Protein AF-A0A015L855-F1 (afdb_monomer_lite)

Sequence (1186 aa):
MRRIEIFFDTAQQMAQNFKSHSTIKSFKILNTDENFIIAINEPKGLLAIYNTKEVKLDIFSFYDNRSRLYARNANIQLLQWYNNIIPNIKYFLFIKDTEELCFVENSGRARIFNLMNLQFRPAFCNFPRNLVNVLSSTDGSCIMAFAKEKPDEFNSIISTDNIEQRDYNNDIKEINRVYVYFSKNFVSAGKVIDLPLNFKSLEFLQISCINNRQTHLISLDLQNGRLNSLLVKITLEQAQFRFQKCMQKKSLASQRTKLNDLVNVYKLMFEKYPIDSCIDPKQNRPLSLKIVLDIEDNNIEDYGEKFNEYITGMFDNLKYYTNKPTSMLKKFSASVITFKELDVEDTNFQKKFSSEYQLGEWIIQLCCLIPIQIAITRNNLFQPLKDGLSSNENYLIELKDGHHLDIISKNISFGWYEGIFKHFGSKKVKVVSSMGEQSCGKSFMLNHLVGTTFDGSAMHCTEGVWMSLVNTQEYIYVALDFEGLKSLERTPQEDMFLALFNTVVSNLILLKDISTMFQKFQDGAKLFESDPKIFQARLCVIIKDVPKVDRDDIIRVFQSKFDRLVSEEGEDNFITKMYGSGLDIIPWPVFGDIAWFKKLSFVNKKLEKQKVKYENAITFLQDIKVIMAKLKICDWDSLDESLIQIRIATLKKLLPTAISYGLERKDSVTKLLLDHDTGKPIEDPKTDLSDILNNFDSTELLPDANIHLYDEYVSFVQLSEDLREYFDEIVQSQEETSDEIKWYENFGKFLNYIIERRISRVRKWYAQNTAKLPQDNSNVINGKYEMEQKLDKLALLWTLCGLTCQQCHLKCIKNFNHEDDHDCLTNHKCNFPCQFVEAHNKKLIPKCIHKAGHEGKHICKKIKHLCNEPCDLIGKRNCQEVCSKEIGHPDGKHLCQSTRHYCGVSCSLSTHTVKGDYRCPNKCIKSYEKPHSSHRCENGTCPIQCSILNCQRKCQSNDHFHSYSGFLYVDHFCGNEHHCHELCEDDGICKVVIEPKKQLQEPFTKYIQLSERLRCSKKIPPNESKHIGKHTHNENGFHFCEAQCQFCGYFCTLPYGHEQLHNTRHGFDSNMMQIKFSEDDEDNISEYTRVDGQRKFTLCNMHCKNLGRHRHIDYCQDEVICKSENQRHDIKHIDEQIQPNPDRPKDFISHKLFWERTGFKDPYPEQQDFAEFDNDRHTITCLNLK

Radius of gyration: 44.31 Å; chains: 1; bounding box: 124×97×131 Å

Foldseek 3Di:
DDKDFAADDDPVVVVVCVVVVPPDHGLDIDDDDPAWDWEAAPVQQKIWIAGQVQRFIWIWHAPPVSNDIDTPDGGLRDCVVVVNDRFAFDDWYDLHPFQKIWTAGLQQKIWIAHPVVRDIDPAIEGHDNQFQDWAHANNSFKIKTKGKDQDDPDDDDDDDDDDDDDDDDPDRDTWIKIFIATPVRRYGGPDIDTDPPVQPDPNQWDWDDDPVPWIWTWGQPPVVRDIDIDTDDDDDPVVCVVCVVPDDDDDDDDDPPPDPVVLCVVLVCVLQFAQAALQCNVVLAAAEAEAEAADPDPPQVVVQVVVVVVNVVSVVVSCVQQVGDNPNVVRHYYGYDYPVPDDPPDPVVCVVPPDPDDPVNVVVVVVLQDKAFQWFADLLFIFGAARNHGDQQPPPPPDPDQLVLLVQLVRRHNPCVVVVQLVQFQAFEAEEEEEEAPLLCRVSLLRLLGVYDQDRDNPFRDGAKIWGWDDDPRYIYIYIYGGGPDDVRDDLSRLLLSLLLCLQQHQEYEYEDDDPCQVSLLLNLLQAAQDCLRQNHAYEYEYAADDPVCFVVVVVVVVVVVVVQCVVCPCSGSCCRRHVVRYHYDYAHHRSDNSNSVCSSVVSVVSVPGDGSGSTSLVSSSQSSSSSSCSRQVPRDDSLVSVLLSLLVLLLVQLVVCLFFQFSDDDPDTHHLALSNRRHHQDFDWDFLCVQDPPFDGDTDDTLGGQGQDDPPDFLCVSCPVVLVVCCVRPNHCQPDPDLPVVVVSSQSVLLVSLVSSLVSSLVSLCSNCVPPDCLDQSNLVSVQVSVLVSVVSNQQQRACQAAFPLARHGARGGHPDLDGRDPPDPQFRQDFFPVCVVDDVPDGDFAPFGHPADDGGHDPPDCPACFPAAPPPPFPNARGGAPHHHPDPPPHGHGPGPATWPFAAAPDWAAALVGTDGDSFTARDGPVDDDDGGDGPQQAQPDFANAPSGRAWAPGSHNCPVVPPDRYDGRFNQDKAFAFDWAPDDAAQDKRKDWDDDPPDSDTRIAIDGDTRFARDIDHGPGRDDDDGRHSDDPGFHFDPDAQPFRRFGFPDGHPDPAQGEDSFAWGDQKWWWFFDPDDPPRPIDIDDPCVVVRTDTPLCVVVVQQQAWEKDFDPDPVVQPDPPDDQFWHWDPAQDDDVSVTTMITGFPVVVCVVSSHDRSPPPPPSRPGDDPDSRHIYMYRDD

Structure (mmCIF, N/CA/C/O backbone):
data_AF-A0A015L855-F1
#
_entry.id   AF-A0A015L855-F1
#
loop_
_atom_site.group_PDB
_atom_site.id
_atom_site.type_symbol
_atom_site.label_atom_id
_atom_site.label_alt_id
_atom_site.label_comp_id
_atom_site.label_asym_id
_atom_site.label_entity_id
_atom_site.label_seq_id
_atom_site.pdbx_PDB_ins_code
_atom_site.Cartn_x
_atom_site.Cartn_y
_atom_site.Cartn_z
_atom_site.occupancy
_atom_site.B_iso_or_equiv
_atom_site.auth_seq_id
_atom_site.auth_comp_id
_atom_site.auth_asym_id
_atom_site.auth_atom_id
_atom_site.pdbx_PDB_model_num
ATOM 1 N N . MET A 1 1 ? 29.847 48.706 3.051 1.00 52.66 1 MET A N 1
ATOM 2 C CA . MET A 1 1 ? 29.703 47.532 2.161 1.00 52.66 1 MET A CA 1
ATOM 3 C C . MET A 1 1 ? 28.303 47.527 1.588 1.00 52.66 1 MET A C 1
ATOM 5 O O . MET A 1 1 ? 27.355 47.552 2.370 1.00 52.66 1 MET A O 1
ATOM 9 N N . ARG A 1 2 ? 28.166 47.531 0.257 1.00 60.06 2 ARG A N 1
ATOM 10 C CA . ARG A 1 2 ? 26.870 47.261 -0.374 1.00 60.06 2 ARG A CA 1
ATOM 11 C C . ARG A 1 2 ? 26.569 45.769 -0.224 1.00 60.06 2 ARG A C 1
ATOM 13 O O . ARG A 1 2 ? 27.475 44.938 -0.214 1.00 60.06 2 ARG A O 1
ATOM 20 N N . ARG A 1 3 ? 25.296 45.449 -0.038 1.00 72.25 3 ARG A N 1
ATOM 21 C CA . ARG A 1 3 ? 24.812 44.077 0.081 1.00 72.25 3 ARG A CA 1
ATOM 22 C C . ARG A 1 3 ? 23.947 43.790 -1.130 1.00 72.25 3 ARG A C 1
ATOM 24 O O . ARG A 1 3 ? 23.081 44.595 -1.461 1.00 72.25 3 ARG A O 1
ATOM 31 N N . ILE A 1 4 ? 24.205 42.669 -1.789 1.00 76.50 4 ILE A N 1
ATOM 32 C CA . ILE A 1 4 ? 23.301 42.137 -2.801 1.00 76.50 4 ILE A CA 1
ATOM 33 C C . ILE A 1 4 ? 22.343 41.212 -2.074 1.00 76.50 4 ILE A C 1
ATOM 35 O O . ILE A 1 4 ? 22.759 40.210 -1.488 1.00 76.50 4 ILE A O 1
ATOM 39 N N . GLU A 1 5 ? 21.067 41.562 -2.116 1.00 80.31 5 GLU A N 1
ATOM 40 C CA . GLU A 1 5 ? 19.986 40.730 -1.613 1.00 80.31 5 GLU A CA 1
ATOM 41 C C . GLU A 1 5 ? 19.343 40.012 -2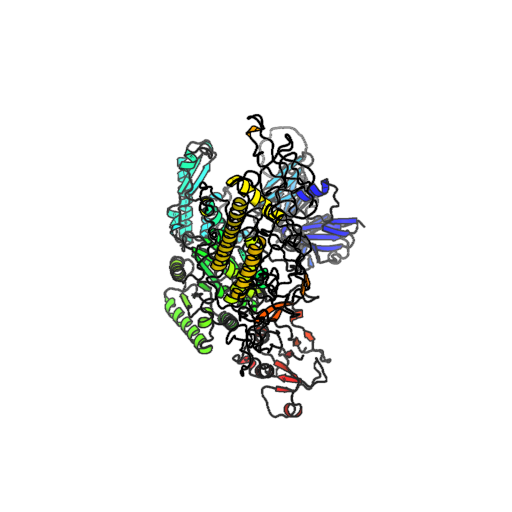.793 1.00 80.31 5 GLU A C 1
ATOM 43 O O . GLU A 1 5 ? 18.792 40.634 -3.701 1.00 80.31 5 GLU A O 1
ATOM 48 N N . ILE A 1 6 ? 19.461 38.689 -2.805 1.00 76.31 6 ILE A N 1
ATOM 49 C CA . ILE A 1 6 ? 18.839 37.844 -3.819 1.00 76.31 6 ILE A CA 1
ATOM 50 C C . ILE A 1 6 ? 17.474 37.429 -3.284 1.00 76.31 6 ILE A C 1
ATOM 52 O O . ILE A 1 6 ? 17.386 36.926 -2.166 1.00 76.31 6 ILE A O 1
ATOM 56 N N . PHE A 1 7 ? 16.425 37.603 -4.082 1.00 77.31 7 PHE A N 1
ATOM 57 C CA . PHE A 1 7 ? 15.078 37.105 -3.805 1.00 77.31 7 PHE A CA 1
ATOM 58 C C . PHE A 1 7 ? 14.725 36.041 -4.845 1.00 77.31 7 PHE A C 1
ATOM 60 O O . PHE A 1 7 ? 15.082 36.177 -6.015 1.00 77.31 7 PHE A O 1
ATOM 67 N N . PHE A 1 8 ? 14.060 34.969 -4.420 1.00 72.56 8 PHE A N 1
ATOM 68 C CA . PHE A 1 8 ? 13.684 33.864 -5.297 1.00 72.56 8 PHE A CA 1
ATOM 69 C C . PHE A 1 8 ? 12.289 33.368 -4.919 1.00 72.56 8 PHE A C 1
ATOM 71 O O . PHE A 1 8 ? 12.115 32.801 -3.844 1.00 72.56 8 PHE A O 1
ATOM 78 N N . ASP A 1 9 ? 11.308 33.632 -5.783 1.00 68.56 9 ASP A N 1
ATOM 79 C CA . ASP A 1 9 ? 9.913 33.209 -5.635 1.00 68.56 9 ASP A CA 1
ATOM 80 C C . ASP A 1 9 ? 9.135 33.413 -6.958 1.00 68.56 9 ASP A C 1
ATOM 82 O O . ASP A 1 9 ? 9.690 33.882 -7.957 1.00 68.56 9 ASP A O 1
ATOM 86 N N . THR A 1 10 ? 7.841 33.096 -6.991 1.00 72.19 10 THR A N 1
ATOM 87 C CA . THR A 1 10 ? 6.961 33.461 -8.109 1.00 72.19 10 THR A CA 1
ATOM 88 C C . THR A 1 10 ? 6.773 34.981 -8.194 1.00 72.19 10 THR A C 1
ATOM 90 O O . THR A 1 10 ? 6.714 35.678 -7.180 1.00 72.19 10 THR A O 1
ATOM 93 N N . ALA A 1 11 ? 6.633 35.526 -9.410 1.00 67.44 11 ALA A N 1
ATOM 94 C CA . ALA A 1 11 ? 6.474 36.973 -9.613 1.00 67.44 11 ALA A CA 1
ATOM 95 C C . ALA A 1 11 ? 5.265 37.555 -8.850 1.00 67.44 11 ALA A C 1
ATOM 97 O O . ALA A 1 11 ? 5.333 38.674 -8.346 1.00 67.44 11 ALA A O 1
ATOM 98 N N . GLN A 1 12 ? 4.180 36.781 -8.724 1.00 69.69 12 GLN A N 1
ATOM 99 C CA . GLN A 1 12 ? 2.976 37.178 -7.995 1.00 69.69 12 GLN A CA 1
ATOM 100 C C . GLN A 1 12 ? 3.213 37.250 -6.480 1.00 69.69 12 GLN A C 1
ATOM 102 O O . GLN A 1 12 ? 2.822 38.240 -5.862 1.00 69.69 12 GLN A O 1
ATOM 107 N N . GLN A 1 13 ? 3.889 36.257 -5.894 1.00 69.62 13 GLN A N 1
ATOM 108 C CA . GLN A 1 13 ? 4.221 36.259 -4.465 1.00 69.62 13 GLN A CA 1
ATOM 109 C C . GLN A 1 13 ? 5.268 37.317 -4.130 1.00 69.62 13 GLN A C 1
ATOM 111 O O . GLN A 1 13 ? 5.084 38.051 -3.165 1.00 69.62 13 GLN A O 1
ATOM 116 N N . MET A 1 14 ? 6.301 37.494 -4.964 1.00 74.12 14 MET A N 1
ATOM 117 C CA . MET A 1 14 ? 7.242 38.605 -4.793 1.00 74.12 14 MET A CA 1
ATOM 118 C C . MET A 1 14 ? 6.507 39.950 -4.822 1.00 74.12 14 MET A C 1
ATOM 120 O O . MET A 1 14 ? 6.671 40.752 -3.909 1.00 74.12 14 MET A O 1
ATOM 124 N N . ALA A 1 15 ? 5.644 40.188 -5.815 1.00 74.12 15 ALA A N 1
ATOM 125 C CA . ALA A 1 15 ? 4.893 41.439 -5.922 1.00 74.12 15 ALA A CA 1
ATOM 126 C C . ALA A 1 15 ? 3.944 41.679 -4.733 1.00 74.12 15 ALA A C 1
ATOM 128 O O . ALA A 1 15 ? 3.799 42.821 -4.297 1.00 74.12 15 ALA A O 1
ATOM 129 N N . GLN A 1 16 ? 3.305 40.632 -4.199 1.00 74.12 16 GLN A N 1
ATOM 130 C CA . GLN A 1 16 ? 2.485 40.721 -2.986 1.00 74.12 16 GLN A CA 1
ATOM 131 C C . GLN A 1 16 ? 3.341 41.052 -1.760 1.00 74.12 16 GLN A C 1
ATOM 133 O O . GLN A 1 16 ? 3.027 42.007 -1.054 1.00 74.12 16 GLN A O 1
ATOM 138 N N . ASN A 1 17 ? 4.455 40.341 -1.576 1.00 72.19 17 ASN A N 1
ATOM 139 C CA . ASN A 1 17 ? 5.366 40.507 -0.445 1.00 72.19 17 ASN A CA 1
ATOM 140 C C . ASN A 1 17 ? 6.052 41.888 -0.437 1.00 72.19 17 ASN A C 1
ATOM 142 O O . ASN A 1 17 ? 6.224 42.477 0.629 1.00 72.19 17 ASN A O 1
ATOM 146 N N . PHE A 1 18 ? 6.390 42.442 -1.612 1.00 76.38 18 PHE A N 1
ATOM 147 C CA . PHE A 1 18 ? 6.905 43.814 -1.757 1.00 76.38 18 PHE A CA 1
ATOM 148 C C . PHE A 1 18 ? 5.840 44.884 -1.483 1.00 76.38 18 PHE A C 1
ATOM 150 O O . PHE A 1 18 ? 6.175 45.950 -0.972 1.00 76.38 18 PHE A O 1
ATOM 157 N N . LYS A 1 19 ? 4.558 44.618 -1.772 1.00 74.19 19 LYS A N 1
ATOM 158 C CA . LYS A 1 19 ? 3.456 45.555 -1.487 1.00 74.19 19 LYS A CA 1
ATOM 159 C C . LYS A 1 19 ? 3.041 45.559 -0.013 1.00 74.19 19 LYS A C 1
ATOM 161 O O . LYS A 1 19 ? 2.724 46.621 0.521 1.00 74.19 19 LYS A O 1
ATOM 166 N N . SER A 1 20 ? 3.047 44.405 0.653 1.00 68.62 20 SER A N 1
ATOM 167 C CA . SER A 1 20 ? 2.556 44.245 2.030 1.00 68.62 20 SER A CA 1
ATOM 168 C C . SER A 1 20 ? 3.485 44.795 3.122 1.00 68.62 20 SER A C 1
ATOM 170 O O . SER A 1 20 ? 3.097 44.763 4.285 1.00 68.62 20 SER A O 1
ATOM 172 N N . HIS A 1 21 ? 4.691 45.288 2.794 1.00 56.47 21 HIS A N 1
ATOM 173 C CA . HIS A 1 21 ? 5.721 45.746 3.755 1.00 56.47 21 HIS A CA 1
ATOM 174 C C . HIS A 1 21 ? 6.077 44.723 4.861 1.00 56.47 21 HIS A C 1
ATOM 176 O O . HIS A 1 21 ? 6.738 45.058 5.845 1.00 56.47 21 HIS A O 1
ATOM 182 N N . SER A 1 22 ? 5.682 43.457 4.704 1.00 53.91 22 SER A N 1
ATOM 183 C CA . SER A 1 22 ? 6.147 42.341 5.530 1.00 53.91 22 SER A CA 1
ATOM 184 C C . SER A 1 22 ? 7.655 42.171 5.346 1.00 53.91 22 SER A C 1
ATOM 186 O O . SER A 1 22 ? 8.149 42.335 4.234 1.00 53.91 22 SER A O 1
ATOM 188 N N . THR A 1 23 ? 8.399 41.837 6.403 1.00 57.06 23 THR A N 1
ATOM 189 C CA . THR A 1 23 ? 9.860 41.647 6.353 1.00 57.06 23 THR A CA 1
ATOM 190 C C . THR A 1 23 ? 10.227 40.546 5.352 1.00 57.06 23 THR A C 1
ATOM 192 O O . THR A 1 23 ? 10.189 39.357 5.668 1.00 57.06 23 THR A O 1
ATOM 195 N N . ILE A 1 24 ? 10.573 40.935 4.123 1.00 62.75 24 ILE A N 1
ATOM 196 C CA . ILE A 1 24 ? 10.991 40.003 3.077 1.00 62.75 24 ILE A CA 1
ATOM 197 C C . ILE A 1 24 ? 12.387 39.520 3.444 1.00 62.75 24 ILE A C 1
ATOM 199 O O . ILE A 1 24 ? 13.363 40.262 3.348 1.00 62.75 24 ILE A O 1
ATOM 203 N N . LYS A 1 25 ? 12.493 38.270 3.893 1.00 66.44 25 LYS A N 1
ATOM 204 C CA . LYS A 1 25 ? 13.802 37.644 4.070 1.00 66.44 25 LYS A CA 1
ATOM 205 C C . LYS A 1 25 ? 14.389 37.380 2.690 1.00 66.44 25 LYS A C 1
ATOM 207 O O . LYS A 1 25 ? 13.819 36.624 1.906 1.00 66.44 25 LYS A O 1
ATOM 212 N N . SER A 1 26 ? 15.525 38.003 2.402 1.00 66.94 26 SER A N 1
ATOM 213 C CA . SER A 1 26 ? 16.297 37.695 1.205 1.00 66.94 26 SER A CA 1
ATOM 214 C C . SER A 1 26 ? 16.746 36.232 1.237 1.00 66.94 26 SER A C 1
ATOM 216 O O . SER A 1 26 ? 17.153 35.695 2.268 1.00 66.94 26 SER A O 1
ATOM 218 N N . PHE A 1 27 ? 16.642 35.573 0.086 1.00 69.94 27 PHE A N 1
ATOM 219 C CA . PHE A 1 27 ? 17.044 34.184 -0.119 1.00 69.94 27 PHE A CA 1
ATOM 220 C C . PHE A 1 27 ? 18.546 33.992 0.148 1.00 69.94 27 PHE A C 1
ATOM 222 O O . PHE A 1 27 ? 18.966 32.984 0.718 1.00 69.94 27 PHE A O 1
ATOM 229 N N . LYS A 1 28 ? 19.365 34.986 -0.219 1.00 69.94 28 LYS A N 1
ATOM 230 C CA . LYS A 1 28 ? 20.782 35.064 0.149 1.00 69.94 28 LYS A CA 1
ATOM 231 C C . LYS A 1 28 ? 21.246 36.518 0.171 1.00 69.94 28 LYS A C 1
ATOM 233 O O . LYS A 1 28 ? 20.861 37.300 -0.694 1.00 69.94 28 LYS A O 1
ATOM 238 N N . ILE A 1 29 ? 22.119 36.845 1.122 1.00 75.44 29 ILE A N 1
ATOM 239 C CA . ILE A 1 29 ? 22.838 38.121 1.173 1.00 75.44 29 ILE A CA 1
ATOM 240 C C . ILE A 1 29 ? 24.296 37.859 0.811 1.00 75.44 29 ILE A C 1
ATOM 242 O O . ILE A 1 29 ? 24.942 37.011 1.433 1.00 75.44 29 ILE A O 1
ATOM 246 N N . LEU A 1 30 ? 24.809 38.583 -0.180 1.00 71.88 30 LEU A N 1
ATOM 247 C CA . LEU A 1 30 ? 26.224 38.591 -0.540 1.00 71.88 30 LEU A CA 1
ATOM 248 C C . LEU A 1 30 ? 26.807 39.968 -0.208 1.00 71.88 30 LEU A C 1
ATOM 250 O O . LEU A 1 30 ? 26.248 40.996 -0.593 1.00 71.88 30 LEU A O 1
ATOM 254 N N . ASN A 1 31 ? 27.914 39.992 0.533 1.00 71.12 31 ASN A N 1
ATOM 255 C CA . ASN A 1 31 ? 28.656 41.223 0.800 1.00 71.12 31 ASN A CA 1
ATOM 256 C C . ASN A 1 31 ? 29.576 41.486 -0.391 1.00 71.12 31 ASN A C 1
ATOM 258 O O . ASN A 1 31 ? 30.398 40.632 -0.713 1.00 71.12 31 ASN A O 1
ATOM 262 N N . THR A 1 32 ? 29.441 42.641 -1.038 1.00 64.75 32 THR A N 1
ATOM 263 C CA . THR A 1 32 ? 30.247 42.982 -2.215 1.00 64.75 32 THR A CA 1
ATOM 264 C C . THR A 1 32 ? 30.801 44.400 -2.124 1.00 64.75 32 THR A C 1
ATOM 266 O O . THR A 1 32 ? 30.233 45.281 -1.466 1.00 64.75 32 THR A O 1
ATOM 269 N N . ASP A 1 33 ? 31.905 44.633 -2.829 1.00 64.19 33 ASP A N 1
ATOM 270 C CA . ASP A 1 33 ? 32.454 45.972 -3.036 1.00 64.19 33 ASP A CA 1
ATOM 271 C C . ASP A 1 33 ? 31.602 46.778 -4.028 1.00 64.19 33 ASP A C 1
ATOM 273 O O . ASP A 1 33 ? 30.681 46.261 -4.654 1.00 64.19 33 ASP A O 1
ATOM 277 N N . GLU A 1 34 ? 31.886 48.070 -4.194 1.00 61.41 34 GLU A N 1
ATOM 278 C CA . GLU A 1 34 ? 31.078 48.966 -5.041 1.00 61.41 34 GLU A CA 1
ATOM 279 C C . GLU A 1 34 ? 31.252 48.748 -6.562 1.00 61.41 34 GLU A C 1
ATOM 281 O O . GLU A 1 34 ? 30.622 49.454 -7.342 1.00 61.41 34 GLU A O 1
ATOM 286 N N . ASN A 1 35 ? 32.089 47.796 -7.003 1.00 77.75 35 ASN A N 1
ATOM 287 C CA . ASN A 1 35 ? 32.513 47.653 -8.405 1.00 77.75 35 ASN A CA 1
ATOM 288 C C . ASN A 1 35 ? 32.439 46.192 -8.897 1.00 77.75 35 ASN A C 1
ATOM 290 O O . ASN A 1 35 ? 33.449 45.488 -8.946 1.00 77.75 35 ASN A O 1
ATOM 294 N N . PHE A 1 36 ? 31.237 45.729 -9.255 1.00 84.62 36 PHE A N 1
ATOM 295 C CA . PHE A 1 36 ? 31.002 44.392 -9.814 1.00 84.62 36 PHE A CA 1
ATOM 296 C C . PHE A 1 36 ? 30.011 44.418 -10.987 1.00 84.62 36 PHE A C 1
ATOM 298 O O . PHE A 1 36 ? 29.192 45.330 -11.100 1.00 84.62 36 PHE A O 1
ATOM 305 N N . ILE A 1 37 ? 30.063 43.391 -11.839 1.00 88.75 37 ILE A N 1
ATOM 306 C CA . ILE A 1 37 ? 29.095 43.131 -12.918 1.00 88.75 37 ILE A CA 1
ATOM 307 C C . ILE A 1 37 ? 28.555 41.704 -12.754 1.00 88.75 37 ILE A C 1
ATOM 309 O O . ILE A 1 37 ? 29.278 40.815 -12.303 1.00 88.75 37 ILE A O 1
ATOM 313 N N . ILE A 1 38 ? 27.284 41.481 -13.097 1.00 89.31 38 ILE A N 1
ATOM 314 C CA . ILE A 1 38 ? 26.589 40.198 -12.912 1.00 89.31 38 ILE A CA 1
ATOM 315 C C . ILE A 1 38 ? 26.156 39.619 -14.260 1.00 89.31 38 ILE A C 1
ATOM 317 O O . ILE A 1 38 ? 25.681 40.352 -15.124 1.00 89.31 38 ILE A O 1
ATOM 321 N N . ALA A 1 39 ? 26.250 38.296 -14.405 1.00 90.50 39 ALA A N 1
ATOM 322 C CA . ALA A 1 39 ? 25.650 37.542 -15.503 1.00 90.50 39 ALA A CA 1
ATOM 323 C C . ALA A 1 39 ? 24.809 36.369 -14.973 1.00 90.50 39 ALA A C 1
ATOM 325 O O . ALA A 1 39 ? 25.152 35.756 -13.962 1.00 90.50 39 ALA A O 1
ATOM 326 N N . ILE A 1 40 ? 23.718 36.029 -15.669 1.00 87.69 40 ILE A N 1
ATOM 327 C CA . ILE A 1 40 ? 22.791 34.952 -15.274 1.00 87.69 40 ILE A CA 1
ATOM 328 C C . ILE A 1 40 ? 22.580 33.970 -16.432 1.00 87.69 40 ILE A C 1
ATOM 330 O O . ILE A 1 40 ? 22.270 34.375 -17.558 1.00 87.69 40 ILE A O 1
ATOM 334 N N . ASN A 1 41 ? 22.681 32.674 -16.145 1.00 87.25 41 ASN A N 1
ATOM 335 C CA . ASN A 1 41 ? 22.343 31.578 -17.049 1.00 87.25 41 ASN A CA 1
ATOM 336 C C . ASN A 1 41 ? 21.122 30.824 -16.516 1.00 87.25 41 ASN A C 1
ATOM 338 O O . ASN A 1 41 ? 21.247 29.911 -15.704 1.00 87.25 41 ASN A O 1
ATOM 342 N N . GLU A 1 42 ? 19.933 31.230 -16.950 1.00 77.00 42 GLU A N 1
ATOM 343 C CA . GLU A 1 42 ? 18.670 30.678 -16.449 1.00 77.00 42 GLU A CA 1
ATOM 344 C C . GLU A 1 42 ? 18.476 29.192 -16.809 1.00 77.00 42 GLU A C 1
ATOM 346 O O . GLU A 1 42 ? 18.094 28.447 -15.906 1.00 77.00 42 GLU A O 1
ATOM 351 N N . PRO A 1 43 ? 18.786 28.716 -18.043 1.00 75.38 43 PRO A N 1
ATOM 352 C CA . PRO A 1 43 ? 18.687 27.291 -18.381 1.00 75.38 43 PRO A CA 1
ATOM 353 C C . PRO A 1 43 ? 19.503 26.378 -17.460 1.00 75.38 43 PRO A C 1
ATOM 355 O O . PRO A 1 43 ? 19.001 25.350 -17.017 1.00 75.38 43 PRO A O 1
ATOM 358 N N . LYS A 1 44 ? 20.733 26.786 -17.116 1.00 78.75 44 LYS A N 1
ATOM 359 C CA . LYS A 1 44 ? 21.646 26.012 -16.258 1.00 78.75 44 LYS A CA 1
ATOM 360 C C . LYS A 1 44 ? 21.616 26.395 -14.777 1.00 78.75 44 LYS A C 1
ATOM 362 O O . LYS A 1 44 ? 22.383 25.841 -13.997 1.00 78.75 44 LYS A O 1
ATOM 367 N N . GLY A 1 45 ? 20.788 27.364 -14.383 1.00 85.12 45 GLY A N 1
ATOM 368 C CA . GLY A 1 45 ? 20.753 27.866 -13.010 1.00 85.12 45 GLY A CA 1
ATOM 369 C C . GLY A 1 45 ? 22.120 28.348 -12.506 1.00 85.12 45 GLY A C 1
ATOM 370 O O . GLY A 1 45 ? 22.529 27.973 -11.408 1.00 85.12 45 GLY A O 1
ATOM 371 N N . LEU A 1 46 ? 22.844 29.154 -13.293 1.00 88.44 46 LEU A N 1
ATOM 372 C CA . LEU A 1 46 ? 24.139 29.725 -12.891 1.00 88.44 46 LEU A CA 1
ATOM 373 C C . LEU A 1 46 ? 24.059 31.245 -12.728 1.00 88.44 46 LEU A C 1
ATOM 375 O O . LEU A 1 46 ? 23.420 31.940 -13.520 1.00 88.44 46 LEU A O 1
ATOM 379 N N . LEU A 1 47 ? 24.764 31.759 -11.725 1.00 90.00 47 LEU A N 1
ATOM 380 C CA . LEU A 1 47 ? 24.949 33.179 -11.446 1.00 90.00 47 LEU A CA 1
ATOM 381 C C . LEU A 1 47 ? 26.449 33.464 -11.384 1.00 90.00 47 LEU A C 1
ATOM 383 O O . LEU A 1 47 ? 27.161 32.814 -10.627 1.00 90.00 47 LEU A O 1
ATOM 387 N N . ALA A 1 48 ? 26.925 34.438 -12.150 1.00 91.25 48 ALA A N 1
ATOM 388 C CA . ALA A 1 48 ? 28.317 34.868 -12.126 1.00 91.25 48 ALA A CA 1
ATOM 389 C C . ALA A 1 48 ? 28.424 36.309 -11.634 1.00 91.25 48 ALA A C 1
ATOM 391 O O . ALA A 1 48 ? 27.680 37.175 -12.097 1.00 91.25 48 ALA A O 1
ATOM 392 N N . ILE A 1 49 ? 29.371 36.563 -10.735 1.00 90.19 49 ILE A N 1
ATOM 393 C CA . ILE A 1 49 ? 29.707 37.884 -10.207 1.00 90.19 49 ILE A CA 1
ATOM 394 C C . ILE A 1 49 ? 31.174 38.148 -10.534 1.00 90.19 49 ILE A C 1
ATOM 396 O O . ILE A 1 49 ? 32.052 37.387 -10.139 1.00 90.19 49 ILE A O 1
ATOM 400 N N . TYR A 1 50 ? 31.439 39.220 -11.273 1.00 90.00 50 TYR A N 1
ATOM 401 C CA . TYR A 1 50 ? 32.787 39.635 -11.645 1.00 90.00 50 TYR A CA 1
ATOM 402 C C . TYR A 1 50 ? 33.144 40.948 -10.948 1.00 90.00 50 TYR A C 1
ATOM 404 O O . TYR A 1 50 ? 32.477 41.960 -11.164 1.00 90.00 50 TYR A O 1
ATOM 412 N N . ASN A 1 51 ? 34.194 40.943 -10.126 1.00 87.62 51 ASN A N 1
ATOM 413 C CA . ASN A 1 51 ? 34.742 42.133 -9.478 1.00 87.62 51 ASN A CA 1
ATOM 414 C C . ASN A 1 51 ? 35.673 42.863 -10.455 1.00 87.62 51 ASN A C 1
ATOM 416 O O . ASN A 1 51 ? 36.714 42.335 -10.846 1.00 87.62 51 ASN A O 1
ATOM 420 N N . THR A 1 52 ? 35.320 44.091 -10.840 1.00 85.75 52 THR A N 1
ATOM 421 C CA . THR A 1 52 ? 36.054 44.842 -11.870 1.00 85.75 52 THR A CA 1
ATOM 422 C C . THR A 1 52 ? 37.340 45.488 -11.355 1.00 85.75 52 THR A C 1
ATOM 424 O O . THR A 1 52 ? 38.187 45.852 -12.165 1.00 85.75 52 THR A O 1
ATOM 427 N N . LYS A 1 53 ? 37.518 45.612 -10.031 1.00 83.44 53 LYS A N 1
ATOM 428 C CA . LYS A 1 53 ? 38.755 46.119 -9.414 1.00 83.44 53 LYS A CA 1
ATOM 429 C C . LYS A 1 53 ? 39.769 45.010 -9.174 1.00 83.44 53 LYS A C 1
ATOM 431 O O . LYS A 1 53 ? 40.935 45.161 -9.515 1.00 83.44 53 LYS A O 1
ATOM 436 N N . GLU A 1 54 ? 39.322 43.904 -8.586 1.00 83.81 54 GLU A N 1
ATOM 437 C CA . GLU A 1 54 ? 40.201 42.780 -8.242 1.00 83.81 54 GLU A CA 1
ATOM 438 C C . GLU A 1 54 ? 40.395 41.789 -9.395 1.00 83.81 54 GLU A C 1
ATOM 440 O O . GLU A 1 54 ? 41.258 40.917 -9.307 1.00 83.81 54 GLU A O 1
ATOM 445 N N . VAL A 1 55 ? 39.595 41.923 -10.461 1.00 88.38 55 VAL A N 1
ATOM 446 C CA . VAL A 1 55 ? 39.577 41.041 -11.639 1.00 88.38 55 VAL A CA 1
ATOM 447 C C . VAL A 1 55 ? 39.321 39.582 -11.240 1.00 88.38 55 VAL A C 1
ATOM 449 O O . VAL A 1 55 ? 39.867 38.640 -11.811 1.00 88.38 55 VAL A O 1
ATOM 452 N N . LYS A 1 56 ? 38.449 39.396 -10.242 1.00 88.75 56 LYS A N 1
ATOM 453 C CA . LYS A 1 56 ? 38.036 38.088 -9.722 1.00 88.75 56 LYS A CA 1
ATOM 454 C C . LYS A 1 56 ? 36.633 37.728 -10.182 1.00 88.75 56 LYS A C 1
ATOM 456 O O . LYS A 1 56 ? 35.748 38.582 -10.221 1.00 88.75 56 LYS A O 1
ATOM 461 N N . LEU A 1 57 ? 36.437 36.457 -10.500 1.00 90.69 57 LEU A N 1
ATOM 462 C CA . LEU A 1 57 ? 35.169 35.881 -10.919 1.00 90.69 57 LEU A CA 1
ATOM 463 C C . LEU A 1 57 ? 34.689 34.842 -9.897 1.00 90.69 57 LEU A C 1
ATOM 465 O O . LEU A 1 57 ? 35.391 33.873 -9.606 1.00 90.69 57 LEU A O 1
ATOM 469 N N . ASP A 1 58 ? 33.464 35.029 -9.414 1.00 89.06 58 ASP A N 1
ATOM 470 C CA . ASP A 1 58 ? 32.739 34.101 -8.550 1.00 89.06 58 ASP A CA 1
ATOM 471 C C . ASP A 1 58 ? 31.528 33.529 -9.293 1.00 89.06 58 ASP A C 1
ATOM 473 O O . ASP A 1 58 ? 30.711 34.265 -9.849 1.00 89.06 58 ASP A O 1
ATOM 477 N N . ILE A 1 59 ? 31.393 32.206 -9.291 1.00 90.12 59 ILE A N 1
ATOM 478 C CA . ILE A 1 59 ? 30.300 31.456 -9.905 1.00 90.12 59 ILE A CA 1
ATOM 479 C C . ILE A 1 59 ? 29.502 30.750 -8.821 1.00 90.12 59 ILE A C 1
ATOM 481 O O . ILE A 1 59 ? 30.033 29.969 -8.031 1.00 90.12 59 ILE A O 1
ATOM 485 N N . PHE A 1 60 ? 28.196 30.957 -8.854 1.00 88.69 60 PHE A N 1
ATOM 486 C CA . PHE A 1 60 ? 27.221 30.303 -8.006 1.00 88.69 60 PHE A CA 1
ATOM 487 C C . PHE A 1 60 ? 26.278 29.452 -8.856 1.00 88.69 60 PHE A C 1
ATOM 489 O O . PHE A 1 60 ? 25.959 29.802 -9.993 1.00 88.69 60 PHE A O 1
ATOM 496 N N . SER A 1 61 ? 25.824 28.334 -8.300 1.00 87.19 61 SER A N 1
ATOM 497 C CA . SER A 1 61 ? 24.898 27.412 -8.954 1.00 87.19 61 SER A CA 1
ATOM 498 C C . SER A 1 61 ? 23.703 27.129 -8.052 1.00 87.19 61 SER A C 1
ATOM 500 O O . SER A 1 61 ? 23.828 27.059 -6.825 1.00 87.19 61 SER A O 1
ATOM 502 N N . PHE A 1 62 ? 22.530 27.022 -8.667 1.00 79.62 62 PHE A N 1
ATOM 503 C CA . PHE A 1 62 ? 21.313 26.559 -8.016 1.00 79.62 62 PHE A CA 1
ATOM 504 C C . PHE A 1 62 ? 21.263 25.021 -8.044 1.00 79.62 62 PHE A C 1
ATOM 506 O O . PHE A 1 62 ? 21.565 24.423 -9.070 1.00 79.62 62 PHE A O 1
ATOM 513 N N . TYR A 1 63 ? 20.865 24.384 -6.935 1.00 71.88 63 TYR A N 1
ATOM 514 C CA . TYR A 1 63 ? 20.571 22.936 -6.893 1.00 71.88 63 TYR A CA 1
ATOM 515 C C . TYR A 1 63 ? 19.445 22.557 -7.877 1.00 71.88 63 TYR A C 1
ATOM 517 O O . TYR A 1 63 ? 18.642 23.421 -8.229 1.00 71.88 63 TYR A O 1
ATOM 525 N N . ASP A 1 64 ? 19.309 21.270 -8.224 1.00 58.62 64 ASP A N 1
ATOM 526 C CA . ASP A 1 64 ? 18.317 20.751 -9.195 1.00 58.62 64 ASP A CA 1
ATOM 527 C C . ASP A 1 64 ? 16.860 21.171 -8.906 1.00 58.62 64 ASP A C 1
ATOM 529 O O . ASP A 1 64 ? 16.047 21.320 -9.816 1.00 58.62 64 ASP A O 1
ATOM 533 N N . ASN A 1 65 ? 16.545 21.488 -7.646 1.00 59.78 65 ASN A N 1
ATOM 534 C CA . ASN A 1 65 ? 15.210 21.910 -7.207 1.00 59.78 65 ASN A CA 1
ATOM 535 C C . ASN A 1 65 ? 15.089 23.444 -7.041 1.00 59.78 65 ASN A C 1
ATOM 537 O O . ASN A 1 65 ? 14.124 23.930 -6.455 1.00 59.78 65 ASN A O 1
ATOM 541 N N . ARG A 1 66 ? 16.107 24.211 -7.467 1.00 62.28 66 ARG A N 1
ATOM 542 C CA . ARG A 1 66 ? 16.273 25.677 -7.328 1.00 62.28 66 ARG A CA 1
ATOM 543 C C . ARG A 1 66 ? 16.101 26.232 -5.904 1.00 62.28 66 ARG A C 1
ATOM 545 O O . ARG A 1 66 ? 15.885 27.422 -5.717 1.00 62.28 66 ARG A O 1
ATOM 552 N N . SER A 1 67 ? 16.241 25.381 -4.888 1.00 62.16 67 SER A N 1
ATOM 553 C CA . SER A 1 67 ? 15.941 25.701 -3.485 1.00 62.16 67 SER A CA 1
ATOM 554 C C . SER A 1 67 ? 17.134 26.223 -2.678 1.00 62.16 67 SER A C 1
ATOM 556 O O . SER A 1 67 ? 16.951 26.740 -1.577 1.00 62.16 67 SER A O 1
ATOM 558 N N . ARG A 1 68 ? 18.366 26.093 -3.193 1.00 66.94 68 ARG A N 1
ATOM 559 C CA . ARG A 1 68 ? 19.604 26.584 -2.561 1.00 66.94 68 ARG A CA 1
ATOM 560 C C . ARG A 1 68 ? 20.588 27.080 -3.619 1.00 66.94 68 ARG A C 1
ATOM 562 O O . ARG A 1 68 ? 20.731 26.440 -4.658 1.00 66.94 68 ARG A O 1
ATOM 569 N N . LEU A 1 69 ? 21.283 28.180 -3.320 1.00 78.50 69 LEU A N 1
ATOM 570 C CA . LEU A 1 69 ? 22.403 28.713 -4.104 1.00 78.50 69 LEU A CA 1
ATOM 571 C C . LEU A 1 69 ? 23.716 28.426 -3.365 1.00 78.50 69 LEU A C 1
ATOM 573 O O . LEU A 1 69 ? 23.862 28.815 -2.203 1.00 78.50 69 LEU A O 1
ATOM 577 N N . TYR A 1 70 ? 24.665 27.767 -4.025 1.00 81.75 70 TYR A N 1
ATOM 578 C CA . TYR A 1 70 ? 25.996 27.490 -3.478 1.00 81.75 70 TYR A CA 1
ATOM 579 C C . TYR A 1 70 ? 27.090 28.043 -4.395 1.00 81.75 70 TYR A C 1
ATOM 581 O O . TYR A 1 70 ? 26.880 28.209 -5.596 1.00 81.75 70 TYR A O 1
ATOM 589 N N . ALA A 1 71 ? 28.254 28.360 -3.825 1.00 81.50 71 ALA A N 1
ATOM 590 C CA . ALA A 1 71 ? 29.421 28.767 -4.601 1.00 81.50 71 ALA A CA 1
ATOM 591 C C . ALA A 1 71 ? 29.990 27.537 -5.322 1.00 81.50 71 ALA A C 1
ATOM 593 O O . ALA A 1 71 ? 30.395 26.577 -4.671 1.00 81.50 71 ALA A O 1
ATOM 594 N N . ARG A 1 72 ? 29.983 27.554 -6.658 1.00 83.12 72 ARG A N 1
ATOM 595 C CA . ARG A 1 72 ? 30.519 26.482 -7.509 1.00 83.12 72 ARG A CA 1
ATOM 596 C C . ARG A 1 72 ? 32.010 26.690 -7.769 1.00 83.12 72 ARG A C 1
ATOM 598 O O . ARG A 1 72 ? 32.793 25.763 -7.612 1.00 83.12 72 ARG A O 1
ATOM 605 N N . ASN A 1 73 ? 32.403 27.914 -8.110 1.00 81.94 73 ASN A N 1
ATOM 606 C CA . ASN A 1 73 ? 33.799 28.323 -8.231 1.00 81.94 73 ASN A CA 1
ATOM 607 C C . ASN A 1 73 ? 33.930 29.708 -7.602 1.00 81.94 73 ASN A C 1
ATOM 609 O O . ASN A 1 73 ? 33.208 30.612 -8.001 1.00 81.94 73 ASN A O 1
ATOM 613 N N . ALA A 1 74 ? 34.821 29.884 -6.633 1.00 81.88 74 ALA A N 1
ATOM 614 C CA . ALA A 1 74 ? 35.024 31.173 -5.976 1.00 81.88 74 ALA A CA 1
ATOM 615 C C . ALA A 1 74 ? 36.438 31.696 -6.240 1.00 81.88 74 ALA A C 1
ATOM 617 O O . ALA A 1 74 ? 37.377 30.908 -6.351 1.00 81.88 74 ALA A O 1
ATOM 618 N N . ASN A 1 75 ? 36.587 33.018 -6.290 1.00 81.56 75 ASN A N 1
ATOM 619 C CA . ASN A 1 75 ? 37.852 33.734 -6.419 1.00 81.56 75 ASN A CA 1
ATOM 620 C C . ASN A 1 75 ? 38.702 33.324 -7.636 1.00 81.56 75 ASN A C 1
ATOM 622 O O . ASN A 1 75 ? 39.929 33.258 -7.533 1.00 81.56 75 ASN A O 1
ATOM 626 N N . ILE A 1 76 ? 38.090 33.075 -8.800 1.00 87.75 76 ILE A N 1
ATOM 627 C CA . ILE A 1 76 ? 38.858 32.846 -10.032 1.00 87.75 76 ILE A CA 1
ATOM 628 C C . ILE A 1 76 ? 39.546 34.166 -10.401 1.00 87.75 76 ILE A C 1
ATOM 630 O O . ILE A 1 76 ? 38.903 35.095 -10.887 1.00 87.75 76 ILE A O 1
ATOM 634 N N . GLN A 1 77 ? 40.849 34.263 -10.151 1.00 87.94 77 GLN A N 1
ATOM 635 C CA . GLN A 1 77 ? 41.658 35.414 -10.542 1.00 87.94 77 GLN A CA 1
ATOM 636 C C . GLN A 1 77 ? 41.816 35.408 -12.064 1.00 87.94 77 GLN A C 1
ATOM 638 O O . GLN A 1 77 ? 42.224 34.388 -12.592 1.00 87.94 77 GLN A O 1
ATOM 643 N N . LEU A 1 78 ? 41.512 36.501 -12.770 1.00 89.12 78 LEU A N 1
ATOM 644 C CA . LEU A 1 78 ? 41.608 36.586 -14.239 1.00 89.12 78 LEU A CA 1
ATOM 645 C C . LEU A 1 78 ? 42.698 37.556 -14.725 1.00 89.12 78 LEU A C 1
ATOM 647 O O . LEU A 1 78 ? 42.953 37.651 -15.927 1.00 89.12 78 LEU A O 1
ATOM 651 N N . LEU A 1 79 ? 43.373 38.257 -13.810 1.00 86.38 79 LEU A N 1
ATOM 652 C CA . LEU A 1 79 ? 44.292 39.357 -14.126 1.00 86.38 79 LEU A CA 1
ATOM 653 C C . LEU A 1 79 ? 45.485 38.930 -15.010 1.00 86.38 79 LEU A C 1
ATOM 655 O O . LEU A 1 79 ? 45.906 39.669 -15.903 1.00 86.38 79 LEU A O 1
ATOM 659 N N . GLN A 1 80 ? 45.983 37.705 -14.820 1.00 81.81 80 GLN A N 1
ATOM 660 C CA . GLN A 1 80 ? 47.110 37.152 -15.582 1.00 81.81 80 GLN A CA 1
ATOM 661 C C . GLN A 1 80 ? 46.809 37.032 -17.085 1.00 81.81 80 GLN A C 1
ATOM 663 O O . GLN A 1 80 ? 47.687 37.250 -17.916 1.00 81.81 80 GLN A O 1
ATOM 668 N N . TRP A 1 81 ? 45.552 36.770 -17.460 1.00 82.69 81 TRP A N 1
ATOM 669 C CA . TRP A 1 81 ? 45.139 36.653 -18.863 1.00 82.69 81 TRP A CA 1
ATOM 670 C C . TRP A 1 81 ? 45.034 38.003 -19.581 1.00 82.69 81 TRP A C 1
ATOM 672 O O . TRP A 1 81 ? 44.823 38.023 -20.798 1.00 82.69 81 TRP A O 1
ATOM 682 N N . TYR A 1 82 ? 45.172 39.114 -18.855 1.00 83.50 82 TYR A N 1
ATOM 683 C CA . TYR A 1 82 ? 45.154 40.484 -19.372 1.00 83.50 82 TYR A CA 1
ATOM 684 C C . TYR A 1 82 ? 46.505 41.190 -19.175 1.00 83.50 82 TYR A C 1
ATOM 686 O O . TYR A 1 82 ? 46.559 42.407 -19.027 1.00 83.50 82 TYR A O 1
ATOM 694 N N . ASN A 1 83 ? 47.611 40.436 -19.187 1.00 81.00 83 ASN A N 1
ATOM 695 C CA . ASN A 1 83 ? 48.974 40.961 -19.026 1.00 81.00 83 ASN A CA 1
ATOM 696 C C . ASN A 1 83 ? 49.156 41.792 -17.744 1.00 81.00 83 ASN A C 1
ATOM 698 O O . ASN A 1 83 ? 49.876 42.787 -17.740 1.00 81.00 83 ASN A O 1
ATOM 702 N N . ASN A 1 84 ? 48.486 41.395 -16.661 1.00 82.62 84 ASN A N 1
ATOM 703 C CA . ASN A 1 84 ? 48.472 42.104 -15.381 1.00 82.62 84 ASN A CA 1
ATOM 704 C C . ASN A 1 84 ? 47.892 43.530 -15.420 1.00 82.62 84 ASN A C 1
ATOM 706 O O . ASN A 1 84 ? 48.099 44.311 -14.493 1.00 82.62 84 ASN A O 1
ATOM 710 N N . ILE A 1 85 ? 47.129 43.859 -16.465 1.00 84.81 85 ILE A N 1
ATOM 711 C CA . ILE A 1 85 ? 46.404 45.122 -16.600 1.00 84.81 85 ILE A CA 1
ATOM 712 C C . ILE A 1 85 ? 44.922 44.850 -16.349 1.00 84.81 85 ILE A C 1
ATOM 714 O O . ILE A 1 85 ? 44.349 43.916 -16.906 1.00 84.81 85 ILE A O 1
ATOM 718 N N . ILE A 1 86 ? 44.292 45.674 -15.512 1.00 87.12 86 ILE A N 1
ATOM 719 C CA . ILE A 1 86 ? 42.864 45.554 -15.198 1.00 87.12 86 ILE A CA 1
ATOM 720 C C . ILE A 1 86 ? 42.043 45.882 -16.460 1.00 87.12 86 ILE A C 1
ATOM 722 O O . ILE A 1 86 ? 42.108 47.018 -16.943 1.00 87.12 86 ILE A O 1
ATOM 726 N N . PRO A 1 87 ? 41.268 44.929 -17.016 1.00 87.56 87 PRO A N 1
ATOM 727 C CA . PRO A 1 87 ? 40.485 45.171 -18.220 1.00 87.56 87 PRO A CA 1
ATOM 728 C C . PRO A 1 87 ? 39.207 45.953 -17.899 1.00 87.56 87 PRO A C 1
ATOM 730 O O . PRO A 1 87 ? 38.498 45.663 -16.934 1.00 87.56 87 PRO A O 1
ATOM 733 N N . ASN A 1 88 ? 38.867 46.917 -18.755 1.00 88.00 88 ASN A N 1
ATOM 734 C CA . ASN A 1 88 ? 37.625 47.676 -18.635 1.00 88.00 88 ASN A CA 1
ATOM 735 C C . ASN A 1 88 ? 36.486 46.949 -19.366 1.00 88.00 88 ASN A C 1
ATOM 737 O O . ASN A 1 88 ? 36.307 47.117 -20.575 1.00 88.00 88 ASN A O 1
ATOM 741 N N . ILE A 1 89 ? 35.762 46.100 -18.634 1.00 90.81 89 ILE A N 1
ATOM 742 C CA . ILE A 1 89 ? 34.672 45.269 -19.160 1.00 90.81 89 ILE A CA 1
ATOM 743 C C . ILE A 1 89 ? 33.371 46.078 -19.240 1.00 90.81 89 ILE A C 1
ATOM 745 O O . ILE A 1 89 ? 32.865 46.548 -18.225 1.00 90.81 89 ILE A O 1
ATOM 749 N N . LYS A 1 90 ? 32.821 46.199 -20.454 1.00 87.38 90 LYS A N 1
ATOM 750 C CA . LYS A 1 90 ? 31.558 46.885 -20.767 1.00 87.38 90 LYS A CA 1
ATOM 751 C C . LYS A 1 90 ? 30.349 45.953 -20.695 1.00 87.38 90 LYS A C 1
ATOM 753 O O . LYS A 1 90 ? 29.326 46.331 -20.136 1.00 87.38 90 LYS A O 1
ATOM 758 N N . TYR A 1 91 ? 30.462 44.743 -21.253 1.00 90.44 91 TYR A N 1
ATOM 759 C CA . TYR A 1 91 ? 29.406 43.725 -21.197 1.00 90.44 91 TYR A CA 1
ATOM 760 C C . TYR A 1 91 ? 29.957 42.405 -20.668 1.00 90.44 91 TYR A C 1
ATOM 762 O O . TYR A 1 91 ? 31.056 41.977 -21.028 1.00 90.44 91 TYR A O 1
ATOM 770 N N . PHE A 1 92 ? 29.160 41.754 -19.827 1.00 93.00 92 PHE A N 1
ATOM 771 C CA . PHE A 1 92 ? 29.473 40.481 -19.197 1.00 93.00 92 PHE A CA 1
ATOM 772 C C . PHE A 1 92 ? 28.216 39.614 -19.214 1.00 93.00 92 PHE A C 1
ATOM 774 O O . PHE A 1 92 ? 27.200 39.977 -18.623 1.00 93.00 92 PHE A O 1
ATOM 781 N N . LEU A 1 93 ? 28.255 38.500 -19.944 1.00 93.38 93 LEU A N 1
ATOM 782 C CA . LEU A 1 93 ? 27.094 37.633 -20.129 1.00 93.38 93 LEU A CA 1
ATOM 783 C C . LEU A 1 93 ? 27.493 36.167 -20.276 1.00 93.38 93 LEU A C 1
ATOM 785 O O . LEU A 1 93 ? 28.569 35.848 -20.777 1.00 93.38 93 LEU A O 1
ATOM 789 N N . PHE A 1 94 ? 26.582 35.272 -19.905 1.00 92.69 94 PHE A N 1
ATOM 790 C CA . PHE A 1 94 ? 26.682 33.869 -20.286 1.00 92.69 94 PHE A CA 1
ATOM 791 C C . PHE A 1 94 ? 26.288 33.674 -21.745 1.00 92.69 94 PHE A C 1
ATOM 793 O O . PHE A 1 94 ? 25.318 34.271 -22.223 1.00 92.69 94 PHE A O 1
ATOM 800 N N . ILE A 1 95 ? 26.984 32.758 -22.412 1.00 89.69 95 ILE A N 1
ATOM 801 C CA . ILE A 1 95 ? 26.444 32.086 -23.588 1.00 89.69 95 ILE A CA 1
ATOM 802 C C . ILE A 1 95 ? 25.387 31.107 -23.058 1.00 89.69 95 ILE A C 1
ATOM 804 O O . ILE A 1 95 ? 25.729 30.130 -22.385 1.00 89.69 95 ILE A O 1
ATOM 808 N N . LYS A 1 96 ? 24.100 31.425 -23.245 1.00 83.25 96 LYS A N 1
ATOM 809 C CA . LYS A 1 96 ? 22.992 30.727 -22.560 1.00 83.25 96 LYS A CA 1
ATOM 810 C C . LYS A 1 96 ? 23.020 29.228 -22.867 1.00 83.25 96 LYS A C 1
ATOM 812 O O . LYS A 1 96 ? 23.474 28.834 -23.928 1.00 83.25 96 LYS A O 1
ATOM 817 N N . ASP A 1 97 ? 22.591 28.398 -21.918 1.00 79.19 97 ASP A N 1
ATOM 818 C CA . ASP A 1 97 ? 22.602 26.925 -22.037 1.00 79.19 97 ASP A CA 1
ATOM 819 C C . ASP A 1 97 ? 24.004 26.275 -22.184 1.00 79.19 97 ASP A C 1
ATOM 821 O O . ASP A 1 97 ? 24.149 25.057 -22.263 1.00 79.19 97 ASP A O 1
ATOM 825 N N . THR A 1 98 ? 25.082 27.065 -22.116 1.00 85.81 98 THR A N 1
ATOM 826 C CA . THR A 1 98 ? 26.475 26.582 -22.046 1.00 85.81 98 THR A CA 1
ATOM 827 C C . THR A 1 98 ? 27.134 26.972 -20.718 1.00 85.81 98 THR A C 1
ATOM 829 O O . THR A 1 98 ? 26.550 27.703 -19.925 1.00 85.81 98 THR A O 1
ATOM 832 N N . GLU A 1 99 ? 28.351 26.499 -20.442 1.00 88.75 99 GLU A N 1
ATOM 833 C CA . GLU A 1 99 ? 29.130 26.925 -19.260 1.00 88.75 99 GLU A CA 1
ATOM 834 C C . GLU A 1 99 ? 30.225 27.931 -19.623 1.00 88.75 99 GLU A C 1
ATOM 836 O O . GLU A 1 99 ? 31.341 27.890 -19.108 1.00 88.75 99 GLU A O 1
ATOM 841 N N . GLU A 1 100 ? 29.920 28.824 -20.559 1.00 91.69 100 GLU A N 1
ATOM 842 C CA . GLU A 1 100 ? 30.876 29.790 -21.082 1.00 91.69 100 GLU A CA 1
ATOM 843 C C . GLU A 1 100 ? 30.405 31.228 -20.853 1.00 91.69 100 GLU A C 1
ATOM 845 O O . GLU A 1 100 ? 29.222 31.557 -20.986 1.00 91.69 100 GLU A O 1
ATOM 850 N N . LEU A 1 101 ? 31.355 32.094 -20.510 1.00 93.06 101 LEU A N 1
ATOM 851 C CA . LEU A 1 101 ? 31.154 33.510 -20.227 1.00 93.06 101 LEU A CA 1
ATOM 852 C C . LEU A 1 101 ? 31.834 34.358 -21.294 1.00 93.06 101 LEU A C 1
ATOM 854 O O . LEU A 1 101 ? 33.008 34.165 -21.594 1.00 93.06 101 LEU A O 1
ATOM 858 N N . CYS A 1 102 ? 31.118 35.334 -21.836 1.00 93.12 102 CYS A N 1
ATOM 859 C CA . CYS A 1 102 ? 31.663 36.311 -22.764 1.00 93.12 102 CYS A CA 1
ATOM 860 C C . CYS A 1 102 ? 31.989 37.611 -22.019 1.00 93.12 102 CYS A C 1
ATOM 862 O O . CYS A 1 102 ? 31.107 38.251 -21.444 1.00 93.12 102 CYS A O 1
ATOM 864 N N . PHE A 1 103 ? 33.258 38.006 -22.073 1.00 93.44 103 PHE A N 1
ATOM 865 C CA . PHE A 1 103 ? 33.784 39.271 -21.570 1.00 93.44 103 PHE A CA 1
ATOM 866 C C . PHE A 1 103 ? 33.974 40.219 -22.747 1.00 93.44 103 PHE A C 1
ATOM 868 O O . PHE A 1 103 ? 34.719 39.890 -23.667 1.00 93.44 103 PHE A O 1
ATOM 875 N N . VAL A 1 104 ? 33.314 41.375 -22.729 1.00 91.69 104 VAL A N 1
ATOM 876 C CA . VAL A 1 104 ? 33.429 42.390 -23.784 1.00 91.69 104 VAL A CA 1
ATOM 877 C C . VAL A 1 104 ? 34.020 43.659 -23.192 1.00 91.69 104 VAL A C 1
ATOM 879 O O . VAL A 1 104 ? 33.406 44.295 -22.339 1.00 91.69 104 VAL A O 1
ATOM 882 N N . GLU A 1 105 ? 35.209 44.028 -23.643 1.00 90.25 105 GLU A N 1
ATOM 883 C CA . GLU A 1 105 ? 35.915 45.242 -23.245 1.00 90.25 105 GLU A CA 1
ATOM 884 C C . GLU A 1 105 ? 35.299 46.500 -23.886 1.00 90.25 105 GLU A C 1
ATOM 886 O O . GLU A 1 105 ? 34.688 46.443 -24.955 1.00 90.25 105 GLU A O 1
ATOM 891 N N . ASN A 1 106 ? 35.538 47.671 -23.286 1.00 85.00 106 ASN A N 1
ATOM 892 C CA . ASN A 1 106 ? 35.179 48.974 -23.869 1.00 85.00 106 ASN A CA 1
ATOM 893 C C . ASN A 1 106 ? 35.806 49.220 -25.255 1.00 85.00 106 ASN A C 1
ATOM 895 O O . ASN A 1 106 ? 35.263 49.984 -26.047 1.00 85.00 106 ASN A O 1
ATOM 899 N N . SER A 1 107 ? 36.926 48.559 -25.560 1.00 81.44 107 SER A N 1
ATOM 900 C CA . SER A 1 107 ? 37.583 48.582 -26.873 1.00 81.44 107 SER A CA 1
ATOM 901 C C . SER A 1 107 ? 36.783 47.862 -27.973 1.00 81.44 107 SER A C 1
ATOM 903 O O . SER A 1 107 ? 37.139 47.957 -29.147 1.00 81.44 107 SER A O 1
ATOM 905 N N . GLY A 1 108 ? 35.725 47.125 -27.608 1.00 81.62 108 GLY A N 1
ATOM 906 C CA . GLY A 1 108 ? 34.989 46.215 -28.487 1.00 81.62 108 GLY A CA 1
ATOM 907 C C . GLY A 1 108 ? 35.590 44.807 -28.541 1.00 81.62 108 GLY A C 1
ATOM 908 O O . GLY A 1 108 ? 35.009 43.920 -29.162 1.00 81.62 108 GLY A O 1
ATOM 909 N N . ARG A 1 109 ? 36.729 44.560 -27.882 1.00 87.94 109 ARG A N 1
ATOM 910 C CA . ARG A 1 109 ? 37.347 43.232 -27.830 1.00 87.94 109 ARG A CA 1
ATOM 911 C C . ARG A 1 109 ? 36.525 42.287 -26.950 1.00 87.94 109 ARG A C 1
ATOM 913 O O . ARG A 1 109 ? 36.310 42.559 -25.774 1.00 87.94 109 ARG A O 1
ATOM 920 N N . ALA A 1 110 ? 36.101 41.161 -27.510 1.00 91.12 110 ALA A N 1
ATOM 921 C CA . ALA A 1 110 ? 35.326 40.120 -26.853 1.00 91.12 110 ALA A CA 1
ATOM 922 C C . ALA A 1 110 ? 36.134 38.822 -26.709 1.00 91.12 110 ALA A C 1
ATOM 924 O O . ALA A 1 110 ? 36.761 38.348 -27.663 1.00 91.12 110 ALA A O 1
ATOM 925 N N . ARG A 1 111 ? 36.105 38.222 -25.516 1.00 91.06 111 ARG A N 1
ATOM 926 C CA . ARG A 1 111 ? 36.784 36.961 -25.183 1.00 91.06 111 ARG A CA 1
ATOM 927 C C . ARG A 1 111 ? 35.827 36.019 -24.466 1.00 91.06 111 ARG A C 1
ATOM 929 O O . ARG A 1 111 ? 35.045 36.456 -23.627 1.00 91.06 111 ARG A O 1
ATOM 936 N N . ILE A 1 112 ? 35.921 34.726 -24.766 1.00 92.12 112 ILE A N 1
ATOM 937 C CA . ILE A 1 112 ? 35.097 33.694 -24.128 1.00 92.12 112 ILE A CA 1
ATOM 938 C C . ILE A 1 112 ? 35.938 32.944 -23.099 1.00 92.12 112 ILE A C 1
ATOM 940 O O . ILE A 1 112 ? 36.988 32.400 -23.438 1.00 92.12 112 ILE A O 1
ATOM 944 N N . PHE A 1 113 ? 35.465 32.907 -21.862 1.00 91.62 113 PHE A N 1
ATOM 945 C CA . PHE A 1 113 ? 36.009 32.121 -20.764 1.00 91.62 113 PHE A CA 1
ATOM 946 C C . PHE A 1 113 ? 35.174 30.857 -20.581 1.00 91.62 113 PHE A C 1
ATOM 948 O O . PHE A 1 113 ? 33.948 30.936 -20.497 1.00 91.62 113 PHE A O 1
ATOM 955 N N . ASN A 1 114 ? 35.819 29.698 -20.523 1.00 89.62 114 ASN A N 1
ATOM 956 C CA . ASN A 1 114 ? 35.143 28.422 -20.345 1.00 89.62 114 ASN A CA 1
ATOM 957 C C . ASN A 1 114 ? 35.301 27.953 -18.890 1.00 89.62 114 ASN A C 1
ATOM 959 O O . ASN A 1 114 ? 36.410 27.851 -18.370 1.00 89.62 114 ASN A O 1
ATOM 963 N N . LEU A 1 115 ? 34.173 27.708 -18.215 1.00 88.38 115 LEU A N 1
ATOM 964 C CA . LEU A 1 115 ? 34.158 27.362 -16.791 1.00 88.38 115 LEU A CA 1
ATOM 965 C C . LEU A 1 115 ? 34.612 25.927 -16.506 1.00 88.38 115 LEU A C 1
ATOM 967 O O . LEU A 1 115 ? 35.028 25.648 -15.387 1.00 88.38 115 LEU A O 1
ATOM 971 N N . MET A 1 116 ? 34.564 25.028 -17.494 1.00 83.31 116 MET A N 1
ATOM 972 C CA . MET A 1 116 ? 34.963 23.628 -17.312 1.00 83.31 116 MET A CA 1
ATOM 973 C C . MET A 1 116 ? 36.479 23.469 -17.240 1.00 83.31 116 MET A C 1
ATOM 975 O O . MET A 1 116 ? 36.976 22.677 -16.448 1.00 83.31 116 MET A O 1
ATOM 979 N N . ASN A 1 117 ? 37.215 24.216 -18.063 1.00 83.50 117 ASN A N 1
ATOM 980 C CA . ASN A 1 117 ? 38.679 24.179 -18.089 1.00 83.50 117 ASN A CA 1
ATOM 981 C C . ASN A 1 117 ? 39.332 25.408 -17.433 1.00 83.50 117 ASN A C 1
ATOM 983 O O . ASN A 1 117 ? 40.557 25.478 -17.386 1.00 83.50 117 ASN A O 1
ATOM 987 N N . LEU A 1 118 ? 38.532 26.357 -16.928 1.00 83.31 118 LEU A N 1
ATOM 988 C CA . LEU A 1 118 ? 38.969 27.586 -16.255 1.00 83.31 118 LEU A CA 1
ATOM 989 C C . LEU A 1 118 ? 39.960 28.423 -17.083 1.00 83.31 118 LEU A C 1
ATOM 991 O O . LEU A 1 118 ? 40.888 29.029 -16.546 1.00 83.31 118 LEU A O 1
ATOM 995 N N . GLN A 1 119 ? 39.767 28.464 -18.403 1.00 85.75 119 GLN A N 1
ATOM 996 C CA . GLN A 1 119 ? 40.646 29.182 -19.325 1.00 85.75 119 GLN A CA 1
ATOM 997 C C . GLN A 1 119 ? 39.861 29.998 -20.358 1.00 85.75 119 GLN A C 1
ATOM 999 O O . GLN A 1 119 ? 38.744 29.660 -20.759 1.00 85.75 119 GLN A O 1
ATOM 1004 N N . PHE A 1 120 ? 40.475 31.086 -20.837 1.00 87.25 120 PHE A N 1
ATOM 1005 C CA . PHE A 1 120 ? 39.994 31.785 -22.028 1.00 87.25 120 PHE A CA 1
ATOM 1006 C C . PHE A 1 120 ? 40.255 30.951 -23.282 1.00 87.25 120 PHE A C 1
ATOM 1008 O O . PHE A 1 120 ? 41.335 30.382 -23.447 1.00 87.25 120 PHE A O 1
ATOM 1015 N N . ARG A 1 121 ? 39.297 30.946 -24.213 1.00 85.62 121 ARG A N 1
ATOM 1016 C CA . ARG A 1 121 ? 39.523 30.409 -25.556 1.00 85.62 121 ARG A CA 1
ATOM 1017 C C . ARG A 1 121 ? 40.679 31.172 -26.238 1.00 85.62 121 ARG A C 1
ATOM 1019 O O . ARG A 1 121 ? 40.793 32.384 -26.038 1.00 85.62 121 ARG A O 1
ATOM 1026 N N . PRO A 1 122 ? 41.504 30.506 -27.073 1.00 75.12 122 PRO A N 1
ATOM 1027 C CA . PRO A 1 122 ? 42.622 31.160 -27.764 1.00 75.12 122 PRO A CA 1
ATOM 1028 C C . PRO A 1 122 ? 42.183 32.296 -28.698 1.00 75.12 122 PRO A C 1
ATOM 1030 O O . PRO A 1 122 ? 42.899 33.278 -28.876 1.00 75.12 122 PRO A O 1
ATOM 1033 N N . ALA A 1 123 ? 40.994 32.166 -29.292 1.00 74.94 123 ALA A N 1
ATOM 1034 C CA . ALA A 1 123 ? 40.431 33.158 -30.194 1.00 74.94 123 ALA A CA 1
ATOM 1035 C C . ALA A 1 123 ? 39.758 34.307 -29.425 1.00 74.94 123 ALA A C 1
ATOM 1037 O O . ALA A 1 123 ? 39.013 34.087 -28.467 1.00 74.94 123 ALA A O 1
ATOM 1038 N N . PHE A 1 124 ? 39.983 35.533 -29.891 1.00 79.75 124 PHE A N 1
ATOM 1039 C CA . PHE A 1 124 ? 39.247 36.726 -29.480 1.00 79.75 124 PHE A CA 1
ATOM 1040 C C . PHE A 1 124 ? 38.599 37.364 -30.710 1.00 79.75 124 PHE A C 1
ATOM 1042 O O . PHE A 1 124 ? 39.087 37.205 -31.828 1.00 79.75 124 PHE A O 1
ATOM 1049 N N . CYS A 1 125 ? 37.513 38.098 -30.498 1.00 84.94 125 CYS A N 1
ATOM 1050 C CA . CYS A 1 125 ? 36.750 38.740 -31.561 1.00 84.94 125 CYS A CA 1
ATOM 1051 C C . CYS A 1 125 ? 36.651 40.245 -31.304 1.00 84.94 125 CYS A C 1
ATOM 1053 O O . CYS A 1 125 ? 36.603 40.664 -30.153 1.00 84.94 125 CYS A O 1
ATOM 1055 N N . ASN A 1 126 ? 36.591 41.066 -32.352 1.00 85.88 126 ASN A N 1
ATOM 1056 C CA . ASN A 1 126 ? 36.336 42.501 -32.219 1.00 85.88 126 ASN A CA 1
ATOM 1057 C C . ASN A 1 126 ? 34.899 42.804 -32.658 1.00 85.88 126 ASN A C 1
ATOM 1059 O O . ASN A 1 126 ? 34.533 42.600 -33.816 1.00 85.88 126 ASN A O 1
ATOM 1063 N N . PHE A 1 127 ? 34.080 43.257 -31.714 1.00 88.19 127 PHE A N 1
ATOM 1064 C CA . PHE A 1 127 ? 32.737 43.770 -31.962 1.00 88.19 127 PHE A CA 1
ATOM 1065 C C . PHE A 1 127 ? 32.799 45.194 -32.541 1.00 88.19 127 PHE A C 1
ATOM 1067 O O . PHE A 1 127 ? 33.813 45.882 -32.379 1.00 88.19 127 PHE A O 1
ATOM 1074 N N . PRO A 1 128 ? 31.744 45.648 -33.245 1.00 82.56 128 PRO A N 1
ATOM 1075 C CA . PRO A 1 128 ? 31.681 47.002 -33.800 1.00 82.56 128 PRO A CA 1
ATOM 1076 C C . PRO A 1 128 ? 31.903 48.073 -32.721 1.00 82.56 128 PRO A C 1
ATOM 1078 O O . PRO A 1 128 ? 31.454 47.927 -31.587 1.00 82.56 128 PRO A O 1
ATOM 1081 N N . ARG A 1 129 ? 32.573 49.180 -33.074 1.00 69.06 129 ARG A N 1
ATOM 1082 C CA . ARG A 1 129 ? 32.949 50.241 -32.114 1.00 69.06 129 ARG A CA 1
ATOM 1083 C C . ARG A 1 129 ? 31.741 50.963 -31.500 1.00 69.06 129 ARG A C 1
ATOM 1085 O O . ARG A 1 129 ? 31.788 51.337 -30.333 1.00 69.06 129 ARG A O 1
ATOM 1092 N N . ASN A 1 130 ? 30.639 51.090 -32.242 1.00 79.56 130 ASN A N 1
ATOM 1093 C CA . ASN A 1 130 ? 29.403 51.748 -31.795 1.00 79.56 130 ASN A CA 1
ATOM 1094 C C . ASN A 1 130 ? 28.430 50.764 -31.120 1.00 79.56 130 ASN A C 1
ATOM 1096 O O . ASN A 1 130 ? 27.231 50.749 -31.408 1.00 79.56 130 ASN A O 1
ATOM 1100 N N . LEU A 1 131 ? 28.961 49.896 -30.257 1.00 83.94 131 LEU A N 1
ATOM 1101 C CA . LEU A 1 131 ? 28.215 48.832 -29.591 1.00 83.94 131 LEU A CA 1
ATOM 1102 C C . LEU A 1 131 ? 27.262 49.385 -28.524 1.00 83.94 131 LEU A C 1
ATOM 1104 O O . LEU A 1 131 ? 27.707 50.015 -27.555 1.00 83.94 131 LEU A O 1
ATOM 1108 N N . VAL A 1 132 ? 25.972 49.088 -28.683 1.00 84.69 132 VAL A N 1
ATOM 1109 C CA . VAL A 1 132 ? 24.889 49.509 -27.781 1.00 84.69 132 VAL A CA 1
ATOM 1110 C C . VAL A 1 132 ? 24.421 48.374 -26.873 1.00 84.69 132 VAL A C 1
ATOM 1112 O O . VAL A 1 132 ? 24.102 48.624 -25.711 1.00 84.69 132 VAL A O 1
ATOM 1115 N N . ASN A 1 133 ? 24.413 47.126 -27.350 1.00 87.19 133 ASN A N 1
ATOM 1116 C CA . ASN A 1 133 ? 23.994 45.976 -26.544 1.00 87.19 133 ASN A CA 1
ATOM 1117 C C . ASN A 1 133 ? 24.620 44.661 -27.042 1.00 87.19 133 ASN A C 1
ATOM 1119 O O . ASN A 1 133 ? 24.982 44.554 -28.214 1.00 87.19 133 ASN A O 1
ATOM 1123 N N . VAL A 1 134 ? 24.730 43.654 -26.172 1.00 89.62 134 VAL A N 1
ATOM 1124 C CA . VAL A 1 134 ? 25.205 42.303 -26.510 1.00 89.62 134 VAL A CA 1
ATOM 1125 C C . VAL A 1 134 ? 24.314 41.267 -25.843 1.00 89.62 134 VAL A C 1
ATOM 1127 O O . VAL A 1 134 ? 24.168 41.267 -24.624 1.00 89.62 134 VAL A O 1
ATOM 1130 N N . LEU A 1 135 ? 23.761 40.350 -26.634 1.00 88.62 135 LEU A N 1
ATOM 1131 C CA . LEU A 1 135 ? 22.880 39.283 -26.157 1.00 88.62 135 LEU A CA 1
ATOM 1132 C C . LEU A 1 135 ? 23.371 37.917 -26.638 1.00 88.62 135 LEU A C 1
ATOM 1134 O O . LEU A 1 135 ? 24.042 37.809 -27.660 1.00 88.62 135 LEU A O 1
ATOM 1138 N N . SER A 1 136 ? 23.004 36.857 -25.925 1.00 87.69 136 SER A N 1
ATOM 1139 C CA . SER A 1 136 ? 23.201 35.473 -26.368 1.00 87.69 136 SER A CA 1
ATOM 1140 C C . SER A 1 136 ? 21.856 34.860 -26.756 1.00 87.69 136 SER A C 1
ATOM 1142 O O . SER A 1 136 ? 20.836 35.160 -26.131 1.00 87.69 136 SER A O 1
ATOM 1144 N N . SER A 1 137 ? 21.843 34.015 -27.791 1.00 84.12 137 SER A N 1
ATOM 1145 C CA . SER A 1 137 ? 20.666 33.207 -28.120 1.00 84.12 137 SER A CA 1
ATOM 1146 C C . SER A 1 137 ? 20.327 32.252 -26.980 1.00 84.12 137 SER A C 1
ATOM 1148 O O . SER A 1 137 ? 21.211 31.799 -26.264 1.00 84.12 137 SER A O 1
ATOM 1150 N N . THR A 1 138 ? 19.047 31.915 -26.817 1.00 76.50 138 THR A N 1
ATOM 1151 C CA . THR A 1 138 ? 18.556 31.081 -25.703 1.00 76.50 138 THR A CA 1
ATOM 1152 C C . THR A 1 138 ? 19.160 29.676 -25.660 1.00 76.50 138 THR A C 1
ATOM 1154 O O . THR A 1 138 ? 19.223 29.090 -24.589 1.00 76.50 138 THR A O 1
ATOM 1157 N N . ASP A 1 139 ? 19.601 29.160 -26.807 1.00 73.88 139 ASP A N 1
ATOM 1158 C CA . ASP A 1 139 ? 20.232 27.846 -26.999 1.00 73.88 139 ASP A CA 1
ATOM 1159 C C . ASP A 1 139 ? 21.776 27.898 -27.019 1.00 73.88 139 ASP A C 1
ATOM 1161 O O . ASP A 1 139 ? 22.425 26.907 -27.348 1.00 73.88 139 ASP A O 1
ATOM 1165 N N . GLY A 1 140 ? 22.377 29.071 -26.786 1.00 78.94 140 GLY A N 1
ATOM 1166 C CA . GLY A 1 140 ? 23.833 29.247 -26.765 1.00 78.94 140 GLY A CA 1
ATOM 1167 C C . GLY A 1 140 ? 24.538 29.171 -28.117 1.00 78.94 140 GLY A C 1
ATOM 1168 O O . GLY A 1 140 ? 25.768 29.216 -28.183 1.00 78.94 140 GLY A O 1
ATOM 1169 N N . SER A 1 141 ? 23.792 29.065 -29.214 1.00 79.44 141 SER A N 1
ATOM 1170 C CA . SER A 1 141 ? 24.358 28.905 -30.554 1.00 79.44 141 SER A CA 1
ATOM 1171 C C . SER A 1 141 ? 25.110 30.144 -31.064 1.00 79.44 141 SER A C 1
ATOM 1173 O O . SER A 1 141 ? 26.102 30.003 -31.791 1.00 79.44 141 SER A O 1
ATOM 1175 N N . CYS A 1 142 ? 24.689 31.355 -30.683 1.00 83.88 142 CYS A N 1
ATOM 1176 C CA . CYS A 1 142 ? 25.320 32.599 -31.130 1.00 83.88 142 CYS A CA 1
ATOM 1177 C C . CYS A 1 142 ? 25.262 33.746 -30.107 1.00 83.88 142 CYS A C 1
ATOM 1179 O O . CYS A 1 142 ? 24.412 33.788 -29.214 1.00 83.88 142 CYS A O 1
ATOM 1181 N N . ILE A 1 143 ? 26.171 34.704 -30.292 1.00 88.69 143 ILE A N 1
ATOM 1182 C CA . ILE A 1 143 ? 26.221 36.003 -29.621 1.00 88.69 143 ILE A CA 1
ATOM 1183 C C . ILE A 1 143 ? 25.837 37.077 -30.644 1.00 88.69 143 ILE A C 1
ATOM 1185 O O . ILE A 1 143 ? 26.303 37.059 -31.780 1.00 88.69 143 ILE A O 1
ATOM 1189 N N . MET A 1 144 ? 24.981 38.009 -30.249 1.00 89.25 144 MET A N 1
ATOM 1190 C CA . MET A 1 144 ? 24.456 39.083 -31.084 1.00 89.25 144 MET A CA 1
ATOM 1191 C C . MET A 1 144 ? 24.902 40.427 -30.517 1.00 89.25 144 MET A C 1
ATOM 1193 O O . MET A 1 144 ? 24.537 40.777 -29.396 1.00 89.25 144 MET A O 1
ATOM 1197 N N . ALA A 1 145 ? 25.686 41.171 -31.288 1.00 89.50 145 ALA A N 1
ATOM 1198 C CA . ALA A 1 145 ? 26.166 42.502 -30.948 1.00 89.50 145 ALA A CA 1
ATOM 1199 C C . ALA A 1 145 ? 25.357 43.552 -31.722 1.00 89.50 145 ALA A C 1
ATOM 1201 O O . ALA A 1 145 ? 25.319 43.539 -32.951 1.00 89.50 145 ALA A O 1
ATOM 1202 N N . PHE A 1 146 ? 24.694 44.452 -31.004 1.00 88.31 146 PHE A N 1
ATOM 1203 C CA . PHE A 1 146 ? 23.801 45.467 -31.555 1.00 88.31 146 PHE A CA 1
ATOM 1204 C C . PHE A 1 146 ? 24.517 46.812 -31.621 1.00 88.31 146 PHE A C 1
ATOM 1206 O O . PHE A 1 146 ? 25.004 47.294 -30.596 1.00 88.31 146 PHE A O 1
ATOM 1213 N N . ALA A 1 147 ? 24.564 47.429 -32.798 1.00 86.56 147 ALA A N 1
ATOM 1214 C CA . ALA A 1 147 ? 25.264 48.689 -33.026 1.00 86.56 147 ALA A CA 1
ATOM 1215 C C . ALA A 1 147 ? 24.396 49.711 -33.767 1.00 86.56 147 ALA A C 1
ATOM 1217 O O . ALA A 1 147 ? 23.513 49.346 -34.547 1.00 86.56 147 ALA A O 1
ATOM 1218 N N . LYS A 1 148 ? 24.673 50.995 -33.516 1.00 82.12 148 LYS A N 1
ATOM 1219 C CA . LYS A 1 148 ? 24.115 52.129 -34.267 1.00 82.12 148 LYS A CA 1
ATOM 1220 C C . LYS A 1 148 ? 25.149 52.634 -35.263 1.00 82.12 148 LYS A C 1
ATOM 1222 O O . LYS A 1 148 ? 26.260 52.998 -34.870 1.00 82.12 148 LYS A O 1
ATOM 1227 N N . GLU A 1 149 ? 24.792 52.663 -36.541 1.00 78.06 149 GLU A N 1
ATOM 1228 C CA . GLU A 1 149 ? 25.686 53.100 -37.613 1.00 78.06 149 GLU A CA 1
ATOM 1229 C C . GLU A 1 149 ? 25.037 54.187 -38.469 1.00 78.06 149 GLU A C 1
ATOM 1231 O O . GLU A 1 149 ? 23.830 54.174 -38.724 1.00 78.06 149 GLU A O 1
ATOM 1236 N N . LYS A 1 150 ? 25.860 55.135 -38.924 1.00 67.50 150 LYS A N 1
ATOM 1237 C CA . LYS A 1 150 ? 25.492 56.067 -39.990 1.00 67.50 150 LYS A CA 1
ATOM 1238 C C . LYS A 1 150 ? 25.899 55.422 -41.319 1.00 67.50 150 LYS A C 1
ATOM 1240 O O . LYS A 1 150 ? 26.989 54.854 -41.376 1.00 67.50 150 LYS A O 1
ATOM 1245 N N . PRO A 1 151 ? 25.050 55.436 -42.357 1.00 57.00 151 PRO A N 1
ATOM 1246 C CA . PRO A 1 151 ? 25.457 54.942 -43.665 1.00 57.00 151 PRO A CA 1
ATOM 1247 C C . PRO A 1 151 ? 26.543 55.866 -44.237 1.00 57.00 151 PRO A C 1
ATOM 1249 O O . PRO A 1 151 ? 26.259 57.021 -44.539 1.00 57.00 151 PRO A O 1
ATOM 1252 N N . ASP A 1 152 ? 27.776 55.371 -44.360 1.00 48.81 152 ASP A N 1
ATOM 1253 C CA . ASP A 1 152 ? 28.855 56.075 -45.061 1.00 48.81 152 ASP A CA 1
ATOM 1254 C C . ASP A 1 152 ? 28.672 55.968 -46.590 1.00 48.81 152 ASP A C 1
ATOM 1256 O O . ASP A 1 152 ? 28.307 54.920 -47.132 1.00 48.81 152 ASP A O 1
ATOM 1260 N N . GLU A 1 153 ? 28.940 57.081 -47.276 1.00 45.03 153 GLU A N 1
ATOM 1261 C CA . GLU A 1 153 ? 28.851 57.324 -48.721 1.00 45.03 153 GLU A CA 1
ATOM 1262 C C . GLU A 1 153 ? 29.850 56.491 -49.553 1.00 45.03 153 GLU A C 1
ATOM 1264 O O . GLU A 1 153 ? 30.757 57.043 -50.155 1.00 45.03 153 GLU A O 1
ATOM 1269 N N . PHE A 1 154 ? 29.739 55.164 -49.636 1.00 35.75 154 PHE A N 1
ATOM 1270 C CA . PHE A 1 154 ? 30.522 54.383 -50.614 1.00 35.75 154 PHE A CA 1
ATOM 1271 C C . PHE A 1 154 ? 29.781 53.105 -51.021 1.00 35.75 154 PHE A C 1
ATOM 1273 O O . PHE A 1 154 ? 29.992 52.045 -50.442 1.00 35.75 154 PHE A O 1
ATOM 1280 N N . ASN A 1 155 ? 28.873 53.223 -51.998 1.00 35.47 155 ASN A N 1
ATOM 1281 C CA . ASN A 1 155 ? 28.586 52.211 -53.032 1.00 35.47 155 ASN A CA 1
ATOM 1282 C C . ASN A 1 155 ? 27.478 52.715 -53.975 1.00 35.47 155 ASN A C 1
ATOM 1284 O O . ASN A 1 155 ? 26.357 52.212 -53.990 1.00 35.47 155 ASN A O 1
ATOM 1288 N N . SER A 1 156 ? 27.807 53.717 -54.787 1.00 34.31 156 SER A N 1
ATOM 1289 C CA . SER A 1 156 ? 27.030 54.130 -55.958 1.00 34.31 156 SER A CA 1
ATOM 1290 C C . SER A 1 156 ? 27.903 54.041 -57.209 1.00 34.31 156 SER A C 1
ATOM 1292 O O . SER A 1 156 ? 28.350 55.045 -57.748 1.00 34.31 156 SER A O 1
ATOM 1294 N N . ILE A 1 157 ? 28.150 52.824 -57.700 1.00 37.25 157 ILE A N 1
ATOM 1295 C CA . ILE A 1 157 ? 28.553 52.624 -59.098 1.00 37.25 157 ILE A CA 1
ATOM 1296 C C . ILE A 1 157 ? 27.804 51.400 -59.635 1.00 37.25 157 ILE A C 1
ATOM 1298 O O . ILE A 1 157 ? 28.214 50.268 -59.402 1.00 37.25 157 ILE A O 1
ATOM 1302 N N . ILE A 1 158 ? 26.674 51.655 -60.307 1.00 33.72 158 ILE A N 1
ATOM 1303 C CA . ILE A 1 158 ? 26.252 51.130 -61.626 1.00 33.72 158 ILE A CA 1
ATOM 1304 C C . ILE A 1 158 ? 24.723 51.259 -61.779 1.00 33.72 158 ILE A C 1
ATOM 1306 O O . ILE A 1 158 ? 23.950 50.881 -60.903 1.00 33.72 158 ILE A O 1
ATOM 1310 N N . SER A 1 159 ? 24.335 51.718 -62.972 1.00 30.81 159 SER A N 1
ATOM 1311 C CA . SER A 1 159 ? 23.000 51.854 -63.580 1.00 30.81 159 SER A CA 1
ATOM 1312 C C . SER A 1 159 ? 22.200 53.125 -63.263 1.00 30.81 159 SER A C 1
ATOM 1314 O O . SER A 1 159 ? 21.419 53.226 -62.324 1.00 30.81 159 SER A O 1
ATOM 1316 N N . THR A 1 160 ? 22.440 54.096 -64.142 1.00 34.16 160 THR A N 1
ATOM 1317 C CA . THR A 1 160 ? 21.564 55.187 -64.567 1.00 34.16 160 THR A CA 1
ATOM 1318 C C . THR A 1 160 ? 20.216 54.659 -65.070 1.00 34.16 160 THR A C 1
ATOM 1320 O O . THR A 1 160 ? 20.198 53.733 -65.876 1.00 34.16 160 THR A O 1
ATOM 1323 N N . ASP A 1 161 ? 19.103 55.235 -64.610 1.00 31.95 161 ASP A N 1
ATOM 1324 C CA . ASP A 1 161 ? 18.211 56.038 -65.462 1.00 31.95 161 ASP A CA 1
ATOM 1325 C C . ASP A 1 161 ? 17.006 56.598 -64.684 1.00 31.95 161 ASP A C 1
ATOM 1327 O O . ASP A 1 161 ? 16.411 55.937 -63.834 1.00 31.95 161 ASP A O 1
ATOM 1331 N N . ASN A 1 162 ? 16.642 57.821 -65.082 1.00 33.78 162 ASN A N 1
ATOM 1332 C CA . ASN A 1 162 ? 15.427 58.595 -64.799 1.00 33.78 162 ASN A CA 1
ATOM 1333 C C . ASN A 1 162 ? 15.391 59.470 -63.536 1.00 33.78 162 ASN A C 1
ATOM 1335 O O . ASN A 1 162 ? 14.987 59.086 -62.441 1.00 33.78 162 ASN A O 1
ATOM 1339 N N . ILE A 1 163 ? 15.757 60.727 -63.793 1.00 42.81 163 ILE A N 1
ATOM 1340 C CA . ILE A 1 163 ? 15.453 61.934 -63.030 1.00 42.81 163 ILE A CA 1
ATOM 1341 C C . ILE A 1 163 ? 13.944 62.200 -63.101 1.00 42.81 163 ILE A C 1
ATOM 1343 O O . ILE A 1 163 ? 13.416 62.318 -64.199 1.00 42.81 163 ILE A O 1
ATOM 1347 N N . GLU A 1 164 ? 13.290 62.399 -61.955 1.00 34.25 164 GLU A N 1
ATOM 1348 C CA . GLU A 1 164 ? 12.377 63.531 -61.758 1.00 34.25 164 GLU A CA 1
ATOM 1349 C C . GLU A 1 164 ? 12.198 63.840 -60.260 1.00 34.25 164 GLU A C 1
ATOM 1351 O O . GLU A 1 164 ? 12.282 62.976 -59.391 1.00 34.25 164 GLU A O 1
ATOM 1356 N N . GLN A 1 165 ? 12.071 65.132 -59.980 1.00 36.94 165 GLN A N 1
ATOM 1357 C CA . GLN A 1 165 ? 12.307 65.817 -58.710 1.00 36.94 165 GLN A CA 1
ATOM 1358 C C . GLN A 1 165 ? 11.371 65.393 -57.566 1.00 36.94 165 GLN A C 1
ATOM 1360 O O . GLN A 1 165 ? 10.169 65.247 -57.779 1.00 36.94 165 GLN A O 1
ATOM 1365 N N . ARG A 1 166 ? 11.902 65.362 -56.330 1.00 33.53 166 ARG A N 1
ATOM 1366 C CA . ARG A 1 166 ? 11.231 65.871 -55.114 1.00 33.53 166 ARG A CA 1
ATOM 1367 C C . ARG A 1 166 ? 12.218 66.048 -53.949 1.00 33.53 166 ARG A C 1
ATOM 1369 O O . ARG A 1 166 ? 12.742 65.080 -53.416 1.00 33.53 166 ARG A O 1
ATOM 1376 N N . ASP A 1 167 ? 12.439 67.322 -53.641 1.00 31.97 167 ASP A N 1
ATOM 1377 C CA . ASP A 1 167 ? 12.792 67.991 -52.384 1.00 31.97 167 ASP A CA 1
ATOM 1378 C C . ASP A 1 167 ? 13.679 67.326 -51.317 1.00 31.97 167 ASP A C 1
ATOM 1380 O O . ASP A 1 167 ? 13.389 66.289 -50.723 1.00 31.97 167 ASP A O 1
ATOM 1384 N N . TYR A 1 168 ? 14.723 68.089 -50.988 1.00 39.19 168 TYR A N 1
ATOM 1385 C CA . TYR A 1 168 ? 15.587 67.978 -49.823 1.00 39.19 168 TYR A CA 1
ATOM 1386 C C . TYR A 1 168 ? 14.803 67.959 -48.499 1.00 39.19 168 TYR A C 1
ATOM 1388 O O . TYR A 1 168 ? 14.202 68.955 -48.107 1.00 39.19 168 TYR A O 1
ATOM 1396 N N . ASN A 1 169 ? 14.959 66.870 -47.746 1.00 34.22 169 ASN A N 1
ATOM 1397 C CA . ASN A 1 169 ? 15.116 66.914 -46.292 1.00 34.22 169 ASN A CA 1
ATOM 1398 C C . ASN A 1 169 ? 16.207 65.905 -45.903 1.00 34.22 169 ASN A C 1
ATOM 1400 O O . ASN A 1 169 ? 16.014 64.691 -45.957 1.00 34.22 169 ASN A O 1
ATOM 1404 N N . ASN A 1 170 ? 17.379 66.439 -45.558 1.00 45.34 170 ASN A N 1
ATOM 1405 C CA . ASN A 1 170 ? 18.563 65.707 -45.114 1.00 45.34 170 ASN A CA 1
ATOM 1406 C C . ASN A 1 170 ? 18.394 65.224 -43.659 1.00 45.34 170 ASN A C 1
ATOM 1408 O O . ASN A 1 170 ? 19.018 65.759 -42.749 1.00 45.34 170 ASN A O 1
ATOM 1412 N N . ASP A 1 171 ? 17.590 64.181 -43.448 1.00 42.25 171 ASP A N 1
ATOM 1413 C CA . ASP A 1 171 ? 17.654 63.351 -42.239 1.00 42.25 171 ASP A CA 1
ATOM 1414 C C . ASP A 1 171 ? 18.350 62.032 -42.596 1.00 42.25 171 ASP A C 1
ATOM 1416 O O . ASP A 1 171 ? 17.718 61.070 -43.045 1.00 42.25 171 ASP A O 1
ATOM 1420 N N . ILE A 1 172 ? 19.673 61.971 -42.415 1.00 48.88 172 ILE A N 1
ATOM 1421 C CA . ILE A 1 172 ? 20.417 60.707 -42.494 1.00 48.88 172 ILE A CA 1
ATOM 1422 C C . ILE A 1 172 ? 19.900 59.812 -41.356 1.00 48.88 172 ILE A C 1
ATOM 1424 O O . ILE A 1 172 ? 20.283 59.977 -40.199 1.00 48.88 172 ILE A O 1
ATOM 1428 N N . LYS A 1 173 ? 18.985 58.884 -41.666 1.00 58.53 173 LYS A N 1
ATOM 1429 C CA . LYS A 1 173 ? 18.444 57.919 -40.696 1.00 58.53 173 LYS A CA 1
ATOM 1430 C C . LYS A 1 173 ? 19.569 57.004 -40.207 1.00 58.53 173 LYS A C 1
ATOM 1432 O O . LYS A 1 173 ? 20.112 56.229 -40.989 1.00 58.53 173 LYS A O 1
ATOM 1437 N N . GLU A 1 174 ? 19.892 57.074 -38.915 1.00 65.56 174 GLU A N 1
ATOM 1438 C CA . GLU A 1 174 ? 20.727 56.070 -38.242 1.00 65.56 174 GLU A CA 1
ATOM 1439 C C . GLU A 1 174 ? 20.127 54.670 -38.451 1.00 65.56 174 GLU A C 1
ATOM 1441 O O . GLU A 1 174 ? 18.924 54.466 -38.254 1.00 65.56 174 GLU A O 1
ATOM 1446 N N . ILE A 1 175 ? 20.959 53.707 -38.859 1.00 72.75 175 ILE A N 1
ATOM 1447 C CA . ILE A 1 175 ? 20.555 52.314 -39.072 1.00 72.75 175 ILE A CA 1
ATOM 1448 C C . ILE A 1 175 ? 21.014 51.491 -37.869 1.00 72.75 175 ILE A C 1
ATOM 1450 O O . ILE A 1 175 ? 22.179 51.517 -37.466 1.00 72.75 175 ILE A O 1
ATOM 1454 N N . ASN A 1 176 ? 20.081 50.729 -37.306 1.00 81.81 176 ASN A N 1
ATOM 1455 C CA . ASN A 1 176 ? 20.353 49.786 -36.233 1.00 81.81 176 ASN A CA 1
ATOM 1456 C C . ASN A 1 176 ? 20.735 48.429 -36.832 1.00 81.81 176 ASN A C 1
ATOM 1458 O O . ASN A 1 176 ? 19.935 47.832 -37.551 1.00 81.81 176 ASN A O 1
ATOM 1462 N N . ARG A 1 177 ? 21.926 47.916 -36.512 1.00 84.56 177 ARG A N 1
ATOM 1463 C CA . ARG A 1 177 ? 22.434 46.635 -37.027 1.00 84.56 177 ARG A CA 1
ATOM 1464 C C . ARG A 1 177 ? 22.674 45.618 -35.927 1.00 84.56 177 ARG A C 1
ATOM 1466 O O . ARG A 1 177 ? 23.085 45.965 -34.821 1.00 84.56 177 ARG A O 1
ATOM 1473 N N . VAL A 1 178 ? 22.467 44.347 -36.263 1.00 86.69 178 VAL A N 1
ATOM 1474 C CA . VAL A 1 178 ? 22.867 43.192 -35.455 1.00 86.69 178 VAL A CA 1
ATOM 1475 C C . VAL A 1 178 ? 23.990 42.449 -36.154 1.00 86.69 178 VAL A C 1
ATOM 1477 O O . VAL A 1 178 ? 23.830 41.981 -37.281 1.00 86.69 178 VAL A O 1
ATOM 1480 N N . TYR A 1 179 ? 25.098 42.279 -35.451 1.00 86.69 179 TYR A N 1
ATOM 1481 C CA . TYR A 1 179 ? 26.215 41.435 -35.839 1.00 86.69 179 TYR A CA 1
ATOM 1482 C C . TYR A 1 179 ? 26.104 40.107 -35.091 1.00 86.69 179 TYR A C 1
ATOM 1484 O O . TYR A 1 179 ? 26.163 40.069 -33.863 1.00 86.69 179 TYR A O 1
ATOM 1492 N N . VAL A 1 180 ? 25.908 39.014 -35.824 1.00 85.19 180 VAL A N 1
ATOM 1493 C CA . VAL A 1 180 ? 25.714 37.670 -35.270 1.00 85.19 180 VAL A CA 1
ATOM 1494 C C . VAL A 1 180 ? 27.020 36.888 -35.361 1.00 85.19 180 VAL A C 1
ATOM 1496 O O . VAL A 1 180 ? 27.533 36.634 -36.451 1.00 85.19 180 VAL A O 1
ATOM 1499 N N . TYR A 1 181 ? 27.531 36.467 -34.210 1.00 85.62 181 TYR A N 1
ATOM 1500 C CA . TYR A 1 181 ? 28.746 35.678 -34.046 1.00 85.62 181 TYR A CA 1
ATOM 1501 C C . TYR A 1 181 ? 28.374 34.277 -33.568 1.00 85.62 181 TYR A C 1
ATOM 1503 O O . TYR A 1 181 ? 27.821 34.108 -32.482 1.00 85.62 181 TYR A O 1
ATOM 1511 N N . PHE A 1 182 ? 28.662 33.252 -34.364 1.00 82.50 182 PHE A N 1
ATOM 1512 C CA . PHE A 1 182 ? 28.388 31.871 -33.967 1.00 82.50 182 PHE A CA 1
ATOM 1513 C C . PHE A 1 182 ? 29.409 31.398 -32.930 1.00 82.50 182 PHE A C 1
ATOM 1515 O O . PHE A 1 182 ? 30.609 31.587 -33.115 1.00 82.50 182 PHE A O 1
ATOM 1522 N N . SER A 1 183 ? 28.948 30.730 -31.866 1.00 75.19 183 SER A N 1
ATOM 1523 C CA . SER A 1 183 ? 29.813 30.308 -30.750 1.00 75.19 183 SER A CA 1
ATOM 1524 C C . SER A 1 183 ? 30.950 29.374 -31.198 1.00 75.19 183 SER A C 1
ATOM 1526 O O . SER A 1 183 ? 32.054 29.430 -30.658 1.00 75.19 183 SER A O 1
ATOM 1528 N N . LYS A 1 184 ? 30.730 28.551 -32.236 1.00 72.62 184 LYS A N 1
ATOM 1529 C CA . LYS A 1 184 ? 31.764 27.661 -32.797 1.00 72.62 184 LYS A CA 1
ATOM 1530 C C . LYS A 1 184 ? 32.857 28.395 -33.584 1.00 72.62 184 LYS A C 1
ATOM 1532 O O . LYS A 1 184 ? 34.016 28.019 -33.470 1.00 72.62 184 LYS A O 1
ATOM 1537 N N . ASN A 1 185 ? 32.499 29.449 -34.321 1.00 70.75 185 ASN A N 1
ATOM 1538 C CA . ASN A 1 185 ? 33.408 30.237 -35.163 1.00 70.75 185 ASN A CA 1
ATOM 1539 C C . ASN A 1 185 ? 33.492 31.680 -34.640 1.00 70.75 185 ASN A C 1
ATOM 1541 O O . ASN A 1 185 ? 33.132 32.636 -35.325 1.00 70.75 185 ASN A O 1
ATOM 1545 N N . PHE A 1 186 ? 33.959 31.833 -33.399 1.00 78.88 186 PHE A N 1
ATOM 1546 C CA . PHE A 1 186 ? 34.021 33.115 -32.688 1.00 78.88 186 PHE A CA 1
ATOM 1547 C C . PHE A 1 186 ? 35.252 33.956 -33.082 1.00 78.88 186 PHE A C 1
ATOM 1549 O O . PHE A 1 186 ? 36.079 34.310 -32.245 1.00 78.88 186 PHE A O 1
ATOM 1556 N N . VAL A 1 187 ? 35.411 34.222 -34.381 1.00 72.69 187 VAL A N 1
ATOM 1557 C CA . VAL A 1 187 ? 36.534 35.007 -34.937 1.00 72.69 187 VAL A CA 1
ATOM 1558 C C . VAL A 1 187 ? 36.029 36.205 -35.746 1.00 72.69 187 VAL A C 1
ATOM 1560 O O . VAL A 1 187 ? 36.608 37.285 -35.675 1.00 72.69 187 VAL A O 1
ATOM 1563 N N . SER A 1 188 ? 34.927 36.045 -36.482 1.00 77.81 188 SER A N 1
ATOM 1564 C CA . SER A 1 188 ? 34.302 37.102 -37.285 1.00 77.81 188 SER A CA 1
ATOM 1565 C C . SER A 1 188 ? 32.774 37.008 -37.241 1.00 77.81 188 SER A C 1
ATOM 1567 O O . SER A 1 188 ? 32.210 35.996 -36.815 1.00 77.81 188 SER A O 1
ATOM 1569 N N . ALA A 1 189 ? 32.088 38.081 -37.648 1.00 77.69 189 ALA A N 1
ATOM 1570 C CA . ALA A 1 189 ? 30.630 38.087 -37.715 1.00 77.69 189 ALA A CA 1
ATOM 1571 C C . ALA A 1 189 ? 30.169 37.137 -38.829 1.00 77.69 189 ALA A C 1
ATOM 1573 O O . ALA A 1 189 ? 30.486 37.341 -39.998 1.00 77.69 189 ALA A O 1
ATOM 1574 N N . GLY A 1 190 ? 29.406 36.106 -38.467 1.00 69.94 190 GLY A N 1
ATOM 1575 C CA . GLY A 1 190 ? 28.847 35.150 -39.422 1.00 69.94 190 GLY A CA 1
ATOM 1576 C C . GLY A 1 190 ? 27.680 35.725 -40.226 1.00 69.94 190 GLY A C 1
ATOM 1577 O O . GLY A 1 190 ? 27.397 35.247 -41.323 1.00 69.94 190 GLY A O 1
ATOM 1578 N N . LYS A 1 191 ? 26.991 36.747 -39.697 1.00 80.12 191 LYS A N 1
ATOM 1579 C CA . LYS A 1 191 ? 25.920 37.467 -40.399 1.00 80.12 191 LYS A CA 1
ATOM 1580 C C . LYS A 1 191 ? 25.732 38.878 -39.841 1.00 80.12 191 LYS A C 1
ATOM 1582 O O . LYS A 1 191 ? 25.828 39.071 -38.632 1.00 80.12 191 LYS A O 1
ATOM 1587 N N . VAL A 1 192 ? 25.401 39.834 -40.708 1.00 82.81 192 VAL A N 1
ATOM 1588 C CA . VAL A 1 192 ? 24.984 41.195 -40.332 1.00 82.81 192 VAL A CA 1
ATOM 1589 C C . VAL A 1 192 ? 23.546 41.405 -40.800 1.00 82.81 192 VAL A C 1
ATOM 1591 O O . VAL A 1 192 ? 23.198 40.997 -41.909 1.00 82.81 192 VAL A O 1
ATOM 1594 N N . ILE A 1 193 ? 22.691 41.951 -39.936 1.00 81.62 193 ILE A N 1
ATOM 1595 C CA . ILE A 1 193 ? 21.254 42.117 -40.189 1.00 81.62 193 ILE A CA 1
ATOM 1596 C C . ILE A 1 193 ? 20.839 43.537 -39.805 1.00 81.62 193 ILE A C 1
ATOM 1598 O O . ILE A 1 193 ? 21.043 43.942 -38.661 1.00 81.62 193 ILE A O 1
ATOM 1602 N N . ASP A 1 194 ? 20.212 44.262 -40.730 1.00 81.19 194 ASP A N 1
ATOM 1603 C CA . ASP A 1 194 ? 19.563 45.539 -40.430 1.00 81.19 194 ASP A CA 1
ATOM 1604 C C . ASP A 1 194 ? 18.252 45.282 -39.668 1.00 81.19 194 ASP A C 1
ATOM 1606 O O . ASP A 1 194 ? 17.410 44.482 -40.094 1.00 81.19 194 ASP A O 1
ATOM 1610 N N . LEU A 1 195 ? 18.080 45.928 -38.514 1.00 77.44 195 LEU A N 1
ATOM 1611 C CA . LEU A 1 195 ? 16.868 45.793 -37.714 1.00 77.44 195 LEU A CA 1
ATOM 1612 C C . LEU A 1 195 ? 15.704 46.587 -38.324 1.00 77.44 195 LEU A C 1
ATOM 1614 O O . LEU A 1 195 ? 15.901 47.697 -38.823 1.00 77.44 195 LEU A O 1
ATOM 1618 N N . PRO A 1 196 ? 14.468 46.067 -38.221 1.00 75.44 196 PRO A N 1
ATOM 1619 C CA . PRO A 1 196 ? 13.267 46.805 -38.592 1.00 75.44 196 PRO A CA 1
ATOM 1620 C C . PRO A 1 196 ? 13.158 48.178 -37.899 1.00 75.44 196 PRO A C 1
ATOM 1622 O O . PRO A 1 196 ? 13.502 48.326 -36.726 1.00 75.44 196 PRO A O 1
ATOM 1625 N N . LEU A 1 197 ? 12.607 49.177 -38.602 1.00 66.75 197 LEU A N 1
ATOM 1626 C CA . LEU A 1 197 ? 12.515 50.584 -38.154 1.00 66.75 197 LEU A CA 1
ATOM 1627 C C . LEU A 1 197 ? 11.746 50.801 -36.833 1.00 66.75 197 LEU A C 1
ATOM 1629 O O . LEU A 1 197 ? 11.866 51.860 -36.217 1.00 66.75 197 LEU A O 1
ATOM 1633 N N . ASN A 1 198 ? 10.945 49.826 -36.400 1.00 66.88 198 ASN A N 1
ATOM 1634 C CA . ASN A 1 198 ? 10.225 49.812 -35.124 1.00 66.88 198 ASN A CA 1
ATOM 1635 C C . ASN A 1 198 ? 11.107 49.420 -33.919 1.00 66.88 198 ASN A C 1
ATOM 1637 O O . ASN A 1 198 ? 10.694 49.631 -32.784 1.00 66.88 198 ASN A O 1
ATOM 1641 N N . PHE A 1 199 ? 12.327 48.920 -34.132 1.00 71.94 199 PHE A N 1
ATOM 1642 C CA . PHE A 1 199 ? 13.295 48.579 -33.082 1.00 71.94 199 PHE A CA 1
ATOM 1643 C C . PHE A 1 199 ? 14.326 49.706 -32.890 1.00 71.94 199 PHE A C 1
ATOM 1645 O O . PHE A 1 199 ? 15.518 49.524 -33.136 1.00 71.94 199 PHE A O 1
ATOM 1652 N N . LYS A 1 200 ? 13.870 50.899 -32.477 1.00 67.00 200 LYS A N 1
ATOM 1653 C CA . LYS A 1 200 ? 14.736 52.090 -32.313 1.00 67.00 200 LYS A CA 1
ATOM 1654 C C . LYS A 1 200 ? 15.610 52.050 -31.051 1.00 67.00 200 LYS A C 1
ATOM 1656 O O . LYS A 1 200 ? 16.759 52.492 -31.087 1.00 67.00 200 LYS A O 1
ATOM 1661 N N . SER A 1 201 ? 15.086 51.495 -29.958 1.00 70.44 201 SER A N 1
ATOM 1662 C CA . SER A 1 201 ? 15.751 51.447 -28.648 1.00 70.44 201 SER A CA 1
ATOM 1663 C C . SER A 1 201 ? 16.517 50.134 -28.466 1.00 70.44 201 SER A C 1
ATOM 1665 O O . SER A 1 201 ? 15.950 49.131 -28.039 1.00 70.44 201 SER A O 1
ATOM 1667 N N . LEU A 1 202 ? 17.814 50.130 -28.795 1.00 73.06 202 LEU A N 1
ATOM 1668 C CA . LEU A 1 202 ? 18.670 48.934 -28.687 1.00 73.06 202 LEU A CA 1
ATOM 1669 C C . LEU A 1 202 ? 19.076 48.588 -27.240 1.00 73.06 202 LEU A C 1
ATOM 1671 O O . LEU A 1 202 ? 19.482 47.460 -26.957 1.00 73.06 202 LEU A O 1
ATOM 1675 N N . GLU A 1 203 ? 18.949 49.548 -26.325 1.00 75.00 203 GLU A N 1
ATOM 1676 C CA . GLU A 1 203 ? 19.346 49.438 -24.913 1.00 75.00 203 GLU A CA 1
ATOM 1677 C C . GLU A 1 203 ? 18.451 48.471 -24.117 1.00 75.00 203 GLU A C 1
ATOM 1679 O O . GLU A 1 203 ? 18.930 47.808 -23.203 1.00 75.00 203 GLU A O 1
ATOM 1684 N N . PHE A 1 204 ? 17.179 48.320 -24.508 1.00 76.50 204 PHE A N 1
ATOM 1685 C CA . PHE A 1 204 ? 16.188 47.461 -23.838 1.00 76.50 204 PHE A CA 1
ATOM 1686 C C . PHE A 1 204 ? 15.822 46.224 -24.666 1.00 76.50 204 PHE A C 1
ATOM 1688 O O . PHE A 1 204 ? 14.668 45.788 -24.679 1.00 76.50 204 PHE A O 1
ATOM 1695 N N . LEU A 1 205 ? 16.793 45.689 -25.409 1.00 83.88 205 LEU A N 1
ATOM 1696 C CA . LEU A 1 205 ? 16.617 44.450 -26.157 1.00 83.88 205 LEU A CA 1
ATOM 1697 C C . LEU A 1 205 ? 16.857 43.232 -25.275 1.00 83.88 205 LEU A C 1
ATOM 1699 O O . LEU A 1 205 ? 17.839 43.171 -24.537 1.00 83.88 205 LEU A O 1
ATOM 1703 N N . GLN A 1 206 ? 15.999 42.229 -25.433 1.00 80.75 206 GLN A N 1
ATOM 1704 C CA . GLN A 1 206 ? 16.159 40.921 -24.817 1.00 80.75 206 GLN A CA 1
ATOM 1705 C C . GLN A 1 206 ? 15.756 39.822 -25.799 1.00 80.75 206 GLN A C 1
ATOM 1707 O O . GLN A 1 206 ? 14.830 39.982 -26.592 1.00 80.75 206 GLN A O 1
ATOM 1712 N N . ILE A 1 207 ? 16.446 38.686 -25.737 1.00 81.31 207 ILE A N 1
ATOM 1713 C CA . ILE A 1 207 ? 16.036 37.475 -26.448 1.00 81.31 207 ILE A CA 1
ATOM 1714 C C . ILE A 1 207 ? 15.289 36.592 -25.455 1.00 81.31 207 ILE A C 1
ATOM 1716 O O . ILE A 1 207 ? 15.812 36.277 -24.387 1.00 81.31 207 ILE A O 1
ATOM 1720 N N . SER A 1 208 ? 14.073 36.199 -25.814 1.00 73.50 208 SER A N 1
ATOM 1721 C CA . SER A 1 208 ? 13.222 35.325 -25.010 1.00 73.50 208 SER A CA 1
ATOM 1722 C C . SER A 1 208 ? 12.736 34.140 -25.839 1.00 73.50 208 SER A C 1
ATOM 1724 O O . SER A 1 208 ? 12.636 34.230 -27.062 1.00 73.50 208 SER A O 1
ATOM 1726 N N . CYS A 1 209 ? 12.447 33.017 -25.186 1.00 67.00 209 CYS A N 1
ATOM 1727 C CA . CYS A 1 209 ? 11.882 31.835 -25.828 1.00 67.00 209 CYS A CA 1
ATOM 1728 C C . CYS A 1 209 ? 10.481 31.576 -25.275 1.00 67.00 209 CYS A C 1
ATOM 1730 O O . CYS A 1 209 ? 10.310 31.396 -24.072 1.00 67.00 209 CYS A O 1
ATOM 1732 N N . ILE A 1 210 ? 9.483 31.541 -26.155 1.00 65.75 210 ILE A N 1
ATOM 1733 C CA . ILE A 1 210 ? 8.102 31.211 -25.801 1.00 65.75 210 ILE A CA 1
ATOM 1734 C C . ILE A 1 210 ? 7.887 29.717 -26.073 1.00 65.75 210 ILE A C 1
ATOM 1736 O O . ILE A 1 210 ? 8.200 29.211 -27.158 1.00 65.75 210 ILE A O 1
ATOM 1740 N N . ASN A 1 211 ? 7.372 28.996 -25.070 1.00 56.31 211 ASN A N 1
ATOM 1741 C CA . ASN A 1 211 ? 7.055 27.562 -25.121 1.00 56.31 211 ASN A CA 1
ATOM 1742 C C . ASN A 1 211 ? 8.217 26.653 -25.569 1.00 56.31 211 ASN A C 1
ATOM 1744 O O . ASN A 1 211 ? 7.980 25.629 -26.211 1.00 56.31 211 ASN A O 1
ATOM 1748 N N . ASN A 1 212 ? 9.470 27.027 -25.279 1.00 56.38 212 ASN A N 1
ATOM 1749 C CA . ASN A 1 212 ? 10.683 26.300 -25.692 1.00 56.38 212 ASN A CA 1
ATOM 1750 C C . ASN A 1 212 ? 10.783 26.027 -27.210 1.00 56.38 212 ASN A C 1
ATOM 1752 O O . ASN A 1 212 ? 11.486 25.108 -27.629 1.00 56.38 212 ASN A O 1
ATOM 1756 N N . ARG A 1 213 ? 10.062 26.786 -28.048 1.00 56.22 213 ARG A N 1
ATOM 1757 C CA . ARG A 1 213 ? 9.959 26.529 -29.498 1.00 56.22 213 ARG A CA 1
ATOM 1758 C C . ARG A 1 213 ? 10.121 27.772 -30.363 1.00 56.22 213 ARG A C 1
ATOM 1760 O O . ARG A 1 213 ? 10.551 27.645 -31.506 1.00 56.22 213 ARG A O 1
ATOM 1767 N N . GLN A 1 214 ? 9.764 28.951 -29.857 1.00 68.62 214 GLN A N 1
ATOM 1768 C CA . GLN A 1 214 ? 9.802 30.195 -30.625 1.00 68.62 214 GLN A CA 1
ATOM 1769 C C . GLN A 1 214 ? 10.720 31.205 -29.944 1.00 68.62 214 GLN A C 1
ATOM 1771 O O . GLN A 1 214 ? 10.423 31.685 -28.853 1.00 68.62 214 GLN A O 1
ATOM 1776 N N . THR A 1 215 ? 11.838 31.533 -30.590 1.00 75.25 215 THR A N 1
ATOM 1777 C CA . THR A 1 215 ? 12.766 32.562 -30.113 1.00 75.25 215 THR A CA 1
ATOM 1778 C C . THR A 1 215 ? 12.316 33.924 -30.624 1.00 75.25 215 THR A C 1
ATOM 1780 O O . THR A 1 215 ? 12.136 34.114 -31.823 1.00 75.25 215 THR A O 1
ATOM 1783 N N . HIS A 1 216 ? 12.151 34.886 -29.725 1.00 78.94 216 HIS A N 1
ATOM 1784 C CA . HIS A 1 216 ? 11.756 36.253 -30.033 1.00 78.94 216 HIS A CA 1
ATOM 1785 C C . HIS A 1 216 ? 12.831 37.234 -29.569 1.00 78.94 216 HIS A C 1
ATOM 1787 O O . HIS A 1 216 ? 13.337 37.129 -28.453 1.00 78.94 216 HIS A O 1
ATOM 1793 N N . LEU A 1 217 ? 13.146 38.214 -30.413 1.00 82.31 217 LEU A N 1
ATOM 1794 C CA . LEU A 1 217 ? 13.819 39.442 -30.013 1.00 82.31 217 LEU A CA 1
ATOM 1795 C C . LEU A 1 217 ? 12.744 40.435 -29.582 1.00 82.31 217 LEU A C 1
ATOM 1797 O O . LEU A 1 217 ? 11.894 40.829 -30.380 1.00 82.31 217 LEU A O 1
ATOM 1801 N N . ILE A 1 218 ? 12.774 40.817 -28.317 1.00 83.44 218 ILE A N 1
ATOM 1802 C CA . ILE A 1 218 ? 11.799 41.707 -27.704 1.00 83.44 218 ILE A CA 1
ATOM 1803 C C . ILE A 1 218 ? 12.497 43.033 -27.402 1.00 83.44 218 ILE A C 1
ATOM 1805 O O . ILE A 1 218 ? 13.601 43.031 -26.861 1.00 83.44 218 ILE A O 1
ATOM 1809 N N . SER A 1 219 ? 11.872 44.159 -27.752 1.00 82.44 219 SER A N 1
ATOM 1810 C CA . SER A 1 219 ? 12.308 45.489 -27.316 1.00 82.44 219 SER A CA 1
ATOM 1811 C C . SER A 1 219 ? 11.215 46.166 -26.515 1.00 82.44 219 SER A C 1
ATOM 1813 O O . SER A 1 219 ? 10.052 46.167 -26.929 1.00 82.44 219 SER A O 1
ATOM 1815 N N . LEU A 1 220 ? 11.600 46.842 -25.441 1.00 77.00 220 LEU A N 1
ATOM 1816 C CA . LEU A 1 220 ? 10.708 47.746 -24.731 1.00 77.00 220 LEU A CA 1
ATOM 1817 C C . LEU A 1 220 ? 10.971 49.190 -25.173 1.00 77.00 220 LEU A C 1
ATOM 1819 O O . LEU A 1 220 ? 12.024 49.761 -24.893 1.00 77.00 220 LEU A O 1
ATOM 1823 N N . ASP A 1 221 ? 10.012 49.782 -25.878 1.00 73.44 221 ASP A N 1
ATOM 1824 C CA . ASP A 1 221 ? 10.008 51.209 -26.182 1.00 73.44 221 ASP A CA 1
ATOM 1825 C C . ASP A 1 221 ? 9.352 51.955 -25.016 1.00 73.44 221 ASP A C 1
ATOM 1827 O O . ASP A 1 221 ? 8.137 52.163 -24.987 1.00 73.44 221 ASP A O 1
ATOM 1831 N N . LEU A 1 222 ? 10.175 52.317 -24.028 1.00 67.44 222 LEU A N 1
ATOM 1832 C CA . LEU A 1 222 ? 9.734 53.030 -22.828 1.00 67.44 222 LEU A CA 1
ATOM 1833 C C . LEU A 1 222 ? 9.125 54.403 -23.137 1.00 67.44 222 LEU A C 1
ATOM 1835 O O . LEU A 1 222 ? 8.257 54.848 -22.394 1.00 67.44 222 LEU A O 1
ATOM 1839 N N . GLN A 1 223 ? 9.550 55.067 -24.218 1.00 65.81 223 GLN A N 1
ATOM 1840 C CA . GLN A 1 223 ? 9.058 56.402 -24.569 1.00 65.81 223 GLN A CA 1
ATOM 1841 C C . GLN A 1 223 ? 7.622 56.351 -25.090 1.00 65.81 223 GLN A C 1
ATOM 1843 O O . GLN A 1 223 ? 6.815 57.212 -24.754 1.00 65.81 223 GLN A O 1
ATOM 1848 N N . ASN A 1 224 ? 7.291 55.322 -25.874 1.00 69.56 224 ASN A N 1
ATOM 1849 C CA . ASN A 1 224 ? 5.950 55.144 -26.436 1.00 69.56 224 ASN A CA 1
ATOM 1850 C C . ASN A 1 224 ? 5.091 54.122 -25.672 1.00 69.56 224 ASN A C 1
ATOM 1852 O O . ASN A 1 224 ? 3.959 53.856 -26.078 1.00 69.56 224 ASN A O 1
ATOM 1856 N N . GLY A 1 225 ? 5.623 53.514 -24.606 1.00 68.00 225 GLY A N 1
ATOM 1857 C CA . GLY A 1 225 ? 4.951 52.470 -23.829 1.00 68.00 225 GLY A CA 1
ATOM 1858 C C . GLY A 1 225 ? 4.637 51.203 -24.635 1.00 68.00 225 GLY A C 1
ATOM 1859 O O . GLY A 1 225 ? 3.644 50.533 -24.359 1.00 68.00 225 GLY A O 1
ATOM 1860 N N . ARG A 1 226 ? 5.436 50.884 -25.664 1.00 68.56 226 ARG A N 1
ATOM 1861 C CA . ARG A 1 226 ? 5.179 49.761 -26.584 1.00 68.56 226 ARG A CA 1
ATOM 1862 C C . ARG A 1 226 ? 6.170 48.623 -26.372 1.00 68.56 226 ARG A C 1
ATOM 1864 O O . ARG A 1 226 ? 7.373 48.845 -26.268 1.00 68.56 226 ARG A O 1
ATOM 1871 N N . LEU A 1 227 ? 5.665 47.392 -26.375 1.00 73.50 227 LEU A N 1
ATOM 1872 C CA . LEU A 1 227 ? 6.478 46.179 -26.436 1.00 73.50 227 LEU A CA 1
ATOM 1873 C C . LEU A 1 227 ? 6.505 45.680 -27.882 1.00 73.50 227 LEU A C 1
ATOM 1875 O O . LEU A 1 227 ? 5.470 45.298 -28.425 1.00 73.50 227 LEU A O 1
ATOM 1879 N N . ASN A 1 228 ? 7.680 45.668 -28.502 1.00 77.62 228 ASN A N 1
ATOM 1880 C CA . ASN A 1 228 ? 7.859 45.114 -29.841 1.00 77.62 228 ASN A CA 1
ATOM 1881 C C . ASN A 1 228 ? 8.437 43.705 -29.729 1.00 77.62 228 ASN A C 1
ATOM 1883 O O . ASN A 1 228 ? 9.358 43.476 -28.949 1.00 77.62 228 ASN A O 1
ATOM 1887 N N . SER A 1 229 ? 7.928 42.768 -30.526 1.00 80.69 229 SER A N 1
ATOM 1888 C CA . SER A 1 229 ? 8.426 41.394 -30.591 1.00 80.69 229 SER A CA 1
ATOM 1889 C C . SER A 1 229 ? 8.691 41.010 -32.040 1.00 80.69 229 SER A C 1
ATOM 1891 O O . SER A 1 229 ? 7.851 41.228 -32.912 1.00 80.69 229 SER A O 1
ATOM 1893 N N . LEU A 1 230 ? 9.867 40.448 -32.298 1.00 78.12 230 LEU A N 1
ATOM 1894 C CA . LEU A 1 230 ? 10.302 39.971 -33.602 1.00 78.12 230 LEU A CA 1
ATOM 1895 C C . LEU A 1 230 ? 10.669 38.495 -33.479 1.00 78.12 230 LEU A C 1
ATOM 1897 O O . LEU A 1 230 ? 11.570 38.143 -32.723 1.00 78.12 230 LEU A O 1
ATOM 1901 N N . LEU A 1 231 ? 9.984 37.625 -34.221 1.00 75.94 231 LEU A N 1
ATOM 1902 C CA . LEU A 1 231 ? 10.325 36.205 -34.264 1.00 75.94 231 LEU A CA 1
ATOM 1903 C C . LEU A 1 231 ? 11.691 36.021 -34.946 1.00 75.94 231 LEU A C 1
ATOM 1905 O O . LEU A 1 231 ? 11.887 36.435 -36.089 1.00 75.94 231 LEU A O 1
ATOM 1909 N N . VAL A 1 232 ? 12.623 35.367 -34.257 1.00 70.69 232 VAL A N 1
ATOM 1910 C CA . VAL A 1 232 ? 13.975 35.077 -34.738 1.00 70.69 232 VAL A CA 1
ATOM 1911 C C . VAL A 1 232 ? 14.104 33.578 -34.977 1.00 70.69 232 VAL A C 1
ATOM 1913 O O . VAL A 1 232 ? 13.966 32.768 -34.064 1.00 70.69 232 VAL A O 1
ATOM 1916 N N . LYS A 1 233 ? 14.408 33.190 -36.217 1.00 66.31 233 LYS A N 1
ATOM 1917 C CA . LYS A 1 233 ? 14.673 31.794 -36.577 1.00 66.31 233 LYS A CA 1
ATOM 1918 C C . LYS A 1 233 ? 16.179 31.558 -36.650 1.00 66.31 233 LYS A C 1
ATOM 1920 O O . LYS A 1 233 ? 16.832 32.036 -37.575 1.00 66.31 233 LYS A O 1
ATOM 1925 N N . ILE A 1 234 ? 16.717 30.808 -35.692 1.00 64.44 234 ILE A N 1
ATOM 1926 C CA . ILE A 1 234 ? 18.132 30.423 -35.657 1.00 64.44 234 ILE A CA 1
ATOM 1927 C C . ILE A 1 234 ? 18.246 28.981 -36.161 1.00 64.44 234 ILE A C 1
ATOM 1929 O O . ILE A 1 234 ? 17.776 28.045 -35.523 1.00 64.44 234 ILE A O 1
ATOM 1933 N N . THR A 1 235 ? 18.824 28.788 -37.346 1.00 55.66 235 THR A N 1
ATOM 1934 C CA . THR A 1 235 ? 19.110 27.456 -37.905 1.00 55.66 235 THR A CA 1
ATOM 1935 C C . THR A 1 235 ? 20.584 27.123 -37.701 1.00 55.66 235 THR A C 1
ATOM 1937 O O . THR A 1 235 ? 21.439 27.703 -38.364 1.00 55.66 235 THR A O 1
ATOM 1940 N N . LEU A 1 236 ? 20.877 26.196 -36.786 1.00 52.19 236 LEU A N 1
ATOM 1941 C CA . LEU A 1 236 ? 22.227 25.692 -36.510 1.00 52.19 236 LEU A CA 1
ATOM 1942 C C . LEU A 1 236 ? 22.817 24.918 -37.700 1.00 52.19 236 LEU A C 1
ATOM 1944 O O . LEU A 1 236 ? 22.142 24.112 -38.336 1.00 52.19 236 LEU A O 1
ATOM 1948 N N . GLU A 1 237 ? 24.122 25.060 -37.920 1.00 42.75 237 GLU A N 1
ATOM 1949 C CA . GLU A 1 237 ? 24.888 24.296 -38.917 1.00 42.75 237 GLU A CA 1
ATOM 1950 C C . GLU A 1 237 ? 24.934 22.786 -38.588 1.00 42.75 237 GLU A C 1
ATOM 1952 O O . GLU A 1 237 ? 24.909 21.946 -39.478 1.00 42.75 237 GLU A O 1
ATOM 1957 N N . GLN A 1 238 ? 24.847 22.391 -37.309 1.00 40.12 238 GLN A N 1
ATOM 1958 C CA . GLN A 1 238 ? 24.647 20.977 -36.931 1.00 40.12 238 GLN A CA 1
ATOM 1959 C C . GLN A 1 238 ? 23.285 20.420 -37.370 1.00 40.12 238 GLN A C 1
ATOM 1961 O O . GLN A 1 238 ? 23.152 19.214 -37.580 1.00 40.12 238 GLN A O 1
ATOM 1966 N N . ALA A 1 239 ? 22.286 21.283 -37.571 1.00 40.22 239 ALA A N 1
ATOM 1967 C CA . ALA A 1 239 ? 21.034 20.872 -38.183 1.00 40.22 239 ALA A CA 1
ATOM 1968 C C . ALA A 1 239 ? 21.198 20.664 -39.699 1.00 40.22 239 ALA A C 1
ATOM 1970 O O . ALA A 1 239 ? 20.450 19.865 -40.257 1.00 40.22 239 ALA A O 1
ATOM 1971 N N . GLN A 1 240 ? 22.200 21.260 -40.368 1.00 35.31 240 GLN A N 1
ATOM 1972 C CA . GLN A 1 240 ? 22.446 20.977 -41.788 1.00 35.31 240 GLN A CA 1
ATOM 1973 C C . GLN A 1 240 ? 22.744 19.498 -42.030 1.00 35.31 240 GLN A C 1
ATOM 1975 O O . GLN A 1 240 ? 22.265 18.991 -43.028 1.00 35.31 240 GLN A O 1
ATOM 1980 N N . PHE A 1 241 ? 23.392 18.756 -41.127 1.00 33.00 241 PHE A N 1
ATOM 1981 C CA . PHE A 1 241 ? 23.599 17.313 -41.342 1.00 33.00 241 PHE A CA 1
ATOM 1982 C C . PHE A 1 241 ? 22.318 16.476 -41.192 1.00 33.00 241 PHE A C 1
ATOM 1984 O O . PHE A 1 241 ? 22.156 15.476 -41.891 1.00 33.00 241 PHE A O 1
ATOM 1991 N N . ARG A 1 242 ? 21.360 16.897 -40.350 1.00 33.06 242 ARG A N 1
ATOM 1992 C CA . ARG A 1 242 ? 20.018 16.277 -40.304 1.00 33.06 242 ARG A CA 1
ATOM 1993 C C . ARG A 1 242 ? 19.140 16.706 -41.485 1.00 33.06 242 ARG A C 1
ATOM 1995 O O . ARG A 1 242 ? 18.323 15.913 -41.941 1.00 33.06 242 ARG A O 1
ATOM 2002 N N . PHE A 1 243 ? 19.337 17.914 -42.016 1.00 32.88 243 PHE A N 1
ATOM 2003 C CA . PHE A 1 243 ? 18.559 18.460 -43.135 1.00 32.88 243 PHE A CA 1
ATOM 2004 C C . PHE A 1 243 ? 19.146 18.156 -44.529 1.00 32.88 243 PHE A C 1
ATOM 2006 O O . PHE A 1 243 ? 18.398 18.107 -45.505 1.00 32.88 243 PHE A O 1
ATOM 2013 N N . GLN A 1 244 ? 20.446 17.875 -44.654 1.00 29.30 244 GLN A N 1
ATOM 2014 C CA . GLN A 1 244 ? 21.123 17.597 -45.931 1.00 29.30 244 GLN A CA 1
ATOM 2015 C C . GLN A 1 244 ? 20.792 16.217 -46.502 1.00 29.30 244 GLN A C 1
ATOM 2017 O O . GLN A 1 244 ? 20.977 16.010 -47.698 1.00 29.30 244 GLN A O 1
ATOM 2022 N N . LYS A 1 245 ? 20.213 15.299 -45.717 1.00 32.38 245 LYS A N 1
ATOM 2023 C CA . LYS A 1 245 ? 19.670 14.048 -46.272 1.00 32.38 245 LYS A CA 1
ATOM 2024 C C . LYS A 1 245 ? 18.375 14.259 -47.081 1.00 32.38 245 LYS A C 1
ATOM 2026 O O . LYS A 1 245 ? 17.963 13.341 -47.778 1.00 32.38 245 LYS A O 1
ATOM 2031 N N . CYS A 1 246 ? 17.768 15.454 -47.034 1.00 32.75 246 CYS A N 1
ATOM 2032 C CA . CYS A 1 246 ? 16.482 15.758 -47.680 1.00 32.75 246 CYS A CA 1
ATOM 2033 C C . CYS A 1 246 ? 16.514 16.826 -48.788 1.00 32.75 246 CYS A C 1
ATOM 2035 O O . CYS A 1 246 ? 15.464 17.105 -49.360 1.00 32.75 246 CYS A O 1
ATOM 2037 N N . MET A 1 247 ? 17.653 17.435 -49.129 1.00 29.31 247 MET A N 1
ATOM 2038 C CA . MET A 1 247 ? 17.681 18.517 -50.128 1.00 29.31 247 MET A CA 1
ATOM 2039 C C . MET A 1 247 ? 18.838 18.337 -51.115 1.00 29.31 247 MET A C 1
ATOM 2041 O O . MET A 1 247 ? 19.939 18.843 -50.911 1.00 29.31 247 MET A O 1
ATOM 2045 N N . GLN A 1 248 ? 18.573 17.646 -52.229 1.00 32.69 248 GLN A N 1
ATOM 2046 C CA . GLN A 1 248 ? 19.338 17.869 -53.455 1.00 32.69 248 GLN A CA 1
ATOM 2047 C C . GLN A 1 248 ? 18.976 19.254 -54.018 1.00 32.69 248 GLN A C 1
ATOM 2049 O O . GLN A 1 248 ? 17.805 19.615 -54.115 1.00 32.69 248 GLN A O 1
ATOM 2054 N N . LYS A 1 249 ? 20.021 20.020 -54.352 1.00 38.94 249 LYS A N 1
ATOM 2055 C CA . LYS A 1 249 ? 20.033 21.385 -54.903 1.00 38.94 249 LYS A CA 1
ATOM 2056 C C . LYS A 1 249 ? 18.809 21.737 -55.767 1.00 38.94 249 LYS A C 1
ATOM 2058 O O . LYS A 1 249 ? 18.675 21.197 -56.860 1.00 38.94 249 LYS A O 1
ATOM 2063 N N . LYS A 1 250 ? 18.027 22.743 -55.355 1.00 30.67 250 LYS A N 1
ATOM 2064 C CA . LYS A 1 250 ? 17.299 23.668 -56.249 1.00 30.67 250 LYS A CA 1
ATOM 2065 C C . LYS A 1 250 ? 17.035 25.004 -55.535 1.00 30.67 250 LYS A C 1
ATOM 2067 O O . LYS A 1 250 ? 16.870 25.041 -54.321 1.00 30.67 250 LYS A O 1
ATOM 2072 N N . SER A 1 251 ? 17.123 26.090 -56.299 1.00 28.44 251 SER A N 1
ATOM 2073 C CA . SER A 1 251 ? 17.269 27.489 -55.871 1.00 28.44 251 SER A CA 1
ATOM 2074 C C . SER A 1 251 ? 16.034 28.118 -55.216 1.00 28.44 251 SER A C 1
ATOM 2076 O O . SER A 1 251 ? 14.909 27.659 -55.395 1.00 28.44 251 SER A O 1
ATOM 2078 N N . LEU A 1 252 ? 16.292 29.216 -54.493 1.00 37.62 252 LEU A N 1
ATOM 2079 C CA . LEU A 1 252 ? 15.355 30.041 -53.730 1.00 37.62 252 LEU A CA 1
ATOM 2080 C C . LEU A 1 252 ? 14.106 30.477 -54.518 1.00 37.62 252 LEU A C 1
ATOM 2082 O O . LEU A 1 252 ? 14.176 31.328 -55.398 1.00 37.62 252 LEU A O 1
ATOM 2086 N N . ALA A 1 253 ? 12.950 29.983 -54.083 1.00 28.45 253 ALA A N 1
ATOM 2087 C CA . ALA A 1 253 ? 11.667 30.671 -54.148 1.00 28.45 253 ALA A CA 1
ATOM 2088 C C . ALA A 1 253 ? 10.932 30.383 -52.831 1.00 28.45 253 ALA A C 1
ATOM 2090 O O . ALA A 1 253 ? 11.048 29.283 -52.290 1.00 28.45 253 ALA A O 1
ATOM 2091 N N . SER A 1 254 ? 10.224 31.379 -52.298 1.00 33.44 254 SER A N 1
ATOM 2092 C CA . SER A 1 254 ? 9.428 31.311 -51.065 1.00 33.44 254 SER A CA 1
ATOM 2093 C C . SER A 1 254 ? 8.554 30.046 -51.009 1.00 33.44 254 SER A C 1
ATOM 2095 O O . SER A 1 254 ? 7.466 30.001 -51.578 1.00 33.44 254 SER A O 1
ATOM 2097 N N . GLN A 1 255 ? 9.024 28.992 -50.335 1.00 29.55 255 GLN A N 1
ATOM 2098 C CA . GLN A 1 255 ? 8.198 27.841 -49.988 1.00 29.55 255 GLN A CA 1
ATOM 2099 C C . GLN A 1 255 ? 7.678 28.045 -48.569 1.00 29.55 255 GLN A C 1
ATOM 2101 O O . GLN A 1 255 ? 8.403 27.856 -47.592 1.00 29.55 255 GLN A O 1
ATOM 2106 N N . ARG A 1 256 ? 6.387 28.387 -48.458 1.00 34.25 256 ARG A N 1
ATOM 2107 C CA . ARG A 1 256 ? 5.584 28.025 -47.283 1.00 34.25 256 ARG A CA 1
ATOM 2108 C C . ARG A 1 256 ? 5.861 26.544 -46.998 1.00 34.25 256 ARG A C 1
ATOM 2110 O O . ARG A 1 256 ? 5.655 25.707 -47.878 1.00 34.25 256 ARG A O 1
ATOM 2117 N N . THR A 1 257 ? 6.383 26.213 -45.821 1.00 38.31 257 THR A N 1
ATOM 2118 C CA . THR A 1 257 ? 6.609 24.818 -45.427 1.00 38.31 257 THR A CA 1
ATOM 2119 C C . THR A 1 257 ? 5.274 24.075 -45.480 1.00 38.31 257 THR A C 1
ATOM 2121 O O . THR A 1 257 ? 4.366 24.400 -44.725 1.00 38.31 257 THR A O 1
ATOM 2124 N N . LYS A 1 258 ? 5.149 23.097 -46.389 1.00 47.31 258 LYS A N 1
ATOM 2125 C CA . LYS A 1 258 ? 3.981 22.210 -46.579 1.00 47.31 258 LYS A CA 1
ATOM 2126 C C . LYS A 1 258 ? 3.784 21.218 -45.412 1.00 47.31 258 LYS A C 1
ATOM 2128 O O . LYS A 1 258 ? 3.549 20.033 -45.639 1.00 47.31 258 LYS A O 1
ATOM 2133 N N . LEU A 1 259 ? 3.961 21.645 -44.167 1.00 53.38 259 LEU A N 1
ATOM 2134 C CA . LEU A 1 259 ? 3.788 20.781 -43.002 1.00 53.38 259 LEU A CA 1
ATOM 2135 C C . LEU A 1 259 ? 2.552 21.245 -42.231 1.00 53.38 259 LEU A C 1
ATOM 2137 O O . LEU A 1 259 ? 2.563 22.290 -41.589 1.00 53.38 259 LEU A O 1
ATOM 2141 N N . ASN A 1 260 ? 1.470 20.468 -42.331 1.00 68.19 260 ASN A N 1
ATOM 2142 C CA . ASN A 1 260 ? 0.275 20.634 -41.509 1.00 68.19 260 ASN A CA 1
ATOM 2143 C C . ASN A 1 260 ? 0.555 20.060 -40.117 1.00 68.19 260 ASN A C 1
ATOM 2145 O O . ASN A 1 260 ? 0.104 18.963 -39.802 1.00 68.19 260 ASN A O 1
ATOM 2149 N N . ASP A 1 261 ? 1.331 20.760 -39.290 1.00 74.38 261 ASP A N 1
ATOM 2150 C CA . ASP A 1 261 ? 1.816 20.233 -38.002 1.00 74.38 261 ASP A CA 1
ATOM 2151 C C . ASP A 1 261 ? 0.688 19.795 -37.045 1.00 74.38 261 ASP A C 1
ATOM 2153 O O . ASP A 1 261 ? 0.860 18.835 -36.294 1.00 74.38 261 ASP A O 1
ATOM 2157 N N . LEU A 1 262 ? -0.496 20.416 -37.140 1.00 77.50 262 LEU A N 1
ATOM 2158 C CA . LEU A 1 262 ? -1.704 20.023 -36.396 1.00 77.50 262 LEU A CA 1
ATOM 2159 C C . LEU A 1 262 ? -2.259 18.646 -36.803 1.00 77.50 262 LEU A C 1
ATOM 2161 O O . LEU A 1 262 ? -2.890 17.975 -35.994 1.00 77.50 262 LEU A O 1
ATOM 2165 N N . VAL A 1 263 ? -2.017 18.216 -38.044 1.00 80.75 263 VAL A N 1
ATOM 2166 C CA . VAL A 1 263 ? -2.440 16.909 -38.578 1.00 80.75 263 VAL A CA 1
ATOM 2167 C C . VAL A 1 263 ? -1.287 15.903 -38.507 1.00 80.75 263 VAL A C 1
ATOM 2169 O O . VAL A 1 263 ? -1.474 14.749 -38.128 1.00 80.75 263 VAL A O 1
ATOM 2172 N N . ASN A 1 264 ? -0.062 16.349 -38.787 1.00 83.81 264 ASN A N 1
ATOM 2173 C CA . ASN A 1 264 ? 1.136 15.510 -38.784 1.00 83.81 264 ASN A CA 1
ATOM 2174 C C . ASN A 1 264 ? 1.473 14.940 -37.400 1.00 83.81 264 ASN A C 1
ATOM 2176 O O . ASN A 1 264 ? 2.147 13.913 -37.318 1.00 83.81 264 ASN A O 1
ATOM 2180 N N . VAL A 1 265 ? 0.980 15.550 -36.316 1.00 83.69 265 VAL A N 1
ATOM 2181 C CA . VAL A 1 265 ? 1.143 15.024 -34.952 1.00 83.69 265 VAL A CA 1
ATOM 2182 C C . VAL A 1 265 ? 0.627 13.587 -34.807 1.00 83.69 265 VAL A C 1
ATOM 2184 O O . VAL A 1 265 ? 1.265 12.786 -34.125 1.00 83.69 265 VAL A O 1
ATOM 2187 N N . TYR A 1 266 ? -0.453 13.217 -35.510 1.00 83.81 266 TYR A N 1
ATOM 2188 C CA . TYR A 1 266 ? -0.987 11.851 -35.487 1.00 83.81 266 TYR A CA 1
ATOM 2189 C C . TYR A 1 266 ? 0.007 10.855 -36.087 1.00 83.81 266 TYR A C 1
ATOM 2191 O O . TYR A 1 266 ? 0.259 9.801 -35.504 1.00 83.81 266 TYR A O 1
ATOM 2199 N N . LYS A 1 267 ? 0.639 11.205 -37.215 1.00 85.69 267 LYS A N 1
ATOM 2200 C CA . LYS A 1 267 ? 1.702 10.386 -37.808 1.00 85.69 267 LYS A CA 1
ATOM 2201 C C . LYS A 1 267 ? 2.885 10.241 -36.853 1.00 85.69 267 LYS A C 1
ATOM 2203 O O . LYS A 1 267 ? 3.306 9.119 -36.598 1.00 85.69 267 LYS A O 1
ATOM 2208 N N . LEU A 1 268 ? 3.381 11.347 -36.294 1.00 84.31 268 LEU A N 1
ATOM 2209 C CA . LEU A 1 268 ? 4.532 11.346 -35.378 1.00 84.31 268 LEU A CA 1
ATOM 2210 C C . LEU A 1 268 ? 4.282 10.485 -34.130 1.00 84.31 268 LEU A C 1
ATOM 2212 O O . LEU A 1 268 ? 5.162 9.746 -33.691 1.00 84.31 268 LEU A O 1
ATOM 2216 N N . MET A 1 269 ? 3.067 10.542 -33.578 1.00 84.38 269 MET A N 1
ATOM 2217 C CA . MET A 1 269 ? 2.662 9.699 -32.455 1.00 84.38 269 MET A CA 1
ATOM 2218 C C . MET A 1 269 ? 2.738 8.212 -32.827 1.00 84.38 269 MET A C 1
ATOM 2220 O O . MET A 1 269 ? 3.371 7.428 -32.119 1.00 84.38 269 MET A O 1
ATOM 2224 N N . PHE A 1 270 ? 2.154 7.828 -33.964 1.00 87.00 270 PHE A N 1
ATOM 2225 C CA . PHE A 1 270 ? 2.130 6.439 -34.425 1.00 87.00 270 PHE A CA 1
ATOM 2226 C C . PHE A 1 270 ? 3.463 5.929 -34.988 1.00 87.00 270 PHE A C 1
ATOM 2228 O O . PHE A 1 270 ? 3.671 4.717 -35.066 1.00 87.00 270 PHE A O 1
ATOM 2235 N N . GLU A 1 271 ? 4.404 6.804 -35.341 1.00 85.50 271 GLU A N 1
ATOM 2236 C CA . GLU A 1 271 ? 5.790 6.406 -35.611 1.00 85.50 271 GLU A CA 1
ATOM 2237 C C . GLU A 1 271 ? 6.449 5.859 -34.336 1.00 85.50 271 GLU A C 1
ATOM 2239 O O . GLU A 1 271 ? 7.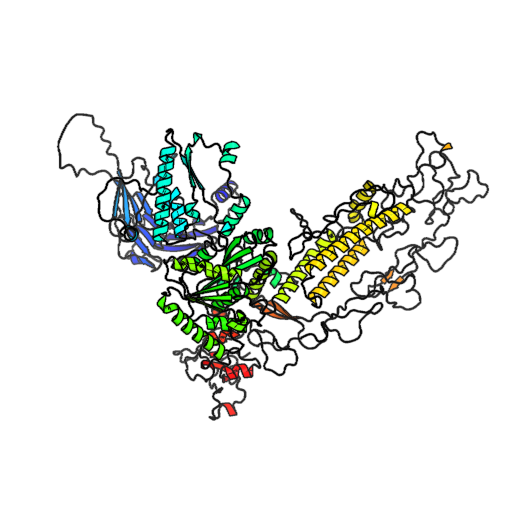072 4.792 -34.375 1.00 85.50 271 GLU A O 1
ATOM 2244 N N . LYS A 1 272 ? 6.247 6.518 -33.186 1.00 82.50 272 LYS A N 1
ATOM 2245 C CA . LYS A 1 272 ? 6.870 6.139 -31.903 1.00 82.50 272 LYS A CA 1
ATOM 2246 C C . LYS A 1 272 ? 6.113 5.032 -31.157 1.00 82.50 272 LYS A C 1
ATOM 2248 O O . LYS A 1 272 ? 6.749 4.140 -30.599 1.00 82.50 272 LYS A O 1
ATOM 2253 N N . TYR A 1 273 ? 4.783 5.051 -31.177 1.00 86.69 273 TYR A N 1
ATOM 2254 C CA . TYR A 1 273 ? 3.918 4.206 -30.336 1.00 86.69 273 TYR A CA 1
ATOM 2255 C C . TYR A 1 273 ? 3.098 3.195 -31.158 1.00 86.69 273 TYR A C 1
ATOM 2257 O O . TYR A 1 273 ? 3.082 3.287 -32.392 1.00 86.69 273 TYR A O 1
ATOM 2265 N N . PRO A 1 274 ? 2.474 2.175 -30.535 1.00 86.56 274 PRO A N 1
ATOM 2266 C CA . PRO A 1 274 ? 1.598 1.257 -31.261 1.00 86.56 274 PRO A CA 1
ATOM 2267 C C . PRO A 1 274 ? 0.392 1.972 -31.879 1.00 86.56 274 PRO A C 1
ATOM 2269 O O . PRO A 1 274 ? -0.142 2.926 -31.322 1.00 86.56 274 PRO A O 1
ATOM 2272 N N . ILE A 1 275 ? -0.029 1.476 -33.043 1.00 85.81 275 ILE A N 1
ATOM 2273 C CA . ILE A 1 275 ? -1.247 1.914 -33.742 1.00 85.81 275 ILE A CA 1
ATOM 2274 C C . ILE A 1 275 ? -2.444 1.078 -33.295 1.00 85.81 275 ILE A C 1
ATOM 2276 O O . ILE A 1 275 ? -3.511 1.613 -33.023 1.00 85.81 275 ILE A O 1
ATOM 2280 N N . ASP A 1 276 ? -2.247 -0.238 -33.224 1.00 81.69 276 ASP A N 1
ATOM 2281 C CA . ASP A 1 276 ? -3.243 -1.202 -32.778 1.00 81.69 276 ASP A CA 1
ATOM 2282 C C . ASP A 1 276 ? -2.828 -1.744 -31.401 1.00 81.69 276 ASP A C 1
ATOM 2284 O O . ASP A 1 276 ? -1.673 -2.138 -31.208 1.00 81.69 276 ASP A O 1
ATOM 2288 N N . SER A 1 277 ? -3.769 -1.807 -30.457 1.00 81.94 277 SER A N 1
ATOM 2289 C CA . SER A 1 277 ? -3.575 -2.471 -29.166 1.00 81.94 277 SER A CA 1
ATOM 2290 C C . SER A 1 277 ? -3.455 -3.984 -29.350 1.00 81.94 277 SER A C 1
ATOM 2292 O O . SER A 1 277 ? -4.283 -4.613 -30.018 1.00 81.94 277 SER A O 1
ATOM 2294 N N . CYS A 1 278 ? -2.418 -4.572 -28.745 1.00 82.88 278 CYS A N 1
ATOM 2295 C CA . CYS A 1 278 ? -2.191 -6.019 -28.735 1.00 82.88 278 CYS A CA 1
ATOM 2296 C C . CYS A 1 278 ? -2.946 -6.717 -27.589 1.00 82.88 278 CYS A C 1
ATOM 2298 O O . CYS A 1 278 ? -3.396 -7.849 -27.770 1.00 82.88 278 CYS A O 1
ATOM 2300 N N . ILE A 1 279 ? -3.082 -6.049 -26.435 1.00 82.44 279 ILE A N 1
ATOM 2301 C CA . ILE A 1 279 ? -3.712 -6.593 -25.219 1.00 82.44 279 ILE A CA 1
ATOM 2302 C C . ILE A 1 279 ? -5.232 -6.522 -25.278 1.00 82.44 279 ILE A C 1
ATOM 2304 O O . ILE A 1 279 ? -5.900 -7.479 -24.900 1.00 82.44 279 ILE A O 1
ATOM 2308 N N . ASP A 1 280 ? -5.786 -5.409 -25.758 1.00 75.12 280 ASP A N 1
ATOM 2309 C CA . ASP A 1 280 ? -7.235 -5.247 -25.861 1.00 75.12 280 ASP A CA 1
ATOM 2310 C C . ASP A 1 280 ? -7.625 -4.774 -27.264 1.00 75.12 280 ASP A C 1
ATOM 2312 O O . ASP A 1 280 ? -7.838 -3.582 -27.499 1.00 75.12 280 ASP A O 1
ATOM 2316 N N . PRO A 1 281 ? -7.745 -5.704 -28.230 1.00 71.62 281 PRO A N 1
ATOM 2317 C CA . PRO A 1 281 ? -8.177 -5.365 -29.578 1.00 71.62 281 PRO A CA 1
ATOM 2318 C C . PRO A 1 281 ? -9.580 -4.744 -29.633 1.00 71.62 281 PRO A C 1
ATOM 2320 O O . PRO A 1 281 ? -9.899 -4.078 -30.617 1.00 71.62 281 PRO A O 1
ATOM 2323 N N . LYS A 1 282 ? -10.424 -4.937 -28.602 1.00 68.81 282 LYS A N 1
ATOM 2324 C CA . LYS A 1 282 ? -11.756 -4.314 -28.521 1.00 68.81 282 LYS A CA 1
ATOM 2325 C C . LYS A 1 282 ? -11.665 -2.815 -28.209 1.00 68.81 282 LYS A C 1
ATOM 2327 O O . LYS A 1 282 ? -12.599 -2.084 -28.526 1.00 68.81 282 LYS A O 1
ATOM 2332 N N . GLN A 1 283 ? -10.545 -2.348 -27.650 1.00 67.06 283 GLN A N 1
ATOM 2333 C CA . GLN A 1 283 ? -10.258 -0.923 -27.450 1.00 67.06 283 GLN A CA 1
ATOM 2334 C C . GLN A 1 283 ? -9.761 -0.207 -28.711 1.00 67.06 283 GLN A C 1
ATOM 2336 O O . GLN A 1 283 ? -9.646 1.016 -28.688 1.00 67.06 283 GLN A O 1
ATOM 2341 N N . ASN A 1 284 ? -9.528 -0.918 -29.824 1.00 70.12 284 ASN A N 1
ATOM 2342 C CA . ASN A 1 284 ? -9.193 -0.313 -31.120 1.00 70.12 284 ASN A CA 1
ATOM 2343 C C . ASN A 1 284 ? -10.434 0.356 -31.750 1.00 70.12 284 ASN A C 1
ATOM 2345 O O . ASN A 1 284 ? -10.949 -0.082 -32.787 1.00 70.12 284 ASN A O 1
ATOM 2349 N N . ARG A 1 285 ? -10.946 1.395 -31.081 1.00 70.12 285 ARG A N 1
ATOM 2350 C CA . ARG A 1 285 ? -12.046 2.251 -31.535 1.00 70.12 285 ARG A CA 1
ATOM 2351 C C . ARG A 1 285 ? -11.543 3.223 -32.616 1.00 70.12 285 ARG A C 1
ATOM 2353 O O . ARG A 1 285 ? -10.362 3.573 -32.620 1.00 70.12 285 ARG A O 1
ATOM 2360 N N . PRO A 1 286 ? -12.398 3.619 -33.570 1.00 71.00 286 PRO A N 1
ATOM 2361 C CA . PRO A 1 286 ? -12.013 4.556 -34.618 1.00 71.00 286 PRO A CA 1
ATOM 2362 C C . PRO A 1 286 ? -11.668 5.929 -34.028 1.00 71.00 286 PRO A C 1
ATOM 2364 O O . PRO A 1 286 ? -12.399 6.458 -33.195 1.00 71.00 286 PRO A O 1
ATOM 2367 N N . LEU A 1 287 ? -10.566 6.526 -34.487 1.00 77.19 287 LEU A N 1
ATOM 2368 C CA . LEU A 1 287 ? -10.271 7.928 -34.201 1.00 77.19 287 LEU A CA 1
ATOM 2369 C C . LEU A 1 287 ? -10.990 8.821 -35.212 1.00 77.19 287 LEU A C 1
ATOM 2371 O O . LEU A 1 287 ? -10.964 8.554 -36.416 1.00 77.19 287 LEU A O 1
ATOM 2375 N N . SER A 1 288 ? -11.574 9.911 -34.723 1.00 79.25 288 SER A N 1
ATOM 2376 C CA . SER A 1 288 ? -12.202 10.928 -35.559 1.00 79.25 288 SER A CA 1
ATOM 2377 C C . SER A 1 288 ? -11.520 12.281 -35.391 1.00 79.25 288 SER A C 1
ATOM 2379 O O . SER A 1 288 ? -11.342 12.742 -34.264 1.00 79.25 288 SER A O 1
ATOM 2381 N N . LEU A 1 289 ? -11.193 12.948 -36.497 1.00 84.19 289 LEU A N 1
ATOM 2382 C CA . LEU A 1 289 ? -10.667 14.311 -36.502 1.00 84.19 289 LEU A CA 1
ATOM 2383 C C . LEU A 1 289 ? -11.714 15.279 -37.059 1.00 84.19 289 LEU A C 1
ATOM 2385 O O . LEU A 1 289 ? -12.161 15.143 -38.200 1.00 84.19 289 LEU A O 1
ATOM 2389 N N . LYS A 1 290 ? -12.079 16.283 -36.260 1.00 83.62 290 LYS A N 1
ATOM 2390 C CA . LYS A 1 290 ? -12.924 17.394 -36.701 1.00 83.62 290 LYS A CA 1
ATOM 2391 C C . LYS A 1 290 ? -12.059 18.612 -36.984 1.00 83.62 290 LYS A C 1
ATOM 2393 O O . LYS A 1 290 ? -11.296 19.038 -36.122 1.00 83.62 290 LYS A O 1
ATOM 2398 N N . ILE A 1 291 ? -12.183 19.161 -38.185 1.00 86.50 291 ILE A N 1
ATOM 2399 C CA . ILE A 1 291 ? -11.459 20.355 -38.617 1.00 86.50 291 ILE A CA 1
ATOM 2400 C C . ILE A 1 291 ? -12.482 21.474 -38.770 1.00 86.50 291 ILE A C 1
ATOM 2402 O O . ILE A 1 291 ? -13.425 21.355 -39.549 1.00 86.50 291 ILE A O 1
ATOM 2406 N N . VAL A 1 292 ? -12.307 22.544 -38.001 1.00 86.62 292 VAL A N 1
ATOM 2407 C CA . VAL A 1 292 ? -13.160 23.732 -38.071 1.00 86.62 292 VAL A CA 1
ATOM 2408 C C . VAL A 1 292 ? -12.382 24.821 -38.790 1.00 86.62 292 VAL A C 1
ATOM 2410 O O . VAL A 1 292 ? -11.283 25.177 -38.363 1.00 86.62 292 VAL A O 1
ATOM 2413 N N . LEU A 1 293 ? -12.932 25.314 -39.895 1.00 84.62 293 LEU A N 1
ATOM 2414 C CA . LEU A 1 293 ? -12.320 26.359 -40.705 1.00 84.62 293 LEU A CA 1
ATOM 2415 C C . LEU A 1 293 ? -13.102 27.660 -40.547 1.00 84.62 293 LEU A C 1
ATOM 2417 O O . LEU A 1 293 ? -14.316 27.696 -40.736 1.00 84.62 293 LEU A O 1
ATOM 2421 N N . ASP A 1 294 ? -12.398 28.739 -40.229 1.00 84.25 294 ASP A N 1
ATOM 2422 C CA . ASP A 1 294 ? -12.959 30.087 -40.269 1.00 84.25 294 ASP A CA 1
ATOM 2423 C C . ASP A 1 294 ? -12.792 30.648 -41.686 1.00 84.25 294 ASP A C 1
ATOM 2425 O O . ASP A 1 294 ? -11.813 31.321 -42.009 1.00 84.25 294 ASP A O 1
ATOM 2429 N N . ILE A 1 295 ? -13.690 30.223 -42.575 1.00 79.75 295 ILE A N 1
ATOM 2430 C CA . ILE A 1 295 ? -13.718 30.616 -43.984 1.00 79.75 295 ILE A CA 1
ATOM 2431 C C . ILE A 1 295 ? -15.104 31.154 -44.336 1.00 79.75 295 ILE A C 1
ATOM 2433 O O . ILE A 1 295 ? -16.124 30.664 -43.853 1.00 79.75 295 ILE A O 1
ATOM 2437 N N . GLU A 1 296 ? -15.138 32.171 -45.193 1.00 67.25 296 GLU A N 1
ATOM 2438 C CA . GLU A 1 296 ? -16.385 32.751 -45.709 1.00 67.25 296 GLU A CA 1
ATOM 2439 C C . GLU A 1 296 ? -16.940 31.981 -46.919 1.00 67.25 296 GLU A C 1
ATOM 2441 O O . GLU A 1 296 ? -18.060 32.247 -47.350 1.00 67.25 296 GLU A O 1
ATOM 2446 N N . ASP A 1 297 ? -16.157 31.040 -47.455 1.00 63.78 297 ASP A N 1
ATOM 2447 C CA . ASP A 1 297 ? -16.428 30.307 -48.690 1.00 63.78 297 ASP A CA 1
ATOM 2448 C C . ASP A 1 297 ? -17.262 29.034 -48.443 1.00 63.78 297 ASP A C 1
ATOM 2450 O O . ASP A 1 297 ? -17.006 28.281 -47.502 1.00 63.78 297 ASP A O 1
ATOM 2454 N N . ASN A 1 298 ? -18.233 28.762 -49.321 1.00 63.03 298 ASN A N 1
ATOM 2455 C CA . ASN A 1 298 ? -19.159 27.622 -49.218 1.00 63.03 298 ASN A CA 1
ATOM 2456 C C . ASN A 1 298 ? -18.551 26.293 -49.723 1.00 63.03 298 ASN A C 1
ATOM 2458 O O . ASN A 1 298 ? -19.215 25.259 -49.692 1.00 63.03 298 ASN A O 1
ATOM 2462 N N . ASN A 1 299 ? -17.291 26.289 -50.170 1.00 72.69 299 ASN A N 1
ATOM 2463 C CA . ASN A 1 299 ? -16.593 25.128 -50.746 1.00 72.69 299 ASN A CA 1
ATOM 2464 C C . ASN A 1 299 ? -16.081 24.113 -49.696 1.00 72.69 299 ASN A C 1
ATOM 2466 O O . ASN A 1 299 ? -14.980 23.576 -49.811 1.00 72.69 299 ASN A O 1
ATOM 2470 N N . ILE A 1 300 ? -16.861 23.843 -48.647 1.00 79.62 300 ILE A N 1
ATOM 2471 C CA . ILE A 1 300 ? -16.487 22.948 -47.533 1.00 79.62 300 ILE A CA 1
ATOM 2472 C C . ILE A 1 300 ? -16.177 21.527 -48.014 1.00 79.62 300 ILE A C 1
ATOM 2474 O O . ILE A 1 300 ? -15.263 20.892 -47.487 1.00 79.62 300 ILE A O 1
ATOM 2478 N N . GLU A 1 301 ? -16.911 21.035 -49.014 1.00 79.75 301 GLU A N 1
ATOM 2479 C CA . GLU A 1 301 ? -16.734 19.687 -49.566 1.00 79.75 301 GLU A CA 1
ATOM 2480 C C . GLU A 1 301 ? -15.343 19.507 -50.198 1.00 79.75 301 GLU A C 1
ATOM 2482 O O . GLU A 1 301 ? -14.650 18.546 -49.870 1.00 79.75 301 GLU A O 1
ATOM 2487 N N . ASP A 1 302 ? -14.873 20.482 -50.985 1.00 84.44 302 ASP A N 1
ATOM 2488 C CA . ASP A 1 302 ? -13.535 20.480 -51.603 1.00 84.44 302 ASP A CA 1
ATOM 2489 C C . ASP A 1 302 ? -12.413 20.520 -50.546 1.00 84.44 302 ASP A C 1
ATOM 2491 O O . ASP A 1 302 ? -11.415 19.798 -50.640 1.00 84.44 302 ASP A O 1
ATOM 2495 N N . TYR A 1 303 ? -12.580 21.304 -49.473 1.00 83.81 303 TYR A N 1
ATOM 2496 C CA . TYR A 1 303 ? -11.646 21.260 -48.341 1.00 83.81 303 TYR A CA 1
ATOM 2497 C C . TYR A 1 303 ? -11.680 19.904 -47.624 1.00 83.81 303 TYR A C 1
ATOM 2499 O O . TYR A 1 303 ? -10.625 19.384 -47.251 1.00 83.81 303 TYR A O 1
ATOM 2507 N N . GLY A 1 304 ? -12.868 19.320 -47.454 1.00 84.94 304 GLY A N 1
ATOM 2508 C CA . GLY A 1 304 ? -13.063 17.976 -46.912 1.00 84.94 304 GLY A CA 1
ATOM 2509 C C . GLY A 1 304 ? -12.281 16.915 -47.680 1.00 84.94 304 GLY A C 1
ATOM 2510 O O . GLY A 1 304 ? -11.515 16.161 -47.074 1.00 84.94 304 GLY A O 1
ATOM 2511 N N . GLU A 1 305 ? -12.414 16.896 -49.006 1.00 86.38 305 GLU A N 1
ATOM 2512 C CA . GLU A 1 305 ? -11.688 15.977 -49.888 1.00 86.38 305 GLU A CA 1
ATOM 2513 C C . GLU A 1 305 ? -10.170 16.166 -49.780 1.00 86.38 305 GLU A C 1
ATOM 2515 O O . GLU A 1 305 ? -9.450 15.201 -49.524 1.00 86.38 305 GLU A O 1
ATOM 2520 N N . LYS A 1 306 ? -9.675 17.409 -49.834 1.00 87.12 306 LYS A N 1
ATOM 2521 C CA . LYS A 1 306 ? -8.236 17.711 -49.711 1.00 87.12 306 LYS A CA 1
ATOM 2522 C C . LYS A 1 306 ? -7.629 17.241 -48.388 1.00 87.12 306 LYS A C 1
ATOM 2524 O O . LYS A 1 306 ? -6.514 16.713 -48.370 1.00 87.12 306 LYS A O 1
ATOM 2529 N N . PHE A 1 307 ? -8.329 17.431 -47.266 1.00 87.31 307 PHE A N 1
ATOM 2530 C CA . PHE A 1 307 ? -7.862 16.930 -45.969 1.00 87.31 307 PHE A CA 1
ATOM 2531 C C . PHE A 1 307 ? -7.894 15.401 -45.906 1.00 87.31 307 PHE A C 1
ATOM 2533 O O . PHE A 1 307 ? -6.948 14.803 -45.388 1.00 87.31 307 PHE A O 1
ATOM 2540 N N . ASN A 1 308 ? -8.926 14.765 -46.463 1.00 87.56 308 ASN A N 1
ATOM 2541 C CA . ASN A 1 308 ? -9.022 13.307 -46.534 1.00 87.56 308 ASN A CA 1
ATOM 2542 C C . ASN A 1 308 ? -7.897 12.694 -47.377 1.00 87.56 308 ASN A C 1
ATOM 2544 O O . ASN A 1 308 ? -7.248 11.746 -46.926 1.00 87.56 308 ASN A O 1
ATOM 2548 N N . GLU A 1 309 ? -7.606 13.253 -48.553 1.00 88.12 309 GLU A N 1
ATOM 2549 C CA . GLU A 1 309 ? -6.482 12.832 -49.396 1.00 88.12 309 GLU A CA 1
ATOM 2550 C C . GLU A 1 309 ? -5.145 12.978 -48.660 1.00 88.12 309 GLU A C 1
ATOM 2552 O O . GLU A 1 309 ? -4.333 12.047 -48.640 1.00 88.12 309 GLU A O 1
ATOM 2557 N N . TYR A 1 310 ? -4.929 14.116 -47.989 1.00 88.12 310 TYR A N 1
ATOM 2558 C CA . TYR A 1 310 ? -3.709 14.367 -47.221 1.00 88.12 310 TYR A CA 1
ATOM 2559 C C . TYR A 1 310 ? -3.518 13.357 -46.084 1.00 88.12 310 TYR A C 1
ATOM 2561 O O . TYR A 1 310 ? -2.436 12.785 -45.938 1.00 88.12 310 TYR A O 1
ATOM 2569 N N . ILE A 1 311 ? -4.561 13.120 -45.283 1.00 88.38 311 ILE A N 1
ATOM 2570 C CA . ILE A 1 311 ? -4.521 12.196 -44.141 1.00 88.38 311 ILE A CA 1
ATOM 2571 C C . ILE A 1 311 ? -4.322 10.752 -44.617 1.00 88.38 311 ILE A C 1
ATOM 2573 O O . ILE A 1 311 ? -3.512 10.024 -44.040 1.00 88.38 311 ILE A O 1
ATOM 2577 N N . THR A 1 312 ? -4.996 10.351 -45.696 1.00 88.38 312 THR A N 1
ATOM 2578 C CA . THR A 1 312 ? -4.847 9.009 -46.279 1.00 88.38 312 THR A CA 1
ATOM 2579 C C . THR A 1 312 ? -3.415 8.788 -46.762 1.00 88.38 312 THR A C 1
ATOM 2581 O O . THR A 1 312 ? -2.756 7.842 -46.327 1.00 88.38 312 THR A O 1
ATOM 2584 N N . GLY A 1 313 ? -2.871 9.720 -47.554 1.00 88.56 313 GLY A N 1
ATOM 2585 C CA . GLY A 1 313 ? -1.480 9.651 -48.008 1.00 88.56 313 GLY A CA 1
ATOM 2586 C C . GLY A 1 313 ? -0.469 9.670 -46.853 1.00 88.56 313 GLY A C 1
ATOM 2587 O O . GLY A 1 313 ? 0.556 8.984 -46.901 1.00 88.56 313 GLY A O 1
ATOM 2588 N N . MET A 1 314 ? -0.764 10.408 -45.778 1.00 88.88 314 MET A N 1
ATOM 2589 C CA . MET A 1 314 ? 0.049 10.447 -44.561 1.00 88.88 314 MET A CA 1
ATOM 2590 C C . MET A 1 314 ? 0.104 9.079 -43.856 1.00 88.88 314 MET A C 1
ATOM 2592 O O . MET A 1 314 ? 1.190 8.649 -43.449 1.00 88.88 314 MET A O 1
ATOM 2596 N N . PHE A 1 315 ? -1.029 8.382 -43.723 1.00 88.94 315 PHE A N 1
ATOM 2597 C CA . PHE A 1 315 ? -1.091 7.061 -43.090 1.00 88.94 315 PHE A CA 1
ATOM 2598 C C . PHE A 1 315 ? -0.563 5.928 -43.977 1.00 88.94 315 PHE A C 1
ATOM 2600 O O . PHE A 1 315 ? 0.078 5.012 -43.458 1.00 88.94 315 PHE A O 1
ATOM 2607 N N . ASP A 1 316 ? -0.728 6.004 -45.297 1.00 87.69 316 ASP A N 1
ATOM 2608 C CA . ASP A 1 316 ? -0.103 5.049 -46.221 1.00 87.69 316 ASP A CA 1
ATOM 2609 C C . ASP A 1 316 ? 1.425 5.142 -46.177 1.00 87.69 316 ASP A C 1
ATOM 2611 O O . ASP A 1 316 ? 2.125 4.128 -46.109 1.00 87.69 316 ASP A O 1
ATOM 2615 N N . ASN A 1 317 ? 1.952 6.367 -46.110 1.00 87.06 317 ASN A N 1
ATOM 2616 C CA . ASN A 1 317 ? 3.373 6.618 -45.907 1.00 87.06 317 ASN A CA 1
ATOM 2617 C C . ASN A 1 317 ? 3.857 6.009 -44.577 1.00 87.06 317 ASN A C 1
ATOM 2619 O O . ASN A 1 317 ? 4.830 5.256 -44.558 1.00 87.06 317 ASN A O 1
ATOM 2623 N N . LEU A 1 318 ? 3.142 6.253 -43.474 1.00 87.38 318 LEU A N 1
ATOM 2624 C CA . LEU A 1 318 ? 3.451 5.661 -42.168 1.00 87.38 318 LEU A CA 1
ATOM 2625 C C . LEU A 1 318 ? 3.499 4.125 -42.224 1.00 87.38 318 LEU A C 1
ATOM 2627 O O . LEU A 1 318 ? 4.420 3.508 -41.681 1.00 87.38 318 LEU A O 1
ATOM 2631 N N . LYS A 1 319 ? 2.523 3.503 -42.889 1.00 85.88 319 LYS A N 1
ATOM 2632 C CA . LYS A 1 319 ? 2.445 2.050 -43.052 1.00 85.88 319 LYS A CA 1
ATOM 2633 C C . LYS A 1 319 ? 3.644 1.503 -43.826 1.00 85.88 319 LYS A C 1
ATOM 2635 O O . LYS A 1 319 ? 4.208 0.493 -43.412 1.00 85.88 319 LYS A O 1
ATOM 2640 N N . TYR A 1 320 ? 4.047 2.184 -44.898 1.00 84.75 320 TYR A N 1
ATOM 2641 C CA . TYR A 1 320 ? 5.201 1.810 -45.714 1.00 84.75 320 TYR A CA 1
ATOM 2642 C C . TYR A 1 320 ? 6.524 1.873 -44.933 1.00 84.75 320 TYR A C 1
ATOM 2644 O O . TYR A 1 320 ? 7.338 0.961 -45.040 1.00 84.75 320 TYR A O 1
ATOM 2652 N N . TYR A 1 321 ? 6.739 2.913 -44.117 1.00 83.12 321 TYR A N 1
ATOM 2653 C CA . TYR A 1 321 ? 8.002 3.075 -43.379 1.00 83.12 321 TYR A CA 1
ATOM 2654 C C . TYR A 1 321 ? 8.100 2.241 -42.101 1.00 83.12 321 TYR A C 1
ATOM 2656 O O . TYR A 1 321 ? 9.200 1.858 -41.711 1.00 83.12 321 TYR A O 1
ATOM 2664 N N . THR A 1 322 ? 6.981 1.988 -41.419 1.00 83.31 322 THR A N 1
ATOM 2665 C CA . THR A 1 322 ? 7.005 1.345 -40.094 1.00 83.31 322 THR A CA 1
ATOM 2666 C C . THR A 1 322 ? 6.665 -0.141 -40.119 1.00 83.31 322 THR A C 1
ATOM 2668 O O . THR A 1 322 ? 6.988 -0.838 -39.159 1.00 83.31 322 THR A O 1
ATOM 2671 N N . ASN A 1 323 ? 5.994 -0.634 -41.169 1.00 84.50 323 ASN A N 1
ATOM 2672 C CA . ASN A 1 323 ? 5.441 -1.995 -41.252 1.00 84.50 323 ASN A CA 1
ATOM 2673 C C . ASN A 1 323 ? 4.536 -2.390 -40.067 1.00 84.50 323 ASN A C 1
ATOM 2675 O O . ASN A 1 323 ? 4.297 -3.578 -39.821 1.00 84.50 323 ASN A O 1
ATOM 2679 N N . LYS A 1 324 ? 4.009 -1.407 -39.327 1.00 87.62 324 LYS A N 1
ATOM 2680 C CA . LYS A 1 324 ? 3.115 -1.642 -38.191 1.00 87.62 324 LYS A CA 1
ATOM 2681 C C . LYS A 1 324 ? 1.737 -2.137 -38.658 1.00 87.62 324 LYS A C 1
ATOM 2683 O O . LYS A 1 324 ? 1.280 -1.779 -39.749 1.00 87.62 324 LYS A O 1
ATOM 2688 N N . PRO A 1 325 ? 1.033 -2.932 -37.834 1.00 82.38 325 PRO A N 1
ATOM 2689 C CA . PRO A 1 325 ? -0.401 -3.158 -37.994 1.00 82.38 325 PRO A CA 1
ATOM 2690 C C . PRO A 1 325 ? -1.162 -1.819 -38.001 1.00 82.38 325 PRO A C 1
ATOM 2692 O O . PRO A 1 325 ? -0.842 -0.930 -37.221 1.00 82.38 325 PRO A O 1
ATOM 2695 N N . THR A 1 326 ? -2.105 -1.651 -38.932 1.00 82.94 326 THR A N 1
ATOM 2696 C CA . THR A 1 326 ? -2.814 -0.377 -39.198 1.00 82.94 326 THR A CA 1
ATOM 2697 C C . THR A 1 326 ? -4.336 -0.544 -39.204 1.00 82.94 326 THR A C 1
ATOM 2699 O O . THR A 1 326 ? -5.046 0.149 -39.931 1.00 82.94 326 THR A O 1
ATOM 2702 N N . SER A 1 327 ? -4.865 -1.505 -38.444 1.00 80.44 327 SER A N 1
ATOM 2703 C CA . SER A 1 327 ? -6.295 -1.831 -38.469 1.00 80.44 327 SER A CA 1
ATOM 2704 C C . SER A 1 327 ? -7.176 -0.666 -38.004 1.00 80.44 327 SER A C 1
ATOM 2706 O O . SER A 1 327 ? -8.214 -0.420 -38.618 1.00 80.44 327 SER A O 1
ATOM 2708 N N . MET A 1 328 ? -6.725 0.096 -37.003 1.00 80.75 328 MET A N 1
ATOM 2709 C CA . MET A 1 328 ? -7.416 1.275 -36.483 1.00 80.75 328 MET A CA 1
ATOM 2710 C C . MET A 1 328 ? -7.438 2.429 -37.495 1.00 80.75 328 MET A C 1
ATOM 2712 O O . MET A 1 328 ? -8.470 3.074 -37.669 1.00 80.75 328 MET A O 1
ATOM 2716 N N . LEU A 1 329 ? -6.337 2.650 -38.228 1.00 82.56 329 LEU A N 1
ATOM 2717 C CA . LEU A 1 329 ? -6.237 3.741 -39.212 1.00 82.56 329 LEU A CA 1
ATOM 2718 C C . LEU A 1 329 ? -7.193 3.562 -40.393 1.00 82.56 329 LEU A C 1
ATOM 2720 O O . LEU A 1 329 ? -7.651 4.548 -40.955 1.00 82.56 329 LEU A O 1
ATOM 2724 N N . LYS A 1 330 ? -7.559 2.319 -40.735 1.00 80.06 330 LYS A N 1
ATOM 2725 C CA . LYS A 1 330 ? -8.569 2.046 -41.773 1.00 80.06 330 LYS A CA 1
ATOM 2726 C C . LYS A 1 330 ? -9.956 2.587 -41.425 1.00 80.06 330 LYS A C 1
ATOM 2728 O O . LYS A 1 330 ? -10.776 2.740 -42.320 1.00 80.06 330 LYS A O 1
ATOM 2733 N N . LYS A 1 331 ? -10.231 2.808 -40.138 1.00 77.75 331 LYS A N 1
ATOM 2734 C CA . LYS A 1 331 ? -11.501 3.347 -39.640 1.00 77.75 331 LYS A CA 1
ATOM 2735 C C . LYS A 1 331 ? -11.383 4.817 -39.222 1.00 77.75 331 LYS A C 1
ATOM 2737 O O . LYS A 1 331 ? -12.303 5.333 -38.599 1.00 77.75 331 LYS A O 1
ATOM 2742 N N . PHE A 1 332 ? -10.254 5.470 -39.505 1.00 84.12 332 PHE A N 1
ATOM 2743 C CA . PHE A 1 332 ? -10.059 6.878 -39.179 1.00 84.12 332 PHE A CA 1
ATOM 2744 C C . PHE A 1 332 ? -10.995 7.741 -40.028 1.00 84.12 332 PHE A C 1
ATOM 2746 O O . PHE A 1 332 ? -10.996 7.625 -41.252 1.00 84.12 332 PHE A O 1
ATOM 2753 N N . SER A 1 333 ? -11.765 8.621 -39.393 1.00 81.88 333 SER A N 1
ATOM 2754 C CA . SER A 1 333 ? -12.676 9.534 -40.090 1.00 81.88 333 SER A CA 1
ATOM 2755 C C . SER A 1 333 ? -12.246 10.983 -39.889 1.00 81.88 333 SER A C 1
ATOM 2757 O O . SER A 1 333 ? -12.107 11.422 -38.747 1.00 81.88 333 SER A O 1
ATOM 2759 N N . ALA A 1 334 ? -12.097 11.756 -40.963 1.00 84.62 334 ALA A N 1
ATOM 2760 C CA . ALA A 1 334 ? -11.958 13.205 -40.873 1.00 84.62 334 ALA A CA 1
ATOM 2761 C C . ALA A 1 334 ? -13.198 13.898 -41.443 1.00 84.62 334 ALA A C 1
ATOM 2763 O O . ALA A 1 334 ? -13.798 13.439 -42.412 1.00 84.62 334 ALA A O 1
ATOM 2764 N N . SER A 1 335 ? -13.603 15.002 -40.819 1.00 84.75 335 SER A N 1
ATOM 2765 C CA . SER A 1 335 ? -14.661 15.857 -41.356 1.00 84.75 335 SER A CA 1
ATOM 2766 C C . SER A 1 335 ? -14.327 17.327 -41.155 1.00 84.75 335 SER A C 1
ATOM 2768 O O . SER A 1 335 ? -13.674 17.700 -40.178 1.00 84.75 335 SER A O 1
ATOM 2770 N N . VAL A 1 336 ? -14.798 18.154 -42.083 1.00 87.12 336 VAL A N 1
ATOM 2771 C CA . VAL A 1 336 ? -14.564 19.598 -42.114 1.00 87.12 336 VAL A CA 1
ATOM 2772 C C . VAL A 1 336 ? -15.903 20.309 -41.933 1.00 87.12 336 VAL A C 1
ATOM 2774 O O . VAL A 1 336 ? -16.902 19.858 -42.486 1.00 87.12 336 VAL A O 1
ATOM 2777 N N . ILE A 1 337 ? -15.939 21.357 -41.112 1.00 86.00 337 ILE A N 1
ATOM 2778 C CA . ILE A 1 337 ? -17.080 22.282 -40.975 1.00 86.00 337 ILE A CA 1
ATOM 2779 C C . ILE A 1 337 ? -16.576 23.720 -40.953 1.00 86.00 337 ILE A C 1
ATOM 2781 O O . ILE A 1 337 ? -15.397 23.965 -40.674 1.00 86.00 337 ILE A O 1
ATOM 2785 N N . THR A 1 338 ? -17.472 24.671 -41.195 1.00 85.25 338 THR A N 1
ATOM 2786 C CA . THR A 1 338 ? -17.171 26.086 -40.960 1.00 85.25 338 THR A CA 1
ATOM 2787 C C . THR A 1 338 ? -17.302 26.452 -39.487 1.00 85.25 338 THR A C 1
ATOM 2789 O O . THR A 1 338 ? -18.014 25.801 -38.723 1.00 85.25 338 THR A O 1
ATOM 2792 N N . PHE A 1 339 ? -16.644 27.538 -39.082 1.00 83.00 339 PHE A N 1
ATOM 2793 C CA . PHE A 1 339 ? -16.828 28.124 -37.755 1.00 83.00 339 PHE A CA 1
ATOM 2794 C C . PHE A 1 339 ? -18.277 28.584 -37.517 1.00 83.00 339 PHE A C 1
ATOM 2796 O O . PHE A 1 339 ? -18.775 28.483 -36.405 1.00 83.00 339 PHE A O 1
ATOM 2803 N N . LYS A 1 340 ? -18.989 29.013 -38.569 1.00 80.50 340 LYS A N 1
ATOM 2804 C CA . LYS A 1 340 ? -20.413 29.394 -38.493 1.00 80.50 340 LYS A CA 1
ATOM 2805 C C . LYS A 1 340 ? -21.338 28.214 -38.172 1.00 80.50 340 LYS A C 1
ATOM 2807 O O . LYS A 1 340 ? -22.390 28.418 -37.584 1.00 80.50 340 LYS A O 1
ATOM 2812 N N . GLU A 1 341 ? -20.952 27.001 -38.562 1.00 77.31 341 GLU A N 1
ATOM 2813 C CA . GLU A 1 341 ? -21.677 25.758 -38.261 1.00 77.31 341 GLU A CA 1
ATOM 2814 C C . GLU A 1 341 ? -21.284 25.144 -36.909 1.00 77.31 341 GLU A C 1
ATOM 2816 O O . GLU A 1 341 ? -21.862 24.133 -36.501 1.00 77.31 341 GLU A O 1
ATOM 2821 N N . LEU A 1 342 ? -20.280 25.706 -36.227 1.00 82.25 342 LEU A N 1
ATOM 2822 C CA . LEU A 1 342 ? -19.863 25.254 -34.908 1.00 82.25 342 LEU A CA 1
ATOM 2823 C C . LEU A 1 342 ? -20.827 25.807 -33.855 1.00 82.25 342 LEU A C 1
ATOM 2825 O O . LEU A 1 342 ? -20.675 26.935 -33.397 1.00 82.25 342 LEU A O 1
ATOM 2829 N N . ASP A 1 343 ? -21.776 24.979 -33.431 1.00 78.62 343 ASP A N 1
ATOM 2830 C CA . ASP A 1 343 ? -22.674 25.293 -32.323 1.00 78.62 343 ASP A CA 1
ATOM 2831 C C . ASP A 1 343 ? -22.524 24.244 -31.219 1.00 78.62 343 ASP A C 1
ATOM 2833 O O . ASP A 1 343 ? -23.134 23.178 -31.240 1.00 78.62 343 ASP A O 1
ATOM 2837 N N . VAL A 1 344 ? -21.635 24.522 -30.264 1.00 76.19 344 VAL A N 1
ATOM 2838 C CA . VAL A 1 344 ? -21.308 23.580 -29.181 1.00 76.19 344 VAL A CA 1
ATOM 2839 C C . VAL A 1 344 ? -22.450 23.474 -28.161 1.00 76.19 344 VAL A C 1
ATOM 2841 O O . VAL A 1 344 ? -22.501 22.493 -27.419 1.00 76.19 344 VAL A O 1
ATOM 2844 N N . GLU A 1 345 ? -23.371 24.441 -28.124 1.00 77.06 345 GLU A N 1
ATOM 2845 C CA . GLU A 1 345 ? -24.515 24.458 -27.204 1.00 77.06 345 GLU A CA 1
ATOM 2846 C C . GLU A 1 345 ? -25.757 23.782 -27.805 1.00 77.06 345 GLU A C 1
ATOM 2848 O O . GLU A 1 345 ? -26.596 23.270 -27.058 1.00 77.06 345 GLU A O 1
ATOM 2853 N N . ASP A 1 346 ? -25.856 23.696 -29.137 1.00 82.12 346 ASP A N 1
ATOM 2854 C CA . ASP A 1 346 ? -26.963 23.016 -29.807 1.00 82.12 346 ASP A CA 1
ATOM 2855 C C . ASP A 1 346 ? -26.990 21.502 -29.532 1.00 82.12 346 ASP A C 1
ATOM 2857 O O . ASP A 1 346 ? -26.058 20.735 -29.796 1.00 82.12 346 ASP A O 1
ATOM 2861 N N . THR A 1 347 ? -28.136 21.033 -29.043 1.00 76.00 347 THR A N 1
ATOM 2862 C CA . THR A 1 347 ? -28.340 19.620 -28.695 1.00 76.00 347 THR A CA 1
ATOM 2863 C C . THR A 1 347 ? -28.321 18.687 -29.907 1.00 76.00 347 THR A C 1
ATOM 2865 O O . THR A 1 347 ? -27.974 17.513 -29.757 1.00 76.00 347 THR A O 1
ATOM 2868 N N . ASN A 1 348 ? -28.667 19.162 -31.110 1.00 75.81 348 ASN A N 1
ATOM 2869 C CA . ASN A 1 348 ? -28.587 18.345 -32.321 1.00 75.81 348 ASN A CA 1
ATOM 2870 C C . ASN A 1 348 ? -27.143 18.236 -32.818 1.00 75.81 348 ASN A C 1
ATOM 2872 O O . ASN A 1 348 ? -26.740 17.151 -33.235 1.00 75.81 348 ASN A O 1
ATOM 2876 N N . PHE A 1 349 ? -26.344 19.299 -32.707 1.00 74.44 349 PHE A N 1
ATOM 2877 C CA . PHE A 1 349 ? -24.903 19.288 -32.939 1.00 74.44 349 PHE A CA 1
ATOM 2878 C C . PHE A 1 349 ? -24.210 18.330 -31.964 1.00 74.44 349 PHE A C 1
ATOM 2880 O O . PHE A 1 349 ? -23.493 17.427 -32.397 1.00 74.44 349 PHE A O 1
ATOM 2887 N N . GLN A 1 350 ? -24.504 18.423 -30.664 1.00 71.81 350 GLN A N 1
ATOM 2888 C CA . GLN A 1 350 ? -23.972 17.500 -29.654 1.00 71.81 350 GLN A CA 1
ATOM 2889 C C . GLN A 1 350 ? -24.371 16.038 -29.915 1.00 71.81 350 GLN A C 1
ATOM 2891 O O . GLN A 1 350 ? -23.535 15.150 -29.770 1.00 71.81 350 GLN A O 1
ATOM 2896 N N . LYS A 1 351 ? -25.616 15.766 -30.338 1.00 75.06 351 LYS A N 1
ATOM 2897 C CA . LYS A 1 351 ? -26.065 14.410 -30.719 1.00 75.06 351 LYS A CA 1
ATOM 2898 C C . LYS A 1 351 ? -25.410 13.909 -32.005 1.00 75.06 351 LYS A C 1
ATOM 2900 O O . LYS A 1 351 ? -25.090 12.731 -32.106 1.00 75.06 351 LYS A O 1
ATOM 2905 N N . LYS A 1 352 ? -25.214 14.786 -32.991 1.00 72.56 352 LYS A N 1
ATOM 2906 C CA . LYS A 1 352 ? -24.575 14.463 -34.275 1.00 72.56 352 LYS A CA 1
ATOM 2907 C C . LYS A 1 352 ? -23.077 14.194 -34.118 1.00 72.56 352 LYS A C 1
ATOM 2909 O O . LYS A 1 352 ? -22.525 13.400 -34.874 1.00 72.56 352 LYS A O 1
ATOM 2914 N N . PHE A 1 353 ? -22.433 14.843 -33.149 1.00 67.50 353 PHE A N 1
ATOM 2915 C CA . PHE A 1 353 ? -20.993 14.762 -32.894 1.00 67.50 353 PHE A CA 1
ATOM 2916 C C . PHE A 1 353 ? -20.661 14.182 -31.511 1.00 67.50 353 PHE A C 1
ATOM 2918 O O . PHE A 1 353 ? -19.606 14.478 -30.947 1.00 67.50 353 PHE A O 1
ATOM 2925 N N . SER A 1 354 ? -21.544 13.348 -30.956 1.00 68.19 354 SER A N 1
ATOM 2926 C CA . SER A 1 354 ? -21.318 12.720 -29.656 1.00 68.19 354 SER A CA 1
ATOM 2927 C C . SER A 1 354 ? -20.125 11.771 -29.728 1.00 68.19 354 SER A C 1
ATOM 2929 O O . SER A 1 354 ? -20.092 10.871 -30.569 1.00 68.19 354 SER A O 1
ATOM 2931 N N . SER A 1 355 ? -19.162 11.948 -28.827 1.00 70.00 355 SER A N 1
ATOM 2932 C CA . SER A 1 355 ? -18.037 11.025 -28.693 1.00 70.00 355 SER A CA 1
ATOM 2933 C C . SER A 1 355 ? -18.525 9.638 -28.267 1.00 70.00 355 SER A C 1
ATOM 2935 O O . SER A 1 355 ? -19.321 9.513 -27.338 1.00 70.00 355 SER A O 1
ATOM 2937 N N . GLU A 1 356 ? -17.985 8.586 -28.885 1.00 71.00 356 GLU A N 1
ATOM 2938 C CA . GLU A 1 356 ? -18.143 7.208 -28.396 1.00 71.00 356 GLU A CA 1
ATOM 2939 C C . GLU A 1 356 ? -17.371 6.969 -27.083 1.00 71.00 356 GLU A C 1
ATOM 2941 O O . GLU A 1 356 ? -17.550 5.942 -26.423 1.00 71.00 356 GLU A O 1
ATOM 2946 N N . TYR A 1 357 ? -16.480 7.890 -26.704 1.00 73.38 357 TYR A N 1
ATOM 2947 C CA . TYR A 1 357 ? -15.702 7.815 -25.474 1.00 73.38 357 TYR A CA 1
ATOM 2948 C C . TYR A 1 357 ? -16.446 8.490 -24.329 1.00 73.38 357 TYR A C 1
ATOM 2950 O O . TYR A 1 357 ? -16.763 9.680 -24.381 1.00 73.38 357 TYR A O 1
ATOM 2958 N N . GLN A 1 358 ? -16.651 7.743 -23.246 1.00 81.25 358 GLN A N 1
ATOM 2959 C CA . GLN A 1 358 ? -17.096 8.327 -21.990 1.00 81.25 358 GLN A CA 1
ATOM 2960 C C . GLN A 1 358 ? -15.976 9.206 -21.433 1.00 81.25 358 GLN A C 1
ATOM 2962 O O . GLN A 1 358 ? -14.847 8.741 -21.275 1.00 81.25 358 GLN A O 1
ATOM 2967 N N . LEU A 1 359 ? -16.287 10.464 -21.104 1.00 82.94 359 LEU A N 1
ATOM 2968 C CA . LEU A 1 359 ? -15.297 11.435 -20.626 1.00 82.94 359 LEU A CA 1
ATOM 2969 C C . LEU A 1 359 ? -14.478 10.896 -19.441 1.00 82.94 359 LEU A C 1
ATOM 2971 O O . LEU A 1 359 ? -13.260 11.039 -19.423 1.00 82.94 359 LEU A O 1
ATOM 2975 N N . GLY A 1 360 ? -15.129 10.224 -18.486 1.00 84.69 360 GLY A N 1
ATOM 2976 C CA . GLY A 1 360 ? -14.450 9.615 -17.339 1.00 84.69 360 GLY A CA 1
ATOM 2977 C C . GLY A 1 360 ? -13.467 8.505 -17.732 1.00 84.69 360 GLY A C 1
ATOM 2978 O O . GLY A 1 360 ? -12.332 8.501 -17.261 1.00 84.69 360 GLY A O 1
ATOM 2979 N N . GLU A 1 361 ? -13.867 7.597 -18.632 1.00 81.88 361 GLU A N 1
ATOM 2980 C CA . GLU A 1 361 ? -12.992 6.532 -19.152 1.00 81.88 361 GLU A CA 1
ATOM 2981 C C . GLU A 1 361 ? -11.789 7.131 -19.893 1.00 81.88 361 GLU A C 1
ATOM 2983 O O . GLU A 1 361 ? -10.653 6.716 -19.672 1.00 81.88 361 GLU A O 1
ATOM 2988 N N . TRP A 1 362 ? -12.032 8.156 -20.711 1.00 84.19 362 TRP A N 1
ATOM 2989 C CA . TRP A 1 362 ? -10.996 8.854 -21.465 1.00 84.19 362 TRP A CA 1
ATOM 2990 C C . TRP A 1 362 ? -9.982 9.566 -20.557 1.00 84.19 362 TRP A C 1
ATOM 2992 O O . TRP A 1 362 ? -8.778 9.426 -20.764 1.00 84.19 362 TRP A O 1
ATOM 3002 N N . ILE A 1 363 ? -10.435 10.262 -19.505 1.00 87.88 363 ILE A N 1
ATOM 3003 C CA . ILE A 1 363 ? -9.540 10.892 -18.515 1.00 87.88 363 ILE A CA 1
ATOM 3004 C C . ILE A 1 363 ? -8.673 9.832 -17.824 1.00 87.88 363 ILE A C 1
ATOM 3006 O O . ILE A 1 363 ? -7.463 10.009 -17.698 1.00 87.88 363 ILE A O 1
ATOM 3010 N N . ILE A 1 364 ? -9.265 8.707 -17.412 1.00 88.94 364 ILE A N 1
ATOM 3011 C CA . ILE A 1 364 ? -8.520 7.606 -16.785 1.00 88.94 364 ILE A CA 1
ATOM 3012 C C . ILE A 1 364 ? -7.466 7.046 -17.748 1.00 88.94 364 ILE A C 1
ATOM 3014 O O . ILE A 1 364 ? -6.328 6.819 -17.335 1.00 88.94 364 ILE A O 1
ATOM 3018 N N . GLN A 1 365 ? -7.813 6.850 -19.024 1.00 84.75 365 GLN A N 1
ATOM 3019 C CA . GLN A 1 365 ? -6.874 6.399 -20.055 1.00 84.75 365 GLN A CA 1
ATOM 3020 C C . GLN A 1 365 ? -5.728 7.400 -20.258 1.00 84.75 365 GLN A C 1
ATOM 3022 O O . GLN A 1 365 ? -4.576 6.981 -20.337 1.00 84.75 365 GLN A O 1
ATOM 3027 N N . LEU A 1 366 ? -5.998 8.709 -20.253 1.00 86.12 366 LEU A N 1
ATOM 3028 C CA . LEU A 1 366 ? -4.945 9.728 -20.295 1.00 86.12 366 LEU A CA 1
ATOM 3029 C C . LEU A 1 366 ? -4.001 9.640 -19.092 1.00 86.12 366 LEU A C 1
ATOM 3031 O O . LEU A 1 366 ? -2.787 9.677 -19.270 1.00 86.12 366 LEU A O 1
ATOM 3035 N N . CYS A 1 367 ? -4.533 9.477 -17.878 1.00 89.44 367 CYS A N 1
ATOM 3036 C CA . CYS A 1 367 ? -3.711 9.301 -16.679 1.00 89.44 367 CYS A CA 1
ATOM 3037 C C . CYS A 1 367 ? -2.834 8.038 -16.754 1.00 89.44 367 CYS A C 1
ATOM 3039 O O . CYS A 1 367 ? -1.708 8.038 -16.259 1.00 89.44 367 CYS A O 1
ATOM 3041 N N . CYS A 1 368 ? -3.335 6.974 -17.387 1.00 89.38 368 CYS A N 1
ATOM 3042 C CA . CYS A 1 368 ? -2.613 5.722 -17.622 1.00 89.38 368 CYS A CA 1
ATOM 3043 C C . CYS A 1 368 ? -1.420 5.876 -18.589 1.00 89.38 368 CYS A C 1
ATOM 3045 O O . CYS A 1 368 ? -0.430 5.153 -18.460 1.00 89.38 368 CYS A O 1
ATOM 3047 N N . LEU A 1 369 ? -1.475 6.852 -19.505 1.00 83.75 369 LEU A N 1
ATOM 3048 C CA . LEU A 1 369 ? -0.408 7.176 -20.462 1.00 83.75 369 LEU A CA 1
ATOM 3049 C C . LEU A 1 369 ? 0.736 8.009 -19.867 1.00 83.75 369 LEU A C 1
ATOM 3051 O O . LEU A 1 369 ? 1.622 8.415 -20.616 1.00 83.75 369 LEU A O 1
ATOM 3055 N N . ILE A 1 370 ? 0.737 8.313 -18.569 1.00 88.75 370 ILE A N 1
ATOM 3056 C CA . ILE A 1 370 ? 1.809 9.088 -17.933 1.00 88.75 370 ILE A CA 1
ATOM 3057 C C . ILE A 1 370 ? 2.594 8.156 -17.005 1.00 88.75 370 ILE A C 1
ATOM 3059 O O . ILE A 1 370 ? 2.143 7.888 -15.889 1.00 88.75 370 ILE A O 1
ATOM 3063 N N . PRO A 1 371 ? 3.756 7.632 -17.432 1.00 90.62 371 PRO A N 1
ATOM 3064 C CA . PRO A 1 371 ? 4.582 6.791 -16.581 1.00 90.62 371 PRO A CA 1
ATOM 3065 C C . PRO A 1 371 ? 4.993 7.509 -15.291 1.00 90.62 371 PRO A C 1
ATOM 3067 O O . PRO A 1 371 ? 5.395 8.670 -15.328 1.00 90.62 371 PRO A O 1
ATOM 3070 N N . ILE A 1 372 ? 4.931 6.807 -14.160 1.00 91.38 372 ILE A N 1
ATOM 3071 C CA . ILE A 1 372 ? 5.395 7.305 -12.858 1.00 91.38 372 ILE A CA 1
ATOM 3072 C C . ILE A 1 372 ? 6.605 6.481 -12.431 1.00 91.38 372 ILE A C 1
ATOM 3074 O O . ILE A 1 372 ? 6.540 5.251 -12.399 1.00 91.38 372 ILE A O 1
ATOM 3078 N N . GLN A 1 373 ? 7.702 7.145 -12.080 1.00 91.31 373 GLN A N 1
ATOM 3079 C CA . GLN A 1 373 ? 8.857 6.491 -11.473 1.00 91.31 373 GLN A CA 1
ATOM 3080 C C . GLN A 1 373 ? 8.511 6.077 -10.037 1.00 91.31 373 GLN A C 1
ATOM 3082 O O . GLN A 1 373 ? 8.083 6.902 -9.234 1.00 91.31 373 GLN A O 1
ATOM 3087 N N . ILE A 1 374 ? 8.673 4.799 -9.700 1.00 93.44 374 ILE A N 1
ATOM 3088 C CA . ILE A 1 374 ? 8.258 4.257 -8.395 1.00 93.44 374 ILE A CA 1
ATOM 3089 C C . ILE A 1 374 ? 9.437 3.926 -7.481 1.00 93.44 374 ILE A C 1
ATOM 3091 O O . ILE A 1 374 ? 9.264 3.884 -6.267 1.00 93.44 374 ILE A O 1
ATOM 3095 N N . ALA A 1 375 ? 10.629 3.692 -8.027 1.00 92.38 375 ALA A N 1
ATOM 3096 C CA . ALA A 1 375 ? 11.823 3.390 -7.244 1.00 92.38 375 ALA A CA 1
ATOM 3097 C C . ALA A 1 375 ? 13.096 3.731 -8.016 1.00 92.38 375 ALA A C 1
ATOM 3099 O O . ALA A 1 375 ? 13.089 3.726 -9.245 1.00 92.38 375 ALA A O 1
ATOM 3100 N N . ILE A 1 376 ? 14.185 3.951 -7.285 1.00 89.19 376 ILE A N 1
ATOM 3101 C CA . ILE A 1 376 ? 15.559 4.029 -7.792 1.00 89.19 376 ILE A CA 1
ATOM 3102 C C . ILE A 1 376 ? 16.481 3.194 -6.904 1.00 89.19 376 ILE A C 1
ATOM 3104 O O . ILE A 1 376 ? 16.147 2.887 -5.759 1.00 89.19 376 ILE A O 1
ATOM 3108 N N . THR A 1 377 ? 17.649 2.837 -7.422 1.00 86.50 377 THR A N 1
ATOM 3109 C CA . THR A 1 377 ? 18.731 2.248 -6.629 1.00 86.50 377 THR A CA 1
ATOM 3110 C C . THR A 1 377 ? 19.912 3.198 -6.630 1.00 86.50 377 THR A C 1
ATOM 3112 O O . THR A 1 377 ? 20.412 3.533 -7.702 1.00 86.50 377 THR A O 1
ATOM 3115 N N . ARG A 1 378 ? 20.330 3.660 -5.451 1.00 80.56 378 ARG A N 1
ATOM 3116 C CA . ARG A 1 378 ? 21.478 4.561 -5.286 1.00 80.56 378 ARG A CA 1
ATOM 3117 C C . ARG A 1 378 ? 22.224 4.217 -4.008 1.00 80.56 378 ARG A C 1
ATOM 3119 O O . ARG A 1 378 ? 21.599 3.891 -3.000 1.00 80.56 378 ARG A O 1
ATOM 3126 N N . ASN A 1 379 ? 23.549 4.340 -4.029 1.00 77.12 379 ASN A N 1
ATOM 3127 C CA . ASN A 1 379 ? 24.424 4.041 -2.889 1.00 77.12 379 ASN A CA 1
ATOM 3128 C C . ASN A 1 379 ? 24.206 2.629 -2.320 1.00 77.12 379 ASN A C 1
ATOM 3130 O O . ASN A 1 379 ? 24.316 2.435 -1.108 1.00 77.12 379 ASN A O 1
ATOM 3134 N N . ASN A 1 380 ? 23.892 1.660 -3.189 1.00 81.19 380 ASN A N 1
ATOM 3135 C CA . ASN A 1 380 ? 23.543 0.286 -2.826 1.00 81.19 380 ASN A CA 1
ATOM 3136 C C . ASN A 1 380 ? 22.252 0.135 -1.999 1.00 81.19 380 ASN A C 1
ATOM 3138 O O . ASN A 1 380 ? 22.050 -0.898 -1.360 1.00 81.19 380 ASN A O 1
ATOM 3142 N N . LEU A 1 381 ? 21.357 1.124 -2.022 1.00 83.12 381 LEU A N 1
ATOM 3143 C CA . LEU A 1 381 ? 20.053 1.065 -1.364 1.00 83.12 381 LEU A CA 1
ATOM 3144 C C . LEU A 1 381 ? 18.923 1.016 -2.390 1.00 83.12 381 LEU A C 1
ATOM 3146 O O . LEU A 1 381 ? 18.951 1.731 -3.392 1.00 83.12 381 LEU A O 1
ATOM 3150 N N . PHE A 1 382 ? 17.887 0.228 -2.099 1.00 88.25 382 PHE A N 1
ATOM 3151 C CA . PHE A 1 382 ? 16.610 0.314 -2.801 1.00 88.25 382 PHE A CA 1
ATOM 3152 C C . PHE A 1 382 ? 15.788 1.472 -2.223 1.00 88.25 382 PHE A C 1
ATOM 3154 O O . PHE A 1 382 ? 15.436 1.474 -1.043 1.00 88.25 382 PHE A O 1
ATOM 3161 N N . GLN A 1 383 ? 15.480 2.472 -3.047 1.00 87.81 383 GLN A N 1
ATOM 3162 C CA . GLN A 1 383 ? 14.804 3.697 -2.631 1.00 87.81 383 GLN A CA 1
ATOM 3163 C C . GLN A 1 383 ? 13.449 3.832 -3.340 1.00 87.81 383 GLN A C 1
ATOM 3165 O O . GLN A 1 383 ? 13.387 4.282 -4.487 1.00 87.81 383 GLN A O 1
ATOM 3170 N N . PRO A 1 384 ? 12.344 3.471 -2.665 1.00 90.88 384 PRO A N 1
ATOM 3171 C CA . PRO A 1 384 ? 10.998 3.799 -3.114 1.00 90.88 384 PRO A CA 1
ATOM 3172 C C . PRO A 1 384 ? 10.815 5.313 -3.244 1.00 90.88 384 PRO A C 1
ATOM 3174 O O . PRO A 1 384 ? 11.227 6.071 -2.362 1.00 90.88 384 PRO A O 1
ATOM 3177 N N . LEU A 1 385 ? 10.152 5.740 -4.313 1.00 87.56 385 LEU A N 1
ATOM 3178 C CA . LEU A 1 385 ? 9.765 7.127 -4.535 1.00 87.56 385 LEU A CA 1
ATOM 3179 C C . LEU A 1 385 ? 8.320 7.363 -4.096 1.00 87.56 385 LEU A C 1
ATOM 3181 O O . LEU A 1 385 ? 7.494 6.449 -4.046 1.00 87.56 385 LEU A O 1
ATOM 3185 N N . LYS A 1 386 ? 8.016 8.623 -3.793 1.00 88.75 386 LYS A N 1
ATOM 3186 C CA . LYS A 1 386 ? 6.671 9.091 -3.482 1.00 88.75 386 LYS A CA 1
ATOM 3187 C C . LYS A 1 386 ? 6.196 9.976 -4.624 1.00 88.75 386 LYS A C 1
ATOM 3189 O O . LYS A 1 386 ? 6.718 11.071 -4.803 1.00 88.75 386 LYS A O 1
ATOM 3194 N N . ASP A 1 387 ? 5.236 9.487 -5.401 1.00 87.12 387 ASP A N 1
ATOM 3195 C CA . ASP A 1 387 ? 4.657 10.203 -6.546 1.00 87.12 387 ASP A CA 1
ATOM 3196 C C . ASP A 1 387 ? 5.711 10.615 -7.599 1.00 87.12 387 ASP A C 1
ATOM 3198 O O . ASP A 1 387 ? 5.602 11.665 -8.226 1.00 87.12 387 ASP A O 1
ATOM 3202 N N . GLY A 1 388 ? 6.764 9.805 -7.773 1.00 83.69 388 GLY A N 1
ATOM 3203 C CA . GLY A 1 388 ? 7.898 10.124 -8.652 1.00 83.69 388 GLY A CA 1
ATOM 3204 C C . GLY A 1 388 ? 8.973 11.020 -8.035 1.00 83.69 388 GLY A C 1
ATOM 3205 O O . GLY A 1 388 ? 9.945 11.343 -8.708 1.00 83.69 388 GLY A O 1
ATOM 3206 N N . LEU A 1 389 ? 8.837 11.415 -6.765 1.00 81.00 389 LEU A N 1
ATOM 3207 C CA . LEU A 1 389 ? 9.788 12.279 -6.066 1.00 81.00 389 LEU A CA 1
ATOM 3208 C C . LEU A 1 389 ? 10.520 11.526 -4.950 1.00 81.00 389 LEU A C 1
ATOM 3210 O O . LEU A 1 389 ? 9.954 10.671 -4.264 1.00 81.00 389 LEU A O 1
ATOM 3214 N N . SER A 1 390 ? 11.787 11.877 -4.721 1.00 71.81 390 SER A N 1
ATOM 3215 C CA . SER A 1 390 ? 12.544 11.380 -3.571 1.00 71.81 390 SER A CA 1
ATOM 3216 C C . SER A 1 390 ? 11.937 11.926 -2.277 1.00 71.81 390 SER A C 1
ATOM 3218 O O . SER A 1 390 ? 11.853 13.142 -2.088 1.00 71.81 390 SER A O 1
ATOM 3220 N N . SER A 1 391 ? 11.530 11.048 -1.362 1.00 59.53 391 SER A N 1
ATOM 3221 C CA . SER A 1 391 ? 11.094 11.467 -0.029 1.00 59.53 391 SER A CA 1
ATOM 3222 C C . SER A 1 391 ? 12.291 12.003 0.762 1.00 59.53 391 SER A C 1
ATOM 3224 O O . SER A 1 391 ? 13.266 11.273 0.931 1.00 59.53 391 SER A O 1
ATOM 3226 N N . ASN A 1 392 ? 12.223 13.232 1.285 1.00 53.09 392 ASN A N 1
ATOM 3227 C CA . ASN A 1 392 ? 13.232 13.729 2.227 1.00 53.09 392 ASN A CA 1
ATOM 3228 C C . ASN A 1 392 ? 13.290 12.796 3.451 1.00 53.09 392 ASN A C 1
ATOM 3230 O O . ASN A 1 392 ? 12.270 12.568 4.100 1.00 53.09 392 ASN A O 1
ATOM 3234 N N . GLU A 1 393 ? 14.478 12.284 3.780 1.00 52.53 393 GLU A N 1
ATOM 3235 C CA . GLU A 1 393 ? 14.720 11.289 4.842 1.00 52.53 393 GLU A CA 1
ATOM 3236 C C . GLU A 1 393 ? 14.480 11.813 6.277 1.00 52.53 393 GLU A C 1
ATOM 3238 O O . GLU A 1 393 ? 14.585 11.062 7.240 1.00 52.53 393 GLU A O 1
ATOM 3243 N N . ASN A 1 394 ? 14.058 13.072 6.443 1.00 41.78 394 ASN A N 1
ATOM 3244 C CA . ASN A 1 394 ? 13.811 13.716 7.740 1.00 41.78 394 ASN A CA 1
ATOM 3245 C C . ASN A 1 394 ? 12.465 13.342 8.393 1.00 41.78 394 ASN A C 1
ATOM 3247 O O . ASN A 1 394 ? 11.886 14.147 9.127 1.00 41.78 394 ASN A O 1
ATOM 3251 N N . TYR A 1 395 ? 11.949 12.136 8.162 1.00 45.97 395 TYR A N 1
ATOM 3252 C CA . TYR A 1 395 ? 10.857 11.636 8.991 1.00 45.97 395 TYR A CA 1
ATOM 3253 C C . TYR A 1 395 ? 11.451 11.174 10.319 1.00 45.97 395 TYR A C 1
ATOM 3255 O O . TYR A 1 395 ? 11.923 10.049 10.456 1.00 45.97 395 TYR A O 1
ATOM 3263 N N . LEU A 1 396 ? 11.434 12.070 11.307 1.00 42.66 396 LEU A N 1
ATOM 3264 C CA . LEU A 1 396 ? 11.539 11.705 12.713 1.00 42.66 396 LEU A CA 1
ATOM 3265 C C . LEU A 1 396 ? 10.422 10.692 13.005 1.00 42.66 396 LEU A C 1
ATOM 3267 O O . LEU A 1 396 ? 9.282 11.070 13.259 1.00 42.66 396 LEU A O 1
ATOM 3271 N N . ILE A 1 397 ? 10.733 9.397 12.922 1.00 46.59 397 ILE A N 1
ATOM 3272 C CA . ILE A 1 397 ? 9.855 8.338 13.421 1.00 46.59 397 ILE A CA 1
ATOM 3273 C C . ILE A 1 397 ? 9.960 8.394 14.949 1.00 46.59 397 ILE A C 1
ATOM 3275 O O . ILE A 1 397 ? 10.734 7.673 15.569 1.00 46.59 397 ILE A O 1
ATOM 3279 N N . GLU A 1 398 ? 9.245 9.338 15.555 1.00 41.22 398 GLU A N 1
ATOM 3280 C CA . GLU A 1 398 ? 8.884 9.306 16.970 1.00 41.22 398 GLU A CA 1
ATOM 3281 C C . GLU A 1 398 ? 7.526 8.614 17.085 1.00 41.22 398 GLU A C 1
ATOM 3283 O O . GLU A 1 398 ? 6.493 9.243 17.291 1.00 41.22 398 GLU A O 1
ATOM 3288 N N . LEU A 1 399 ? 7.511 7.299 16.883 1.00 43.44 399 LEU A N 1
ATOM 3289 C CA . LEU A 1 399 ? 6.355 6.468 17.198 1.00 43.44 399 LEU A CA 1
ATOM 3290 C C . LEU A 1 399 ? 6.840 5.299 18.052 1.00 43.44 399 LEU A C 1
ATOM 3292 O O . LEU A 1 399 ? 7.810 4.635 17.703 1.00 43.44 399 LEU A O 1
ATOM 3296 N N . LYS A 1 400 ? 6.181 5.121 19.201 1.00 43.25 400 LYS A N 1
ATOM 3297 C CA . LYS A 1 400 ? 6.518 4.160 20.263 1.00 43.25 400 LYS A CA 1
ATOM 3298 C C . LYS A 1 400 ? 6.083 2.719 19.960 1.00 43.25 400 LYS A C 1
ATOM 3300 O O . LYS A 1 400 ? 6.431 1.826 20.722 1.00 43.25 400 LYS A O 1
ATOM 3305 N N . ASP A 1 401 ? 5.356 2.500 18.867 1.00 48.12 401 ASP A N 1
ATOM 3306 C CA . ASP A 1 401 ? 4.771 1.204 18.529 1.00 48.12 401 ASP A CA 1
ATOM 3307 C C . ASP A 1 401 ? 5.537 0.606 17.344 1.00 48.12 401 ASP A C 1
ATOM 3309 O O . ASP A 1 401 ? 5.475 1.163 16.247 1.00 48.12 401 ASP A O 1
ATOM 3313 N N . GLY A 1 402 ? 6.269 -0.491 17.574 1.00 51.94 402 GLY A N 1
ATOM 3314 C CA . GLY A 1 402 ? 7.227 -1.162 16.674 1.00 51.94 402 GLY A CA 1
ATOM 3315 C C . GLY A 1 402 ? 6.685 -1.701 15.337 1.00 51.94 402 GLY A C 1
ATOM 3316 O O . GLY A 1 402 ? 6.947 -2.837 14.954 1.00 51.94 402 GLY A O 1
ATOM 3317 N N . HIS A 1 403 ? 5.939 -0.893 14.583 1.00 63.31 403 HIS A N 1
ATOM 3318 C CA . HIS A 1 403 ? 5.365 -1.202 13.273 1.00 63.31 403 HIS A CA 1
ATOM 3319 C C . HIS A 1 403 ? 6.006 -0.349 12.163 1.00 63.31 403 HIS A C 1
ATOM 3321 O O . HIS A 1 403 ? 5.329 0.322 11.382 1.00 63.31 403 HIS A O 1
ATOM 3327 N N . HIS A 1 404 ? 7.339 -0.368 12.075 1.00 72.44 404 HIS A N 1
ATOM 3328 C CA . HIS A 1 404 ? 8.098 0.449 11.119 1.00 72.44 404 HIS A CA 1
ATOM 3329 C C . HIS A 1 404 ? 7.788 0.121 9.651 1.00 72.44 404 HIS A C 1
ATOM 3331 O O . HIS A 1 404 ? 7.693 1.032 8.827 1.00 72.44 404 HIS A O 1
ATOM 3337 N N . LEU A 1 405 ? 7.558 -1.156 9.325 1.00 79.00 405 LEU A N 1
ATOM 3338 C CA . LEU A 1 405 ? 7.239 -1.589 7.962 1.00 79.00 405 LEU A CA 1
ATOM 3339 C C . LEU A 1 405 ? 5.909 -1.002 7.453 1.00 79.00 405 LEU A C 1
ATOM 3341 O O . LEU A 1 405 ? 5.837 -0.541 6.313 1.00 79.00 405 LEU A O 1
ATOM 3345 N N . ASP A 1 406 ? 4.878 -0.959 8.304 1.00 79.88 406 ASP A N 1
ATOM 3346 C CA . ASP A 1 406 ? 3.578 -0.347 7.988 1.00 79.88 406 ASP A CA 1
ATOM 3347 C C . ASP A 1 406 ? 3.729 1.149 7.673 1.00 79.88 406 ASP A C 1
ATOM 3349 O O . ASP A 1 406 ? 3.181 1.651 6.690 1.00 79.88 406 ASP A O 1
ATOM 3353 N N . ILE A 1 407 ? 4.538 1.858 8.465 1.00 77.88 407 ILE A N 1
ATOM 3354 C CA . ILE A 1 407 ? 4.810 3.289 8.278 1.00 77.88 407 ILE A CA 1
ATOM 3355 C C . ILE A 1 407 ? 5.527 3.536 6.946 1.00 77.88 407 ILE A C 1
ATOM 3357 O O . ILE A 1 407 ? 5.129 4.419 6.184 1.00 77.88 407 ILE A O 1
ATOM 3361 N N . ILE A 1 408 ? 6.570 2.756 6.642 1.00 82.06 408 ILE A N 1
ATOM 3362 C CA . ILE A 1 408 ? 7.314 2.885 5.383 1.00 82.06 408 ILE A CA 1
ATOM 3363 C C . ILE A 1 408 ? 6.391 2.589 4.200 1.00 82.06 408 ILE A C 1
ATOM 3365 O O . ILE A 1 408 ? 6.331 3.395 3.274 1.00 82.06 408 ILE A O 1
ATOM 3369 N N . SER A 1 409 ? 5.628 1.495 4.259 1.00 86.56 409 SER A N 1
ATOM 3370 C CA . SER A 1 409 ? 4.668 1.110 3.219 1.00 86.56 409 SER A CA 1
ATOM 3371 C C . SER A 1 409 ? 3.625 2.207 2.966 1.00 86.56 409 SER A C 1
ATOM 3373 O O . SER A 1 409 ? 3.377 2.580 1.819 1.00 86.56 409 SER A O 1
ATOM 3375 N N . LYS A 1 410 ? 3.077 2.821 4.024 1.00 83.50 410 LYS A N 1
ATOM 3376 C CA . LYS A 1 410 ? 2.121 3.940 3.920 1.00 83.50 410 LYS A CA 1
ATOM 3377 C C . LYS A 1 410 ? 2.723 5.216 3.326 1.00 83.50 410 LYS A C 1
ATOM 3379 O O . LYS A 1 410 ? 1.983 6.008 2.746 1.00 83.50 410 LYS A O 1
ATOM 3384 N N . ASN A 1 411 ? 4.034 5.417 3.450 1.00 83.06 411 ASN A N 1
ATOM 3385 C CA . ASN A 1 411 ? 4.729 6.574 2.883 1.00 83.06 411 ASN A CA 1
ATOM 3386 C C . ASN A 1 411 ? 5.057 6.423 1.390 1.00 83.06 411 ASN A C 1
ATOM 3388 O O . ASN A 1 411 ? 5.316 7.431 0.729 1.00 83.06 411 ASN A O 1
ATOM 3392 N N . ILE A 1 412 ? 5.026 5.200 0.856 1.00 89.50 412 ILE A N 1
ATOM 3393 C CA . ILE A 1 412 ? 5.157 4.937 -0.580 1.00 89.50 412 ILE A CA 1
ATOM 3394 C C . ILE A 1 412 ? 3.840 5.315 -1.257 1.00 89.50 412 ILE A C 1
ATOM 3396 O O . ILE A 1 412 ? 2.768 4.909 -0.802 1.00 89.50 412 ILE A O 1
ATOM 3400 N N . SER A 1 413 ? 3.914 6.081 -2.346 1.00 90.38 413 SER A N 1
ATOM 3401 C CA . SER A 1 413 ? 2.741 6.525 -3.102 1.00 90.38 413 SER A CA 1
ATOM 3402 C C . SER A 1 413 ? 3.000 6.480 -4.601 1.00 90.38 413 SER A C 1
ATOM 3404 O O . SER A 1 413 ? 4.081 6.852 -5.060 1.00 90.38 413 SER A O 1
ATOM 3406 N N . PHE A 1 414 ? 1.996 6.038 -5.358 1.00 93.88 414 PHE A N 1
ATOM 3407 C CA . PHE A 1 414 ? 2.035 5.950 -6.825 1.00 93.88 414 PHE A CA 1
ATOM 3408 C C . PHE A 1 414 ? 1.167 7.026 -7.495 1.00 93.88 414 PHE A C 1
ATOM 3410 O O . PHE A 1 414 ? 0.633 6.822 -8.583 1.00 93.88 414 PHE A O 1
ATOM 3417 N N . GLY A 1 415 ? 0.972 8.164 -6.830 1.00 91.12 415 GLY A N 1
ATOM 3418 C CA . GLY A 1 415 ? 0.180 9.283 -7.323 1.00 91.12 415 GLY A CA 1
ATOM 3419 C C . GLY A 1 415 ? -1.256 8.891 -7.659 1.00 91.12 415 GLY A C 1
ATOM 3420 O O . GLY A 1 415 ? -1.939 8.179 -6.915 1.00 91.12 415 GLY A O 1
ATOM 3421 N N . TRP A 1 416 ? -1.722 9.344 -8.823 1.00 90.44 416 TRP A N 1
ATOM 3422 C CA . TRP A 1 416 ? -3.081 9.083 -9.301 1.00 90.44 416 TRP A CA 1
ATOM 3423 C C . TRP A 1 416 ? -3.367 7.599 -9.580 1.00 90.44 416 TRP A C 1
ATOM 3425 O O . TRP A 1 416 ? -4.538 7.210 -9.591 1.00 90.44 416 TRP A O 1
ATOM 3435 N N . TYR A 1 417 ? -2.346 6.745 -9.738 1.00 94.62 417 TYR A N 1
ATOM 3436 C CA . TYR A 1 417 ? -2.559 5.305 -9.911 1.00 94.62 417 TYR A CA 1
ATOM 3437 C C . TYR A 1 417 ? -3.226 4.658 -8.706 1.00 94.62 417 TYR A C 1
ATOM 3439 O O . TYR A 1 417 ? -4.025 3.742 -8.880 1.00 94.62 417 TYR A O 1
ATOM 3447 N N . GLU A 1 418 ? -3.018 5.175 -7.496 1.00 93.25 418 GLU A N 1
ATOM 3448 C CA . GLU A 1 418 ? -3.749 4.670 -6.335 1.00 93.25 418 GLU A CA 1
ATOM 3449 C C . GLU A 1 418 ? -5.249 4.918 -6.424 1.00 93.25 418 GLU A C 1
ATOM 3451 O O . GLU A 1 418 ? -6.035 4.073 -6.000 1.00 93.25 418 GLU A O 1
ATOM 3456 N N . GLY A 1 419 ? -5.651 6.073 -6.960 1.00 90.88 419 GLY A N 1
ATOM 3457 C CA . GLY A 1 419 ? -7.056 6.384 -7.202 1.00 90.88 419 GLY A CA 1
ATOM 3458 C C . GLY A 1 419 ? -7.671 5.401 -8.195 1.00 90.88 419 GLY A C 1
ATOM 3459 O O . GLY A 1 419 ? -8.769 4.905 -7.964 1.00 90.88 419 GLY A O 1
ATOM 3460 N N . ILE A 1 420 ? -6.924 5.048 -9.245 1.00 92.50 420 ILE A N 1
ATOM 3461 C CA . ILE A 1 420 ? -7.340 4.077 -10.265 1.00 92.50 420 ILE A CA 1
ATOM 3462 C C . ILE A 1 420 ? -7.455 2.669 -9.666 1.00 92.50 420 ILE A C 1
ATOM 3464 O O . ILE A 1 420 ? -8.490 2.026 -9.838 1.00 92.50 420 ILE A O 1
ATOM 3468 N N . PHE A 1 421 ? -6.451 2.205 -8.914 1.00 93.38 421 PHE A N 1
ATOM 3469 C CA . PHE A 1 421 ? -6.507 0.901 -8.246 1.00 93.38 421 PHE A CA 1
ATOM 3470 C C . PHE A 1 421 ? -7.649 0.818 -7.232 1.00 93.38 421 PHE A C 1
ATOM 3472 O O . PHE A 1 421 ? -8.308 -0.210 -7.161 1.00 93.38 421 PHE A O 1
ATOM 3479 N N . LYS A 1 422 ? -7.929 1.892 -6.483 1.00 88.56 422 LYS A N 1
ATOM 3480 C CA . LYS A 1 422 ? -9.057 1.942 -5.537 1.00 88.56 422 LYS A CA 1
ATOM 3481 C C . LYS A 1 422 ? -10.405 1.958 -6.262 1.00 88.56 422 LYS A C 1
ATOM 3483 O O . LYS A 1 422 ? -11.311 1.234 -5.865 1.00 88.56 422 LYS A O 1
ATOM 3488 N N . HIS A 1 423 ? -10.536 2.748 -7.330 1.00 88.50 423 HIS A N 1
ATOM 3489 C CA . HIS A 1 423 ? -11.774 2.848 -8.108 1.00 88.50 423 HIS A CA 1
ATOM 3490 C C . HIS A 1 423 ? -12.124 1.527 -8.807 1.00 88.50 423 HIS A C 1
ATOM 3492 O O . HIS A 1 423 ? -13.270 1.090 -8.771 1.00 88.50 423 HIS A O 1
ATOM 3498 N N . PHE A 1 424 ? -11.131 0.847 -9.383 1.00 90.00 424 PHE A N 1
ATOM 3499 C CA . PHE A 1 424 ? -11.285 -0.476 -9.995 1.00 90.00 424 PHE A CA 1
ATOM 3500 C C . PHE A 1 424 ? -10.860 -1.607 -9.049 1.00 90.00 424 PHE A C 1
ATOM 3502 O O . PHE A 1 424 ? -10.322 -2.620 -9.495 1.00 90.00 424 PHE A O 1
ATOM 3509 N N . GLY A 1 425 ? -11.118 -1.439 -7.748 1.00 86.69 425 GLY A N 1
ATOM 3510 C CA . GLY A 1 425 ? -10.594 -2.290 -6.679 1.00 86.69 425 GLY A CA 1
ATOM 3511 C C . GLY A 1 425 ? -10.795 -3.785 -6.884 1.00 86.69 425 GLY A C 1
ATOM 3512 O O . GLY A 1 425 ? -9.884 -4.557 -6.612 1.00 86.69 425 GLY A O 1
ATOM 3513 N N . SER A 1 426 ? -11.938 -4.198 -7.433 1.00 89.00 426 SER A N 1
ATOM 3514 C CA . SER A 1 426 ? -12.276 -5.607 -7.655 1.00 89.00 426 SER A CA 1
ATOM 3515 C C . SER A 1 426 ? -11.688 -6.222 -8.930 1.00 89.00 426 SER A C 1
ATOM 3517 O O . SER A 1 426 ? -11.886 -7.414 -9.157 1.00 89.00 426 SER A O 1
ATOM 3519 N N . LYS A 1 427 ? -11.036 -5.443 -9.805 1.00 91.56 427 LYS A N 1
ATOM 3520 C CA . LYS A 1 427 ? -10.446 -5.979 -11.041 1.00 91.56 427 LYS A CA 1
ATOM 3521 C C . LYS A 1 427 ? -9.161 -6.736 -10.745 1.00 91.56 427 LYS A C 1
ATOM 3523 O O . LYS A 1 427 ? -8.358 -6.314 -9.917 1.00 91.56 427 LYS A O 1
ATOM 3528 N N . LYS A 1 428 ? -8.938 -7.813 -11.493 1.00 93.25 428 LYS A N 1
ATOM 3529 C CA . LYS A 1 428 ? -7.718 -8.619 -11.412 1.00 93.25 428 LYS A CA 1
ATOM 3530 C C . LYS A 1 428 ? -6.530 -7.836 -11.967 1.00 93.25 428 LYS A C 1
ATOM 3532 O O . LYS A 1 428 ? -6.695 -7.038 -12.891 1.00 93.25 428 LYS A O 1
ATOM 3537 N N . VAL A 1 429 ? -5.328 -8.089 -11.456 1.00 94.06 429 VAL A N 1
ATOM 3538 C CA . VAL A 1 429 ? -4.111 -7.406 -11.924 1.00 94.06 429 VAL A CA 1
ATOM 3539 C C . VAL A 1 429 ? -3.126 -8.394 -12.537 1.00 94.06 429 VAL A C 1
ATOM 3541 O O . VAL A 1 429 ? -2.869 -9.466 -11.985 1.00 94.06 429 VAL A O 1
ATOM 3544 N N . LYS A 1 430 ? -2.564 -8.017 -13.692 1.00 93.38 430 LYS A N 1
ATOM 3545 C CA . LYS A 1 430 ? -1.448 -8.720 -14.336 1.00 93.38 430 LYS A CA 1
ATOM 3546 C C . LYS A 1 430 ? -0.296 -7.762 -14.580 1.00 93.38 430 LYS A C 1
ATOM 3548 O O . LYS A 1 430 ? -0.466 -6.724 -15.211 1.00 93.38 430 LYS A O 1
ATOM 3553 N N . VAL A 1 431 ? 0.884 -8.140 -14.119 1.00 94.56 431 VAL A N 1
ATOM 3554 C CA . VAL A 1 431 ? 2.098 -7.338 -14.210 1.00 94.56 431 VAL A CA 1
ATOM 3555 C C . VAL A 1 431 ? 3.002 -7.909 -15.298 1.00 94.56 431 VAL A C 1
ATOM 3557 O O . VAL A 1 431 ? 3.347 -9.093 -15.283 1.00 94.56 431 VAL A O 1
ATOM 3560 N N . VAL A 1 432 ? 3.398 -7.068 -16.244 1.00 94.19 432 VAL A N 1
ATOM 3561 C CA . VAL A 1 432 ? 4.395 -7.383 -17.268 1.00 94.19 432 VAL A CA 1
ATOM 3562 C C . VAL A 1 432 ? 5.548 -6.406 -17.152 1.00 94.19 432 VAL A C 1
ATOM 3564 O O . VAL A 1 432 ? 5.351 -5.196 -17.055 1.00 94.19 432 VAL A O 1
ATOM 3567 N N . SER A 1 433 ? 6.764 -6.925 -17.175 1.00 94.06 433 SER A N 1
ATOM 3568 C CA . SER A 1 433 ? 7.960 -6.110 -17.031 1.00 94.06 433 SER A CA 1
ATOM 3569 C C . SER A 1 433 ? 8.956 -6.361 -18.150 1.00 94.06 433 SER A C 1
ATOM 3571 O O . SER A 1 433 ? 8.935 -7.394 -18.826 1.00 94.06 433 SER A O 1
ATOM 3573 N N . SER A 1 434 ? 9.855 -5.403 -18.351 1.00 89.75 434 SER A N 1
ATOM 3574 C CA . SER A 1 434 ? 10.988 -5.549 -19.259 1.00 89.75 434 SER A CA 1
ATOM 3575 C C . SER A 1 434 ? 12.293 -5.299 -18.516 1.00 89.75 434 SER A C 1
ATOM 3577 O O . SER A 1 434 ? 12.421 -4.305 -17.812 1.00 89.75 434 SER A O 1
ATOM 3579 N N . MET A 1 435 ? 13.286 -6.165 -18.729 1.00 85.62 435 MET A N 1
ATOM 3580 C CA . MET A 1 435 ? 14.622 -6.052 -18.138 1.00 85.62 435 MET A CA 1
ATOM 3581 C C . MET A 1 435 ? 15.698 -6.490 -19.137 1.00 85.62 435 MET A C 1
ATOM 3583 O O . MET A 1 435 ? 15.415 -7.219 -20.084 1.00 85.62 435 MET A O 1
ATOM 3587 N N . GLY A 1 436 ? 16.934 -6.020 -18.980 1.00 79.56 436 GLY A N 1
ATOM 3588 C CA . GLY A 1 436 ? 18.038 -6.364 -19.880 1.00 79.56 436 GLY A CA 1
ATOM 3589 C C . GLY A 1 436 ? 19.066 -5.251 -20.009 1.00 79.56 436 GLY A C 1
ATOM 3590 O O . GLY A 1 436 ? 18.923 -4.209 -19.372 1.00 79.56 436 GLY A O 1
ATOM 3591 N N . GLU A 1 437 ? 20.069 -5.437 -20.866 1.00 75.31 437 GLU A N 1
ATOM 3592 C CA . GLU A 1 437 ? 21.144 -4.449 -21.051 1.00 75.31 437 GLU A CA 1
ATOM 3593 C C . GLU A 1 437 ? 20.622 -3.071 -21.505 1.00 75.31 437 GLU A C 1
ATOM 3595 O O . GLU A 1 437 ? 19.489 -2.913 -21.996 1.00 75.31 437 GLU A O 1
ATOM 3600 N N . GLN A 1 438 ? 21.426 -2.029 -21.293 1.00 71.06 438 GLN A N 1
ATOM 3601 C CA . GLN A 1 438 ? 21.078 -0.665 -21.684 1.00 71.06 438 GLN A CA 1
ATOM 3602 C C . GLN A 1 438 ? 20.869 -0.535 -23.207 1.00 71.06 438 GLN A C 1
ATOM 3604 O O . GLN A 1 438 ? 21.445 -1.267 -24.003 1.00 71.06 438 GLN A O 1
ATOM 3609 N N . SER A 1 439 ? 19.965 0.364 -23.617 1.00 69.75 439 SER A N 1
ATOM 3610 C CA . SER A 1 439 ? 19.694 0.703 -25.030 1.00 69.75 439 SER A CA 1
ATOM 3611 C C . SER A 1 439 ? 19.252 -0.453 -25.939 1.00 69.75 439 SER A C 1
ATOM 3613 O O . SER A 1 439 ? 19.230 -0.342 -27.159 1.00 69.75 439 SER A O 1
ATOM 3615 N N . CYS A 1 440 ? 18.781 -1.554 -25.358 1.00 72.88 440 CYS A N 1
ATOM 3616 C CA . CYS A 1 440 ? 18.420 -2.756 -26.099 1.00 72.88 440 CYS A CA 1
ATOM 3617 C C . CYS A 1 440 ? 16.925 -2.762 -26.557 1.00 72.88 440 CYS A C 1
ATOM 3619 O O . CYS A 1 440 ? 16.340 -3.800 -26.878 1.00 72.88 440 CYS A O 1
ATOM 3621 N N . GLY A 1 441 ? 16.265 -1.597 -26.579 1.00 78.94 441 GLY A N 1
ATOM 3622 C CA . GLY A 1 441 ? 14.872 -1.434 -27.028 1.00 78.94 441 GLY A CA 1
ATOM 3623 C C . GLY A 1 441 ? 13.811 -2.021 -26.084 1.00 78.94 441 GLY A C 1
ATOM 3624 O O . GLY A 1 441 ? 12.778 -2.503 -26.552 1.00 78.94 441 GLY A O 1
ATOM 3625 N N . LYS A 1 442 ? 14.079 -2.061 -24.772 1.00 83.88 442 LYS A N 1
ATOM 3626 C CA . LYS A 1 442 ? 13.172 -2.560 -23.712 1.00 83.88 442 LYS A CA 1
ATOM 3627 C C . LYS A 1 442 ? 11.819 -1.851 -23.738 1.00 83.88 442 LYS A C 1
ATOM 3629 O O . LYS A 1 442 ? 10.823 -2.447 -24.148 1.00 83.88 442 LYS A O 1
ATOM 3634 N N . SER A 1 443 ? 11.854 -0.551 -23.470 1.00 86.25 443 SER A N 1
ATOM 3635 C CA . SER A 1 443 ? 10.714 0.361 -23.441 1.00 86.25 443 SER A CA 1
ATOM 3636 C C . SER A 1 443 ? 9.934 0.331 -24.757 1.00 86.25 443 SER A C 1
ATOM 3638 O O . SER A 1 443 ? 8.714 0.233 -24.749 1.00 86.25 443 SER A O 1
ATOM 3640 N N . PHE A 1 444 ? 10.621 0.280 -25.909 1.00 87.69 444 PHE A N 1
ATOM 3641 C CA . PHE A 1 444 ? 9.965 0.177 -27.220 1.00 87.69 444 PHE A CA 1
ATOM 3642 C C . PHE A 1 444 ? 9.076 -1.068 -27.337 1.00 87.69 444 PHE A C 1
ATOM 3644 O O . PHE A 1 444 ? 7.933 -0.974 -27.776 1.00 87.69 444 PHE A O 1
ATOM 3651 N N . MET A 1 445 ? 9.578 -2.240 -26.944 1.00 88.19 445 MET A N 1
ATOM 3652 C CA . MET A 1 445 ? 8.804 -3.479 -27.036 1.00 88.19 445 MET A CA 1
ATOM 3653 C C . MET A 1 445 ? 7.667 -3.521 -26.018 1.00 88.19 445 MET A C 1
ATOM 3655 O O . MET A 1 445 ? 6.579 -3.970 -26.365 1.00 88.19 445 MET A O 1
ATOM 3659 N N . LEU A 1 446 ? 7.903 -3.027 -24.800 1.00 89.75 446 LEU A N 1
ATOM 3660 C CA . LEU A 1 446 ? 6.878 -2.947 -23.762 1.00 89.75 446 LEU A CA 1
ATOM 3661 C C . LEU A 1 446 ? 5.740 -2.001 -24.178 1.00 89.75 446 LEU A C 1
ATOM 3663 O O . LEU A 1 446 ? 4.577 -2.397 -24.133 1.00 89.75 446 LEU A O 1
ATOM 3667 N N . ASN A 1 447 ? 6.079 -0.826 -24.720 1.00 89.62 447 ASN A N 1
ATOM 3668 C CA . ASN A 1 447 ? 5.120 0.125 -25.286 1.00 89.62 447 ASN A CA 1
ATOM 3669 C C . ASN A 1 447 ? 4.260 -0.512 -26.379 1.00 89.62 447 ASN A C 1
ATOM 3671 O O . ASN A 1 447 ? 3.047 -0.351 -26.361 1.00 89.62 447 ASN A O 1
ATOM 3675 N N . HIS A 1 448 ? 4.856 -1.270 -27.305 1.00 89.38 448 HIS A N 1
ATOM 3676 C CA . HIS A 1 448 ? 4.105 -1.913 -28.392 1.00 89.38 448 HIS A CA 1
ATOM 3677 C C . HIS A 1 448 ? 3.320 -3.155 -27.954 1.00 89.38 448 HIS A C 1
ATOM 3679 O O . HIS A 1 448 ? 2.347 -3.516 -28.614 1.00 89.38 448 HIS A O 1
ATOM 3685 N N . LEU A 1 449 ? 3.730 -3.824 -26.874 1.00 89.19 449 LEU A N 1
ATOM 3686 C CA . LEU A 1 449 ? 2.984 -4.942 -26.307 1.00 89.19 449 LEU A CA 1
ATOM 3687 C C . LEU A 1 449 ? 1.746 -4.446 -25.558 1.00 89.19 449 LEU A C 1
ATOM 3689 O O . LEU A 1 449 ? 0.663 -4.978 -25.773 1.00 89.19 449 LEU A O 1
ATOM 3693 N N . VAL A 1 450 ? 1.916 -3.457 -24.680 1.00 85.94 450 VAL A N 1
ATOM 3694 C CA . VAL A 1 450 ? 0.898 -3.081 -23.692 1.00 85.94 450 VAL A CA 1
ATOM 3695 C C . VAL A 1 450 ? 0.096 -1.850 -24.115 1.00 85.94 450 VAL A C 1
ATOM 3697 O O . VAL A 1 450 ? -1.084 -1.774 -23.801 1.00 85.94 450 VAL A O 1
ATOM 3700 N N . GLY A 1 451 ? 0.691 -0.923 -24.870 1.00 84.44 451 GLY A N 1
ATOM 3701 C CA . GLY A 1 451 ? 0.081 0.372 -25.200 1.00 84.44 451 GLY A CA 1
ATOM 3702 C C . GLY A 1 451 ? 0.566 1.534 -24.327 1.00 84.44 451 GLY A C 1
ATOM 3703 O O . GLY A 1 451 ? -0.150 2.516 -24.174 1.00 84.44 451 GLY A O 1
ATOM 3704 N N . THR A 1 452 ? 1.758 1.425 -23.735 1.00 87.31 452 THR A N 1
ATOM 3705 C CA . THR A 1 452 ? 2.346 2.447 -22.851 1.00 87.31 452 THR A CA 1
ATOM 3706 C C . THR A 1 452 ? 3.255 3.430 -23.596 1.00 87.31 452 THR A C 1
ATOM 3708 O O . THR A 1 452 ? 3.515 3.293 -24.794 1.00 87.31 452 THR A O 1
ATOM 3711 N N . THR A 1 453 ? 3.762 4.429 -22.873 1.00 87.88 453 THR A N 1
ATOM 3712 C CA . THR A 1 453 ? 4.471 5.603 -23.415 1.00 87.88 453 THR A CA 1
ATOM 3713 C C . THR A 1 453 ? 5.833 5.854 -22.756 1.00 87.88 453 THR A C 1
ATOM 3715 O O . THR A 1 453 ? 6.296 6.991 -22.703 1.00 87.88 453 THR A O 1
ATOM 3718 N N . PHE A 1 454 ? 6.508 4.807 -22.269 1.00 86.94 454 PHE A N 1
ATOM 3719 C CA . PHE A 1 454 ? 7.862 4.935 -21.716 1.00 86.94 454 PHE A CA 1
ATOM 3720 C C . PHE A 1 454 ? 8.821 5.550 -22.744 1.00 86.94 454 PHE A C 1
ATOM 3722 O O . PHE A 1 454 ? 8.749 5.231 -23.939 1.00 86.94 454 PHE A O 1
ATOM 3729 N N . ASP A 1 455 ? 9.734 6.412 -22.301 1.00 73.81 455 ASP A N 1
ATOM 3730 C CA . ASP A 1 455 ? 10.654 7.080 -23.213 1.00 73.81 455 ASP A CA 1
ATOM 3731 C C . ASP A 1 455 ? 11.731 6.130 -23.748 1.00 73.81 455 ASP A C 1
ATOM 3733 O O . ASP A 1 455 ? 12.495 5.512 -23.015 1.00 73.81 455 ASP A O 1
ATOM 3737 N N . GLY A 1 456 ? 11.803 6.018 -25.075 1.00 58.19 456 GLY A N 1
ATOM 3738 C CA . GLY A 1 456 ? 12.868 5.301 -25.768 1.00 58.19 456 GLY A CA 1
ATOM 3739 C C . GLY A 1 456 ? 13.905 6.283 -26.297 1.00 58.19 456 GLY A C 1
ATOM 3740 O O . GLY A 1 456 ? 13.764 6.748 -27.427 1.00 58.19 456 GLY A O 1
ATOM 3741 N N . SER A 1 457 ? 14.928 6.619 -25.513 1.00 49.28 457 SER A N 1
ATOM 3742 C CA . SER A 1 457 ? 16.118 7.309 -26.033 1.00 49.28 457 SER A CA 1
ATOM 3743 C C . SER A 1 457 ? 17.253 6.304 -26.308 1.00 49.28 457 SER A C 1
ATOM 3745 O O . SER A 1 457 ? 17.146 5.117 -26.014 1.00 49.28 457 SER A O 1
ATOM 3747 N N . ALA A 1 458 ? 18.323 6.736 -26.980 1.00 38.84 458 ALA A N 1
ATOM 3748 C CA . ALA A 1 458 ? 19.510 5.907 -27.244 1.00 38.84 458 ALA A CA 1
ATOM 3749 C C . ALA A 1 458 ? 20.637 6.136 -26.212 1.00 38.84 458 ALA A C 1
ATOM 3751 O O . ALA A 1 458 ? 21.581 5.351 -26.143 1.00 38.84 458 ALA A O 1
ATOM 3752 N N . MET A 1 459 ? 20.524 7.193 -25.399 1.00 38.00 459 MET A N 1
ATOM 3753 C CA . MET A 1 459 ? 21.449 7.575 -24.328 1.00 38.00 459 MET A CA 1
ATOM 3754 C C . MET A 1 459 ? 20.641 7.668 -23.026 1.00 38.00 459 MET A C 1
ATOM 3756 O O . MET A 1 459 ? 19.700 8.452 -22.982 1.00 38.00 459 MET A O 1
ATOM 3760 N N . HIS A 1 460 ? 20.975 6.836 -22.030 1.00 50.72 460 HIS A N 1
ATOM 3761 C CA . HIS A 1 460 ? 20.477 6.855 -20.635 1.00 50.72 460 HIS A CA 1
ATOM 3762 C C . HIS A 1 460 ? 18.991 7.244 -20.455 1.00 50.72 460 HIS A C 1
ATOM 3764 O O . HIS A 1 460 ? 18.671 8.397 -20.198 1.00 50.72 460 HIS A O 1
ATOM 3770 N N . CYS A 1 461 ? 18.073 6.286 -20.630 1.00 51.84 461 CYS A N 1
ATOM 3771 C CA . CYS A 1 461 ? 16.637 6.585 -20.801 1.00 51.84 461 CYS A CA 1
ATOM 3772 C C . CYS A 1 461 ? 15.787 6.401 -19.545 1.00 51.84 461 CYS A C 1
ATOM 3774 O O . CYS A 1 461 ? 14.750 7.039 -19.415 1.00 51.84 461 CYS A O 1
ATOM 3776 N N . THR A 1 462 ? 16.197 5.509 -18.649 1.00 56.03 462 THR A N 1
ATOM 3777 C CA . THR A 1 462 ? 15.352 5.052 -17.547 1.00 56.03 462 THR A CA 1
ATOM 3778 C C . THR A 1 462 ? 16.258 4.883 -16.344 1.00 56.03 462 THR A C 1
ATOM 3780 O O . THR A 1 462 ? 17.094 3.990 -16.374 1.00 56.03 462 THR A O 1
ATOM 3783 N N . GLU A 1 463 ? 16.139 5.740 -15.334 1.00 75.94 463 GLU A N 1
ATOM 3784 C CA . GLU A 1 463 ? 16.735 5.503 -14.014 1.00 75.94 463 GLU A CA 1
ATOM 3785 C C . GLU A 1 463 ? 15.709 4.751 -13.150 1.00 75.94 463 GLU A C 1
ATOM 3787 O O . GLU A 1 463 ? 14.529 5.112 -13.142 1.00 75.94 463 GLU A O 1
ATOM 3792 N N . GLY A 1 464 ? 16.121 3.704 -12.440 1.00 85.94 464 GLY A N 1
ATOM 3793 C CA . GLY A 1 464 ? 15.265 2.937 -11.540 1.00 85.94 464 GLY A CA 1
ATOM 3794 C C . GLY A 1 464 ? 14.120 2.173 -12.219 1.00 85.94 464 GLY A C 1
ATOM 3795 O O . GLY A 1 464 ? 14.321 1.446 -13.193 1.00 85.94 464 GLY A O 1
ATOM 3796 N N . VAL A 1 465 ? 12.910 2.287 -11.665 1.00 92.00 465 VAL A N 1
ATOM 3797 C CA . VAL A 1 465 ? 11.718 1.534 -12.089 1.00 92.00 465 VAL A CA 1
ATOM 3798 C C . VAL A 1 465 ? 10.564 2.479 -12.384 1.00 92.00 465 VAL A C 1
ATOM 3800 O O . VAL A 1 465 ? 10.202 3.304 -11.543 1.00 92.00 465 VAL A O 1
ATOM 3803 N N . TRP A 1 466 ? 9.950 2.316 -13.553 1.00 92.31 466 TRP A N 1
ATOM 3804 C CA . TRP A 1 466 ? 8.817 3.120 -14.006 1.00 92.31 466 TRP A CA 1
ATOM 3805 C C . TRP A 1 466 ? 7.571 2.266 -14.189 1.00 92.31 466 TRP A C 1
ATOM 3807 O O . TRP A 1 466 ? 7.642 1.165 -14.727 1.00 92.31 466 TRP A O 1
ATOM 3817 N N . MET A 1 467 ? 6.423 2.794 -13.771 1.00 94.81 467 MET A N 1
ATOM 3818 C CA . MET A 1 467 ? 5.121 2.139 -13.844 1.00 94.81 467 MET A CA 1
ATOM 3819 C C . MET A 1 467 ? 4.191 2.874 -14.809 1.00 94.81 467 MET A C 1
ATOM 3821 O O . MET A 1 467 ? 4.111 4.100 -14.787 1.00 94.81 467 MET A O 1
ATOM 3825 N N . SER A 1 468 ? 3.442 2.122 -15.612 1.00 94.12 468 SER A N 1
ATOM 3826 C CA . SER A 1 468 ? 2.297 2.606 -16.392 1.00 94.12 468 SER A CA 1
ATOM 3827 C C . SER A 1 468 ? 1.184 1.555 -16.371 1.00 94.12 468 SER A C 1
ATOM 3829 O O . SER A 1 468 ? 1.453 0.371 -16.151 1.00 94.12 468 SER A O 1
ATOM 3831 N N . LEU A 1 469 ? -0.069 1.977 -16.538 1.00 94.06 469 LEU A N 1
ATOM 3832 C CA . LEU A 1 469 ? -1.242 1.107 -16.422 1.00 94.06 469 LEU A CA 1
ATOM 3833 C C . LEU A 1 469 ? -1.976 0.985 -17.755 1.00 94.06 469 LEU A C 1
ATOM 3835 O O . LEU A 1 469 ? -1.967 1.908 -18.558 1.00 94.06 469 LEU A O 1
ATOM 3839 N N . VAL A 1 470 ? -2.680 -0.125 -17.959 1.00 90.62 470 VAL A N 1
ATOM 3840 C CA . VAL A 1 470 ? -3.680 -0.277 -19.021 1.00 90.62 470 VAL A CA 1
ATOM 3841 C C . VAL A 1 470 ? -4.914 -0.959 -18.448 1.00 90.62 470 VAL A C 1
ATOM 3843 O O . VAL A 1 470 ? -4.871 -2.105 -18.002 1.00 90.62 470 VAL A O 1
ATOM 3846 N N . ASN A 1 471 ? -6.030 -0.234 -18.437 1.00 89.12 471 ASN A N 1
ATOM 3847 C CA . ASN A 1 471 ? -7.301 -0.710 -17.901 1.00 89.12 471 ASN A CA 1
ATOM 3848 C C . ASN A 1 471 ? -8.109 -1.404 -19.005 1.00 89.12 471 ASN A C 1
ATOM 3850 O O . ASN A 1 471 ? -8.421 -0.790 -20.021 1.00 89.12 471 ASN A O 1
ATOM 3854 N N . THR A 1 472 ? -8.478 -2.665 -18.795 1.00 88.12 472 THR A N 1
ATOM 3855 C CA . THR A 1 472 ? -9.356 -3.448 -19.687 1.00 88.12 472 THR A CA 1
ATOM 3856 C C . THR A 1 472 ? -10.648 -3.815 -18.962 1.00 88.12 472 THR A C 1
ATOM 3858 O O . THR A 1 472 ? -10.828 -3.456 -17.799 1.00 88.12 472 THR A O 1
ATOM 3861 N N . GLN A 1 473 ? -11.577 -4.518 -19.612 1.00 84.00 473 GLN A N 1
ATOM 3862 C CA . GLN A 1 473 ? -12.834 -4.920 -18.964 1.00 84.00 473 GLN A CA 1
ATOM 3863 C C . GLN A 1 473 ? -12.598 -5.809 -17.729 1.00 84.00 473 GLN A C 1
ATOM 3865 O O . GLN A 1 473 ? -13.167 -5.540 -16.673 1.00 84.00 473 GLN A O 1
ATOM 3870 N N . GLU A 1 474 ? -11.717 -6.807 -17.840 1.00 86.88 474 GLU A N 1
ATOM 3871 C CA . GLU A 1 474 ? -11.474 -7.804 -16.785 1.00 86.88 474 GLU A CA 1
ATOM 3872 C C . GLU A 1 474 ? -10.230 -7.515 -15.931 1.00 86.88 474 GLU A C 1
ATOM 3874 O O . GLU A 1 474 ? -10.221 -7.812 -14.734 1.00 86.88 474 GLU A O 1
ATOM 3879 N N . TYR A 1 475 ? -9.188 -6.928 -16.530 1.00 91.19 475 TYR A N 1
ATOM 3880 C CA . TYR A 1 475 ? -7.874 -6.773 -15.903 1.00 91.19 475 TYR A CA 1
ATOM 3881 C C . TYR A 1 475 ? -7.383 -5.327 -15.907 1.00 91.19 475 TYR A C 1
ATOM 3883 O O . TYR A 1 475 ? -7.611 -4.581 -16.863 1.00 91.19 475 TYR A O 1
ATOM 3891 N N . ILE A 1 476 ? -6.608 -4.969 -14.886 1.00 93.38 476 ILE A N 1
ATOM 3892 C CA . ILE A 1 476 ? -5.640 -3.874 -14.970 1.00 93.38 476 ILE A CA 1
ATOM 3893 C C . ILE A 1 476 ? -4.283 -4.500 -15.285 1.00 93.38 476 ILE A C 1
ATOM 3895 O O . ILE A 1 476 ? -3.757 -5.299 -14.508 1.00 93.38 476 ILE A O 1
ATOM 3899 N N . TYR A 1 477 ? -3.718 -4.149 -16.433 1.00 93.38 477 TYR A N 1
ATOM 3900 C CA . TYR A 1 477 ? -2.351 -4.508 -16.776 1.00 93.38 477 TYR A CA 1
ATOM 3901 C C . TYR A 1 477 ? -1.404 -3.449 -16.227 1.00 93.38 477 TYR A C 1
ATOM 3903 O O . TYR A 1 477 ? -1.587 -2.258 -16.471 1.00 93.38 477 TYR A O 1
ATOM 3911 N N . VAL A 1 478 ? -0.391 -3.882 -15.488 1.00 95.25 478 VAL A N 1
ATOM 3912 C CA . VAL A 1 478 ? 0.675 -3.023 -14.969 1.00 95.25 478 VAL A CA 1
ATOM 3913 C C . VAL A 1 478 ? 1.919 -3.294 -15.797 1.00 95.25 478 VAL A C 1
ATOM 3915 O O . VAL A 1 478 ? 2.401 -4.425 -15.840 1.00 95.25 478 VAL A O 1
ATOM 3918 N N . ALA A 1 479 ? 2.436 -2.266 -16.457 1.00 94.75 479 ALA A N 1
ATOM 3919 C CA . ALA A 1 479 ? 3.699 -2.325 -17.169 1.00 94.75 479 ALA A CA 1
ATOM 3920 C C . ALA A 1 479 ? 4.807 -1.735 -16.295 1.00 94.75 479 ALA A C 1
ATOM 3922 O O . ALA A 1 479 ? 4.671 -0.607 -15.819 1.00 94.75 479 ALA A O 1
ATOM 3923 N N . LEU A 1 480 ? 5.896 -2.482 -16.112 1.00 94.94 480 LEU A N 1
ATOM 3924 C CA . LEU A 1 480 ? 7.083 -2.017 -15.397 1.00 94.94 480 LEU A CA 1
ATOM 3925 C C . LEU A 1 480 ? 8.296 -1.961 -16.333 1.00 94.94 480 LEU A C 1
ATOM 3927 O O . LEU A 1 480 ? 8.763 -2.995 -16.820 1.00 94.94 480 LEU A O 1
ATOM 3931 N N . ASP A 1 481 ? 8.816 -0.759 -16.575 1.00 91.81 481 ASP A N 1
ATOM 3932 C CA . ASP A 1 481 ? 10.071 -0.564 -17.305 1.00 91.81 481 ASP A CA 1
ATOM 3933 C C . ASP A 1 481 ? 11.215 -0.413 -16.304 1.00 91.81 481 ASP A C 1
ATOM 3935 O O . ASP A 1 481 ? 11.270 0.552 -15.536 1.00 91.81 481 ASP A O 1
ATOM 3939 N N . PHE A 1 482 ? 12.105 -1.404 -16.290 1.00 88.31 482 PHE A N 1
ATOM 3940 C CA . PHE A 1 482 ? 13.296 -1.387 -15.455 1.00 88.31 482 PHE A CA 1
ATOM 3941 C C . PHE A 1 482 ? 14.460 -0.774 -16.223 1.00 88.31 482 PHE A C 1
ATOM 3943 O O . PHE A 1 482 ? 14.687 -1.044 -17.411 1.00 88.31 482 PHE A O 1
ATOM 3950 N N . GLU A 1 483 ? 15.243 0.015 -15.502 1.00 81.12 483 GLU A N 1
ATOM 3951 C CA . GLU A 1 483 ? 16.513 0.531 -15.963 1.00 81.12 483 GLU A CA 1
ATOM 3952 C C . GLU A 1 483 ? 17.418 -0.583 -16.538 1.00 81.12 483 GLU A C 1
ATOM 3954 O O . GLU A 1 483 ? 17.419 -1.739 -16.108 1.00 81.12 483 GLU A O 1
ATOM 3959 N N . GLY A 1 484 ? 18.175 -0.248 -17.590 1.00 71.88 484 GLY A N 1
ATOM 3960 C CA . GLY A 1 484 ? 19.016 -1.221 -18.286 1.00 71.88 484 GLY A CA 1
ATOM 3961 C C . GLY A 1 484 ? 20.228 -1.647 -17.470 1.00 71.88 484 GLY A C 1
ATOM 3962 O O . GLY A 1 484 ? 20.986 -0.797 -17.045 1.00 71.88 484 GLY A O 1
ATOM 3963 N N . LEU A 1 485 ? 20.456 -2.938 -17.278 1.00 66.44 485 LEU A N 1
ATOM 3964 C CA . LEU A 1 485 ? 21.545 -3.471 -16.445 1.00 66.44 485 LEU A CA 1
ATOM 3965 C C . LEU A 1 485 ? 22.935 -3.187 -17.064 1.00 66.44 485 LEU A C 1
ATOM 3967 O O . LEU A 1 485 ? 23.034 -3.070 -18.288 1.00 66.44 485 LEU A O 1
ATOM 3971 N N . LYS A 1 486 ? 23.986 -3.092 -16.223 1.00 62.16 486 LYS A N 1
ATOM 3972 C CA . LYS A 1 486 ? 25.380 -2.695 -16.567 1.00 62.16 486 LYS A CA 1
ATOM 3973 C C . LYS A 1 486 ? 25.620 -1.219 -16.955 1.00 62.16 486 LYS A C 1
ATOM 3975 O O . LYS A 1 486 ? 26.447 -0.951 -17.829 1.00 62.16 486 LYS A O 1
ATOM 3980 N N . SER A 1 487 ? 24.955 -0.242 -16.337 1.00 61.06 487 SER A N 1
ATOM 3981 C CA . SER A 1 487 ? 25.498 1.125 -16.432 1.00 61.06 487 SER A CA 1
ATOM 3982 C C . SER A 1 487 ? 26.849 1.179 -15.703 1.00 61.06 487 SER A C 1
ATOM 3984 O O . SER A 1 487 ? 27.037 0.489 -14.703 1.00 61.06 487 SER A O 1
ATOM 3986 N N . LEU A 1 488 ? 27.792 1.995 -16.188 1.00 55.19 488 LEU A N 1
ATOM 3987 C CA . LEU A 1 488 ? 29.109 2.197 -15.549 1.00 55.19 488 LEU A CA 1
ATOM 3988 C C . LEU A 1 488 ? 29.004 2.668 -14.085 1.00 55.19 488 LEU A C 1
ATOM 3990 O O . LEU A 1 488 ? 29.965 2.571 -13.330 1.00 55.19 488 LEU A O 1
ATOM 3994 N N . GLU A 1 489 ? 27.840 3.187 -13.700 1.00 60.19 489 GLU A N 1
ATOM 3995 C CA . GLU A 1 489 ? 27.578 3.819 -12.412 1.00 60.19 489 GLU A CA 1
ATOM 3996 C C . GLU A 1 489 ? 26.913 2.877 -11.388 1.00 60.19 489 GLU A C 1
ATOM 3998 O O . GLU A 1 489 ? 26.863 3.237 -10.213 1.00 60.19 489 GLU A O 1
ATOM 4003 N N . ARG A 1 490 ? 26.431 1.683 -11.791 1.00 71.94 490 ARG A N 1
ATOM 4004 C CA . ARG A 1 490 ? 25.671 0.764 -10.913 1.00 71.94 490 ARG A CA 1
ATOM 4005 C C . ARG A 1 490 ? 26.482 -0.396 -10.350 1.00 71.94 490 ARG A C 1
ATOM 4007 O O . ARG A 1 490 ? 27.340 -0.970 -11.021 1.00 71.94 490 ARG A O 1
ATOM 4014 N N . THR A 1 491 ? 26.158 -0.785 -9.119 1.00 77.25 491 THR A N 1
ATOM 4015 C CA . THR A 1 491 ? 26.821 -1.897 -8.423 1.00 77.25 491 THR A CA 1
ATOM 4016 C C . THR A 1 491 ? 26.083 -3.234 -8.591 1.00 77.25 491 THR A C 1
ATOM 4018 O O . THR A 1 491 ? 24.886 -3.263 -8.897 1.00 77.25 491 THR A O 1
ATOM 4021 N N . PRO A 1 492 ? 26.755 -4.379 -8.347 1.00 77.00 492 PRO A N 1
ATOM 4022 C CA . PRO A 1 492 ? 26.107 -5.693 -8.371 1.00 77.00 492 PRO A CA 1
ATOM 4023 C C . PRO A 1 492 ? 24.902 -5.813 -7.426 1.00 77.00 492 PRO A C 1
ATOM 4025 O O . PRO A 1 492 ? 23.914 -6.455 -7.778 1.00 77.00 492 PRO A O 1
ATOM 4028 N N . GLN A 1 493 ? 24.958 -5.170 -6.254 1.00 82.94 493 GLN A N 1
ATOM 4029 C CA . GLN A 1 493 ? 23.873 -5.180 -5.268 1.00 82.94 493 GLN A CA 1
ATOM 4030 C C . GLN A 1 493 ? 22.645 -4.396 -5.754 1.00 82.94 493 GLN A C 1
ATOM 4032 O O . GLN A 1 493 ? 21.514 -4.827 -5.546 1.00 82.94 493 GLN A O 1
ATOM 4037 N N . GLU A 1 494 ? 22.846 -3.268 -6.436 1.00 85.44 494 GLU A N 1
ATOM 4038 C CA . GLU A 1 494 ? 21.750 -2.476 -7.010 1.00 85.44 494 GLU A CA 1
ATOM 4039 C C . GLU A 1 494 ? 21.013 -3.263 -8.100 1.00 85.44 494 GLU A C 1
ATOM 4041 O O . GLU A 1 494 ? 19.783 -3.358 -8.085 1.00 85.44 494 GLU A O 1
ATOM 4046 N N . ASP A 1 495 ? 21.759 -3.920 -8.989 1.00 82.81 495 ASP A N 1
ATOM 4047 C CA . ASP A 1 495 ? 21.170 -4.779 -10.016 1.00 82.81 495 ASP A CA 1
ATOM 4048 C C . ASP A 1 495 ? 20.448 -6.003 -9.410 1.00 82.81 495 ASP A C 1
ATOM 4050 O O . ASP A 1 495 ? 19.408 -6.419 -9.927 1.00 82.81 495 ASP A O 1
ATOM 4054 N N . MET A 1 496 ? 20.956 -6.559 -8.303 1.00 83.94 496 MET A N 1
ATOM 4055 C CA . MET A 1 496 ? 20.287 -7.625 -7.547 1.00 83.94 496 MET A CA 1
ATOM 4056 C C . MET A 1 496 ? 18.940 -7.148 -6.978 1.00 83.94 496 MET A C 1
ATOM 4058 O O . MET A 1 496 ? 17.938 -7.838 -7.156 1.00 83.94 496 MET A O 1
ATOM 4062 N N . PHE A 1 497 ? 18.867 -5.960 -6.361 1.00 87.62 497 PHE A N 1
ATOM 4063 C CA . PHE A 1 497 ? 17.600 -5.414 -5.852 1.00 87.62 497 PHE A CA 1
ATOM 4064 C C . PHE A 1 497 ? 16.554 -5.225 -6.954 1.00 87.62 497 PHE A C 1
ATOM 4066 O O . PHE A 1 497 ? 15.389 -5.580 -6.765 1.00 87.62 497 PHE A O 1
ATOM 4073 N N . LEU A 1 498 ? 16.958 -4.702 -8.115 1.00 88.00 498 LEU A N 1
ATOM 4074 C CA . LEU A 1 498 ? 16.058 -4.535 -9.258 1.00 88.00 498 LEU A CA 1
ATOM 4075 C C . LEU A 1 498 ? 15.562 -5.886 -9.788 1.00 88.00 498 LEU A C 1
ATOM 4077 O O . LEU A 1 498 ? 14.368 -6.041 -10.044 1.00 88.00 498 LEU A O 1
ATOM 4081 N N . ALA A 1 499 ? 16.453 -6.872 -9.911 1.00 85.25 499 ALA A N 1
ATOM 4082 C CA . ALA A 1 499 ? 16.105 -8.220 -10.351 1.00 85.25 499 ALA A CA 1
ATOM 4083 C C . ALA A 1 499 ? 15.132 -8.915 -9.383 1.00 85.25 499 ALA A C 1
ATOM 4085 O O . ALA A 1 499 ? 14.144 -9.514 -9.820 1.00 85.25 499 ALA A O 1
ATOM 4086 N N . LEU A 1 500 ? 15.377 -8.793 -8.076 1.00 86.56 500 LEU A N 1
ATOM 4087 C CA . LEU A 1 500 ? 14.506 -9.312 -7.022 1.00 86.56 500 LEU A CA 1
ATOM 4088 C C . LEU A 1 500 ? 13.128 -8.662 -7.074 1.00 86.56 500 LEU A C 1
ATOM 4090 O O . LEU A 1 500 ? 12.126 -9.367 -7.188 1.00 86.56 500 LEU A O 1
ATOM 4094 N N . PHE A 1 501 ? 13.076 -7.327 -7.067 1.00 90.94 501 PHE A N 1
ATOM 4095 C CA . PHE A 1 501 ? 11.818 -6.593 -7.139 1.00 90.94 501 PHE A CA 1
ATOM 4096 C C . PHE A 1 501 ? 11.006 -7.014 -8.363 1.00 90.94 501 PHE A C 1
ATOM 4098 O O . PHE A 1 501 ? 9.836 -7.364 -8.236 1.00 90.94 501 PHE A O 1
ATOM 4105 N N . ASN A 1 502 ? 11.651 -7.065 -9.532 1.00 89.44 502 ASN A N 1
ATOM 4106 C CA . ASN A 1 502 ? 11.029 -7.462 -10.787 1.00 89.44 502 ASN A CA 1
ATOM 4107 C C . ASN A 1 502 ? 10.399 -8.860 -10.719 1.00 89.44 502 ASN A C 1
ATOM 4109 O O . ASN A 1 502 ? 9.251 -9.056 -11.120 1.00 89.44 502 ASN A O 1
ATOM 4113 N N . THR A 1 503 ? 11.139 -9.820 -10.173 1.00 86.94 503 THR A N 1
ATOM 4114 C CA . THR A 1 503 ? 10.695 -11.211 -10.048 1.00 86.94 503 THR A CA 1
ATOM 4115 C C . THR A 1 503 ? 9.509 -11.338 -9.099 1.00 86.94 503 THR A C 1
ATOM 4117 O O . THR A 1 503 ? 8.514 -11.991 -9.414 1.00 86.94 503 THR A O 1
ATOM 4120 N N . VAL A 1 504 ? 9.581 -10.654 -7.959 1.00 87.75 504 VAL A N 1
ATOM 4121 C CA . VAL A 1 504 ? 8.562 -10.718 -6.912 1.00 87.75 504 VAL A CA 1
ATOM 4122 C C . VAL A 1 504 ? 7.261 -10.023 -7.321 1.00 87.75 504 VAL A C 1
ATOM 4124 O O . VAL A 1 504 ? 6.210 -10.404 -6.821 1.00 87.75 504 VAL A O 1
ATOM 4127 N N . VAL A 1 505 ? 7.256 -9.059 -8.245 1.00 91.38 505 VAL A N 1
ATOM 4128 C CA . VAL A 1 505 ? 6.012 -8.364 -8.651 1.00 91.38 505 VAL A CA 1
ATOM 4129 C C . VAL A 1 505 ? 5.418 -8.857 -9.970 1.00 91.38 505 VAL A C 1
ATOM 4131 O O . VAL A 1 505 ? 4.213 -8.740 -10.179 1.00 91.38 505 VAL A O 1
ATOM 4134 N N . SER A 1 506 ? 6.228 -9.414 -10.871 1.00 92.38 506 SER A N 1
ATOM 4135 C CA . SER A 1 506 ? 5.803 -9.674 -12.251 1.00 92.38 506 SER A CA 1
ATOM 4136 C C . SER A 1 506 ? 5.050 -10.995 -12.429 1.00 92.38 506 SER A C 1
ATOM 4138 O O . SER A 1 506 ? 5.328 -11.986 -11.760 1.00 92.38 506 SER A O 1
ATOM 4140 N N . ASN A 1 507 ? 4.125 -11.044 -13.392 1.00 92.56 507 ASN A N 1
ATOM 4141 C CA . ASN A 1 507 ? 3.584 -12.296 -13.939 1.00 92.56 507 ASN A CA 1
ATOM 4142 C C . ASN A 1 507 ? 4.422 -12.785 -15.128 1.00 92.56 507 ASN A C 1
ATOM 4144 O O . ASN A 1 507 ? 4.585 -13.986 -15.326 1.00 92.56 507 ASN A O 1
ATOM 4148 N N . LEU A 1 508 ? 4.942 -11.856 -15.934 1.00 92.69 508 LEU A N 1
ATOM 4149 C CA . LEU A 1 508 ? 5.751 -12.150 -17.115 1.00 92.69 508 LEU A CA 1
ATOM 4150 C C . LEU A 1 508 ? 6.906 -11.153 -17.220 1.00 92.69 508 LEU A C 1
ATOM 4152 O O . LEU A 1 508 ? 6.667 -9.947 -17.271 1.00 92.69 508 LEU A O 1
ATOM 4156 N N . ILE A 1 509 ? 8.136 -11.655 -17.310 1.00 92.00 509 ILE A N 1
ATOM 4157 C CA . ILE A 1 509 ? 9.340 -10.829 -17.448 1.00 92.00 509 ILE A CA 1
ATOM 4158 C C . ILE A 1 509 ? 9.916 -11.001 -18.843 1.00 92.00 509 ILE A C 1
ATOM 4160 O O . ILE A 1 509 ? 10.209 -12.116 -19.270 1.00 92.00 509 ILE A O 1
ATOM 4164 N N . LEU A 1 510 ? 10.109 -9.894 -19.550 1.00 91.31 510 LEU A N 1
ATOM 4165 C CA . LEU A 1 510 ? 10.737 -9.859 -20.865 1.00 91.31 510 LEU A CA 1
ATOM 4166 C C . LEU A 1 510 ? 12.222 -9.521 -20.686 1.00 91.31 510 LEU A C 1
ATOM 4168 O O . LEU A 1 510 ? 12.588 -8.352 -20.562 1.00 91.31 510 LEU A O 1
ATOM 4172 N N . LEU A 1 511 ? 13.071 -10.549 -20.652 1.00 88.19 511 LEU A N 1
ATOM 4173 C CA . LEU A 1 511 ? 14.515 -10.412 -20.488 1.00 88.19 511 LEU A CA 1
ATOM 4174 C C . LEU A 1 511 ? 15.199 -10.271 -21.846 1.00 88.19 511 LEU A C 1
ATOM 4176 O O . LEU A 1 511 ? 15.079 -11.145 -22.702 1.00 88.19 511 LEU A O 1
ATOM 4180 N N . LYS A 1 512 ? 15.928 -9.180 -22.052 1.00 81.19 512 LYS A N 1
ATOM 4181 C CA . LYS A 1 512 ? 16.620 -8.877 -23.305 1.00 81.19 512 LYS A CA 1
ATOM 4182 C C . LYS A 1 512 ? 18.137 -8.949 -23.131 1.00 81.19 512 LYS A C 1
ATOM 4184 O O . LYS A 1 512 ? 18.701 -8.117 -22.423 1.00 81.19 512 LYS A O 1
ATOM 4189 N N . ASP A 1 513 ? 18.762 -9.848 -23.894 1.00 69.94 513 ASP A N 1
ATOM 4190 C CA . ASP A 1 513 ? 20.187 -10.222 -23.797 1.00 69.94 513 ASP A CA 1
ATOM 4191 C C . ASP A 1 513 ? 20.530 -10.998 -22.507 1.00 69.94 513 ASP A C 1
ATOM 4193 O O . ASP A 1 513 ? 19.773 -10.945 -21.546 1.00 69.94 513 ASP A O 1
ATOM 4197 N N . ILE A 1 514 ? 21.587 -11.817 -22.504 1.00 65.12 514 ILE A N 1
ATOM 4198 C CA . ILE A 1 514 ? 21.731 -12.956 -21.571 1.00 65.12 514 ILE A CA 1
ATOM 4199 C C . ILE A 1 514 ? 23.074 -13.004 -20.831 1.00 65.12 514 ILE A C 1
ATOM 4201 O O . ILE A 1 514 ? 23.135 -13.515 -19.716 1.00 65.12 514 ILE A O 1
ATOM 4205 N N . SER A 1 515 ? 24.161 -12.484 -21.394 1.00 56.19 515 SER A N 1
ATOM 4206 C CA . SER A 1 515 ? 25.506 -13.017 -21.100 1.00 56.19 515 SER A CA 1
ATOM 4207 C C . SER A 1 515 ? 26.049 -12.863 -19.660 1.00 56.19 515 SER A C 1
ATOM 4209 O O . SER A 1 515 ? 27.093 -13.430 -19.370 1.00 56.19 515 SER A O 1
ATOM 4211 N N . THR A 1 516 ? 25.379 -12.154 -18.736 1.00 59.31 516 THR A N 1
ATOM 4212 C CA . THR A 1 516 ? 25.905 -11.857 -17.370 1.00 59.31 516 THR A CA 1
ATOM 4213 C C . THR A 1 516 ? 24.851 -11.708 -16.255 1.00 59.31 516 THR A C 1
ATOM 4215 O O . THR A 1 516 ? 25.198 -11.407 -15.115 1.00 59.31 516 THR A O 1
ATOM 4218 N N . MET A 1 517 ? 23.555 -11.867 -16.548 1.00 66.56 517 MET A N 1
ATOM 4219 C CA . MET A 1 517 ? 22.486 -11.594 -15.568 1.00 66.56 517 MET A CA 1
ATOM 4220 C C . MET A 1 517 ? 22.165 -12.773 -14.650 1.00 66.56 517 MET A C 1
ATOM 4222 O O . MET A 1 517 ? 21.641 -12.566 -13.560 1.00 66.56 517 MET A O 1
ATOM 4226 N N . PHE A 1 518 ? 22.502 -13.996 -15.056 1.00 74.19 518 PHE A N 1
ATOM 4227 C CA . PHE A 1 518 ? 22.184 -15.199 -14.284 1.00 74.19 518 PHE A CA 1
ATOM 4228 C C . PHE A 1 518 ? 22.851 -15.221 -12.920 1.00 74.19 518 PHE A C 1
ATOM 4230 O O . PHE A 1 518 ? 22.183 -15.536 -11.943 1.00 74.19 518 PHE A O 1
ATOM 4237 N N . GLN A 1 519 ? 24.098 -14.759 -12.826 1.00 71.25 519 GLN A N 1
ATOM 4238 C CA . GLN A 1 519 ? 24.776 -14.667 -11.538 1.00 71.25 519 GLN A CA 1
ATOM 4239 C C . GLN A 1 519 ? 24.035 -13.748 -10.556 1.00 71.25 519 GLN A C 1
ATOM 4241 O O . GLN A 1 519 ? 23.947 -14.057 -9.376 1.00 71.25 519 GLN A O 1
ATOM 4246 N N . LYS A 1 520 ? 23.452 -12.646 -11.045 1.00 74.56 520 LYS A N 1
ATOM 4247 C CA . LYS A 1 520 ? 22.716 -11.674 -10.220 1.00 74.56 520 LYS A CA 1
ATOM 4248 C C . LYS A 1 520 ? 21.378 -12.231 -9.741 1.00 74.56 520 LYS A C 1
ATOM 4250 O O . LYS A 1 520 ? 20.973 -11.977 -8.612 1.00 74.56 520 LYS A O 1
ATOM 4255 N N . PHE A 1 521 ? 20.698 -13.006 -10.589 1.00 76.06 521 PHE A N 1
ATOM 4256 C CA . PHE A 1 521 ? 19.517 -13.755 -10.165 1.00 76.06 521 PHE A CA 1
ATOM 4257 C C . PHE A 1 521 ? 19.875 -14.832 -9.144 1.00 76.06 521 PHE A C 1
ATOM 4259 O O . PHE A 1 521 ? 19.161 -14.977 -8.161 1.00 76.06 521 PHE A O 1
ATOM 4266 N N . GLN A 1 522 ? 20.993 -15.533 -9.340 1.00 77.38 522 GLN A N 1
ATOM 4267 C CA . GLN A 1 522 ? 21.474 -16.545 -8.403 1.00 77.38 522 GLN A CA 1
ATOM 4268 C C . GLN A 1 522 ? 21.804 -15.935 -7.034 1.00 77.38 522 GLN A C 1
ATOM 4270 O O . GLN A 1 522 ? 21.423 -16.492 -6.009 1.00 77.38 522 GLN A O 1
ATOM 4275 N N . ASP A 1 523 ? 22.410 -14.746 -7.005 1.00 73.50 523 ASP A N 1
ATOM 4276 C CA . ASP A 1 523 ? 22.669 -14.010 -5.761 1.00 73.50 523 ASP A CA 1
ATOM 4277 C C . ASP A 1 523 ? 21.371 -13.640 -5.033 1.00 73.50 523 ASP A C 1
ATOM 4279 O O . ASP A 1 523 ? 21.262 -13.817 -3.821 1.00 73.50 523 ASP A O 1
ATOM 4283 N N . GLY A 1 524 ? 20.355 -13.193 -5.778 1.00 73.50 524 GLY A N 1
ATOM 4284 C CA . GLY A 1 524 ? 19.029 -12.920 -5.227 1.00 73.50 524 GLY A CA 1
ATOM 4285 C C . GLY A 1 524 ? 18.301 -14.177 -4.732 1.00 73.50 524 GLY A C 1
ATOM 4286 O O . GLY A 1 524 ? 17.648 -14.139 -3.690 1.00 73.50 524 GLY A O 1
ATOM 4287 N N . ALA A 1 525 ? 18.442 -15.306 -5.431 1.00 75.38 525 ALA A N 1
ATOM 4288 C CA . ALA A 1 525 ? 17.802 -16.574 -5.079 1.00 75.38 525 ALA A CA 1
ATOM 4289 C C . ALA A 1 525 ? 18.271 -17.134 -3.725 1.00 75.38 525 ALA A C 1
ATOM 4291 O O . ALA A 1 525 ? 17.543 -17.901 -3.100 1.00 75.38 525 ALA A O 1
ATOM 4292 N N . LYS A 1 526 ? 19.461 -16.739 -3.250 1.00 71.19 526 LYS A N 1
ATOM 4293 C CA . LYS A 1 526 ? 19.988 -17.120 -1.929 1.00 71.19 526 LYS A CA 1
ATOM 4294 C C . LYS A 1 526 ? 19.366 -16.334 -0.766 1.00 71.19 526 LYS A C 1
ATOM 4296 O O . LYS A 1 526 ? 19.487 -16.767 0.376 1.00 71.19 526 LYS A O 1
ATOM 4301 N N . LEU A 1 527 ? 18.721 -15.193 -1.029 1.00 69.19 527 LEU A N 1
ATOM 4302 C CA . LEU A 1 527 ? 18.174 -14.304 0.008 1.00 69.19 527 LEU A CA 1
ATOM 4303 C C . LEU A 1 527 ? 16.740 -14.650 0.429 1.00 69.19 527 LEU A C 1
ATOM 4305 O O . LEU A 1 527 ? 16.339 -14.315 1.542 1.00 69.19 527 LEU A O 1
ATOM 4309 N N . PHE A 1 528 ? 15.972 -15.318 -0.432 1.00 65.06 528 PHE A N 1
ATOM 4310 C CA . PHE A 1 528 ? 14.588 -15.700 -0.153 1.00 65.06 528 PHE A CA 1
ATOM 4311 C C . PHE A 1 528 ? 14.439 -17.217 -0.064 1.00 65.06 528 PHE A C 1
ATOM 4313 O O . PHE A 1 528 ? 15.050 -17.966 -0.823 1.00 65.06 528 PHE A O 1
ATOM 4320 N N . GLU A 1 529 ? 13.565 -17.671 0.831 1.00 62.12 529 GLU A N 1
ATOM 4321 C CA . GLU A 1 529 ? 13.021 -19.022 0.727 1.00 62.12 529 GLU A CA 1
ATOM 4322 C C . GLU A 1 529 ? 12.153 -19.126 -0.526 1.00 62.12 529 GLU A C 1
ATOM 4324 O O . GLU A 1 529 ? 11.434 -18.186 -0.880 1.00 62.12 529 GLU A O 1
ATOM 4329 N N . SER A 1 530 ? 12.233 -20.272 -1.202 1.00 59.81 530 SER A N 1
ATOM 4330 C CA . SER A 1 530 ? 11.403 -20.588 -2.359 1.00 59.81 530 SER A CA 1
ATOM 4331 C C . SER A 1 530 ? 9.934 -20.646 -1.940 1.00 59.81 530 SER A C 1
ATOM 4333 O O . SER A 1 530 ? 9.420 -21.710 -1.605 1.00 59.81 530 SER A O 1
ATOM 4335 N N . ASP A 1 531 ? 9.252 -19.503 -1.952 1.00 68.44 531 ASP A N 1
ATOM 4336 C CA . ASP A 1 531 ? 7.809 -19.447 -1.769 1.00 68.44 531 ASP A CA 1
ATOM 4337 C C . ASP A 1 531 ? 7.121 -19.492 -3.145 1.00 68.44 531 ASP A C 1
ATOM 4339 O O . ASP A 1 531 ? 7.144 -18.500 -3.891 1.00 68.44 531 ASP A O 1
ATOM 4343 N N . PRO A 1 532 ? 6.470 -20.614 -3.505 1.00 67.19 532 PRO A N 1
ATOM 4344 C CA . PRO A 1 532 ? 5.774 -20.747 -4.781 1.00 67.19 532 PRO A CA 1
ATOM 4345 C C . PRO A 1 532 ? 4.582 -19.783 -4.922 1.00 67.19 532 PRO A C 1
ATOM 4347 O O . PRO A 1 532 ? 4.085 -19.582 -6.034 1.00 67.19 532 PRO A O 1
ATOM 4350 N N . LYS A 1 533 ? 4.100 -19.160 -3.835 1.00 71.00 533 LYS A N 1
ATOM 4351 C CA . LYS A 1 533 ? 3.099 -18.086 -3.905 1.00 71.00 533 LYS A CA 1
ATOM 4352 C C . LYS A 1 533 ? 3.706 -16.762 -4.369 1.00 71.00 533 LYS A C 1
ATOM 4354 O O . LYS A 1 533 ? 3.056 -16.018 -5.103 1.00 71.00 533 LYS A O 1
ATOM 4359 N N . ILE A 1 534 ? 4.947 -16.477 -3.980 1.00 73.50 534 ILE A N 1
ATOM 4360 C CA . ILE A 1 534 ? 5.642 -15.227 -4.307 1.00 73.50 534 ILE A CA 1
ATOM 4361 C C . ILE A 1 534 ? 6.264 -15.320 -5.705 1.00 73.50 534 ILE A C 1
ATOM 4363 O O . ILE A 1 534 ? 6.087 -14.422 -6.537 1.00 73.50 534 ILE A O 1
ATOM 4367 N N . PHE A 1 535 ? 6.939 -16.428 -5.998 1.00 76.56 535 PHE A N 1
ATOM 4368 C CA . PHE A 1 535 ? 7.732 -16.639 -7.208 1.00 76.56 535 PHE A CA 1
ATOM 4369 C C . PHE A 1 535 ? 6.930 -17.307 -8.334 1.00 76.56 535 PHE A C 1
ATOM 4371 O O . PHE A 1 535 ? 7.193 -18.427 -8.759 1.00 76.56 535 PHE A O 1
ATOM 4378 N N . GLN A 1 536 ? 5.918 -16.587 -8.826 1.00 78.00 536 GLN A N 1
ATOM 4379 C CA . GLN A 1 536 ? 5.014 -17.041 -9.899 1.00 78.00 536 GLN A CA 1
ATOM 4380 C C . GLN A 1 536 ? 5.335 -16.449 -11.280 1.00 78.00 536 GLN A C 1
ATOM 4382 O O . GLN A 1 536 ? 4.584 -16.655 -12.237 1.00 78.00 536 GLN A O 1
ATOM 4387 N N . ALA A 1 537 ? 6.401 -15.653 -11.385 1.00 86.38 537 ALA A N 1
ATOM 4388 C CA . ALA A 1 537 ? 6.766 -14.988 -12.625 1.00 86.38 537 ALA A CA 1
ATOM 4389 C C . ALA A 1 537 ? 7.249 -16.002 -13.667 1.00 86.38 537 ALA A C 1
ATOM 4391 O O . ALA A 1 537 ? 8.004 -16.919 -13.355 1.00 86.38 537 ALA A O 1
ATOM 4392 N N . ARG A 1 538 ? 6.885 -15.790 -14.933 1.00 89.31 538 ARG A N 1
ATOM 4393 C CA . ARG A 1 538 ? 7.468 -16.527 -16.059 1.00 89.31 538 ARG A CA 1
ATOM 4394 C C . ARG A 1 538 ? 8.526 -15.680 -16.762 1.00 89.31 538 ARG A C 1
ATOM 4396 O O . ARG A 1 538 ? 8.244 -14.557 -17.185 1.00 89.31 538 ARG A O 1
ATOM 4403 N N . LEU A 1 539 ? 9.729 -16.224 -16.928 1.00 89.69 539 LEU A N 1
ATOM 4404 C CA . LEU A 1 539 ? 10.855 -15.549 -17.570 1.00 89.69 539 LEU A CA 1
ATOM 4405 C C . LEU A 1 539 ? 10.867 -15.829 -19.079 1.00 89.69 539 LEU A C 1
ATOM 4407 O O . LEU A 1 539 ? 11.108 -16.950 -19.520 1.00 89.69 539 LEU A O 1
ATOM 4411 N N . CYS A 1 540 ? 10.616 -14.802 -19.889 1.00 90.75 540 CYS A N 1
ATOM 4412 C CA . CYS A 1 540 ? 10.721 -14.848 -21.345 1.00 90.75 540 CYS A CA 1
ATOM 4413 C C . CYS A 1 540 ? 12.026 -14.199 -21.797 1.00 90.75 540 CYS A C 1
ATOM 4415 O O . CYS A 1 540 ? 12.164 -12.977 -21.804 1.00 90.75 540 CYS A O 1
ATOM 4417 N N . VAL A 1 541 ? 12.965 -15.026 -22.228 1.00 88.62 541 VAL A N 1
ATOM 4418 C CA . VAL A 1 541 ? 14.270 -14.604 -22.710 1.00 88.62 541 VAL A CA 1
ATOM 4419 C C . VAL A 1 541 ? 14.202 -14.331 -24.208 1.00 88.62 541 VAL A C 1
ATOM 4421 O O . VAL A 1 541 ? 13.930 -15.220 -25.014 1.00 88.62 541 VAL A O 1
ATOM 4424 N N . ILE A 1 542 ? 14.429 -13.077 -24.582 1.00 88.88 542 ILE A N 1
ATOM 4425 C CA . ILE A 1 542 ? 14.249 -12.558 -25.934 1.00 88.88 542 ILE A CA 1
ATOM 4426 C C . ILE A 1 542 ? 15.607 -12.350 -26.586 1.00 88.88 542 ILE A C 1
ATOM 4428 O O . ILE A 1 542 ? 16.384 -11.475 -26.192 1.00 88.88 542 ILE A O 1
ATOM 4432 N N . ILE A 1 543 ? 15.839 -13.122 -27.642 1.00 86.81 543 ILE A N 1
ATOM 4433 C CA . ILE A 1 543 ? 17.048 -13.055 -28.460 1.00 86.81 543 ILE A CA 1
ATOM 4434 C C . ILE A 1 543 ? 16.694 -12.259 -29.705 1.00 86.81 543 ILE A C 1
ATOM 4436 O O . ILE A 1 543 ? 15.790 -12.642 -30.443 1.00 86.81 543 ILE A O 1
ATOM 4440 N N . LYS A 1 544 ? 17.327 -11.104 -29.891 1.00 85.38 544 LYS A N 1
ATOM 4441 C CA . LYS A 1 544 ? 16.913 -10.135 -30.912 1.00 85.38 544 LYS A CA 1
ATOM 4442 C C . LYS A 1 544 ? 17.512 -10.434 -32.271 1.00 85.38 544 LYS A C 1
ATOM 4444 O O . LYS A 1 544 ? 18.529 -11.107 -32.367 1.00 85.38 544 LYS A O 1
ATOM 4449 N N . ASP A 1 545 ? 16.858 -9.873 -33.282 1.00 83.25 545 ASP A N 1
ATOM 4450 C CA . ASP A 1 545 ? 17.333 -9.820 -34.659 1.00 83.25 545 ASP A CA 1
ATOM 4451 C C . ASP A 1 545 ? 17.735 -11.181 -35.227 1.00 83.25 545 ASP A C 1
ATOM 4453 O O . ASP A 1 545 ? 18.706 -11.303 -35.962 1.00 83.25 545 ASP A O 1
ATOM 4457 N N . VAL A 1 546 ? 16.939 -12.205 -34.903 1.00 85.31 546 VAL A N 1
ATOM 4458 C CA . VAL A 1 546 ? 17.166 -13.582 -35.335 1.00 85.31 546 VAL A CA 1
ATOM 4459 C C . VAL A 1 546 ? 16.539 -13.808 -36.718 1.00 85.31 546 VAL A C 1
ATOM 4461 O O . VAL A 1 546 ? 15.299 -13.780 -36.848 1.00 85.31 546 VAL A O 1
ATOM 4464 N N . PRO A 1 547 ? 17.352 -14.074 -37.761 1.00 84.56 547 PRO A N 1
ATOM 4465 C CA . PRO A 1 547 ? 16.858 -14.486 -39.069 1.00 84.56 547 PRO A CA 1
ATOM 4466 C C . PRO A 1 547 ? 16.048 -15.779 -38.969 1.00 84.56 547 PRO A C 1
ATOM 4468 O O . PRO A 1 547 ? 16.206 -16.571 -38.045 1.00 84.56 547 PRO A O 1
ATOM 4471 N N . LYS A 1 548 ? 15.152 -16.030 -39.930 1.00 82.12 548 LYS A N 1
ATOM 4472 C CA . LYS A 1 548 ? 14.301 -17.236 -39.895 1.00 82.12 548 LYS A CA 1
ATOM 4473 C C . LYS A 1 548 ? 15.101 -18.544 -39.897 1.00 82.12 548 LYS A C 1
ATOM 4475 O O . LYS A 1 548 ? 14.615 -19.507 -39.320 1.00 82.12 548 LYS A O 1
ATOM 4480 N N . VAL A 1 549 ? 16.273 -18.549 -40.529 1.00 86.25 549 VAL A N 1
ATOM 4481 C CA . VAL A 1 549 ? 17.127 -19.730 -40.710 1.00 86.25 549 VAL A CA 1
ATOM 4482 C C . VAL A 1 549 ? 17.852 -20.157 -39.429 1.00 86.25 549 VAL A C 1
ATOM 4484 O O . VAL A 1 549 ? 18.006 -21.349 -39.213 1.00 86.25 549 VAL A O 1
ATOM 4487 N N . ASP A 1 550 ? 18.185 -19.220 -38.535 1.00 85.69 550 ASP A N 1
ATOM 4488 C CA . ASP A 1 550 ? 19.028 -19.494 -37.354 1.00 85.69 550 ASP A CA 1
ATOM 4489 C C . ASP A 1 550 ? 18.222 -19.805 -36.079 1.00 85.69 550 ASP A C 1
ATOM 4491 O O . ASP A 1 550 ? 18.777 -19.979 -34.994 1.00 85.69 550 ASP A O 1
ATOM 4495 N N . ARG A 1 551 ? 16.886 -19.825 -36.170 1.00 84.38 551 ARG A N 1
ATOM 4496 C CA . ARG A 1 551 ? 16.001 -19.877 -34.991 1.00 84.38 551 ARG A CA 1
ATOM 4497 C C . ARG A 1 551 ? 16.203 -21.127 -34.149 1.00 84.38 551 ARG A C 1
ATOM 4499 O O . ARG A 1 551 ? 16.306 -21.012 -32.929 1.00 84.38 551 ARG A O 1
ATOM 4506 N N . ASP A 1 552 ? 16.226 -22.287 -34.792 1.00 85.50 552 ASP A N 1
ATOM 4507 C CA . ASP A 1 552 ? 16.266 -23.573 -34.096 1.00 85.50 552 ASP A CA 1
ATOM 4508 C C . ASP A 1 552 ? 17.651 -23.823 -33.485 1.00 85.50 552 ASP A C 1
ATOM 4510 O O . ASP A 1 552 ? 17.758 -24.279 -32.345 1.00 85.50 552 ASP A O 1
ATOM 4514 N N . ASP A 1 553 ? 18.711 -23.424 -34.192 1.00 85.94 553 ASP A N 1
ATOM 4515 C CA . ASP A 1 553 ? 20.084 -23.508 -33.695 1.00 85.94 553 ASP A CA 1
ATOM 4516 C C . ASP A 1 553 ? 20.305 -22.604 -32.478 1.00 85.94 553 ASP A C 1
ATOM 4518 O O . ASP A 1 553 ? 20.877 -23.041 -31.478 1.00 85.94 553 ASP A O 1
ATOM 4522 N N . ILE A 1 554 ? 19.790 -21.371 -32.510 1.00 83.62 554 ILE A N 1
ATOM 4523 C CA . ILE A 1 554 ? 19.869 -20.446 -31.374 1.00 83.62 554 ILE A CA 1
ATOM 4524 C C . ILE A 1 554 ? 19.113 -20.995 -30.161 1.00 83.62 554 ILE A C 1
ATOM 4526 O O . ILE A 1 554 ? 19.638 -20.953 -29.047 1.00 83.62 554 ILE A O 1
ATOM 4530 N N . ILE A 1 555 ? 17.903 -21.532 -30.356 1.00 84.62 555 ILE A N 1
ATOM 4531 C CA . ILE A 1 555 ? 17.142 -22.151 -29.262 1.00 84.62 555 ILE A CA 1
ATOM 4532 C C . ILE A 1 555 ? 17.962 -23.281 -28.627 1.00 84.62 555 ILE A C 1
ATOM 4534 O O . ILE A 1 555 ? 18.125 -23.284 -27.407 1.00 84.62 555 ILE A O 1
ATOM 4538 N N . ARG A 1 556 ? 18.541 -24.176 -29.440 1.00 85.06 556 ARG A N 1
ATOM 4539 C CA . ARG A 1 556 ? 19.355 -25.304 -28.962 1.00 85.06 556 ARG A CA 1
ATOM 4540 C C . ARG A 1 556 ? 20.573 -24.846 -28.155 1.00 85.06 556 ARG A C 1
ATOM 4542 O O . ARG A 1 556 ? 20.848 -25.395 -27.090 1.00 85.06 556 ARG A O 1
ATOM 4549 N N . VAL A 1 557 ? 21.287 -23.822 -28.629 1.00 85.12 557 VAL A N 1
ATOM 4550 C CA . VAL A 1 557 ? 22.472 -23.276 -27.939 1.00 85.12 557 VAL A CA 1
ATOM 4551 C C . VAL A 1 557 ? 22.107 -22.696 -26.576 1.00 85.12 557 VAL A C 1
ATOM 4553 O O . VAL A 1 557 ? 22.810 -22.938 -25.595 1.00 85.12 557 VAL A O 1
ATOM 4556 N N . PHE A 1 558 ? 21.020 -21.927 -26.490 1.00 81.88 558 PHE A N 1
ATOM 4557 C CA . PHE A 1 558 ? 20.625 -21.327 -25.219 1.00 81.88 558 PHE A CA 1
ATOM 4558 C C . PHE A 1 558 ? 20.045 -22.347 -24.246 1.00 81.88 558 PHE A C 1
ATOM 4560 O O . PHE A 1 558 ? 20.383 -22.272 -23.070 1.00 81.88 558 PHE A O 1
ATOM 4567 N N . GLN A 1 559 ? 19.268 -23.324 -24.719 1.00 83.81 559 GLN A N 1
ATOM 4568 C CA . GLN A 1 559 ? 18.813 -24.446 -23.889 1.00 83.81 559 GLN A CA 1
ATOM 4569 C C . GLN A 1 559 ? 19.998 -25.177 -23.252 1.00 83.81 559 GLN A C 1
ATOM 4571 O O . GLN A 1 559 ? 20.057 -25.259 -22.033 1.00 83.81 559 GLN A O 1
ATOM 4576 N N . SER A 1 560 ? 21.014 -25.542 -24.041 1.00 84.31 560 SER A N 1
ATOM 4577 C CA . SER A 1 560 ? 22.219 -26.200 -23.517 1.00 84.31 560 SER A CA 1
ATOM 4578 C C . SER A 1 560 ? 22.956 -25.371 -22.452 1.00 84.31 560 SER A C 1
ATOM 4580 O O . SER A 1 560 ? 23.472 -25.934 -21.487 1.00 84.31 560 SER A O 1
ATOM 4582 N N . LYS A 1 561 ? 22.984 -24.033 -22.572 1.00 81.25 561 LYS A N 1
ATOM 4583 C CA . LYS A 1 561 ? 23.555 -23.158 -21.531 1.00 81.25 561 LYS A CA 1
ATOM 4584 C C . LYS A 1 561 ? 22.738 -23.175 -20.239 1.00 81.25 561 LYS A C 1
ATOM 4586 O O . LYS A 1 561 ? 23.330 -23.144 -19.166 1.00 81.25 561 LYS A O 1
ATOM 4591 N N . PHE A 1 562 ? 21.411 -23.197 -20.335 1.00 78.75 562 PHE A N 1
ATOM 4592 C CA . PHE A 1 562 ? 20.544 -23.282 -19.160 1.00 78.75 562 PHE A CA 1
ATOM 4593 C C . PHE A 1 562 ? 20.629 -24.647 -18.489 1.00 78.75 562 PHE A C 1
ATOM 4595 O O . PHE A 1 562 ? 20.743 -24.693 -17.270 1.00 78.75 562 PHE A O 1
ATOM 4602 N N . ASP A 1 563 ? 20.659 -25.728 -19.266 1.00 81.50 563 ASP A N 1
ATOM 4603 C CA . ASP A 1 563 ? 20.817 -27.082 -18.734 1.00 81.50 563 ASP A CA 1
ATOM 4604 C C . ASP A 1 563 ? 22.129 -27.206 -17.950 1.00 81.50 563 ASP A C 1
ATOM 4606 O O . ASP A 1 563 ? 22.148 -27.772 -16.859 1.00 81.50 563 ASP A O 1
ATOM 4610 N N . ARG A 1 564 ? 23.209 -26.587 -18.451 1.00 80.19 564 ARG A N 1
ATOM 4611 C CA . ARG A 1 564 ? 24.483 -26.521 -17.730 1.00 80.19 564 ARG A CA 1
ATOM 4612 C C . ARG A 1 564 ? 24.366 -25.758 -16.406 1.00 80.19 564 ARG A C 1
ATOM 4614 O O . ARG A 1 564 ? 24.800 -26.278 -15.386 1.00 80.19 564 ARG A O 1
ATOM 4621 N N . LEU A 1 565 ? 23.735 -24.582 -16.398 1.00 74.81 565 LEU A N 1
ATOM 4622 C CA . LEU A 1 565 ? 23.525 -23.801 -15.167 1.00 74.81 565 LEU A CA 1
ATOM 4623 C C . LEU A 1 565 ? 22.691 -24.562 -14.131 1.00 74.81 565 LEU A C 1
ATOM 4625 O O . LEU A 1 565 ? 22.992 -24.524 -12.944 1.00 74.81 565 LEU A O 1
ATOM 4629 N N . VAL A 1 566 ? 21.655 -25.275 -14.578 1.00 78.25 566 VAL A N 1
ATOM 4630 C CA . VAL A 1 566 ? 20.831 -26.118 -13.701 1.00 78.25 566 VAL A CA 1
ATOM 4631 C C . VAL A 1 566 ? 21.643 -27.301 -13.166 1.00 78.25 566 VAL A C 1
ATOM 4633 O O . VAL A 1 566 ? 21.474 -27.671 -12.009 1.00 78.25 566 VAL A O 1
ATOM 4636 N N . SER A 1 567 ? 22.544 -27.878 -13.970 1.00 77.94 567 SER A N 1
ATOM 4637 C CA . SER A 1 567 ? 23.420 -28.966 -13.519 1.00 77.94 567 SER A CA 1
ATOM 4638 C C . SER A 1 567 ? 24.508 -28.517 -12.537 1.00 77.94 567 SER A C 1
ATOM 4640 O O . SER A 1 567 ? 24.857 -29.288 -11.651 1.00 77.94 567 SER A O 1
ATOM 4642 N N . GLU A 1 568 ? 25.022 -27.291 -12.683 1.00 74.56 568 GLU A N 1
ATOM 4643 C CA . GLU A 1 568 ? 26.054 -26.714 -11.810 1.00 74.56 568 GLU A CA 1
ATOM 4644 C C . GLU A 1 568 ? 25.474 -26.333 -10.434 1.00 74.56 568 GLU A C 1
ATOM 4646 O O . GLU A 1 568 ? 26.071 -26.660 -9.416 1.00 74.56 568 GLU A O 1
ATOM 4651 N N . GLU A 1 569 ? 24.293 -25.704 -10.398 1.00 70.00 569 GLU A N 1
ATOM 4652 C CA . GLU A 1 569 ? 23.689 -25.141 -9.171 1.00 70.00 569 GLU A CA 1
ATOM 4653 C C . GLU A 1 569 ? 22.628 -26.059 -8.513 1.00 70.00 569 GLU A C 1
ATOM 4655 O O . GLU A 1 569 ? 22.077 -25.737 -7.458 1.00 70.00 569 GLU A O 1
ATOM 4660 N N . GLY A 1 570 ? 22.284 -27.193 -9.134 1.00 73.12 570 GLY A N 1
ATOM 4661 C CA . GLY A 1 570 ? 21.338 -28.176 -8.590 1.00 73.12 570 GLY A CA 1
ATOM 4662 C C . GLY A 1 570 ? 19.917 -27.636 -8.350 1.00 73.12 570 GLY A C 1
ATOM 4663 O O . GLY A 1 570 ? 19.396 -26.822 -9.118 1.00 73.12 570 GLY A O 1
ATOM 4664 N N . GLU A 1 571 ? 19.251 -28.099 -7.283 1.00 67.50 571 GLU A N 1
ATOM 4665 C CA . GLU A 1 571 ? 17.892 -27.652 -6.906 1.00 67.50 571 GLU A CA 1
ATOM 4666 C C . GLU A 1 571 ? 17.844 -26.187 -6.430 1.00 67.50 571 GLU A C 1
ATOM 4668 O O . GLU A 1 571 ? 16.779 -25.564 -6.435 1.00 67.50 571 GLU A O 1
ATOM 4673 N N . ASP A 1 572 ? 19.000 -25.609 -6.095 1.00 68.00 572 ASP A N 1
ATOM 4674 C CA . ASP A 1 572 ? 19.136 -24.253 -5.569 1.00 68.00 572 ASP A CA 1
ATOM 4675 C C . ASP A 1 572 ? 19.292 -23.171 -6.653 1.00 68.00 572 ASP A C 1
ATOM 4677 O O . ASP A 1 572 ? 19.499 -21.993 -6.343 1.00 68.00 572 ASP A O 1
ATOM 4681 N N . ASN A 1 573 ? 19.138 -23.533 -7.928 1.00 78.81 573 ASN A N 1
ATOM 4682 C CA . ASN A 1 573 ? 19.228 -22.592 -9.040 1.00 78.81 573 ASN A CA 1
ATOM 4683 C C . ASN A 1 573 ? 18.057 -21.582 -9.066 1.00 78.81 573 ASN A C 1
ATOM 4685 O O . ASN A 1 573 ? 16.901 -21.891 -8.749 1.00 78.81 573 ASN A O 1
ATOM 4689 N N . PHE A 1 574 ? 18.334 -20.365 -9.534 1.00 80.31 574 PHE A N 1
ATOM 4690 C CA . PHE A 1 574 ? 17.355 -19.279 -9.584 1.00 80.31 574 PHE A CA 1
ATOM 4691 C C . PHE A 1 574 ? 16.134 -19.580 -10.474 1.00 80.31 574 PHE A C 1
ATOM 4693 O O . PHE A 1 574 ? 15.069 -19.010 -10.256 1.00 80.31 574 PHE A O 1
ATOM 4700 N N . ILE A 1 575 ? 16.238 -20.455 -11.481 1.00 81.44 575 ILE A N 1
ATOM 4701 C CA . ILE A 1 575 ? 15.120 -20.777 -12.387 1.00 81.44 575 ILE A CA 1
ATOM 4702 C C . ILE A 1 575 ? 14.055 -21.569 -11.629 1.00 81.44 575 ILE A C 1
ATOM 4704 O O . ILE A 1 575 ? 12.861 -21.278 -11.739 1.00 81.44 575 ILE A O 1
ATOM 4708 N N . THR A 1 576 ? 14.482 -22.541 -10.826 1.00 79.06 576 THR A N 1
ATOM 4709 C CA . THR A 1 576 ? 13.590 -23.303 -9.952 1.00 79.06 576 THR A CA 1
ATOM 4710 C C . THR A 1 576 ? 13.084 -22.421 -8.811 1.00 79.06 576 THR A C 1
ATOM 4712 O O . THR A 1 576 ? 11.871 -22.310 -8.634 1.00 79.06 576 THR A O 1
ATOM 4715 N N . LYS A 1 577 ? 13.980 -21.728 -8.092 1.00 77.62 577 LYS A N 1
ATOM 4716 C CA . LYS A 1 577 ? 13.622 -20.953 -6.890 1.00 77.62 577 LYS A CA 1
ATOM 4717 C C . LYS A 1 577 ? 12.783 -19.704 -7.160 1.00 77.62 577 LYS A C 1
ATOM 4719 O O . LYS A 1 577 ? 11.823 -19.447 -6.443 1.00 77.62 577 LYS A O 1
ATOM 4724 N N . MET A 1 578 ? 13.139 -18.924 -8.181 1.00 80.38 578 MET A N 1
ATOM 4725 C CA . MET A 1 578 ? 12.539 -17.608 -8.439 1.00 80.38 578 MET A CA 1
ATOM 4726 C C . MET A 1 578 ? 11.469 -17.611 -9.536 1.00 80.38 578 MET A C 1
ATOM 4728 O O . MET A 1 578 ? 10.647 -16.695 -9.593 1.00 80.38 578 MET A O 1
ATOM 4732 N N . TYR A 1 579 ? 11.477 -18.612 -10.419 1.00 81.94 579 TYR A N 1
ATOM 4733 C CA . TYR A 1 579 ? 10.593 -18.654 -11.589 1.00 81.94 579 TYR A CA 1
ATOM 4734 C C . TYR A 1 579 ? 9.737 -19.924 -11.669 1.00 81.94 579 TYR A C 1
ATOM 4736 O O . TYR A 1 579 ? 9.021 -20.107 -12.656 1.00 81.94 579 TYR A O 1
ATOM 4744 N N . GLY A 1 580 ? 9.807 -20.824 -10.679 1.00 75.44 580 GLY A N 1
ATOM 4745 C CA . GLY A 1 580 ? 9.020 -22.063 -10.649 1.00 75.44 580 GLY A CA 1
ATOM 4746 C C . GLY A 1 580 ? 9.209 -22.924 -11.904 1.00 75.44 580 GLY A C 1
ATOM 4747 O O . GLY A 1 580 ? 8.239 -23.466 -12.436 1.00 75.44 580 GLY A O 1
ATOM 4748 N N . SER A 1 581 ? 10.434 -22.954 -12.446 1.00 70.94 581 SER A N 1
ATOM 4749 C CA . SER A 1 581 ? 10.791 -23.598 -13.725 1.00 70.94 581 SER A CA 1
ATOM 4750 C C . SER A 1 581 ? 10.123 -22.985 -14.974 1.00 70.94 581 SER A C 1
ATOM 4752 O O . SER A 1 581 ? 10.180 -23.537 -16.075 1.00 70.94 581 SER A O 1
ATOM 4754 N N . GLY A 1 582 ? 9.497 -21.815 -14.842 1.00 79.50 582 GLY A N 1
ATOM 4755 C CA . GLY A 1 582 ? 8.838 -21.078 -15.913 1.00 79.50 582 GLY A CA 1
ATOM 4756 C C . GLY A 1 582 ? 9.805 -20.267 -16.775 1.00 79.50 582 GLY A C 1
ATOM 4757 O O . GLY A 1 582 ? 9.843 -19.045 -16.663 1.00 79.50 582 GLY A O 1
ATOM 4758 N N . LEU A 1 583 ? 10.527 -20.925 -17.686 1.00 85.88 583 LEU A N 1
ATOM 4759 C CA . LEU A 1 583 ? 11.439 -20.285 -18.643 1.00 85.88 583 LEU A CA 1
ATOM 4760 C C . LEU A 1 583 ? 10.973 -20.481 -20.093 1.00 85.88 583 LEU A C 1
ATOM 4762 O O . LEU A 1 583 ? 10.551 -21.566 -20.484 1.00 85.88 583 LEU A O 1
ATOM 4766 N N . ASP A 1 584 ? 11.080 -19.435 -20.911 1.00 87.69 584 ASP A N 1
ATOM 4767 C CA . ASP A 1 584 ? 10.849 -19.490 -22.353 1.00 87.69 584 ASP A CA 1
ATOM 4768 C C . ASP A 1 584 ? 11.954 -18.768 -23.121 1.00 87.69 584 ASP A C 1
ATOM 4770 O O . ASP A 1 584 ? 12.205 -17.591 -22.879 1.00 87.69 584 ASP A O 1
ATOM 4774 N N . ILE A 1 585 ? 12.535 -19.420 -24.128 1.00 87.69 585 ILE A N 1
ATOM 4775 C CA . ILE A 1 585 ? 13.439 -18.771 -25.085 1.00 87.69 585 ILE A CA 1
ATOM 4776 C C . ILE A 1 585 ? 12.638 -18.384 -26.328 1.00 87.69 585 ILE A C 1
ATOM 4778 O O . ILE A 1 585 ? 11.980 -19.220 -26.950 1.00 87.69 585 ILE A O 1
ATOM 4782 N N . ILE A 1 586 ? 12.671 -17.102 -26.691 1.00 89.31 586 ILE A N 1
ATOM 4783 C CA . ILE A 1 586 ? 11.926 -16.561 -27.827 1.00 89.31 586 ILE A CA 1
ATOM 4784 C C . ILE A 1 586 ? 12.910 -15.909 -28.809 1.00 89.31 586 ILE A C 1
ATOM 4786 O O . ILE A 1 586 ? 13.351 -14.782 -28.562 1.00 89.31 586 ILE A O 1
ATOM 4790 N N . PRO A 1 587 ? 13.218 -16.561 -29.950 1.00 88.75 587 PRO A N 1
ATOM 4791 C CA . PRO A 1 587 ? 13.936 -15.903 -31.030 1.00 88.75 587 PRO A CA 1
ATOM 4792 C C . PRO A 1 587 ? 13.024 -14.845 -31.652 1.00 88.75 587 PRO A C 1
ATOM 4794 O O . PRO A 1 587 ? 11.918 -15.132 -32.137 1.00 88.75 587 PRO A O 1
ATOM 4797 N N . TRP A 1 588 ? 13.475 -13.602 -31.593 1.00 89.94 588 TRP A N 1
ATOM 4798 C CA . TRP A 1 588 ? 12.722 -12.447 -32.036 1.00 89.94 588 TRP A CA 1
ATOM 4799 C C . TRP A 1 588 ? 13.091 -12.095 -33.479 1.00 89.94 588 TRP A C 1
ATOM 4801 O O . TRP A 1 588 ? 14.279 -12.040 -33.793 1.00 89.94 588 TRP A O 1
ATOM 4811 N N . PRO A 1 589 ? 12.108 -11.855 -34.369 1.00 88.62 589 PRO A N 1
ATOM 4812 C CA . PRO A 1 589 ? 12.388 -11.470 -35.751 1.00 88.62 589 PRO A CA 1
ATOM 4813 C C . PRO A 1 589 ? 13.218 -10.183 -35.854 1.00 88.62 589 PRO A C 1
ATOM 4815 O O . PRO A 1 589 ? 13.221 -9.373 -34.928 1.00 88.62 589 PRO A O 1
ATOM 4818 N N . VAL A 1 590 ? 13.852 -9.985 -37.013 1.00 85.06 590 VAL A N 1
ATOM 4819 C CA . VAL A 1 590 ? 14.600 -8.765 -37.357 1.00 85.06 590 VAL A CA 1
ATOM 4820 C C . VAL A 1 590 ? 13.716 -7.527 -37.229 1.00 85.06 590 VAL A C 1
ATOM 4822 O O . VAL A 1 590 ? 12.560 -7.519 -37.670 1.00 85.06 590 VAL A O 1
ATOM 4825 N N . PHE A 1 591 ? 14.251 -6.484 -36.597 1.00 82.12 591 PHE A N 1
ATOM 4826 C CA . PHE A 1 591 ? 13.565 -5.207 -36.442 1.00 82.12 591 PHE A CA 1
ATOM 4827 C C . PHE A 1 591 ? 13.119 -4.621 -37.794 1.00 82.12 591 PHE A C 1
ATOM 4829 O O . PHE A 1 591 ? 13.874 -4.598 -38.762 1.00 82.12 591 PHE A O 1
ATOM 4836 N N . GLY A 1 592 ? 11.872 -4.145 -37.858 1.00 75.06 592 GLY A N 1
ATOM 4837 C CA . GLY A 1 592 ? 11.270 -3.578 -39.071 1.00 75.06 592 GLY A CA 1
ATOM 4838 C C . GLY A 1 592 ? 10.529 -4.579 -39.970 1.00 75.06 592 GLY A C 1
ATOM 4839 O O . GLY A 1 592 ? 9.760 -4.144 -40.824 1.00 75.06 592 GLY A O 1
ATOM 4840 N N . ASP A 1 593 ? 10.672 -5.895 -39.768 1.00 83.56 593 ASP A N 1
ATOM 4841 C CA . ASP A 1 593 ? 9.823 -6.902 -40.428 1.00 83.56 593 ASP A CA 1
ATOM 4842 C C . ASP A 1 593 ? 8.413 -6.898 -39.801 1.00 83.56 593 ASP A C 1
ATOM 4844 O O . ASP A 1 593 ? 8.256 -6.841 -38.580 1.00 83.56 593 ASP A O 1
ATOM 4848 N N . ILE A 1 594 ? 7.358 -7.047 -40.608 1.00 83.75 594 ILE A N 1
ATOM 4849 C CA . ILE A 1 594 ? 5.983 -7.235 -40.118 1.00 83.75 594 ILE A CA 1
ATOM 4850 C C . ILE A 1 594 ? 5.862 -8.443 -39.171 1.00 83.75 594 ILE A C 1
ATOM 4852 O O . ILE A 1 594 ? 5.012 -8.469 -38.276 1.00 83.75 594 ILE A O 1
ATOM 4856 N N . ALA A 1 595 ? 6.723 -9.454 -39.341 1.00 86.19 595 ALA A N 1
ATOM 4857 C CA . ALA A 1 595 ? 6.820 -10.601 -38.448 1.00 86.19 595 ALA A CA 1
ATOM 4858 C C . ALA A 1 595 ? 7.181 -10.195 -37.009 1.00 86.19 595 ALA A C 1
ATOM 4860 O O . ALA A 1 595 ? 6.718 -10.854 -36.076 1.00 86.19 595 ALA A O 1
ATOM 4861 N N . TRP A 1 596 ? 7.945 -9.110 -36.826 1.00 89.38 596 TRP A N 1
ATOM 4862 C CA . TRP A 1 596 ? 8.298 -8.550 -35.519 1.00 89.38 596 TRP A CA 1
ATOM 4863 C C . TRP A 1 596 ? 7.037 -8.176 -34.736 1.00 89.38 596 TRP A C 1
ATOM 4865 O O . TRP A 1 596 ? 6.820 -8.668 -33.629 1.00 89.38 596 TRP A O 1
ATOM 4875 N N . PHE A 1 597 ? 6.144 -7.392 -35.351 1.00 87.50 597 PHE A N 1
ATOM 4876 C CA . PHE A 1 597 ? 4.898 -6.952 -34.715 1.00 87.50 597 PHE A CA 1
ATOM 4877 C C . PHE A 1 597 ? 3.908 -8.104 -34.541 1.00 87.50 597 PHE A C 1
ATOM 4879 O O . PHE A 1 597 ? 3.274 -8.222 -33.496 1.00 87.50 597 PHE A O 1
ATOM 4886 N N . LYS A 1 598 ? 3.820 -9.022 -35.514 1.00 86.31 598 LYS A N 1
ATOM 4887 C CA . LYS A 1 598 ? 2.974 -10.221 -35.381 1.00 86.31 598 LYS A CA 1
ATOM 4888 C C . LYS A 1 598 ? 3.382 -11.087 -34.185 1.00 86.31 598 LYS A C 1
ATOM 4890 O O . LYS A 1 598 ? 2.512 -11.694 -33.558 1.00 86.31 598 LYS A O 1
ATOM 4895 N N . LYS A 1 599 ? 4.672 -11.134 -33.830 1.00 89.56 599 LYS A N 1
ATOM 4896 C CA . LYS A 1 599 ? 5.172 -11.920 -32.691 1.00 89.56 599 LYS A CA 1
ATOM 4897 C C . LYS A 1 599 ? 4.719 -11.368 -31.331 1.00 89.56 599 LYS A C 1
ATOM 4899 O O . LYS A 1 599 ? 4.619 -12.151 -30.390 1.00 89.56 599 LYS A O 1
ATOM 4904 N N . LEU A 1 600 ? 4.340 -10.089 -31.224 1.00 89.38 600 LEU A N 1
ATOM 4905 C CA . LEU A 1 600 ? 3.770 -9.525 -29.988 1.00 89.38 600 LEU A CA 1
ATOM 4906 C C . LEU A 1 600 ? 2.492 -10.256 -29.559 1.00 89.38 600 LEU A C 1
ATOM 4908 O O . LEU A 1 600 ? 2.320 -10.540 -28.377 1.00 89.38 600 LEU A O 1
ATOM 4912 N N . SER A 1 601 ? 1.653 -10.665 -30.517 1.00 86.69 601 SER A N 1
ATOM 4913 C CA . SER A 1 601 ? 0.437 -11.443 -30.229 1.00 86.69 601 SER A CA 1
ATOM 4914 C C . SER A 1 601 ? 0.733 -12.796 -29.569 1.00 86.69 601 SER A C 1
ATOM 4916 O O . SER A 1 601 ? -0.055 -13.291 -28.768 1.00 86.69 601 SER A O 1
ATOM 4918 N N . PHE A 1 602 ? 1.892 -13.396 -29.864 1.00 87.56 602 PHE A N 1
ATOM 4919 C CA . PHE A 1 602 ? 2.332 -14.635 -29.226 1.00 87.56 602 PHE A CA 1
ATOM 4920 C C . PHE A 1 602 ? 2.725 -14.405 -27.763 1.00 87.56 602 PHE A C 1
ATOM 4922 O O . PHE A 1 602 ? 2.384 -15.221 -26.910 1.00 87.56 602 PHE A O 1
ATOM 4929 N N . VAL A 1 603 ? 3.397 -13.289 -27.466 1.00 90.12 603 VAL A N 1
ATOM 4930 C CA . VAL A 1 603 ? 3.721 -12.896 -26.087 1.00 90.12 603 VAL A CA 1
ATOM 4931 C C . VAL A 1 603 ? 2.450 -12.556 -25.312 1.00 90.12 603 VAL A C 1
ATOM 4933 O O . VAL A 1 603 ? 2.296 -13.035 -24.192 1.00 90.12 603 VAL A O 1
ATOM 4936 N N . ASN A 1 604 ? 1.501 -11.835 -25.920 1.00 89.38 604 ASN A N 1
ATOM 4937 C CA . ASN A 1 604 ? 0.220 -11.544 -25.273 1.00 89.38 604 ASN A CA 1
ATOM 4938 C C . ASN A 1 604 ? -0.541 -12.835 -24.909 1.00 89.38 604 ASN A C 1
ATOM 4940 O O . ASN A 1 604 ? -0.912 -13.028 -23.757 1.00 89.38 604 ASN A O 1
ATOM 4944 N N . LYS A 1 605 ? -0.640 -13.808 -25.826 1.00 89.31 605 LYS A N 1
ATOM 4945 C CA . LYS A 1 605 ? -1.235 -15.127 -25.521 1.00 89.31 605 LYS A CA 1
ATOM 4946 C C . LYS A 1 605 ? -0.549 -15.848 -24.356 1.00 89.31 605 LYS A C 1
ATOM 4948 O O . LYS A 1 605 ? -1.191 -16.618 -23.644 1.00 89.31 605 LYS A O 1
ATOM 4953 N N . LYS A 1 606 ? 0.761 -15.656 -24.165 1.00 89.06 606 LYS A N 1
ATOM 4954 C CA . LYS A 1 606 ? 1.477 -16.203 -23.002 1.00 89.06 606 LYS A CA 1
ATOM 4955 C C . LYS A 1 606 ? 1.125 -15.462 -21.716 1.00 89.06 606 LYS A C 1
ATOM 4957 O O . LYS A 1 606 ? 0.938 -16.127 -20.700 1.00 89.06 606 LYS A O 1
ATOM 4962 N N . LEU A 1 607 ? 1.004 -14.135 -21.764 1.00 89.38 607 LEU A N 1
ATOM 4963 C CA . LEU A 1 607 ? 0.563 -13.301 -20.642 1.00 89.38 607 LEU A CA 1
ATOM 4964 C C . LEU A 1 607 ? -0.875 -13.644 -20.209 1.00 89.38 607 LEU A C 1
ATOM 4966 O O . LEU A 1 607 ? -1.154 -13.798 -19.020 1.00 89.38 607 LEU A O 1
ATOM 4970 N N . GLU A 1 608 ? -1.783 -13.847 -21.164 1.00 87.19 608 GLU A N 1
ATOM 4971 C CA . GLU A 1 608 ? -3.169 -14.266 -20.918 1.00 87.19 608 GLU A CA 1
ATOM 4972 C C . GLU A 1 608 ? -3.247 -15.621 -20.201 1.00 87.19 608 GLU A C 1
ATOM 4974 O O . GLU A 1 608 ? -4.025 -15.772 -19.261 1.00 87.19 608 GLU A O 1
ATOM 4979 N N . LYS A 1 609 ? -2.384 -16.575 -20.571 1.00 88.19 609 LYS A N 1
ATOM 4980 C CA . LYS A 1 609 ? -2.306 -17.901 -19.936 1.00 88.19 609 LYS A CA 1
ATOM 4981 C C . LYS A 1 609 ? -1.683 -17.901 -18.540 1.00 88.19 609 LYS A C 1
ATOM 4983 O O . LYS A 1 609 ? -1.829 -18.900 -17.837 1.00 88.19 609 LYS A O 1
ATOM 4988 N N . GLN A 1 610 ? -0.968 -16.844 -18.142 1.00 87.69 610 GLN A N 1
ATOM 4989 C CA . GLN A 1 610 ? -0.415 -16.787 -16.789 1.00 87.69 610 GLN A CA 1
ATOM 4990 C C . GLN A 1 610 ? -1.546 -16.755 -15.764 1.00 87.69 610 GLN A C 1
ATOM 4992 O O . GLN A 1 610 ? -2.540 -16.037 -15.943 1.00 87.69 610 GLN A O 1
ATOM 4997 N N . LYS A 1 611 ? -1.366 -17.527 -14.686 1.00 83.94 611 LYS A N 1
ATOM 4998 C CA . LYS A 1 611 ? -2.257 -17.491 -13.529 1.00 83.94 611 LYS A CA 1
ATOM 4999 C C . LYS A 1 611 ? -2.300 -16.072 -12.975 1.00 83.94 611 LYS A C 1
ATOM 5001 O O . LYS A 1 611 ? -1.321 -15.323 -13.034 1.00 83.94 611 LYS A O 1
ATOM 5006 N N . VAL A 1 612 ? -3.468 -15.701 -12.476 1.00 79.62 612 VAL A N 1
ATOM 5007 C CA . VAL A 1 612 ? -3.668 -14.401 -11.851 1.00 79.62 612 VAL A CA 1
ATOM 5008 C C . VAL A 1 612 ? -2.960 -14.436 -10.507 1.00 79.62 612 VAL A C 1
ATOM 5010 O O . VAL A 1 612 ? -3.296 -15.246 -9.654 1.00 79.62 612 VAL A O 1
ATOM 5013 N N . LYS A 1 613 ? -1.948 -13.581 -10.363 1.00 82.62 613 LYS A N 1
ATOM 5014 C CA . LYS A 1 613 ? -1.197 -13.442 -9.111 1.00 82.62 613 LYS A CA 1
ATOM 5015 C C . LYS A 1 613 ? -1.968 -12.600 -8.099 1.00 82.62 613 LYS A C 1
ATOM 5017 O O . LYS A 1 613 ? -2.000 -12.923 -6.921 1.00 82.62 613 LYS A O 1
ATOM 5022 N N . TYR A 1 614 ? -2.629 -11.551 -8.586 1.00 87.81 614 TYR A N 1
ATOM 5023 C CA . TYR A 1 614 ? -3.391 -10.613 -7.773 1.00 87.81 614 TYR A CA 1
ATOM 5024 C C . TYR A 1 614 ? -4.858 -10.633 -8.202 1.00 87.81 614 TYR A C 1
ATOM 5026 O O . TYR A 1 614 ? -5.221 -10.128 -9.270 1.00 87.81 614 TYR A O 1
ATOM 5034 N N . GLU A 1 615 ? -5.705 -11.237 -7.371 1.00 86.81 615 GLU A N 1
ATOM 5035 C CA . GLU A 1 615 ? -7.139 -11.395 -7.654 1.00 86.81 615 GLU A CA 1
ATOM 5036 C C . GLU A 1 615 ? -7.903 -10.068 -7.668 1.00 86.81 615 GLU A C 1
ATOM 5038 O O . GLU A 1 615 ? -8.974 -9.976 -8.264 1.00 86.81 615 GLU A O 1
ATOM 5043 N N . ASN A 1 616 ? -7.361 -9.033 -7.030 1.00 88.94 616 ASN A N 1
ATOM 5044 C CA . ASN A 1 616 ? -7.960 -7.711 -7.004 1.00 88.94 616 ASN A CA 1
ATOM 5045 C C . ASN A 1 616 ? -6.871 -6.618 -6.922 1.00 88.94 616 ASN A C 1
ATOM 5047 O O . ASN A 1 616 ? -5.742 -6.859 -6.479 1.00 88.94 616 ASN A O 1
ATOM 5051 N N . ALA A 1 617 ? -7.213 -5.413 -7.369 1.00 92.38 617 ALA A N 1
ATOM 5052 C CA . ALA A 1 617 ? -6.307 -4.274 -7.474 1.00 92.38 617 ALA A CA 1
ATOM 5053 C C . ALA A 1 617 ? -5.908 -3.679 -6.116 1.00 92.38 617 ALA A C 1
ATOM 5055 O O . ALA A 1 617 ? -4.826 -3.102 -5.994 1.00 92.38 617 ALA A O 1
ATOM 5056 N N . ILE A 1 618 ? -6.752 -3.839 -5.094 1.00 89.56 618 ILE A N 1
ATOM 5057 C CA . ILE A 1 618 ? -6.478 -3.365 -3.731 1.00 89.56 618 ILE A CA 1
ATOM 5058 C C . ILE A 1 618 ? -5.341 -4.184 -3.112 1.00 89.56 618 ILE A C 1
ATOM 5060 O O . ILE A 1 618 ? -4.389 -3.609 -2.584 1.00 89.56 618 ILE A O 1
ATOM 5064 N N . THR A 1 619 ? -5.398 -5.511 -3.245 1.00 88.25 619 THR A N 1
ATOM 5065 C CA . THR A 1 619 ? -4.350 -6.430 -2.792 1.00 88.25 619 THR A CA 1
ATOM 5066 C C . THR A 1 619 ? -3.043 -6.171 -3.534 1.00 88.25 619 THR A C 1
ATOM 5068 O O . THR A 1 619 ? -2.021 -5.998 -2.883 1.00 88.25 619 THR A O 1
ATOM 5071 N N . PHE A 1 620 ? -3.068 -6.008 -4.866 1.00 92.69 620 PHE A N 1
ATOM 5072 C CA . PHE A 1 620 ? -1.859 -5.643 -5.622 1.00 92.69 620 PHE A CA 1
ATOM 5073 C C . PHE A 1 620 ? -1.184 -4.377 -5.072 1.00 92.69 620 PHE A C 1
ATOM 5075 O O . PHE A 1 620 ? 0.027 -4.366 -4.855 1.00 92.69 620 PHE A O 1
ATOM 5082 N N . LEU A 1 621 ? -1.969 -3.318 -4.832 1.00 93.50 621 LEU A N 1
ATOM 5083 C CA . LEU A 1 621 ? -1.468 -2.045 -4.318 1.00 93.50 621 LEU A CA 1
ATOM 5084 C C . LEU A 1 621 ? -0.842 -2.187 -2.923 1.00 93.50 621 LEU A C 1
ATOM 5086 O O . LEU A 1 621 ? 0.171 -1.547 -2.644 1.00 93.50 621 LEU A O 1
ATOM 5090 N N . GLN A 1 622 ? -1.441 -2.997 -2.047 1.00 90.00 622 GLN A N 1
ATOM 5091 C CA . GLN A 1 622 ? -0.887 -3.274 -0.723 1.00 90.00 622 GLN A CA 1
ATOM 5092 C C . GLN A 1 622 ? 0.423 -4.064 -0.842 1.00 90.00 622 GLN A C 1
ATOM 5094 O O . GLN A 1 622 ? 1.444 -3.641 -0.296 1.00 90.00 622 GLN A O 1
ATOM 5099 N N . ASP A 1 623 ? 0.414 -5.158 -1.600 1.00 90.50 623 ASP A N 1
ATOM 5100 C CA . ASP A 1 623 ? 1.537 -6.086 -1.711 1.00 90.50 623 ASP A CA 1
ATOM 5101 C C . ASP A 1 623 ? 2.778 -5.402 -2.276 1.00 90.50 623 ASP A C 1
ATOM 5103 O O . ASP A 1 623 ? 3.850 -5.481 -1.678 1.00 90.50 623 ASP A O 1
ATOM 5107 N N . ILE A 1 624 ? 2.648 -4.667 -3.389 1.00 93.25 624 ILE A N 1
ATOM 5108 C CA . ILE A 1 624 ? 3.798 -4.003 -4.015 1.00 93.25 624 ILE A CA 1
ATOM 5109 C C . ILE A 1 624 ? 4.454 -2.986 -3.072 1.00 93.25 624 ILE A C 1
ATOM 5111 O O . ILE A 1 624 ? 5.680 -2.909 -3.019 1.00 93.25 624 ILE A O 1
ATOM 5115 N N . LYS A 1 625 ? 3.671 -2.249 -2.271 1.00 93.25 625 LYS A N 1
ATOM 5116 C CA . LYS A 1 625 ? 4.211 -1.296 -1.291 1.00 93.25 625 LYS A CA 1
ATOM 5117 C C . LYS A 1 625 ? 4.944 -1.999 -0.157 1.00 93.25 625 LYS A C 1
ATOM 5119 O O . LYS A 1 625 ? 6.012 -1.544 0.244 1.00 93.25 625 LYS A O 1
ATOM 5124 N N . VAL A 1 626 ? 4.404 -3.114 0.337 1.00 91.44 626 VAL A N 1
ATOM 5125 C CA . VAL A 1 626 ? 5.061 -3.916 1.377 1.00 91.44 626 VAL A CA 1
ATOM 5126 C C . VAL A 1 626 ? 6.353 -4.527 0.847 1.00 91.44 626 VAL A C 1
ATOM 5128 O O . VAL A 1 626 ? 7.379 -4.409 1.508 1.00 91.44 626 VAL A O 1
ATOM 5131 N N . ILE A 1 627 ? 6.347 -5.076 -0.370 1.00 91.38 627 ILE A N 1
ATOM 5132 C CA . ILE A 1 627 ? 7.548 -5.599 -1.036 1.00 91.38 627 ILE A CA 1
ATOM 5133 C C . ILE A 1 627 ? 8.619 -4.503 -1.151 1.00 91.38 627 ILE A C 1
ATOM 5135 O O . ILE A 1 627 ? 9.765 -4.709 -0.761 1.00 91.38 627 ILE A O 1
ATOM 5139 N N . MET A 1 628 ? 8.252 -3.312 -1.632 1.00 92.75 628 MET A N 1
ATOM 5140 C CA . MET A 1 628 ? 9.176 -2.178 -1.745 1.00 92.75 628 MET A CA 1
ATOM 5141 C C . MET A 1 628 ? 9.712 -1.713 -0.384 1.00 92.75 628 MET A C 1
ATOM 5143 O O . MET A 1 628 ? 10.888 -1.365 -0.271 1.00 92.75 628 MET A O 1
ATOM 5147 N N . ALA A 1 629 ? 8.869 -1.708 0.651 1.00 90.44 629 ALA A N 1
ATOM 5148 C CA . ALA A 1 629 ? 9.268 -1.357 2.009 1.00 90.44 629 ALA A CA 1
ATOM 5149 C C . ALA A 1 629 ? 10.242 -2.388 2.602 1.00 90.44 629 ALA A C 1
ATOM 5151 O O . ALA A 1 629 ? 11.245 -1.987 3.189 1.00 90.44 629 ALA A O 1
ATOM 5152 N N . LYS A 1 630 ? 10.000 -3.688 2.383 1.00 88.19 630 LYS A N 1
ATOM 5153 C CA . LYS A 1 630 ? 10.896 -4.778 2.800 1.00 88.19 630 LYS A CA 1
ATOM 5154 C C . LYS A 1 630 ? 12.257 -4.682 2.109 1.00 88.19 630 LYS A C 1
ATOM 5156 O O . LYS A 1 630 ? 13.276 -4.708 2.790 1.00 88.19 630 LYS A O 1
ATOM 5161 N N . LEU A 1 631 ? 12.289 -4.447 0.792 1.00 88.69 631 LEU A N 1
ATOM 5162 C CA . LEU A 1 631 ? 13.540 -4.237 0.046 1.00 88.69 631 LEU A CA 1
ATOM 5163 C C . LEU A 1 631 ? 14.321 -3.009 0.534 1.00 88.69 631 LEU A C 1
ATOM 5165 O O . LEU A 1 631 ? 15.545 -3.055 0.599 1.00 88.69 631 LEU A O 1
ATOM 5169 N N . LYS A 1 632 ? 13.630 -1.924 0.912 1.00 86.62 632 LYS A N 1
ATOM 5170 C CA . LYS A 1 632 ? 14.269 -0.712 1.453 1.00 86.62 632 LYS A CA 1
ATOM 5171 C C . LYS A 1 632 ? 15.031 -0.981 2.756 1.00 86.62 632 LYS A C 1
ATOM 5173 O O . LYS A 1 632 ? 16.075 -0.372 2.977 1.00 86.62 632 LYS A O 1
ATOM 5178 N N . ILE A 1 633 ? 14.494 -1.840 3.624 1.00 83.44 633 ILE A N 1
ATOM 5179 C CA . ILE A 1 633 ? 15.067 -2.129 4.950 1.00 83.44 633 ILE A CA 1
ATOM 5180 C C . ILE A 1 633 ? 15.811 -3.470 5.016 1.00 83.44 633 ILE A C 1
ATOM 5182 O O . ILE A 1 633 ? 16.285 -3.835 6.088 1.00 83.44 633 ILE A O 1
ATOM 5186 N N . CYS A 1 634 ? 15.918 -4.181 3.887 1.00 82.00 634 CYS A N 1
ATOM 5187 C CA . CYS A 1 634 ? 16.463 -5.539 3.786 1.00 82.00 634 CYS A CA 1
ATOM 5188 C C . CYS A 1 634 ? 15.784 -6.536 4.742 1.00 82.00 634 CYS A C 1
ATOM 5190 O O . CYS A 1 634 ? 16.433 -7.394 5.334 1.00 82.00 634 CYS A O 1
ATOM 5192 N N . ASP A 1 635 ? 14.465 -6.408 4.893 1.00 83.94 635 ASP A N 1
ATOM 5193 C CA . ASP A 1 635 ? 13.643 -7.381 5.607 1.00 83.94 635 ASP A CA 1
ATOM 5194 C C . ASP A 1 635 ? 13.363 -8.570 4.685 1.00 83.94 635 ASP A C 1
ATOM 5196 O O . ASP A 1 635 ? 12.573 -8.480 3.741 1.00 83.94 635 ASP A O 1
ATOM 5200 N N . TRP A 1 636 ? 14.029 -9.683 4.971 1.00 81.00 636 TRP A N 1
ATOM 5201 C CA . TRP A 1 636 ? 13.915 -10.916 4.204 1.00 81.00 636 TRP A CA 1
ATOM 5202 C C . TRP A 1 636 ? 12.849 -11.871 4.744 1.00 81.00 636 TRP A C 1
ATOM 5204 O O . TRP A 1 636 ? 12.695 -12.946 4.175 1.00 81.00 636 TRP A O 1
ATOM 5214 N N . ASP A 1 637 ? 12.120 -11.526 5.809 1.00 78.88 637 ASP A N 1
ATOM 5215 C CA . ASP A 1 637 ? 11.129 -12.415 6.426 1.00 78.88 637 ASP A CA 1
ATOM 5216 C C . ASP A 1 637 ? 9.910 -12.644 5.517 1.00 78.88 637 ASP A C 1
ATOM 5218 O O . ASP A 1 637 ? 9.725 -11.969 4.500 1.00 78.88 637 ASP A O 1
ATOM 5222 N N . SER A 1 638 ? 9.040 -13.583 5.900 1.00 79.69 638 SER A N 1
ATOM 5223 C CA . SER A 1 638 ? 7.831 -13.931 5.140 1.00 79.69 638 SER A CA 1
ATOM 5224 C C . SER A 1 638 ? 6.968 -12.708 4.797 1.00 79.69 638 SER A C 1
ATOM 5226 O O . SER A 1 638 ? 6.624 -11.898 5.663 1.00 79.69 638 SER A O 1
ATOM 5228 N N . LEU A 1 639 ? 6.585 -12.596 3.519 1.00 82.81 639 LEU A N 1
ATOM 5229 C CA . LEU A 1 639 ? 5.668 -11.559 3.042 1.00 82.81 639 LEU A CA 1
ATOM 5230 C C . LEU A 1 639 ? 4.267 -11.738 3.647 1.00 82.81 639 LEU A C 1
ATOM 5232 O O . LEU A 1 639 ? 3.677 -10.752 4.086 1.00 82.81 639 LEU A O 1
ATOM 5236 N N . ASP A 1 640 ? 3.768 -12.978 3.716 1.00 83.06 640 ASP A N 1
ATOM 5237 C CA . ASP A 1 640 ? 2.449 -13.308 4.277 1.00 83.06 640 ASP A CA 1
ATOM 5238 C C . ASP A 1 640 ? 2.350 -12.837 5.741 1.00 83.06 640 ASP A C 1
ATOM 5240 O O . ASP A 1 640 ? 1.381 -12.181 6.126 1.00 83.06 640 ASP A O 1
ATOM 5244 N N . GLU A 1 641 ? 3.391 -13.084 6.543 1.00 82.44 641 GLU A N 1
ATOM 5245 C CA . GLU A 1 641 ? 3.440 -12.667 7.950 1.00 82.44 641 GLU A CA 1
ATOM 5246 C C . GLU A 1 641 ? 3.468 -11.135 8.092 1.00 82.44 641 GLU A C 1
ATOM 5248 O O . GLU A 1 641 ? 2.743 -10.563 8.910 1.00 82.44 641 GLU A O 1
ATOM 5253 N N . SER A 1 642 ? 4.233 -10.438 7.243 1.00 85.56 642 SER A N 1
ATOM 5254 C CA . SER A 1 642 ? 4.222 -8.971 7.194 1.00 85.56 642 SER A CA 1
ATOM 5255 C C . SER A 1 642 ? 2.847 -8.409 6.811 1.00 85.56 642 SER A C 1
ATOM 5257 O O . SER A 1 642 ? 2.390 -7.432 7.408 1.00 85.56 642 SER A O 1
ATOM 5259 N N . LEU A 1 643 ? 2.160 -9.021 5.842 1.00 86.62 643 LEU A N 1
ATOM 5260 C CA . LEU A 1 643 ? 0.820 -8.609 5.416 1.00 86.62 643 LEU A CA 1
ATOM 5261 C C . LEU A 1 643 ? -0.221 -8.823 6.522 1.00 86.62 643 LEU A C 1
ATOM 5263 O O . LEU A 1 643 ? -1.036 -7.925 6.758 1.00 86.62 643 LEU A O 1
ATOM 5267 N N . ILE A 1 644 ? -0.159 -9.952 7.242 1.00 87.75 644 ILE A N 1
ATOM 5268 C CA . ILE A 1 644 ? -0.994 -10.226 8.424 1.00 87.75 644 ILE A CA 1
ATOM 5269 C C . ILE A 1 644 ? -0.779 -9.137 9.477 1.00 87.75 644 ILE A C 1
ATOM 5271 O O . ILE A 1 644 ? -1.745 -8.525 9.936 1.00 87.75 644 ILE A O 1
ATOM 5275 N N . GLN A 1 645 ? 0.475 -8.839 9.824 1.00 84.31 645 GLN A N 1
ATOM 5276 C CA . GLN A 1 645 ? 0.802 -7.828 10.832 1.00 84.31 645 GLN A CA 1
ATOM 5277 C C . GLN A 1 645 ? 0.289 -6.439 10.442 1.00 84.31 645 GLN A C 1
ATOM 5279 O O . GLN A 1 645 ? -0.349 -5.772 11.257 1.00 84.31 645 GLN A O 1
ATOM 5284 N N . ILE A 1 646 ? 0.492 -6.020 9.190 1.00 86.25 646 ILE A N 1
ATOM 5285 C CA . ILE A 1 646 ? 0.003 -4.731 8.676 1.00 86.25 646 ILE A CA 1
ATOM 5286 C C . ILE A 1 646 ? -1.528 -4.669 8.698 1.00 86.25 646 ILE A C 1
ATOM 5288 O O . ILE A 1 646 ? -2.103 -3.641 9.080 1.00 86.25 646 ILE A O 1
ATOM 5292 N N . ARG A 1 647 ? -2.206 -5.761 8.316 1.00 88.94 647 ARG A N 1
ATOM 5293 C CA . ARG A 1 647 ? -3.672 -5.841 8.338 1.00 88.94 647 ARG A CA 1
ATOM 5294 C C . ARG A 1 647 ? -4.196 -5.724 9.767 1.00 88.94 647 ARG A C 1
ATOM 5296 O O . ARG A 1 647 ? -5.030 -4.859 10.025 1.00 88.94 647 ARG A O 1
ATOM 5303 N N . ILE A 1 648 ? -3.668 -6.509 10.707 1.00 89.75 648 ILE A N 1
ATOM 5304 C CA . ILE A 1 648 ? -4.075 -6.466 12.118 1.00 89.75 648 ILE A CA 1
ATOM 5305 C C . ILE A 1 648 ? -3.767 -5.102 12.748 1.00 89.75 648 ILE A C 1
ATOM 5307 O O . ILE A 1 648 ? -4.638 -4.539 13.410 1.00 89.75 648 ILE A O 1
ATOM 5311 N N . ALA A 1 649 ? -2.587 -4.524 12.511 1.00 86.94 649 ALA A N 1
ATOM 5312 C CA . ALA A 1 649 ? -2.231 -3.195 13.014 1.00 86.94 649 ALA A CA 1
ATOM 5313 C C . ALA A 1 649 ? -3.177 -2.107 12.476 1.00 86.94 649 ALA A C 1
ATOM 5315 O O . ALA A 1 649 ? -3.632 -1.237 13.223 1.00 86.94 649 ALA A O 1
ATOM 5316 N N . THR A 1 650 ? -3.542 -2.186 11.194 1.00 88.50 650 THR A N 1
ATOM 5317 C CA . THR A 1 650 ? -4.518 -1.271 10.588 1.00 88.50 650 THR A CA 1
ATOM 5318 C C . THR A 1 650 ? -5.896 -1.423 11.230 1.00 88.50 650 THR A C 1
ATOM 5320 O O . THR A 1 650 ? -6.491 -0.418 11.615 1.00 88.50 650 THR A O 1
ATOM 5323 N N . LEU A 1 651 ? -6.381 -2.653 11.424 1.00 92.38 651 LEU A N 1
ATOM 5324 C CA . LEU A 1 651 ? -7.655 -2.903 12.105 1.00 92.38 651 LEU A CA 1
ATOM 5325 C C . LEU A 1 651 ? -7.641 -2.376 13.544 1.00 92.38 651 LEU A C 1
ATOM 5327 O O . LEU A 1 651 ? -8.576 -1.687 13.938 1.00 92.38 651 LEU A O 1
ATOM 5331 N N . LYS A 1 652 ? -6.568 -2.616 14.309 1.00 90.06 652 LYS A N 1
ATOM 5332 C CA . LYS A 1 652 ? -6.404 -2.095 15.678 1.00 90.06 652 LYS A CA 1
ATOM 5333 C C . LYS A 1 652 ? -6.457 -0.571 15.735 1.00 90.06 652 LYS A C 1
ATOM 5335 O O . LYS A 1 652 ? -7.096 -0.022 16.629 1.00 90.06 652 LYS A O 1
ATOM 5340 N N . LYS A 1 653 ? -5.831 0.107 14.770 1.00 89.88 653 LYS A N 1
ATOM 5341 C CA . LYS A 1 653 ? -5.856 1.571 14.660 1.00 89.88 653 LYS A CA 1
ATOM 5342 C C . LYS A 1 653 ? -7.253 2.113 14.340 1.00 89.88 653 LYS A C 1
ATOM 5344 O O . LYS A 1 653 ? -7.617 3.166 14.849 1.00 89.88 653 LYS A O 1
ATOM 5349 N N . LEU A 1 654 ? -8.014 1.418 13.494 1.00 92.44 654 LEU A N 1
ATOM 5350 C CA . LEU A 1 654 ? -9.374 1.815 13.097 1.00 92.44 654 LEU A CA 1
ATOM 5351 C C . LEU A 1 654 ? -10.434 1.437 14.140 1.00 92.44 654 LEU A C 1
ATOM 5353 O O . LEU A 1 654 ? -11.508 2.032 14.173 1.00 92.44 654 LEU A O 1
ATOM 5357 N N . LEU A 1 655 ? -10.132 0.464 15.000 1.00 93.44 655 LEU A N 1
ATOM 5358 C CA . LEU A 1 655 ? -11.063 -0.107 15.964 1.00 93.44 655 LEU A CA 1
ATOM 5359 C C . LEU A 1 655 ? -11.721 0.926 16.901 1.00 93.44 655 LEU A C 1
ATOM 5361 O O . LEU A 1 655 ? -12.932 0.823 17.075 1.00 93.44 655 LEU A O 1
ATOM 5365 N N . PRO A 1 656 ? -11.017 1.929 17.475 1.00 92.38 656 PRO A N 1
ATOM 5366 C CA . PRO A 1 656 ? -11.666 2.958 18.288 1.00 92.38 656 PRO A CA 1
ATOM 5367 C C . PRO A 1 656 ? -12.766 3.695 17.517 1.00 92.38 656 PRO A C 1
ATOM 5369 O O . PRO A 1 656 ? -13.896 3.764 17.980 1.00 92.38 656 PRO A O 1
ATOM 5372 N N . THR A 1 657 ? -12.482 4.157 16.296 1.00 93.38 657 THR A N 1
ATOM 5373 C CA . THR A 1 657 ? -13.469 4.850 15.451 1.00 93.38 657 THR A CA 1
ATOM 5374 C C . THR A 1 657 ? -14.610 3.927 15.023 1.00 93.38 657 THR A C 1
ATOM 5376 O O . THR A 1 657 ? -15.766 4.350 15.029 1.00 93.38 657 THR A O 1
ATOM 5379 N N . ALA A 1 658 ? -14.313 2.660 14.717 1.00 95.06 658 ALA A N 1
ATOM 5380 C CA . ALA A 1 658 ? -15.322 1.663 14.371 1.00 95.06 658 ALA A CA 1
ATOM 5381 C C . ALA A 1 658 ? -16.295 1.410 15.533 1.00 95.06 658 ALA A C 1
ATOM 5383 O O . ALA A 1 658 ? -17.503 1.359 15.319 1.00 95.06 658 ALA A O 1
ATOM 5384 N N . ILE A 1 659 ? -15.787 1.312 16.765 1.00 94.56 659 ILE A N 1
ATOM 5385 C CA . ILE A 1 659 ? -16.599 1.123 17.974 1.00 94.56 659 ILE A CA 1
ATOM 5386 C C . ILE A 1 659 ? -17.388 2.390 18.306 1.00 94.56 659 ILE A C 1
ATOM 5388 O O . ILE A 1 659 ? -18.589 2.295 18.551 1.00 94.56 659 ILE A O 1
ATOM 5392 N N . SER A 1 660 ? -16.757 3.565 18.252 1.00 93.38 660 SER A N 1
ATOM 5393 C CA . SER A 1 660 ? -17.395 4.846 18.569 1.00 93.38 660 SER A CA 1
ATOM 5394 C C . SER A 1 660 ? -18.470 5.243 17.564 1.00 93.38 660 SER A C 1
ATOM 5396 O O . SER A 1 660 ? -19.543 5.662 17.978 1.00 93.38 660 SER A O 1
ATOM 5398 N N . TYR A 1 661 ? -18.227 5.085 16.257 1.00 92.62 661 TYR A N 1
ATOM 5399 C CA . TYR A 1 661 ? -19.077 5.652 15.197 1.00 92.62 661 TYR A CA 1
ATOM 5400 C C . TYR A 1 661 ? -19.598 4.666 14.148 1.00 92.62 661 TYR A C 1
ATOM 5402 O O . TYR A 1 661 ? -20.430 5.059 13.337 1.00 92.62 661 TYR A O 1
ATOM 5410 N N . GLY A 1 662 ? -19.132 3.416 14.106 1.00 93.06 662 GLY A N 1
ATOM 5411 C CA . GLY A 1 662 ? -19.562 2.459 13.077 1.00 93.06 662 GLY A CA 1
ATOM 5412 C C . GLY A 1 662 ? -18.965 2.810 11.715 1.00 93.06 662 GLY A C 1
ATOM 5413 O O . GLY A 1 662 ? -19.555 2.543 10.671 1.00 93.06 662 GLY A O 1
ATOM 5414 N N . LEU A 1 663 ? -17.804 3.472 11.733 1.00 93.25 663 LEU A N 1
ATOM 5415 C CA . LEU A 1 663 ? -17.107 4.042 10.584 1.00 93.25 663 LEU A CA 1
ATOM 5416 C C . LEU A 1 663 ? -15.606 3.753 10.692 1.00 93.25 663 LEU A C 1
ATOM 5418 O O . LEU A 1 663 ? -15.065 3.648 11.789 1.00 93.25 663 LEU A O 1
ATOM 5422 N N . GLU A 1 664 ? -14.905 3.707 9.560 1.00 90.06 664 GLU A N 1
ATOM 5423 C CA . GLU A 1 664 ? -13.434 3.707 9.560 1.00 90.06 664 GLU A CA 1
ATOM 5424 C C . GLU A 1 664 ? -12.861 5.108 9.783 1.00 90.06 664 GLU A C 1
ATOM 5426 O O . GLU A 1 664 ? -11.740 5.249 10.267 1.00 90.06 664 GLU A O 1
ATOM 5431 N N . ARG A 1 665 ? -13.598 6.154 9.386 1.00 86.12 665 ARG A N 1
ATOM 5432 C CA . ARG A 1 665 ? -13.146 7.546 9.490 1.00 86.12 665 ARG A CA 1
ATOM 5433 C C . ARG A 1 665 ? -14.320 8.517 9.579 1.00 86.12 665 ARG A C 1
ATOM 5435 O O . ARG A 1 665 ? -15.272 8.407 8.802 1.00 86.12 665 ARG A O 1
ATOM 5442 N N . LYS A 1 666 ? -14.194 9.495 10.480 1.00 78.25 666 LYS A N 1
ATOM 5443 C CA . LYS A 1 666 ? -15.138 10.597 10.704 1.00 78.25 666 LYS A CA 1
ATOM 5444 C C . LYS A 1 666 ? -14.434 11.935 10.419 1.00 78.25 666 LYS A C 1
ATOM 5446 O O . LYS A 1 666 ? -14.012 12.625 11.338 1.00 78.25 666 LYS A O 1
ATOM 5451 N N . ASP A 1 667 ? -14.305 12.272 9.134 1.00 76.56 667 ASP A N 1
ATOM 5452 C CA . ASP A 1 667 ? -13.728 13.538 8.644 1.00 76.56 667 ASP A CA 1
ATOM 5453 C C . ASP A 1 667 ? -14.720 14.214 7.666 1.00 76.56 667 ASP A C 1
ATOM 5455 O O . ASP A 1 667 ? -15.892 13.847 7.625 1.00 76.56 667 ASP A O 1
ATOM 5459 N N . SER A 1 668 ? -14.268 15.164 6.833 1.00 66.62 668 SER A N 1
ATOM 5460 C CA . SER A 1 668 ? -15.080 15.807 5.779 1.00 66.62 668 SER A CA 1
ATOM 5461 C C . SER A 1 668 ? -15.686 14.829 4.762 1.00 66.62 668 SER A C 1
ATOM 5463 O O . SER A 1 668 ? -16.685 15.150 4.123 1.00 66.62 668 SER A O 1
ATOM 5465 N N . VAL A 1 669 ? -15.094 13.639 4.623 1.00 72.31 669 VAL A N 1
ATOM 5466 C CA . VAL A 1 669 ? -15.644 12.511 3.865 1.00 72.31 669 VAL A CA 1
ATOM 5467 C C . VAL A 1 669 ? -15.784 11.336 4.825 1.00 72.31 669 VAL A C 1
ATOM 5469 O O . VAL A 1 669 ? -14.784 10.755 5.259 1.00 72.31 669 VAL A O 1
ATOM 5472 N N . THR A 1 670 ? -17.022 10.997 5.177 1.00 77.75 670 THR A N 1
ATOM 5473 C CA . THR A 1 670 ? -17.330 9.841 6.022 1.00 77.75 670 THR A CA 1
ATOM 5474 C C . THR A 1 670 ? -16.968 8.554 5.288 1.00 77.75 670 THR A C 1
ATOM 5476 O O . THR A 1 670 ? -17.300 8.367 4.116 1.00 77.75 670 THR A O 1
ATOM 5479 N N . LYS A 1 671 ? -16.253 7.654 5.970 1.00 84.12 671 LYS A N 1
ATOM 5480 C CA . LYS A 1 671 ? -15.852 6.366 5.396 1.00 84.12 671 LYS A CA 1
ATOM 5481 C C . LYS A 1 671 ? -16.498 5.229 6.174 1.00 84.12 671 LYS A C 1
ATOM 5483 O O . LYS A 1 671 ? -16.196 5.038 7.352 1.00 84.12 671 LYS A O 1
ATOM 5488 N N . LEU A 1 672 ? -17.381 4.491 5.503 1.00 90.94 672 LEU A N 1
ATOM 5489 C CA . LEU A 1 672 ? -18.049 3.310 6.053 1.00 90.94 672 LEU A CA 1
ATOM 5490 C C . LEU A 1 672 ? -17.034 2.220 6.424 1.00 90.94 672 LEU A C 1
ATOM 5492 O O . LEU A 1 672 ? -15.905 2.223 5.933 1.00 90.94 672 LEU A O 1
ATOM 5496 N N . LEU A 1 673 ? -17.454 1.273 7.264 1.00 93.50 673 LEU A N 1
ATOM 5497 C CA . LEU A 1 673 ? -16.725 0.020 7.467 1.00 93.50 673 LEU A CA 1
ATOM 5498 C C . LEU A 1 673 ? -16.619 -0.716 6.132 1.00 93.50 673 LEU A C 1
ATOM 5500 O O . LEU A 1 673 ? -17.645 -0.945 5.493 1.00 93.50 673 LEU A O 1
ATOM 5504 N N . LEU A 1 674 ? -15.406 -1.069 5.704 1.00 91.31 674 LEU A N 1
ATOM 5505 C CA . LEU 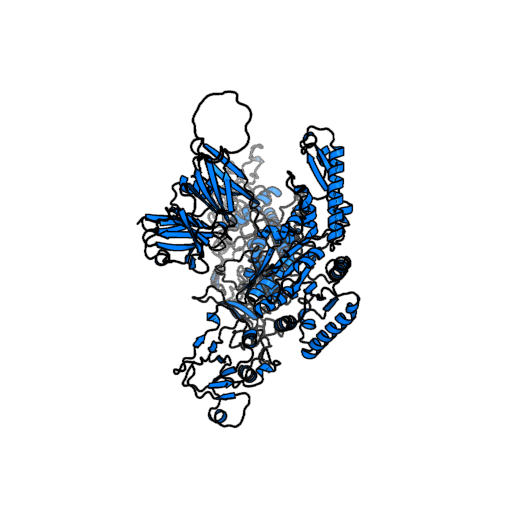A 1 674 ? -15.173 -1.775 4.445 1.00 91.31 674 LEU A CA 1
ATOM 5506 C C . LEU A 1 674 ? -14.574 -3.163 4.687 1.00 91.31 674 LEU A C 1
ATOM 5508 O O . LEU A 1 674 ? -13.813 -3.387 5.630 1.00 91.31 674 LEU A O 1
ATOM 5512 N N . ASP A 1 675 ? -14.866 -4.083 3.777 1.00 90.44 675 ASP A N 1
ATOM 5513 C CA . ASP A 1 675 ? -14.025 -5.249 3.530 1.00 90.44 675 ASP A CA 1
ATOM 5514 C C . ASP A 1 675 ? -12.792 -4.792 2.733 1.00 90.44 675 ASP A C 1
ATOM 5516 O O . ASP A 1 675 ? -12.909 -4.308 1.606 1.00 90.44 675 ASP A O 1
ATOM 5520 N N . HIS A 1 676 ? -11.600 -4.900 3.318 1.00 86.38 676 HIS A N 1
ATOM 5521 C CA . HIS A 1 676 ? -10.345 -4.412 2.735 1.00 86.38 676 HIS A CA 1
ATOM 5522 C C . HIS A 1 676 ? -9.817 -5.310 1.616 1.00 86.38 676 HIS A C 1
ATOM 5524 O O . HIS A 1 676 ? -8.894 -4.905 0.914 1.00 86.38 676 HIS A O 1
ATOM 5530 N N . ASP A 1 677 ? -10.392 -6.495 1.415 1.00 82.81 677 ASP A N 1
ATOM 5531 C CA . ASP A 1 677 ? -10.046 -7.351 0.282 1.00 82.81 677 ASP A CA 1
ATOM 5532 C C . ASP A 1 677 ? -10.900 -7.049 -0.951 1.00 82.81 677 ASP A C 1
ATOM 5534 O O . ASP A 1 677 ? -10.452 -7.251 -2.078 1.00 82.81 677 ASP A O 1
ATOM 5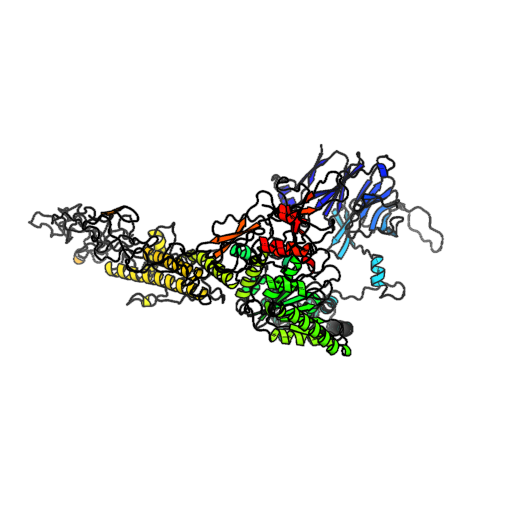538 N N . THR A 1 678 ? -12.143 -6.595 -0.762 1.00 81.31 678 THR A N 1
ATOM 5539 C CA . THR A 1 678 ? -13.080 -6.342 -1.873 1.00 81.31 678 THR A CA 1
ATOM 5540 C C . THR A 1 678 ? -13.391 -4.865 -2.098 1.00 81.31 678 THR A C 1
ATOM 5542 O O . THR A 1 678 ? -13.890 -4.500 -3.162 1.00 81.31 678 THR A O 1
ATOM 5545 N N . GLY A 1 679 ? -13.115 -4.010 -1.113 1.00 79.44 679 GLY A N 1
ATOM 5546 C CA . GLY A 1 679 ? -13.467 -2.591 -1.103 1.00 79.44 679 GLY A CA 1
ATOM 5547 C C . GLY A 1 679 ? -14.959 -2.313 -0.892 1.00 79.44 679 GLY A C 1
ATOM 5548 O O . GLY A 1 679 ? -15.375 -1.160 -0.998 1.00 79.44 679 GLY A O 1
ATOM 5549 N N . LYS A 1 680 ? -15.779 -3.337 -0.620 1.00 85.69 680 LYS A N 1
ATOM 5550 C CA . LYS A 1 680 ? -17.231 -3.193 -0.443 1.00 85.69 680 LYS A CA 1
ATOM 5551 C C . LYS A 1 680 ? -17.586 -2.779 0.990 1.00 85.69 680 LYS A C 1
ATOM 5553 O O . LYS A 1 680 ? -16.905 -3.204 1.923 1.00 85.69 680 LYS A O 1
ATOM 5558 N N . PRO A 1 681 ? -18.653 -1.983 1.187 1.00 89.50 681 PRO A N 1
ATOM 5559 C CA . PRO A 1 681 ? -19.109 -1.623 2.520 1.00 89.50 681 PRO A CA 1
ATOM 5560 C C . PRO A 1 681 ? -19.689 -2.828 3.262 1.00 89.50 681 PRO A C 1
ATOM 5562 O O . PRO A 1 681 ? -20.391 -3.658 2.682 1.00 89.50 681 PRO A O 1
ATOM 5565 N N . ILE A 1 682 ? -19.418 -2.889 4.563 1.00 92.69 682 ILE A N 1
ATOM 5566 C CA . ILE A 1 682 ? -20.068 -3.814 5.484 1.00 92.69 682 ILE A CA 1
ATOM 5567 C C . ILE A 1 682 ? -21.519 -3.376 5.639 1.00 92.69 682 ILE A C 1
ATOM 5569 O O . ILE A 1 682 ? -21.809 -2.237 6.021 1.00 92.69 682 ILE A O 1
ATOM 5573 N N . GLU A 1 683 ? -22.405 -4.318 5.345 1.00 89.44 683 GLU A N 1
ATOM 5574 C CA . GLU A 1 683 ? -23.854 -4.167 5.388 1.00 89.44 683 GLU A CA 1
ATOM 5575 C C . GLU A 1 683 ? -24.350 -3.507 6.685 1.00 89.44 683 GLU A C 1
ATOM 5577 O O . GLU A 1 683 ? -23.904 -3.849 7.783 1.00 89.44 683 GLU A O 1
ATOM 5582 N N . ASP A 1 684 ? -25.275 -2.563 6.515 1.00 86.44 684 ASP A N 1
ATOM 5583 C CA . ASP A 1 684 ? -26.018 -1.852 7.558 1.00 86.44 684 ASP A CA 1
ATOM 5584 C C . ASP A 1 684 ? -27.507 -2.052 7.238 1.00 86.44 684 ASP A C 1
ATOM 5586 O O . ASP A 1 684 ? -28.064 -1.296 6.436 1.00 86.44 684 ASP A O 1
ATOM 5590 N N . PRO A 1 685 ? -28.118 -3.162 7.686 1.00 83.00 685 PRO A N 1
ATOM 5591 C CA . PRO A 1 685 ? -29.499 -3.456 7.337 1.00 83.00 685 PRO A CA 1
ATOM 5592 C C . PRO A 1 685 ? -30.429 -2.399 7.944 1.00 83.00 685 PRO A C 1
ATOM 5594 O O . PRO A 1 685 ? -30.225 -1.961 9.075 1.00 83.00 685 PRO A O 1
ATOM 5597 N N . LYS A 1 686 ? -31.466 -2.013 7.193 1.00 83.62 686 LYS A N 1
ATOM 5598 C CA . LYS A 1 686 ? -32.570 -1.199 7.717 1.00 83.62 686 LYS A CA 1
ATOM 5599 C C . LYS A 1 686 ? -33.331 -2.008 8.768 1.00 83.62 686 LYS A C 1
ATOM 5601 O O . LYS A 1 686 ? -33.526 -3.208 8.581 1.00 83.62 686 LYS A O 1
ATOM 5606 N N . THR A 1 687 ? -33.728 -1.360 9.856 1.00 84.31 687 THR A N 1
ATOM 5607 C CA . THR A 1 687 ? -34.364 -2.007 11.013 1.00 84.31 687 THR A CA 1
ATOM 5608 C C . THR A 1 687 ? -35.512 -1.151 11.518 1.00 84.31 687 THR A C 1
ATOM 5610 O O . THR A 1 687 ? -35.356 0.072 11.567 1.00 84.31 687 THR A O 1
ATOM 5613 N N . ASP A 1 688 ? -36.604 -1.773 11.951 1.00 85.38 688 ASP A N 1
ATOM 5614 C CA . ASP A 1 688 ? -37.801 -1.072 12.417 1.00 85.38 688 ASP A CA 1
ATOM 5615 C C . ASP A 1 688 ? -37.970 -1.171 13.938 1.00 85.38 688 ASP A C 1
ATOM 5617 O O . ASP A 1 688 ? -37.588 -2.152 14.579 1.00 85.38 688 ASP A O 1
ATOM 5621 N N . LEU A 1 689 ? -38.595 -0.156 14.539 1.00 85.06 689 LEU A N 1
ATOM 5622 C CA . LEU A 1 689 ? -38.897 -0.129 15.974 1.00 85.06 689 LEU A CA 1
ATOM 5623 C C . LEU A 1 689 ? -39.775 -1.316 16.418 1.00 85.06 689 LEU A C 1
ATOM 5625 O O . LEU A 1 689 ? -39.621 -1.825 17.533 1.00 85.06 689 LEU A O 1
ATOM 5629 N N . SER A 1 690 ? -40.659 -1.788 15.535 1.00 83.06 690 SER A N 1
ATOM 5630 C CA . SER A 1 690 ? -41.529 -2.944 15.769 1.00 83.06 690 SER A CA 1
ATOM 5631 C C . SER A 1 690 ? -40.765 -4.259 15.959 1.00 83.06 690 SER A C 1
ATOM 5633 O O . SER A 1 690 ? -41.299 -5.178 16.577 1.00 83.06 690 SER A O 1
ATOM 5635 N N . ASP A 1 691 ? -39.514 -4.349 15.490 1.00 80.12 691 ASP A N 1
ATOM 5636 C CA . ASP A 1 691 ? -38.648 -5.517 15.711 1.00 80.12 691 ASP A CA 1
ATOM 5637 C C . ASP A 1 691 ? -38.124 -5.588 17.159 1.00 80.12 691 ASP A C 1
ATOM 5639 O O . ASP A 1 691 ? -37.636 -6.628 17.606 1.00 80.12 691 ASP A O 1
ATOM 5643 N N . ILE A 1 692 ? -38.217 -4.478 17.902 1.00 83.81 692 ILE A N 1
ATOM 5644 C CA . ILE A 1 692 ? -37.684 -4.319 19.262 1.00 83.81 692 ILE A CA 1
ATOM 5645 C C . ILE A 1 692 ? -38.817 -4.266 20.291 1.00 83.81 692 ILE A C 1
ATOM 5647 O O . ILE A 1 692 ? -38.737 -4.895 21.353 1.00 83.81 692 ILE A O 1
ATOM 5651 N N . LEU A 1 693 ? -39.861 -3.483 20.005 1.00 84.81 693 LEU A N 1
ATOM 5652 C CA . LEU A 1 693 ? -40.959 -3.201 20.925 1.00 84.81 693 LEU A CA 1
ATOM 5653 C C . LEU A 1 693 ? -42.295 -3.676 20.345 1.00 84.81 693 LEU A C 1
ATOM 5655 O O . LEU A 1 693 ? -42.749 -3.215 19.302 1.00 84.81 693 LEU A O 1
ATOM 5659 N N . ASN A 1 694 ? -42.979 -4.554 21.080 1.00 73.00 694 ASN A N 1
ATOM 5660 C CA . ASN A 1 694 ? -44.312 -5.025 20.705 1.00 73.00 694 ASN A CA 1
ATOM 5661 C C . ASN A 1 694 ? -45.355 -3.899 20.853 1.00 73.00 694 ASN A C 1
ATOM 5663 O O . ASN A 1 694 ? -45.408 -3.251 21.902 1.00 73.00 694 ASN A O 1
ATOM 5667 N N . ASN A 1 695 ? -46.269 -3.783 19.880 1.00 71.06 695 ASN A N 1
ATOM 5668 C CA . ASN A 1 695 ? -47.392 -2.825 19.823 1.00 71.06 695 ASN A CA 1
ATOM 5669 C C . ASN A 1 695 ? -47.040 -1.373 19.434 1.00 71.06 695 ASN A C 1
ATOM 5671 O O . ASN A 1 695 ? -47.767 -0.461 19.824 1.00 71.06 695 ASN A O 1
ATOM 5675 N N . PHE A 1 696 ? -45.965 -1.159 18.674 1.00 72.06 696 PHE A N 1
ATOM 5676 C CA . PHE A 1 696 ? -45.650 0.132 18.050 1.00 72.06 696 PHE A CA 1
ATOM 5677 C C . PHE A 1 696 ? -45.723 0.023 16.524 1.00 72.06 696 PHE A C 1
ATOM 5679 O O . PHE A 1 696 ? -45.519 -1.062 15.973 1.00 72.06 696 PHE A O 1
ATOM 5686 N N . ASP A 1 697 ? -46.032 1.136 15.857 1.00 72.75 697 ASP A N 1
ATOM 5687 C CA . ASP A 1 697 ? -46.044 1.214 14.395 1.00 72.75 697 ASP A CA 1
ATOM 5688 C C . ASP A 1 697 ? -44.623 1.047 13.820 1.00 72.75 697 ASP A C 1
ATOM 5690 O O . ASP A 1 697 ? -43.619 1.270 14.503 1.00 72.75 697 ASP A O 1
ATOM 5694 N N . SER A 1 698 ? -44.536 0.624 12.554 1.00 76.25 698 SER A N 1
ATOM 5695 C CA . SER A 1 698 ? -43.259 0.442 11.850 1.00 76.25 698 SER A CA 1
ATOM 5696 C C . SER A 1 698 ? -42.598 1.800 11.612 1.00 76.25 698 SER A C 1
ATOM 5698 O O . SER A 1 698 ? -42.963 2.522 10.683 1.00 76.25 698 SER A O 1
ATOM 5700 N N . THR A 1 699 ? -41.632 2.142 12.461 1.00 81.94 699 THR A N 1
ATOM 5701 C CA . THR A 1 699 ? -40.793 3.336 12.325 1.00 81.94 699 THR A CA 1
ATOM 5702 C C . THR A 1 699 ? -39.360 2.904 12.037 1.00 81.94 699 THR A C 1
ATOM 5704 O O . THR A 1 699 ? -38.739 2.239 12.872 1.00 81.94 699 THR A O 1
ATOM 5707 N N . GLU A 1 700 ? -38.831 3.307 10.877 1.00 84.00 700 GLU A N 1
ATOM 5708 C CA . GLU A 1 700 ? -37.454 3.005 10.473 1.00 84.00 700 GLU A CA 1
ATOM 5709 C C . GLU A 1 700 ? -36.469 3.691 11.434 1.00 84.00 700 GLU A C 1
ATOM 5711 O O . GLU A 1 700 ? -36.509 4.909 11.634 1.00 84.00 700 GLU A O 1
ATOM 5716 N N . LEU A 1 701 ? -35.579 2.903 12.036 1.00 85.69 701 LEU A N 1
ATOM 5717 C CA . LEU A 1 701 ? -34.564 3.395 12.964 1.00 85.69 701 LEU A CA 1
ATOM 5718 C C . LEU A 1 701 ? -33.374 4.015 12.227 1.00 85.69 701 LEU A C 1
ATOM 5720 O O . LEU A 1 701 ? -33.057 3.661 11.090 1.00 85.69 701 LEU A O 1
ATOM 5724 N N . LEU A 1 702 ? -32.646 4.890 12.926 1.00 85.88 702 LEU A N 1
ATOM 5725 C CA . LEU A 1 702 ? -31.382 5.463 12.452 1.00 85.88 702 LEU A CA 1
ATOM 5726 C C . LEU A 1 702 ? -30.401 4.360 11.981 1.00 85.88 702 LEU A C 1
ATOM 5728 O O . LEU A 1 702 ? -30.291 3.321 12.647 1.00 85.88 702 LEU A O 1
ATOM 5732 N N . PRO A 1 703 ? -29.644 4.569 10.884 1.00 87.38 703 PRO A N 1
ATOM 5733 C CA . PRO A 1 703 ? -28.547 3.686 10.469 1.00 87.38 703 PRO A CA 1
ATOM 5734 C C . PRO A 1 703 ? -27.461 3.559 11.541 1.00 87.38 703 PRO A C 1
ATOM 5736 O O . PRO A 1 703 ? -27.297 4.453 12.364 1.00 87.38 703 PRO A O 1
ATOM 5739 N N . ASP A 1 704 ? -26.699 2.458 11.561 1.00 88.69 704 ASP A N 1
ATOM 5740 C CA . ASP A 1 704 ? -25.680 2.254 12.606 1.00 88.69 704 ASP A CA 1
ATOM 5741 C C . ASP A 1 704 ? -24.516 3.207 12.403 1.00 88.69 704 ASP A C 1
ATOM 5743 O O . ASP A 1 704 ? -23.934 3.709 13.364 1.00 88.69 704 ASP A O 1
ATOM 5747 N N . ALA A 1 705 ? -24.197 3.472 11.140 1.00 87.25 705 ALA A N 1
ATOM 5748 C CA . ALA A 1 705 ? -23.174 4.423 10.775 1.00 87.25 705 ALA A CA 1
ATOM 5749 C C . ALA A 1 705 ? -23.478 5.812 11.361 1.00 87.25 705 ALA A C 1
ATOM 5751 O O . ALA A 1 705 ? -24.568 6.351 11.193 1.00 87.25 705 ALA A O 1
ATOM 5752 N N . ASN A 1 706 ? -22.453 6.417 11.963 1.00 87.69 706 ASN A N 1
ATOM 5753 C CA . ASN A 1 706 ? -22.433 7.777 12.505 1.00 87.69 706 ASN A CA 1
ATOM 5754 C C . ASN A 1 706 ? -23.134 7.988 13.865 1.00 87.69 706 ASN A C 1
ATOM 5756 O O . ASN A 1 706 ? -23.052 9.095 14.393 1.00 87.69 706 ASN A O 1
ATOM 5760 N N . ILE A 1 707 ? -23.727 6.958 14.486 1.00 90.44 707 ILE A N 1
ATOM 5761 C CA . ILE A 1 707 ? -24.193 7.048 15.885 1.00 90.44 707 ILE A CA 1
ATOM 5762 C C . ILE A 1 707 ? -22.976 7.054 16.820 1.00 90.44 707 ILE A C 1
ATOM 5764 O O . ILE A 1 707 ? -22.151 6.134 16.749 1.00 90.44 707 ILE A O 1
ATOM 5768 N N . HIS A 1 708 ? -22.870 8.072 17.683 1.00 92.25 708 HIS A N 1
ATOM 5769 C CA . HIS A 1 708 ? -21.774 8.239 18.640 1.00 92.25 708 HIS A CA 1
ATOM 5770 C C . HIS A 1 708 ? -22.022 7.442 19.927 1.00 92.25 708 HIS A C 1
ATOM 5772 O O . HIS A 1 708 ? -22.831 7.831 20.759 1.00 92.25 708 HIS A O 1
ATOM 5778 N N . LEU A 1 709 ? -21.318 6.321 20.089 1.00 93.06 709 LEU A N 1
ATOM 5779 C CA . LEU A 1 709 ? -21.565 5.369 21.177 1.00 93.06 709 LEU A CA 1
ATOM 5780 C C . LEU A 1 709 ? -20.417 5.248 22.188 1.00 93.06 709 LEU A C 1
ATOM 5782 O O . LEU A 1 709 ? -20.594 4.640 23.237 1.00 93.06 709 LEU A O 1
ATOM 5786 N N . TYR A 1 710 ? -19.226 5.773 21.910 1.00 91.31 710 TYR A N 1
ATOM 5787 C CA . TYR A 1 710 ? -18.093 5.626 22.828 1.00 91.31 710 TYR A CA 1
ATOM 5788 C C . TYR A 1 710 ? -17.116 6.786 22.695 1.00 91.31 710 TYR A C 1
ATOM 5790 O O . TYR A 1 710 ? -16.615 7.044 21.602 1.00 91.31 710 TYR A O 1
ATOM 5798 N N . ASP A 1 711 ? -16.797 7.416 23.819 1.00 86.56 711 ASP A N 1
ATOM 5799 C CA . ASP A 1 711 ? -15.726 8.399 23.955 1.00 86.56 711 ASP A CA 1
ATOM 5800 C C . ASP A 1 711 ? -15.197 8.331 25.392 1.00 86.56 711 ASP A C 1
ATOM 5802 O O . ASP A 1 711 ? -15.977 8.290 26.342 1.00 86.56 711 ASP A O 1
ATOM 5806 N N . GLU A 1 712 ? -13.877 8.283 25.555 1.00 81.94 712 GLU A N 1
ATOM 5807 C CA . GLU A 1 712 ? -13.241 8.177 26.874 1.00 81.94 712 GLU A CA 1
ATOM 5808 C C . GLU A 1 712 ? -13.296 9.491 27.666 1.00 81.94 712 GLU A C 1
ATOM 5810 O O . GLU A 1 712 ? -13.126 9.476 28.884 1.00 81.94 712 GLU A O 1
ATOM 5815 N N . TYR A 1 713 ? -13.547 10.620 26.997 1.00 84.56 713 TYR A N 1
ATOM 5816 C CA . TYR A 1 713 ? -13.531 11.954 27.600 1.00 84.56 713 TYR A CA 1
ATOM 5817 C C . TYR A 1 713 ? -14.925 12.560 27.795 1.00 84.56 713 TYR A C 1
ATOM 5819 O O . TYR A 1 713 ? -15.043 13.634 28.387 1.00 84.56 713 TYR A O 1
ATOM 5827 N N . VAL A 1 714 ? -15.978 11.897 27.310 1.00 86.50 714 VAL A N 1
ATOM 5828 C CA . VAL A 1 714 ? -17.360 12.391 27.382 1.00 86.50 714 VAL A CA 1
ATOM 5829 C C . VAL A 1 714 ? -18.138 11.596 28.423 1.00 86.50 714 VAL A C 1
ATOM 5831 O O . VAL A 1 714 ? -18.056 10.371 28.498 1.00 86.50 714 VAL A O 1
ATOM 5834 N N . SER A 1 715 ? -18.918 12.296 29.247 1.00 87.81 715 SER A N 1
ATOM 5835 C CA . SER A 1 715 ? -19.760 11.641 30.250 1.00 87.81 715 SER A CA 1
ATOM 5836 C C . SER A 1 715 ? -20.871 10.815 29.593 1.00 87.81 715 SER A C 1
ATOM 5838 O O . SER A 1 715 ? -21.411 11.193 28.553 1.00 87.81 715 SER A O 1
ATOM 5840 N N . PHE A 1 716 ? -21.289 9.720 30.237 1.00 89.94 716 PHE A N 1
ATOM 5841 C CA . PHE A 1 716 ? -22.408 8.911 29.742 1.00 89.94 716 PHE A CA 1
ATOM 5842 C C . PHE A 1 716 ? -23.691 9.735 29.545 1.00 89.94 716 PHE A C 1
ATOM 5844 O O . PHE A 1 716 ? -24.443 9.499 28.603 1.00 89.94 716 PHE A O 1
ATOM 5851 N N . VAL A 1 717 ? -23.939 10.720 30.416 1.00 89.81 717 VAL A N 1
ATOM 5852 C CA . VAL A 1 717 ? -25.127 11.584 30.351 1.00 89.81 717 VAL A CA 1
ATOM 5853 C C . VAL A 1 717 ? -25.180 12.366 29.037 1.00 89.81 717 VAL A C 1
ATOM 5855 O O . VAL A 1 717 ? -26.253 12.433 28.441 1.00 89.81 717 VAL A O 1
ATOM 5858 N N . GLN A 1 718 ? -24.041 12.896 28.583 1.00 89.88 718 GLN A N 1
ATOM 5859 C CA . GLN A 1 718 ? -23.911 13.599 27.301 1.00 89.88 718 GLN A CA 1
ATOM 5860 C C . GLN A 1 718 ? -23.945 12.624 26.118 1.00 89.88 718 GLN A C 1
ATOM 5862 O O . GLN A 1 718 ? -24.652 12.858 25.150 1.00 89.88 718 GLN A O 1
ATOM 5867 N N . LEU A 1 719 ? -23.237 11.490 26.208 1.00 90.38 719 LEU A N 1
ATOM 5868 C CA . LEU A 1 719 ? -23.229 10.466 25.150 1.00 90.38 719 LEU A CA 1
ATOM 5869 C C . LEU A 1 719 ? -24.626 9.907 24.847 1.00 90.38 719 LEU A C 1
ATOM 5871 O O . LEU A 1 719 ? -24.928 9.589 23.703 1.00 90.38 719 LEU A O 1
ATOM 5875 N N . SER A 1 720 ? -25.469 9.766 25.870 1.00 92.38 720 SER A N 1
ATOM 5876 C CA . SER A 1 720 ? -26.824 9.226 25.726 1.00 92.38 720 SER A CA 1
ATOM 5877 C C . SER A 1 720 ? -27.893 10.283 25.442 1.00 92.38 720 SER A C 1
ATOM 5879 O O . SER A 1 720 ? -29.049 9.910 25.294 1.00 92.38 720 SER A O 1
ATOM 5881 N N . GLU A 1 721 ? -27.547 11.569 25.354 1.00 91.12 721 GLU A N 1
ATOM 5882 C CA . GLU A 1 721 ? -28.502 12.665 25.130 1.00 91.12 721 GLU A CA 1
ATOM 5883 C C . GLU A 1 721 ? -29.251 12.522 23.803 1.00 91.12 721 GLU A C 1
ATOM 5885 O O . GLU A 1 721 ? -30.465 12.329 23.827 1.00 91.12 721 GLU A O 1
ATOM 5890 N N . ASP A 1 722 ? -28.526 12.453 22.684 1.00 89.44 722 ASP A N 1
ATOM 5891 C CA . ASP A 1 722 ? -29.108 12.302 21.343 1.00 89.44 722 ASP A CA 1
ATOM 5892 C C . ASP A 1 722 ? -30.015 11.060 21.233 1.00 89.44 722 ASP A C 1
ATOM 5894 O O . ASP A 1 722 ? -31.075 11.092 20.610 1.00 89.44 722 ASP A O 1
ATOM 5898 N N . LEU A 1 723 ? -29.618 9.942 21.858 1.00 91.75 723 LEU A N 1
ATOM 5899 C CA . LEU A 1 723 ? -30.404 8.703 21.839 1.00 91.75 723 LEU A CA 1
ATOM 5900 C C . LEU A 1 723 ? -31.635 8.758 22.750 1.00 91.75 723 LEU A C 1
ATOM 5902 O O . LEU A 1 723 ? -32.625 8.094 22.446 1.00 91.75 723 LEU A O 1
ATOM 5906 N N . ARG A 1 724 ? -31.588 9.517 23.853 1.00 91.06 724 ARG A N 1
ATOM 5907 C CA . ARG A 1 724 ? -32.760 9.761 24.708 1.00 91.06 724 ARG A CA 1
ATOM 5908 C C . ARG A 1 724 ? -33.781 10.617 23.971 1.00 91.06 724 ARG A C 1
ATOM 5910 O O . ARG A 1 724 ? -34.937 10.222 23.905 1.00 91.06 724 ARG A O 1
ATOM 5917 N N . GLU A 1 725 ? -33.343 11.731 23.386 1.00 89.75 725 GLU A N 1
ATOM 5918 C CA . GLU A 1 725 ? -34.217 12.628 22.622 1.00 89.75 725 GLU A CA 1
ATOM 5919 C C . GLU A 1 725 ? -34.873 11.896 21.449 1.00 89.75 725 GLU A C 1
ATOM 5921 O O . GLU A 1 725 ? -36.090 11.958 21.282 1.00 89.75 725 GLU A O 1
ATOM 5926 N N . TYR A 1 726 ? -34.088 11.118 20.698 1.00 90.25 726 TYR A N 1
ATOM 5927 C CA . TYR A 1 726 ? -34.610 10.316 19.595 1.00 90.25 726 TYR A CA 1
ATOM 5928 C C . TYR A 1 726 ? -35.612 9.247 20.059 1.00 90.25 726 TYR A C 1
ATOM 5930 O O . TYR A 1 726 ? -36.640 9.045 19.414 1.00 90.25 726 TYR A O 1
ATOM 5938 N N . PHE A 1 727 ? -35.352 8.562 21.179 1.00 89.75 727 PHE A N 1
ATOM 5939 C CA . PHE A 1 727 ? -36.290 7.576 21.725 1.00 89.75 727 PHE A CA 1
ATOM 5940 C C . PHE A 1 727 ? -37.606 8.220 22.180 1.00 89.75 727 PHE A C 1
ATOM 5942 O O . PHE A 1 727 ? -38.682 7.686 21.901 1.00 89.75 727 PHE A O 1
ATOM 5949 N N . ASP A 1 728 ? -37.527 9.370 22.850 1.00 87.69 728 ASP A N 1
ATOM 5950 C CA . ASP A 1 728 ? -38.698 10.123 23.300 1.00 87.69 728 ASP A CA 1
ATOM 5951 C C . ASP A 1 728 ? -39.542 10.629 22.117 1.00 87.69 728 ASP A C 1
ATOM 5953 O O . ASP A 1 728 ? -40.770 10.644 22.220 1.00 87.69 728 ASP A O 1
ATOM 5957 N N . GLU A 1 729 ? -38.907 10.982 20.992 1.00 86.44 729 GLU A N 1
ATOM 5958 C CA . GLU A 1 729 ? -39.575 11.395 19.750 1.00 86.44 729 GLU A CA 1
ATOM 5959 C C . GLU A 1 729 ? -40.334 10.241 19.072 1.00 86.44 729 GLU A C 1
ATOM 5961 O O . GLU A 1 729 ? -41.479 10.424 18.654 1.00 86.44 729 GLU A O 1
ATOM 5966 N N . ILE A 1 730 ? -39.725 9.052 18.957 1.00 85.62 730 ILE A N 1
ATOM 5967 C CA . ILE A 1 730 ? -40.317 7.921 18.213 1.00 85.62 730 ILE A CA 1
ATOM 5968 C C . ILE A 1 730 ? -41.253 7.037 19.049 1.00 85.62 730 ILE A C 1
ATOM 5970 O O . ILE A 1 730 ? -42.054 6.296 18.478 1.00 85.62 730 ILE A O 1
ATOM 5974 N N . VAL A 1 731 ? -41.124 7.054 20.381 1.00 83.19 731 VAL A N 1
ATOM 5975 C CA . VAL A 1 731 ? -41.944 6.249 21.299 1.00 83.19 731 VAL A CA 1
ATOM 5976 C C . VAL A 1 731 ? -42.921 7.149 22.047 1.00 83.19 731 VAL A C 1
ATOM 5978 O O . VAL A 1 731 ? -44.092 7.223 21.685 1.00 83.19 731 VAL A O 1
ATOM 5981 N N . GLN A 1 732 ? -42.449 7.766 23.128 1.00 76.50 732 GLN A N 1
ATOM 5982 C CA . GLN A 1 732 ? -43.155 8.722 23.973 1.00 76.50 732 GLN A CA 1
ATOM 5983 C C . GLN A 1 732 ? -42.190 9.177 25.075 1.00 76.50 732 GLN A C 1
ATOM 5985 O O . GLN A 1 732 ? -41.459 8.351 25.632 1.00 76.50 732 GLN A O 1
ATOM 5990 N N . SER A 1 733 ? -42.248 10.454 25.455 1.00 74.62 733 SER A N 1
ATOM 5991 C CA . SER A 1 733 ? -41.435 10.970 26.558 1.00 74.62 733 SER A CA 1
ATOM 5992 C C . SER A 1 733 ? -41.740 10.288 27.901 1.00 74.62 733 SER A C 1
ATOM 5994 O O . SER A 1 733 ? -42.890 9.944 28.212 1.00 74.62 733 SER A O 1
ATOM 5996 N N . GLN A 1 734 ? -40.716 10.154 28.753 1.00 70.19 734 GLN A N 1
ATOM 5997 C CA . GLN A 1 734 ? -40.872 9.623 30.118 1.00 70.19 734 GLN A CA 1
ATOM 5998 C C . GLN A 1 734 ? -41.857 10.448 30.972 1.00 70.19 734 GLN A C 1
ATOM 6000 O O . GLN A 1 734 ? -42.419 9.953 31.946 1.00 70.19 734 GLN A O 1
ATOM 6005 N N . GLU A 1 735 ? -42.081 11.713 30.620 1.00 65.06 735 GLU A N 1
ATOM 6006 C CA . GLU A 1 735 ? -42.983 12.613 31.335 1.00 65.06 735 GLU A CA 1
ATOM 6007 C C . GLU A 1 735 ? -44.473 12.378 31.028 1.00 65.06 735 GLU A C 1
ATOM 6009 O O . GLU A 1 735 ? -45.327 12.822 31.802 1.00 65.06 735 GLU A O 1
ATOM 6014 N N . GLU A 1 736 ? -44.783 11.695 29.923 1.00 65.19 736 GLU A N 1
ATOM 6015 C CA . GLU A 1 736 ? -46.146 11.484 29.419 1.00 65.19 736 GLU A CA 1
ATOM 6016 C C . GLU A 1 736 ? -46.627 10.027 29.526 1.00 65.19 736 GLU A C 1
ATOM 6018 O O . GLU A 1 736 ? -47.830 9.770 29.419 1.00 65.19 736 GLU A O 1
ATOM 6023 N N . THR A 1 737 ? -45.718 9.071 29.751 1.00 71.50 737 THR A N 1
ATOM 6024 C CA . THR A 1 737 ? -46.078 7.657 29.945 1.00 71.50 737 THR A CA 1
ATOM 6025 C C . THR A 1 737 ? -46.904 7.462 31.216 1.00 71.50 737 THR A C 1
ATOM 6027 O O . THR A 1 737 ? -46.598 8.030 32.258 1.00 71.50 737 THR A O 1
ATOM 6030 N N . SER A 1 738 ? -47.932 6.609 31.162 1.00 65.88 738 SER A N 1
ATOM 6031 C CA . SER A 1 738 ? -48.687 6.168 32.347 1.00 65.88 738 SER A CA 1
ATOM 6032 C C . SER A 1 738 ? -48.001 5.056 33.141 1.00 65.88 738 SER A C 1
ATOM 6034 O O . SER A 1 738 ? -48.426 4.753 34.253 1.00 65.88 738 SER A O 1
ATOM 6036 N N . ASP A 1 739 ? -46.977 4.426 32.563 1.00 77.19 739 ASP A N 1
ATOM 6037 C CA . ASP A 1 739 ? -46.245 3.302 33.145 1.00 77.19 739 ASP A CA 1
ATOM 6038 C C . ASP A 1 739 ? -44.734 3.551 33.018 1.00 77.19 739 ASP A C 1
ATOM 6040 O O . ASP A 1 739 ? -44.097 3.272 31.996 1.00 77.19 739 ASP A O 1
ATOM 6044 N N . GLU A 1 740 ? -44.168 4.136 34.072 1.00 79.25 740 GLU A N 1
ATOM 6045 C CA . GLU A 1 740 ? -42.756 4.524 34.156 1.00 79.25 740 GLU A CA 1
ATOM 6046 C C . GLU A 1 740 ? -41.816 3.299 34.198 1.00 79.25 740 GLU A C 1
ATOM 6048 O O . GLU A 1 740 ? -40.674 3.380 33.741 1.00 79.25 740 GLU A O 1
ATOM 6053 N N . ILE A 1 741 ? -42.291 2.149 34.703 1.00 79.56 741 ILE A N 1
ATOM 6054 C CA . ILE A 1 741 ? -41.525 0.891 34.741 1.00 79.56 741 ILE A CA 1
ATOM 6055 C C . ILE A 1 741 ? -41.418 0.323 33.328 1.00 79.56 741 ILE A C 1
ATOM 6057 O O . ILE A 1 741 ? -40.321 0.005 32.868 1.00 79.56 741 ILE A O 1
ATOM 6061 N N . LYS A 1 742 ? -42.543 0.262 32.611 1.00 84.44 742 LYS A N 1
ATOM 6062 C CA . LYS A 1 742 ? -42.578 -0.203 31.223 1.00 84.44 742 LYS A CA 1
ATOM 6063 C C . LYS A 1 742 ? -41.763 0.694 30.293 1.00 84.44 742 LYS A C 1
ATOM 6065 O O . LYS A 1 742 ? -41.098 0.183 29.395 1.00 84.44 742 LYS A O 1
ATOM 6070 N N . TRP A 1 743 ? -41.770 2.011 30.515 1.00 87.62 743 TRP A N 1
ATOM 6071 C CA . TRP A 1 743 ? -40.914 2.932 29.761 1.00 87.62 743 TRP A CA 1
ATOM 6072 C C . TRP A 1 743 ? -39.428 2.614 29.970 1.00 87.62 743 TRP A C 1
ATOM 6074 O O . TRP A 1 743 ? -38.704 2.456 28.991 1.00 87.62 743 TRP A O 1
ATOM 6084 N N . TYR A 1 744 ? -38.989 2.417 31.221 1.00 88.25 744 TYR A N 1
ATOM 6085 C CA . TYR A 1 744 ? -37.601 2.046 31.526 1.00 88.25 744 TYR A CA 1
ATOM 6086 C C . TYR A 1 744 ? -37.198 0.720 30.861 1.00 88.25 744 TYR A C 1
ATOM 6088 O O . TYR A 1 744 ? -36.120 0.620 30.274 1.00 88.25 744 TYR A O 1
ATOM 6096 N N . GLU A 1 745 ? -38.068 -0.293 30.909 1.00 88.50 745 GLU A N 1
ATOM 6097 C CA . GLU A 1 745 ? -37.824 -1.578 30.244 1.00 88.50 745 GLU A CA 1
ATOM 6098 C C . GLU A 1 745 ? -37.719 -1.435 28.720 1.00 88.50 745 GLU A C 1
ATOM 6100 O O . GLU A 1 745 ? -36.850 -2.054 28.101 1.00 88.50 745 GLU A O 1
ATOM 6105 N N . ASN A 1 746 ? -38.580 -0.619 28.108 1.00 89.69 746 ASN A N 1
ATOM 6106 C CA . ASN A 1 746 ? -38.556 -0.364 26.671 1.00 89.69 746 ASN A CA 1
ATOM 6107 C C . ASN A 1 746 ? -37.302 0.412 26.251 1.00 89.69 746 ASN A C 1
ATOM 6109 O O . ASN A 1 746 ? -36.653 0.023 25.280 1.00 89.69 746 ASN A O 1
ATOM 6113 N N . PHE A 1 747 ? -36.917 1.446 27.002 1.00 90.38 747 PHE A N 1
ATOM 6114 C CA . PHE A 1 747 ? -35.691 2.203 26.750 1.00 90.38 747 PHE A CA 1
ATOM 6115 C C . PHE A 1 747 ? -34.446 1.317 26.898 1.00 90.38 747 PHE A C 1
ATOM 6117 O O . PHE A 1 747 ? -33.562 1.328 26.043 1.00 90.38 747 PHE A O 1
ATOM 6124 N N . GLY A 1 748 ? -34.408 0.458 27.923 1.00 90.56 748 GLY A N 1
ATOM 6125 C CA . GLY A 1 748 ? -33.347 -0.536 28.090 1.00 90.56 748 GLY A CA 1
ATOM 6126 C C . GLY A 1 748 ? -33.256 -1.524 26.919 1.00 90.56 748 GLY A C 1
ATOM 6127 O O . GLY A 1 748 ? -32.158 -1.812 26.446 1.00 90.56 748 GLY A O 1
ATOM 6128 N N . LYS A 1 749 ? -34.394 -2.018 26.404 1.00 91.25 749 LYS A N 1
ATOM 6129 C CA . LYS A 1 749 ? -34.431 -2.879 25.204 1.00 91.25 749 LYS A CA 1
ATOM 6130 C C . LYS A 1 749 ? -33.925 -2.152 23.959 1.00 91.25 749 LYS A C 1
ATOM 6132 O O . LYS A 1 749 ? -33.150 -2.732 23.204 1.00 91.25 749 LYS A O 1
ATOM 6137 N N . PHE A 1 750 ? -34.332 -0.897 23.775 1.00 91.69 750 PHE A N 1
ATOM 6138 C CA . PHE A 1 750 ? -33.882 -0.052 22.673 1.00 91.69 750 PHE A CA 1
ATOM 6139 C C . PHE A 1 750 ? -32.362 0.149 22.691 1.00 91.69 750 PHE A C 1
ATOM 6141 O O . PHE A 1 750 ? -31.700 -0.146 21.696 1.00 91.69 750 PHE A O 1
ATOM 6148 N N . LEU A 1 751 ? -31.788 0.558 23.828 1.00 92.56 751 LEU A N 1
ATOM 6149 C CA . LEU A 1 751 ? -30.338 0.730 23.949 1.00 92.56 751 LEU A CA 1
ATOM 6150 C C . LEU A 1 751 ? -29.591 -0.584 23.705 1.00 92.56 751 LEU A C 1
ATOM 6152 O O . LEU A 1 751 ? -28.663 -0.613 22.900 1.00 92.56 751 LEU A O 1
ATOM 6156 N N . ASN A 1 752 ? -30.026 -1.685 24.329 1.00 91.88 752 ASN A N 1
ATOM 6157 C CA . ASN A 1 752 ? -29.408 -2.996 24.118 1.00 91.88 752 ASN A CA 1
ATOM 6158 C C . ASN A 1 752 ? -29.401 -3.385 22.635 1.00 91.88 752 ASN A C 1
ATOM 6160 O O . ASN A 1 752 ? -28.391 -3.880 22.143 1.00 91.88 752 ASN A O 1
ATOM 6164 N N . TYR A 1 753 ? -30.486 -3.120 21.904 1.00 91.81 753 TYR A N 1
ATOM 6165 C CA . TYR A 1 753 ? -30.550 -3.399 20.473 1.00 91.81 753 TYR A CA 1
ATOM 6166 C C . TYR A 1 753 ? -29.538 -2.577 19.662 1.00 91.81 753 TYR A C 1
ATOM 6168 O O . TYR A 1 753 ? -28.797 -3.147 18.861 1.00 91.81 753 TYR A O 1
ATOM 6176 N N . ILE A 1 754 ? -29.464 -1.257 19.879 1.00 92.06 754 ILE A N 1
ATOM 6177 C CA . ILE A 1 754 ? -28.515 -0.376 19.173 1.00 92.06 754 ILE A CA 1
ATOM 6178 C C . ILE A 1 754 ? -27.067 -0.827 19.420 1.00 92.06 754 ILE A C 1
ATOM 6180 O O . ILE A 1 754 ? -26.265 -0.909 18.485 1.00 92.06 754 ILE A O 1
ATOM 6184 N N . ILE A 1 755 ? -26.741 -1.179 20.665 1.00 93.94 755 ILE A N 1
ATOM 6185 C CA . ILE A 1 755 ? -25.401 -1.629 21.048 1.00 93.94 755 ILE A CA 1
ATOM 6186 C C . ILE A 1 755 ? -25.074 -3.007 20.474 1.00 93.94 755 ILE A C 1
ATOM 6188 O O . ILE A 1 755 ? -24.003 -3.176 19.891 1.00 93.94 755 ILE A O 1
ATOM 6192 N N . GLU A 1 756 ? -25.989 -3.973 20.552 1.00 93.12 756 GLU A N 1
ATOM 6193 C CA . GLU A 1 756 ? -25.797 -5.292 19.937 1.00 93.12 756 GLU A CA 1
ATOM 6194 C C . GLU A 1 756 ? -25.660 -5.193 18.413 1.00 93.12 756 GLU A C 1
ATOM 6196 O O . GLU A 1 756 ? -24.844 -5.903 17.818 1.00 93.12 756 GLU A O 1
ATOM 6201 N N . ARG A 1 757 ? -26.372 -4.257 17.768 1.00 92.56 757 ARG A N 1
ATOM 6202 C CA . ARG A 1 757 ? -26.209 -3.985 16.334 1.00 92.56 757 ARG A CA 1
ATOM 6203 C C . ARG A 1 757 ? -24.791 -3.505 16.020 1.00 92.56 757 ARG A C 1
ATOM 6205 O O . ARG A 1 757 ? -24.150 -4.074 15.131 1.00 92.56 757 ARG A O 1
ATOM 6212 N N . ARG A 1 758 ? -24.260 -2.538 16.782 1.00 94.88 758 ARG A N 1
ATOM 6213 C CA . ARG A 1 758 ? -22.870 -2.061 16.643 1.00 94.88 758 ARG A CA 1
ATOM 6214 C C . ARG A 1 758 ? -21.858 -3.181 16.883 1.00 94.88 758 ARG A C 1
ATOM 6216 O O . ARG A 1 758 ? -20.953 -3.372 16.070 1.00 94.88 758 ARG A O 1
ATOM 6223 N N . ILE A 1 759 ? -22.013 -3.937 17.970 1.00 95.25 759 ILE A N 1
ATOM 6224 C CA . ILE A 1 759 ? -21.136 -5.060 18.336 1.00 95.25 759 ILE A CA 1
ATOM 6225 C C . ILE A 1 759 ? -21.114 -6.104 17.218 1.00 95.25 759 ILE A C 1
ATOM 6227 O O . ILE A 1 759 ? -20.041 -6.490 16.752 1.00 95.25 759 ILE A O 1
ATOM 6231 N N . SER A 1 760 ? -22.286 -6.528 16.745 1.00 94.88 760 SER A N 1
ATOM 6232 C CA . SER A 1 760 ? -22.423 -7.507 15.665 1.00 94.88 760 SER A CA 1
ATOM 6233 C C . SER A 1 760 ? -21.769 -7.021 14.373 1.00 94.88 760 SER A C 1
ATOM 6235 O O . SER A 1 760 ? -21.005 -7.754 13.738 1.00 94.88 760 SER A O 1
ATOM 6237 N N . ARG A 1 761 ? -21.986 -5.753 14.007 1.00 94.81 761 ARG A N 1
ATOM 6238 C CA . ARG A 1 761 ? -21.418 -5.169 12.790 1.00 94.81 761 ARG A CA 1
ATOM 6239 C C . ARG A 1 761 ? -19.897 -5.034 12.860 1.00 94.81 761 ARG A C 1
ATOM 6241 O O . ARG A 1 761 ? -19.222 -5.382 11.891 1.00 94.81 761 ARG A O 1
ATOM 6248 N N . VAL A 1 762 ? -19.342 -4.599 13.993 1.00 96.31 762 VAL A N 1
ATOM 6249 C CA . VAL A 1 762 ? -17.884 -4.528 14.205 1.00 96.31 762 VAL A CA 1
ATOM 6250 C C . VAL A 1 762 ? -17.266 -5.930 14.224 1.00 96.31 762 VAL A C 1
ATOM 6252 O O . VAL A 1 762 ? -16.231 -6.136 13.590 1.00 96.31 762 VAL A O 1
ATOM 6255 N N . ARG A 1 763 ? -17.917 -6.924 14.850 1.00 95.81 763 ARG A N 1
ATOM 6256 C CA . ARG A 1 763 ? -17.495 -8.337 14.785 1.00 95.81 763 ARG A CA 1
ATOM 6257 C C . ARG A 1 763 ? -17.491 -8.858 13.349 1.00 95.81 763 ARG A C 1
ATOM 6259 O O . ARG A 1 763 ? -16.502 -9.455 12.932 1.00 95.81 763 ARG A O 1
ATOM 6266 N N . LYS A 1 764 ? -18.551 -8.596 12.571 1.00 95.62 764 LYS A N 1
ATOM 6267 C CA . LYS A 1 764 ? -18.649 -8.965 11.145 1.00 95.62 764 LYS A CA 1
ATOM 6268 C C . LYS A 1 764 ? -17.540 -8.301 10.328 1.00 95.62 764 LYS A C 1
ATOM 6270 O O . LYS A 1 764 ? -16.864 -8.988 9.568 1.00 95.62 764 LYS A O 1
ATOM 6275 N N . TRP A 1 765 ? -17.310 -7.002 10.521 1.00 96.06 765 TRP A N 1
ATOM 6276 C CA . TRP A 1 765 ? -16.228 -6.254 9.874 1.00 96.06 765 TRP A CA 1
ATOM 6277 C C . TRP A 1 765 ? -14.849 -6.849 10.184 1.00 96.06 765 TRP A C 1
ATOM 6279 O O . TRP A 1 765 ? -14.068 -7.103 9.267 1.00 96.06 765 TRP A O 1
ATOM 6289 N N . TYR A 1 766 ? -14.559 -7.121 11.458 1.00 95.50 766 TYR A N 1
ATOM 6290 C CA . TYR A 1 766 ? -13.278 -7.692 11.871 1.00 95.50 766 TYR A CA 1
ATOM 6291 C C . TYR A 1 766 ? -13.096 -9.116 11.327 1.00 95.50 766 TYR A C 1
ATOM 6293 O O . TYR A 1 766 ? -12.035 -9.451 10.801 1.00 95.50 766 TYR A O 1
ATOM 6301 N N . ALA A 1 767 ? -14.142 -9.944 11.403 1.00 94.38 767 ALA A N 1
ATOM 6302 C CA . ALA A 1 767 ? -14.131 -11.316 10.906 1.00 94.38 767 ALA A CA 1
ATOM 6303 C C . ALA A 1 767 ? -13.904 -11.376 9.390 1.00 94.38 767 ALA A C 1
ATOM 6305 O O . ALA A 1 767 ? -13.061 -12.140 8.935 1.00 94.38 767 ALA A O 1
ATOM 6306 N N . GLN A 1 768 ? -14.586 -10.540 8.601 1.00 94.12 768 GLN A N 1
ATOM 6307 C CA . GLN A 1 768 ? -14.388 -10.502 7.147 1.00 94.12 768 GLN A CA 1
ATOM 6308 C C . GLN A 1 768 ? -12.959 -10.092 6.775 1.00 94.12 768 GLN A C 1
ATOM 6310 O O . GLN A 1 768 ? -12.333 -10.744 5.944 1.00 94.12 768 GLN A O 1
ATOM 6315 N N . ASN A 1 769 ? -12.399 -9.093 7.461 1.00 93.06 769 ASN A N 1
ATOM 6316 C CA . ASN A 1 769 ? -11.036 -8.617 7.217 1.00 93.06 769 ASN A CA 1
ATOM 6317 C C . ASN A 1 769 ? -9.925 -9.556 7.724 1.00 93.06 769 ASN A C 1
ATOM 6319 O O . ASN A 1 769 ? -8.749 -9.310 7.446 1.00 93.06 769 ASN A O 1
ATOM 6323 N N . THR A 1 770 ? -10.280 -10.611 8.462 1.00 93.56 770 THR A N 1
ATOM 6324 C CA . THR A 1 770 ? -9.347 -11.625 8.978 1.00 93.56 770 THR A CA 1
ATOM 6325 C C . THR A 1 770 ? -9.638 -13.037 8.461 1.00 93.56 770 THR A C 1
ATOM 6327 O O . THR A 1 770 ? -8.860 -13.946 8.730 1.00 93.56 770 THR A O 1
ATOM 6330 N N . ALA A 1 771 ? -10.698 -13.234 7.668 1.00 91.00 771 ALA A N 1
ATOM 6331 C CA . ALA A 1 771 ? -11.171 -14.552 7.237 1.00 91.00 771 ALA A CA 1
ATOM 6332 C C . ALA A 1 771 ? -10.157 -15.338 6.391 1.00 91.00 771 ALA A C 1
ATOM 6334 O O . ALA A 1 771 ? -10.111 -16.562 6.469 1.00 91.00 771 ALA A O 1
ATOM 6335 N N . LYS A 1 772 ? -9.347 -14.645 5.578 1.00 86.50 772 LYS A N 1
ATOM 6336 C CA . LYS A 1 772 ? -8.307 -15.272 4.741 1.00 86.50 772 LYS A CA 1
ATOM 6337 C C . LYS A 1 772 ? -6.977 -15.480 5.465 1.00 86.50 772 LYS A C 1
ATOM 6339 O O . LYS A 1 772 ? -6.063 -16.058 4.883 1.00 86.50 772 LYS A O 1
ATOM 6344 N N . LEU A 1 773 ? -6.849 -14.982 6.694 1.00 88.69 773 LEU A N 1
ATOM 6345 C CA . LEU A 1 773 ? -5.623 -15.094 7.476 1.00 88.69 773 LEU A CA 1
ATOM 6346 C C . LEU A 1 773 ? -5.632 -16.409 8.280 1.00 88.69 773 LEU A C 1
ATOM 6348 O O . LEU A 1 773 ? -6.714 -16.875 8.659 1.00 88.69 773 LEU A O 1
ATOM 6352 N N . PRO A 1 774 ? -4.461 -17.001 8.580 1.00 85.12 774 PRO A N 1
ATOM 6353 C CA . PRO A 1 774 ? -4.375 -18.178 9.442 1.00 85.12 774 PRO A CA 1
ATOM 6354 C C . PRO A 1 774 ? -4.947 -17.871 10.835 1.00 85.12 774 PRO A C 1
ATOM 6356 O O . PRO A 1 774 ? -4.521 -16.922 11.494 1.00 85.12 774 PRO A O 1
ATOM 6359 N N . GLN A 1 775 ? -5.952 -18.637 11.271 1.00 83.69 775 GLN A N 1
ATOM 6360 C CA . GLN A 1 775 ? -6.687 -18.374 12.522 1.00 83.69 775 GLN A CA 1
ATOM 6361 C C . GLN A 1 775 ? -5.906 -18.772 13.782 1.00 83.69 775 GLN A C 1
ATOM 6363 O O . GLN A 1 775 ? -6.227 -18.324 14.879 1.00 83.69 775 GLN A O 1
ATOM 6368 N N . ASP A 1 776 ? -4.884 -19.601 13.611 1.00 78.50 776 ASP A N 1
ATOM 6369 C CA . ASP A 1 776 ? -3.897 -20.020 14.603 1.00 78.50 776 ASP A CA 1
ATOM 6370 C C . ASP A 1 776 ? -2.743 -19.013 14.763 1.00 78.50 776 ASP A C 1
ATOM 6372 O O . ASP A 1 776 ? -1.944 -19.125 15.691 1.00 78.50 776 ASP A O 1
ATOM 6376 N N . ASN A 1 777 ? -2.657 -17.989 13.905 1.00 82.38 777 ASN A N 1
ATOM 6377 C CA . ASN A 1 777 ? -1.625 -16.961 14.009 1.00 82.38 777 ASN A CA 1
ATOM 6378 C C . ASN A 1 777 ? -1.819 -16.093 15.267 1.00 82.38 777 ASN A C 1
ATOM 6380 O O . ASN A 1 777 ? -2.892 -15.527 15.509 1.00 82.38 777 ASN A O 1
ATOM 6384 N N . SER A 1 778 ? -0.747 -15.912 16.041 1.00 77.06 778 SER A N 1
ATOM 6385 C CA . SER A 1 778 ? -0.769 -15.177 17.312 1.00 77.06 778 SER A CA 1
ATOM 6386 C C . SER A 1 778 ? -1.222 -13.719 17.164 1.00 77.06 778 SER A C 1
ATOM 6388 O O . SER A 1 778 ? -1.938 -13.213 18.031 1.00 77.06 778 SER A O 1
ATOM 6390 N N . ASN A 1 779 ? -0.889 -13.040 16.059 1.00 81.81 779 ASN A N 1
ATOM 6391 C CA . ASN A 1 779 ? -1.331 -11.665 15.810 1.00 81.81 779 ASN A CA 1
ATOM 6392 C C . ASN A 1 779 ? -2.848 -11.588 15.601 1.00 81.81 779 ASN A C 1
ATOM 6394 O O . ASN A 1 779 ? -3.489 -10.663 16.105 1.00 81.81 779 ASN A O 1
ATOM 6398 N N . VAL A 1 780 ? -3.425 -12.567 14.897 1.00 86.44 780 VAL A N 1
ATOM 6399 C CA . VAL A 1 780 ? -4.870 -12.650 14.634 1.00 86.44 780 VAL A CA 1
ATOM 6400 C C . VAL A 1 780 ? -5.628 -12.924 15.934 1.00 86.44 780 VAL A C 1
ATOM 6402 O O . VAL A 1 780 ? -6.583 -12.209 16.246 1.00 86.44 780 VAL A O 1
ATOM 6405 N N . ILE A 1 781 ? -5.160 -13.886 16.736 1.00 82.94 781 ILE A N 1
ATOM 6406 C CA . ILE A 1 781 ? -5.750 -14.223 18.041 1.00 82.94 781 ILE A CA 1
ATOM 6407 C C . ILE A 1 781 ? -5.701 -13.013 18.985 1.00 82.94 781 ILE A C 1
ATOM 6409 O O . ILE A 1 781 ? -6.730 -12.600 19.527 1.00 82.94 781 ILE A O 1
ATOM 6413 N N . ASN A 1 782 ? -4.525 -12.394 19.132 1.00 80.69 782 ASN A N 1
ATOM 6414 C CA . ASN A 1 782 ? -4.336 -11.227 19.996 1.00 80.69 782 ASN A CA 1
ATOM 6415 C C . ASN A 1 782 ? -5.178 -10.029 19.538 1.00 80.69 782 ASN A C 1
ATOM 6417 O O . ASN A 1 782 ? -5.735 -9.305 20.363 1.00 80.69 782 ASN A O 1
ATOM 6421 N N . GLY A 1 783 ? -5.277 -9.810 18.224 1.00 86.94 783 GLY A N 1
ATOM 6422 C CA . GLY A 1 783 ? -6.100 -8.753 17.647 1.00 86.94 783 GLY A CA 1
ATOM 6423 C C . GLY A 1 783 ? -7.594 -8.956 17.901 1.00 86.94 783 GLY A C 1
ATOM 6424 O O . GLY A 1 783 ? -8.272 -8.016 18.320 1.00 86.94 783 GLY A O 1
ATOM 6425 N N . LYS A 1 784 ? -8.095 -10.184 17.721 1.00 88.62 784 LYS A N 1
ATOM 6426 C CA . LYS A 1 784 ? -9.488 -10.547 18.012 1.00 88.62 784 LYS A CA 1
ATOM 6427 C C . LYS A 1 784 ? -9.823 -10.346 19.489 1.00 88.62 784 LYS A C 1
ATOM 6429 O O . LYS A 1 784 ? -10.875 -9.804 19.806 1.00 88.62 784 LYS A O 1
ATOM 6434 N N . TYR A 1 785 ? -8.923 -10.736 20.385 1.00 82.25 785 TYR A N 1
ATOM 6435 C CA . TYR A 1 785 ? -9.121 -10.559 21.820 1.00 82.25 785 TYR A CA 1
ATOM 6436 C C . TYR A 1 785 ? -9.184 -9.083 22.231 1.00 82.25 785 TYR A C 1
ATOM 6438 O O . TYR A 1 785 ? -10.084 -8.690 22.969 1.00 82.25 785 TYR A O 1
ATOM 6446 N N . GLU A 1 786 ? -8.275 -8.246 21.720 1.00 85.12 786 GLU A N 1
ATOM 6447 C CA . GLU A 1 786 ? -8.313 -6.800 21.976 1.00 85.12 786 GLU A CA 1
ATOM 6448 C C . GLU A 1 786 ? -9.628 -6.172 21.481 1.00 85.12 786 GLU A C 1
ATOM 6450 O O . GLU A 1 786 ? -10.196 -5.302 22.144 1.00 85.12 786 GLU A O 1
ATOM 6455 N N . MET A 1 787 ? -10.130 -6.639 20.334 1.00 92.25 787 MET A N 1
ATOM 6456 C CA . MET A 1 787 ? -11.427 -6.236 19.795 1.00 92.25 787 MET A CA 1
ATOM 6457 C C . MET A 1 787 ? -12.581 -6.615 20.726 1.00 92.25 787 MET A C 1
ATOM 6459 O O . MET A 1 787 ? -13.337 -5.729 21.124 1.00 92.25 787 MET A O 1
ATOM 6463 N N . GLU A 1 788 ? -12.667 -7.875 21.154 1.00 88.81 788 GLU A N 1
ATOM 6464 C CA . GLU A 1 788 ? -13.717 -8.331 22.075 1.00 88.81 788 GLU A CA 1
ATOM 6465 C C . GLU A 1 788 ? -13.671 -7.588 23.419 1.00 88.81 788 GLU A C 1
ATOM 6467 O O . GLU A 1 788 ? -14.711 -7.173 23.923 1.00 88.81 788 GLU A O 1
ATOM 6472 N N . GLN A 1 789 ? -12.480 -7.306 23.962 1.00 82.69 789 GLN A N 1
ATOM 6473 C CA . GLN A 1 789 ? -12.354 -6.507 25.184 1.00 82.69 789 GLN A CA 1
ATOM 6474 C C . GLN A 1 789 ? -12.947 -5.101 25.035 1.00 82.69 789 GLN A C 1
ATOM 6476 O O . GLN A 1 789 ? -13.596 -4.610 25.957 1.00 82.69 789 GLN A O 1
ATOM 6481 N N . LYS A 1 790 ? -12.717 -4.418 23.906 1.00 88.31 790 LYS A N 1
ATOM 6482 C CA . LYS A 1 790 ? -13.283 -3.077 23.688 1.00 88.31 790 LYS A CA 1
ATOM 6483 C C . LYS A 1 790 ? -14.795 -3.129 23.448 1.00 88.31 790 LYS A C 1
ATOM 6485 O O . LYS A 1 790 ? -15.497 -2.229 23.901 1.00 88.31 790 LYS A O 1
ATOM 6490 N N . LEU A 1 791 ? -15.308 -4.180 22.805 1.00 91.31 791 LEU A N 1
ATOM 6491 C CA . LEU A 1 791 ? -16.753 -4.383 22.647 1.00 91.31 791 LEU A CA 1
ATOM 6492 C C . LEU A 1 791 ? -17.446 -4.681 23.982 1.00 91.31 791 LEU A C 1
ATOM 6494 O O . LEU A 1 791 ? -18.504 -4.121 24.253 1.00 91.31 791 LEU A O 1
ATOM 6498 N N . ASP A 1 792 ? -16.825 -5.473 24.855 1.00 84.62 792 ASP A N 1
ATOM 6499 C CA . ASP A 1 792 ? -17.327 -5.703 26.213 1.00 84.62 792 ASP A CA 1
ATOM 6500 C C . ASP A 1 792 ? -17.418 -4.398 27.015 1.00 84.62 792 ASP A C 1
ATOM 6502 O O . ASP A 1 792 ? -18.388 -4.176 27.740 1.00 84.62 792 ASP A O 1
ATOM 6506 N N . LYS A 1 793 ? -16.419 -3.513 26.881 1.00 85.00 793 LYS A N 1
ATOM 6507 C CA . LYS A 1 793 ? -16.447 -2.182 27.509 1.00 85.00 793 LYS A CA 1
ATOM 6508 C C . LYS A 1 793 ? -17.609 -1.339 26.996 1.00 85.00 793 LYS A C 1
ATOM 6510 O O . LYS A 1 793 ? -18.277 -0.696 27.801 1.00 85.00 793 LYS A O 1
ATOM 6515 N N . LEU A 1 794 ? -17.866 -1.365 25.686 1.00 91.25 794 LEU A N 1
ATOM 6516 C CA . LEU A 1 794 ? -19.020 -0.689 25.093 1.00 91.25 794 LEU A CA 1
ATOM 6517 C C . LEU A 1 794 ? -20.334 -1.229 25.684 1.00 91.25 794 LEU A C 1
ATOM 6519 O O . LEU A 1 794 ? -21.158 -0.443 26.142 1.00 91.25 794 LEU A O 1
ATOM 6523 N N . ALA A 1 795 ? -20.509 -2.552 25.740 1.00 89.75 795 ALA A N 1
ATOM 6524 C CA . ALA A 1 795 ? -21.709 -3.172 26.308 1.00 89.75 795 ALA A CA 1
ATOM 6525 C C . ALA A 1 795 ? -21.925 -2.780 27.783 1.00 89.75 795 ALA A C 1
ATOM 6527 O O . ALA A 1 795 ? -23.037 -2.449 28.200 1.00 89.75 795 ALA A O 1
ATOM 6528 N N . LEU A 1 796 ? -20.847 -2.760 28.574 1.00 83.81 796 LEU A N 1
ATOM 6529 C CA . LEU A 1 796 ? -20.896 -2.359 29.980 1.00 83.81 796 LEU A CA 1
ATOM 6530 C C . LEU A 1 796 ? -21.241 -0.874 30.153 1.00 83.81 796 LEU A C 1
ATOM 6532 O O . LEU A 1 796 ? -22.033 -0.547 31.036 1.00 83.81 796 LEU A O 1
ATOM 6536 N N . LEU A 1 797 ? -20.689 0.009 29.313 1.00 88.25 797 LEU A N 1
ATOM 6537 C CA . LEU A 1 797 ? -20.957 1.451 29.354 1.00 88.25 797 LEU A CA 1
ATOM 6538 C C . LEU A 1 797 ? -22.447 1.760 29.155 1.00 88.25 797 LEU A C 1
ATOM 6540 O O . LEU A 1 797 ? -22.979 2.635 29.830 1.00 88.25 797 LEU A O 1
ATOM 6544 N N . TRP A 1 798 ? -23.122 1.027 28.270 1.00 91.56 798 TRP A N 1
ATOM 6545 C CA . TRP A 1 798 ? -24.533 1.253 27.929 1.00 91.56 798 TRP A CA 1
ATOM 6546 C C . TRP A 1 798 ? -25.526 0.403 28.722 1.00 91.56 798 TRP A C 1
ATOM 6548 O O . TRP A 1 798 ? -26.734 0.493 28.507 1.00 91.56 798 TRP A O 1
ATOM 6558 N N . THR A 1 799 ? -25.045 -0.389 29.681 1.00 88.06 799 THR A N 1
ATOM 6559 C CA . THR A 1 799 ? -25.928 -1.057 30.640 1.00 88.06 799 THR A CA 1
ATOM 6560 C C . THR A 1 799 ? -26.501 -0.006 31.594 1.00 88.06 799 THR A C 1
ATOM 6562 O O . THR A 1 799 ? -25.741 0.712 32.236 1.00 88.06 799 THR A O 1
ATOM 6565 N N . LEU A 1 800 ? -27.827 0.093 31.724 1.00 90.12 800 LEU A N 1
ATOM 6566 C CA . LEU A 1 800 ? -28.478 1.060 32.620 1.00 90.12 800 LEU A CA 1
ATOM 6567 C C . LEU A 1 800 ? -28.327 0.675 34.104 1.00 90.12 800 LEU A C 1
ATOM 6569 O O . LEU A 1 800 ? -28.294 -0.503 34.460 1.00 90.12 800 LEU A O 1
ATOM 6573 N N . CYS A 1 801 ? -28.280 1.674 34.990 1.00 87.56 801 CYS A N 1
ATOM 6574 C CA . CYS A 1 801 ? -28.134 1.476 36.435 1.00 87.56 801 CYS A CA 1
ATOM 6575 C C . CYS A 1 801 ? -29.360 0.802 37.079 1.00 87.56 801 CYS A C 1
ATOM 6577 O O . CYS A 1 801 ? -29.217 -0.184 37.802 1.00 87.56 801 CYS A O 1
ATOM 6579 N N . GLY A 1 802 ? -30.567 1.329 36.842 1.00 86.88 802 GLY A N 1
ATOM 6580 C CA . GLY A 1 802 ? -31.822 0.728 37.316 1.00 86.88 802 GLY A CA 1
ATOM 6581 C C . GLY A 1 802 ? -32.060 0.774 38.832 1.00 86.88 802 GLY A C 1
ATOM 6582 O O . GLY A 1 802 ? -33.040 0.210 39.323 1.00 86.88 802 GLY A O 1
ATOM 6583 N N . LEU A 1 803 ? -31.201 1.452 39.595 1.00 86.00 803 LEU A N 1
ATOM 6584 C CA . LEU A 1 803 ? -31.437 1.740 41.011 1.00 86.00 803 LEU A CA 1
ATOM 6585 C C . LEU A 1 803 ? -32.395 2.923 41.178 1.00 86.00 803 LEU A C 1
ATOM 6587 O O . LEU A 1 803 ? -32.569 3.733 40.269 1.00 86.00 803 LEU A O 1
ATOM 6591 N N . THR A 1 804 ? -33.039 3.027 42.337 1.00 86.50 804 THR A N 1
ATOM 6592 C CA . THR A 1 804 ? -33.976 4.125 42.611 1.00 86.50 804 THR A CA 1
ATOM 6593 C C . THR A 1 804 ? -33.241 5.468 42.666 1.00 86.50 804 THR A C 1
ATOM 6595 O O . THR A 1 804 ? -32.239 5.604 43.379 1.00 86.50 804 THR A O 1
ATOM 6598 N N . CYS A 1 805 ? -33.760 6.464 41.943 1.00 87.31 805 CYS A N 1
ATOM 6599 C CA . CYS A 1 805 ? -33.246 7.830 41.926 1.00 87.31 805 CYS A CA 1
ATOM 6600 C C . CYS A 1 805 ? -33.122 8.408 43.349 1.00 87.31 805 CYS A C 1
ATOM 6602 O O . CYS A 1 805 ? -33.856 8.070 44.281 1.00 87.31 805 CYS A O 1
ATOM 6604 N N . GLN A 1 806 ? -32.144 9.287 43.546 1.00 84.31 806 GLN A N 1
ATOM 6605 C CA . GLN A 1 806 ? -31.903 9.939 44.826 1.00 84.31 806 GLN A CA 1
ATOM 6606 C C . GLN A 1 806 ? -32.956 11.021 45.131 1.00 84.31 806 GLN A C 1
ATOM 6608 O O . GLN A 1 806 ? -33.278 11.237 46.301 1.00 84.31 806 GLN A O 1
ATOM 6613 N N . GLN A 1 807 ? -33.499 11.679 44.099 1.00 84.56 807 GLN A N 1
ATOM 6614 C CA . GLN A 1 807 ? -34.427 12.812 44.230 1.00 84.56 807 GLN A CA 1
ATOM 6615 C C . GLN A 1 807 ? -35.907 12.442 44.048 1.00 84.56 807 GLN A C 1
ATOM 6617 O O . GLN A 1 807 ? -36.775 13.159 44.546 1.00 84.56 807 GLN A O 1
ATOM 6622 N N . CYS A 1 808 ? -36.205 11.330 43.375 1.00 85.94 808 CYS A N 1
ATOM 6623 C CA . CYS A 1 808 ? -37.562 10.827 43.138 1.00 85.94 808 CYS A CA 1
ATOM 6624 C C . CYS A 1 808 ? -37.582 9.290 43.136 1.00 85.94 808 CYS A C 1
ATOM 6626 O O . CYS A 1 808 ? -36.578 8.662 43.454 1.00 85.94 808 CYS A O 1
ATOM 6628 N N . HIS A 1 809 ? -38.712 8.673 42.796 1.00 83.94 809 HIS A N 1
ATOM 6629 C CA . HIS A 1 809 ? -38.873 7.215 42.822 1.00 83.94 809 HIS A CA 1
ATOM 6630 C C . HIS A 1 809 ? -38.663 6.553 41.448 1.00 83.94 809 HIS A C 1
ATOM 6632 O O . HIS A 1 809 ? -38.785 5.336 41.328 1.00 83.94 809 HIS A O 1
ATOM 6638 N N . LEU A 1 810 ? -38.311 7.338 40.423 1.00 87.06 810 LEU A N 1
ATOM 6639 C CA . LEU A 1 810 ? -37.954 6.827 39.100 1.00 87.06 810 LEU A CA 1
ATOM 6640 C C . LEU A 1 810 ? -36.670 5.993 39.133 1.00 87.06 810 LEU A C 1
ATOM 6642 O O . LEU A 1 810 ? -35.833 6.118 40.032 1.00 87.06 810 LEU A O 1
ATOM 6646 N N . LYS A 1 811 ? -36.492 5.167 38.103 1.00 89.50 811 LYS A N 1
ATOM 6647 C CA . LYS A 1 811 ? -35.277 4.380 37.894 1.00 89.50 811 LYS A CA 1
ATOM 6648 C C . LYS A 1 811 ? -34.153 5.246 37.329 1.00 89.50 811 LYS A C 1
ATOM 6650 O O . LYS A 1 811 ? -34.374 6.086 36.463 1.00 89.50 811 LYS A O 1
ATOM 6655 N N . CYS A 1 812 ? -32.947 5.049 37.853 1.00 89.88 812 CYS A N 1
ATOM 6656 C CA . CYS A 1 812 ? -31.734 5.700 37.383 1.00 89.88 812 CYS A CA 1
ATOM 6657 C C . CYS A 1 812 ? -31.407 5.220 35.966 1.00 89.88 812 CYS A C 1
ATOM 6659 O O . CYS A 1 812 ? -31.288 4.010 35.734 1.00 89.88 812 CYS A O 1
ATOM 6661 N N . ILE A 1 813 ? -31.237 6.170 35.047 1.00 90.69 813 ILE A N 1
ATOM 6662 C CA . ILE A 1 813 ? -30.922 5.898 33.638 1.00 90.69 813 ILE A CA 1
ATOM 6663 C C . ILE A 1 813 ? -29.467 6.212 33.279 1.00 90.69 813 ILE A C 1
ATOM 6665 O O . ILE A 1 813 ? -29.098 6.125 32.116 1.00 90.69 813 ILE A O 1
ATOM 6669 N N . LYS A 1 814 ? -28.623 6.559 34.259 1.00 90.44 814 LYS A N 1
ATOM 6670 C CA . LYS A 1 814 ? -27.166 6.622 34.074 1.00 90.44 814 LYS A CA 1
ATOM 6671 C C . LYS A 1 814 ? -26.581 5.224 33.818 1.00 90.44 814 LYS A C 1
ATOM 6673 O O . LYS A 1 814 ? -27.224 4.207 34.104 1.00 90.44 814 LYS A O 1
ATOM 6678 N N . ASN A 1 815 ? -25.343 5.181 33.329 1.00 87.69 815 ASN A N 1
ATOM 6679 C CA . ASN A 1 815 ? -24.607 3.942 33.111 1.00 87.69 815 ASN A CA 1
ATOM 6680 C C . ASN A 1 815 ? -24.412 3.158 34.405 1.00 87.69 815 ASN A C 1
ATOM 6682 O O . ASN A 1 815 ? -24.309 3.694 35.507 1.00 87.69 815 ASN A O 1
ATOM 6686 N N . PHE A 1 816 ? -24.320 1.851 34.258 1.00 77.69 816 PHE A N 1
ATOM 6687 C CA . PHE A 1 816 ? -24.159 0.940 35.363 1.00 77.69 816 PHE A CA 1
ATOM 6688 C C . PHE A 1 816 ? -22.855 1.230 36.147 1.00 77.69 816 PHE A C 1
ATOM 6690 O O . PHE A 1 816 ? -21.800 1.447 35.554 1.00 77.69 816 PHE A O 1
ATOM 6697 N N . ASN A 1 817 ? -22.918 1.181 37.489 1.00 70.56 817 ASN A N 1
ATOM 6698 C CA . ASN A 1 817 ? -21.793 1.431 38.413 1.00 70.56 817 ASN A CA 1
ATOM 6699 C C . ASN A 1 817 ? -21.198 2.859 38.381 1.00 70.56 817 ASN A C 1
ATOM 6701 O O . ASN A 1 817 ? -20.041 3.039 38.759 1.00 70.56 817 ASN A O 1
ATOM 6705 N N . HIS A 1 818 ? -21.970 3.878 37.990 1.00 79.88 818 HIS A N 1
ATOM 6706 C CA . HIS A 1 818 ? -21.547 5.269 38.188 1.00 79.88 818 HIS A CA 1
ATOM 6707 C C . HIS A 1 818 ? -21.311 5.591 39.681 1.00 79.88 818 HIS A C 1
ATOM 6709 O O . HIS A 1 818 ? -21.991 5.052 40.559 1.00 79.88 818 HIS A O 1
ATOM 6715 N N . GLU A 1 819 ? -20.354 6.478 39.971 1.00 74.69 819 GLU A N 1
ATOM 6716 C CA . GLU A 1 819 ? -20.005 6.882 41.347 1.00 74.69 819 GLU A CA 1
ATOM 6717 C C . GLU A 1 819 ? -20.902 8.006 41.892 1.00 74.69 819 GLU A C 1
ATOM 6719 O O . GLU A 1 819 ? -21.058 8.139 43.105 1.00 74.69 819 GLU A O 1
ATOM 6724 N N . ASP A 1 820 ? -21.522 8.782 40.999 1.00 80.88 820 ASP A N 1
ATOM 6725 C CA . ASP A 1 820 ? -22.385 9.911 41.354 1.00 80.88 820 ASP A CA 1
ATOM 6726 C C . ASP A 1 820 ? -23.719 9.481 41.984 1.00 80.88 820 ASP A C 1
ATOM 6728 O O . ASP A 1 820 ? -24.109 8.311 41.956 1.00 80.88 820 ASP A O 1
ATOM 6732 N N . ASP A 1 821 ? -24.494 10.457 42.464 1.00 84.44 821 ASP A N 1
ATOM 6733 C CA . ASP A 1 821 ? -25.876 10.228 42.884 1.00 84.44 821 ASP A CA 1
ATOM 6734 C C . ASP A 1 821 ? -26.746 9.663 41.741 1.00 84.44 821 ASP A C 1
ATOM 6736 O O . ASP A 1 821 ? -26.662 10.075 40.574 1.00 84.44 821 ASP A O 1
ATOM 6740 N N . HIS A 1 822 ? -27.620 8.720 42.113 1.00 86.81 822 HIS A N 1
ATOM 6741 C CA . HIS A 1 822 ? -28.592 8.081 41.219 1.00 86.81 822 HIS A CA 1
ATOM 6742 C C . HIS A 1 822 ? -29.585 9.097 40.672 1.00 86.81 822 HIS A C 1
ATOM 6744 O O . HIS A 1 822 ? -30.314 9.739 41.432 1.00 86.81 822 HIS A O 1
ATOM 6750 N N . ASP A 1 823 ? -29.666 9.189 39.351 1.00 89.31 823 ASP A N 1
ATOM 6751 C CA . ASP A 1 823 ? -30.401 10.237 38.656 1.00 89.31 823 ASP A CA 1
ATOM 6752 C C . ASP A 1 823 ? -31.215 9.652 37.494 1.00 89.31 823 ASP A C 1
ATOM 6754 O O . ASP A 1 823 ? -30.714 8.857 36.696 1.00 89.31 823 ASP A O 1
ATOM 6758 N N . CYS A 1 824 ? -32.490 10.026 37.420 1.00 89.19 824 CYS A N 1
ATOM 6759 C CA . CYS A 1 824 ? -33.371 9.670 36.311 1.00 89.19 824 CYS A CA 1
ATOM 6760 C C . CYS A 1 824 ? -33.303 10.671 35.147 1.00 89.19 824 CYS A C 1
ATOM 6762 O O . CYS A 1 824 ? -33.960 10.435 34.146 1.00 89.19 824 CYS A O 1
ATOM 6764 N N . LEU A 1 825 ? -32.527 11.757 35.272 1.00 88.25 825 LEU A N 1
ATOM 6765 C CA . LEU A 1 825 ? -32.335 12.809 34.265 1.00 88.25 825 LEU A CA 1
ATOM 6766 C C . LEU A 1 825 ? -33.640 13.497 33.819 1.00 88.25 825 LEU A C 1
ATOM 6768 O O . LEU A 1 825 ? -33.728 14.023 32.715 1.00 88.25 825 LEU A O 1
ATOM 6772 N N . THR A 1 826 ? -34.646 13.520 34.697 1.00 86.12 826 THR A N 1
ATOM 6773 C CA . THR A 1 826 ? -35.906 14.258 34.506 1.00 86.12 826 THR A CA 1
ATOM 6774 C C . THR A 1 826 ? -35.981 15.445 35.465 1.00 86.12 826 THR A C 1
ATOM 6776 O O . THR A 1 826 ? -35.108 15.660 36.302 1.00 86.12 826 THR A O 1
ATOM 6779 N N . ASN A 1 827 ? -37.087 16.189 35.430 1.00 86.81 827 ASN A N 1
ATOM 6780 C CA . ASN A 1 827 ? -37.359 17.257 36.394 1.00 86.81 827 ASN A CA 1
ATOM 6781 C C . ASN A 1 827 ? -37.725 16.764 37.822 1.00 86.81 827 ASN A C 1
ATOM 6783 O O . ASN A 1 827 ? -38.014 17.591 38.693 1.00 86.81 827 ASN A O 1
ATOM 6787 N N . HIS A 1 828 ? -37.749 15.441 38.057 1.00 87.56 828 HIS A N 1
ATOM 6788 C CA . HIS A 1 828 ? -38.076 14.760 39.322 1.00 87.56 828 HIS A CA 1
ATOM 6789 C C . HIS A 1 828 ? -39.502 14.973 39.875 1.00 87.56 828 HIS A C 1
ATOM 6791 O O . HIS A 1 828 ? -39.812 14.514 40.983 1.00 87.56 828 HIS A O 1
ATOM 6797 N N . LYS A 1 829 ? -40.393 15.639 39.134 1.00 86.50 829 LYS A N 1
ATOM 6798 C CA . LYS A 1 829 ? -41.763 15.978 39.554 1.00 86.50 829 LYS A CA 1
ATOM 6799 C C . LYS A 1 829 ? -42.782 15.058 38.896 1.00 86.50 829 LYS A C 1
ATOM 6801 O O . LYS A 1 829 ? -42.666 14.707 37.730 1.00 86.50 829 LYS A O 1
ATOM 6806 N N . CYS A 1 830 ? -43.823 14.697 39.640 1.00 84.56 830 CYS A N 1
ATOM 6807 C CA . CYS A 1 830 ? -44.916 13.906 39.095 1.00 84.56 830 CYS A CA 1
ATOM 6808 C C . CYS A 1 830 ? -45.769 14.750 38.130 1.00 84.56 830 CYS A C 1
ATOM 6810 O O . CYS A 1 830 ? -46.374 15.749 38.527 1.00 84.56 830 CYS A O 1
ATOM 6812 N N . ASN A 1 831 ? -45.836 14.333 36.864 1.00 81.12 831 ASN A N 1
ATOM 6813 C CA . ASN A 1 831 ? -46.581 15.034 35.817 1.00 81.12 831 ASN A CA 1
ATOM 6814 C C . ASN A 1 831 ? -48.042 14.579 35.668 1.00 81.12 831 ASN A C 1
ATOM 6816 O O . ASN A 1 831 ? -48.800 15.215 34.931 1.00 81.12 831 ASN A O 1
ATOM 6820 N N . PHE A 1 832 ? -48.464 13.548 36.406 1.00 82.50 832 PHE A N 1
ATOM 6821 C CA . PHE A 1 832 ? -49.821 13.016 36.330 1.00 82.50 832 PHE A CA 1
ATOM 6822 C C . PHE A 1 832 ? -50.883 14.004 36.840 1.00 82.50 832 PHE A C 1
ATOM 6824 O O . PHE A 1 832 ? -50.647 14.744 37.808 1.00 82.50 832 PHE A O 1
ATOM 6831 N N . PRO A 1 833 ? -52.076 14.024 36.214 1.00 83.38 833 PRO A N 1
ATOM 6832 C CA . PRO A 1 833 ? -53.191 14.832 36.680 1.00 83.38 833 PRO A CA 1
ATOM 6833 C C . PRO A 1 833 ? -53.712 14.313 38.023 1.00 83.38 833 PRO A C 1
ATOM 6835 O O . PRO A 1 833 ? -53.647 13.123 38.333 1.00 83.38 833 PRO A O 1
ATOM 6838 N N . CYS A 1 834 ? -54.267 15.216 38.829 1.00 85.75 834 CYS A N 1
ATOM 6839 C CA . CYS A 1 834 ? -54.908 14.836 40.079 1.00 85.75 834 CYS A CA 1
ATOM 6840 C C . CYS A 1 834 ? -56.063 13.844 39.848 1.00 85.75 834 CYS A C 1
ATOM 6842 O O . CYS A 1 834 ? -56.966 14.109 39.055 1.00 85.75 834 CYS A O 1
ATOM 6844 N N . GLN A 1 835 ? -56.062 12.730 40.587 1.00 84.62 835 GLN A N 1
ATOM 6845 C CA . GLN A 1 835 ? -57.075 11.672 40.475 1.00 84.62 835 GLN A CA 1
ATOM 6846 C C . GLN A 1 835 ? -58.439 12.060 41.069 1.00 84.62 835 GLN A C 1
ATOM 6848 O O . GLN A 1 835 ? -59.439 11.403 40.793 1.00 84.62 835 GLN A O 1
ATOM 6853 N N . PHE A 1 836 ? -58.516 13.145 41.846 1.00 80.31 836 PHE A N 1
ATOM 6854 C CA . PHE A 1 836 ? -59.769 13.699 42.371 1.00 80.31 836 PHE A CA 1
ATOM 6855 C C . PHE A 1 836 ? -60.443 14.597 41.324 1.00 80.31 836 PHE A C 1
ATOM 6857 O O . PHE A 1 836 ? -60.660 15.789 41.535 1.00 80.31 836 PHE A O 1
ATOM 6864 N N . VAL A 1 837 ? -60.743 14.020 40.158 1.00 75.38 837 VAL A N 1
ATOM 6865 C CA . VAL A 1 837 ? -61.248 14.746 38.980 1.00 75.38 837 VAL A CA 1
ATOM 6866 C C . VAL A 1 837 ? -62.569 15.463 39.273 1.00 75.38 837 VAL A C 1
ATOM 6868 O O . VAL A 1 837 ? -62.772 16.587 38.821 1.00 75.38 837 VAL A O 1
ATOM 6871 N N . GLU A 1 838 ? -63.437 14.853 40.083 1.00 76.00 838 GLU A N 1
ATOM 6872 C CA . GLU A 1 838 ? -64.747 15.395 40.481 1.00 76.00 838 GLU A CA 1
ATOM 6873 C C . GLU A 1 838 ? -64.649 16.676 41.322 1.00 76.00 838 GLU A C 1
ATOM 6875 O O . GLU A 1 838 ? -65.566 17.493 41.319 1.00 76.00 838 GLU A O 1
ATOM 6880 N N . ALA A 1 839 ? -63.518 16.889 42.000 1.00 71.19 839 ALA A N 1
ATOM 6881 C CA . ALA A 1 839 ? -63.262 18.089 42.789 1.00 71.19 839 ALA A CA 1
ATOM 6882 C C . ALA A 1 839 ? -62.754 19.270 41.934 1.00 71.19 839 ALA A C 1
ATOM 6884 O O . ALA A 1 839 ? -62.534 20.362 42.457 1.00 71.19 839 ALA A O 1
ATOM 6885 N N . HIS A 1 840 ? -62.546 19.086 40.626 1.00 79.12 840 HIS A N 1
ATOM 6886 C CA . HIS A 1 840 ? -61.986 20.094 39.726 1.00 79.12 840 HIS A CA 1
ATOM 6887 C C . HIS A 1 840 ? -62.937 20.439 38.567 1.00 79.12 840 HIS A C 1
ATOM 6889 O O . HIS A 1 840 ? -63.663 19.598 38.045 1.00 79.12 840 HIS A O 1
ATOM 6895 N N . ASN A 1 841 ? -62.910 21.696 38.106 1.00 69.62 841 ASN A N 1
ATOM 6896 C CA . ASN A 1 841 ? -63.656 22.104 36.911 1.00 69.62 841 ASN A CA 1
ATOM 6897 C C . ASN A 1 841 ? -63.075 21.412 35.662 1.00 69.62 841 ASN A C 1
ATOM 6899 O O . ASN A 1 841 ? -61.881 21.544 35.388 1.00 69.62 841 ASN A O 1
ATOM 6903 N N . LYS A 1 842 ? -63.933 20.746 34.870 1.00 63.69 842 LYS A N 1
ATOM 6904 C CA . LYS A 1 842 ? -63.599 19.836 33.745 1.00 63.69 842 LYS A CA 1
ATOM 6905 C C . LYS A 1 842 ? -62.612 20.351 32.680 1.00 63.69 842 LYS A C 1
ATOM 6907 O O . LYS A 1 842 ? -62.184 19.566 31.846 1.00 63.69 842 LYS A O 1
ATOM 6912 N N . LYS A 1 843 ? -62.264 21.643 32.659 1.00 66.50 843 LYS A N 1
ATOM 6913 C CA . LYS A 1 843 ? -61.383 22.224 31.633 1.00 66.50 843 LYS A CA 1
ATOM 6914 C C . LYS A 1 843 ? -59.886 22.193 31.972 1.00 66.50 843 LYS A C 1
ATOM 6916 O O . LYS A 1 843 ? -59.111 22.272 31.033 1.00 66.50 843 LYS A O 1
ATOM 6921 N N . LEU A 1 844 ? -59.466 22.077 33.242 1.00 73.38 844 LEU A N 1
ATOM 6922 C CA . LEU A 1 844 ? -58.041 22.084 33.646 1.00 73.38 844 LEU A CA 1
ATOM 6923 C C . LEU A 1 844 ? -57.830 21.343 34.985 1.00 73.38 844 LEU A C 1
ATOM 6925 O O . LEU A 1 844 ? -57.985 21.932 36.059 1.00 73.38 844 LEU A O 1
ATOM 6929 N N . ILE A 1 845 ? -57.445 20.064 34.926 1.00 78.44 845 ILE A N 1
ATOM 6930 C CA . ILE A 1 845 ? -57.064 19.277 36.111 1.00 78.44 845 ILE A CA 1
ATOM 6931 C C . ILE A 1 845 ? -55.608 19.617 36.475 1.00 78.44 845 ILE A C 1
ATOM 6933 O O . ILE A 1 845 ? -54.734 19.516 35.614 1.00 78.44 845 ILE A O 1
ATOM 6937 N N . PRO A 1 846 ? -55.302 20.047 37.712 1.00 83.25 846 PRO A N 1
ATOM 6938 C CA . PRO A 1 846 ? -53.931 20.387 38.085 1.00 83.25 846 PRO A CA 1
ATOM 6939 C C . PRO A 1 846 ? -53.030 19.144 38.200 1.00 83.25 846 PRO A C 1
ATOM 6941 O O . PRO A 1 846 ? -53.506 18.061 38.548 1.00 83.25 846 PRO A O 1
ATOM 6944 N N . LYS A 1 847 ? -51.720 19.331 37.982 1.00 84.75 847 LYS A N 1
ATOM 6945 C CA . LYS A 1 847 ? -50.684 18.299 38.168 1.00 84.75 847 LYS A CA 1
ATOM 6946 C C . LYS A 1 847 ? -50.489 17.917 39.642 1.00 84.75 847 LYS A C 1
ATOM 6948 O O . LYS A 1 847 ? -50.824 18.692 40.549 1.00 84.75 847 LYS A O 1
ATOM 6953 N N . CYS A 1 848 ? -49.933 16.727 39.856 1.00 86.12 848 CYS A N 1
ATOM 6954 C CA . CYS A 1 848 ? -49.570 16.208 41.169 1.00 86.12 848 CYS A CA 1
ATOM 6955 C C . CYS A 1 848 ? -48.503 17.074 41.875 1.00 86.12 848 CYS A C 1
ATOM 6957 O O . CYS A 1 848 ? -47.673 17.711 41.229 1.00 86.12 848 CYS A O 1
ATOM 6959 N N . ILE A 1 849 ? -48.521 17.106 43.212 1.00 83.06 849 ILE A N 1
ATOM 6960 C CA . ILE A 1 849 ? -47.535 17.836 44.037 1.00 83.06 849 ILE A CA 1
ATOM 6961 C C . ILE A 1 849 ? -46.325 16.997 44.452 1.00 83.06 849 ILE A C 1
ATOM 6963 O O . ILE A 1 849 ? -45.361 17.548 44.979 1.00 83.06 849 ILE A O 1
ATOM 6967 N N . HIS A 1 850 ? -46.394 15.680 44.283 1.00 83.50 850 HIS A N 1
ATOM 6968 C CA . HIS A 1 850 ? -45.380 14.754 44.773 1.00 83.50 850 HIS A CA 1
ATOM 6969 C C . HIS A 1 850 ? -44.249 14.529 43.761 1.00 83.50 850 HIS A C 1
ATOM 6971 O O . HIS A 1 850 ? -44.308 14.945 42.600 1.00 83.50 850 HIS A O 1
ATOM 6977 N N . LYS A 1 851 ? -43.196 13.852 44.224 1.00 85.81 851 LYS A N 1
ATOM 6978 C CA . LYS A 1 851 ? -42.062 13.405 43.405 1.00 85.81 851 LYS A CA 1
ATOM 6979 C C . LYS A 1 851 ? -42.516 12.358 42.382 1.00 85.81 851 LYS A C 1
ATOM 6981 O O . LYS A 1 851 ? -43.448 11.607 42.655 1.00 85.81 851 LYS A O 1
ATOM 6986 N N . ALA A 1 852 ? -41.868 12.307 41.220 1.00 85.38 852 ALA A N 1
ATOM 6987 C CA . ALA A 1 852 ? -42.163 11.308 40.183 1.00 85.38 852 ALA A CA 1
ATOM 6988 C C . ALA A 1 852 ? -42.012 9.862 40.711 1.00 85.38 852 ALA A C 1
ATOM 6990 O O . ALA A 1 852 ? -41.181 9.623 41.595 1.00 85.38 852 ALA A O 1
ATOM 6991 N N . GLY A 1 853 ? -42.832 8.931 40.208 1.00 80.69 853 GLY A N 1
ATOM 6992 C CA . GLY A 1 853 ? -42.895 7.524 40.639 1.00 80.69 853 GLY A CA 1
ATOM 6993 C C . GLY A 1 853 ? -43.408 7.241 42.053 1.00 80.69 853 GLY A C 1
ATOM 6994 O O . GLY A 1 853 ? -43.179 6.154 42.583 1.00 80.69 853 GLY A O 1
ATOM 6995 N N . HIS A 1 854 ? -44.045 8.211 42.717 1.00 80.75 854 HIS A N 1
ATOM 6996 C CA . HIS A 1 854 ? -44.553 8.006 44.074 1.00 80.75 854 HIS A CA 1
ATOM 6997 C C . HIS A 1 854 ? -45.678 6.957 44.129 1.00 80.75 854 HIS A C 1
ATOM 6999 O O . HIS A 1 854 ? -46.523 6.874 43.241 1.00 80.75 854 HIS A O 1
ATOM 7005 N N . GLU A 1 855 ? -45.732 6.198 45.226 1.00 75.31 855 GLU A N 1
ATOM 7006 C CA . GLU A 1 855 ? -46.831 5.267 45.504 1.00 75.31 855 GLU A CA 1
ATOM 7007 C C . GLU A 1 855 ? -48.136 6.021 45.834 1.00 75.31 855 GLU A C 1
ATOM 7009 O O . GLU A 1 855 ? -48.116 7.102 46.431 1.00 75.31 855 GLU A O 1
ATOM 7014 N N . GLY A 1 856 ? -49.281 5.431 45.490 1.00 76.75 856 GLY A N 1
ATOM 7015 C CA . GLY A 1 856 ? -50.600 5.926 45.890 1.00 76.75 856 GLY A CA 1
ATOM 7016 C C . GLY A 1 856 ? -51.244 6.933 44.927 1.00 76.75 856 GLY A C 1
ATOM 7017 O O . GLY A 1 856 ? -50.974 6.931 43.729 1.00 76.75 856 GLY A O 1
ATOM 7018 N N . LYS A 1 857 ? -52.191 7.736 45.427 1.00 79.88 857 LYS A N 1
ATOM 7019 C CA . LYS A 1 857 ? -53.062 8.588 44.600 1.00 79.88 857 LYS A CA 1
ATOM 7020 C C . LYS A 1 857 ? -52.405 9.928 44.259 1.00 79.88 857 LYS A C 1
ATOM 7022 O O . LYS A 1 857 ? -51.863 10.596 45.134 1.00 79.88 857 LYS A O 1
ATOM 7027 N N . HIS A 1 858 ? -52.536 10.382 43.011 1.00 84.12 858 HIS A N 1
ATOM 7028 C CA . HIS A 1 858 ? -52.009 11.685 42.577 1.00 84.12 858 HIS A CA 1
ATOM 7029 C C . HIS A 1 858 ? -52.889 12.848 43.069 1.00 84.12 858 HIS A C 1
ATOM 7031 O O . HIS A 1 858 ? -54.075 12.934 42.725 1.00 84.12 858 HIS A O 1
ATOM 7037 N N . ILE A 1 859 ? -52.314 13.779 43.840 1.00 81.31 859 ILE A N 1
ATOM 7038 C CA . ILE A 1 859 ? -53.034 14.906 44.462 1.00 81.31 859 ILE A CA 1
ATOM 7039 C C . ILE A 1 859 ? -52.474 16.274 44.066 1.00 81.31 859 ILE A C 1
ATOM 7041 O O . ILE A 1 859 ? -51.267 16.450 43.934 1.00 81.31 859 ILE A O 1
ATOM 7045 N N . CYS A 1 860 ? -53.351 17.270 43.907 1.00 82.69 860 CYS A N 1
ATOM 7046 C CA . CYS A 1 860 ? -52.948 18.647 43.612 1.00 82.69 860 CYS A CA 1
ATOM 7047 C C . CYS A 1 860 ? -52.842 19.545 44.856 1.00 82.69 860 CYS A C 1
ATOM 7049 O O . CYS A 1 860 ? -53.454 19.277 45.885 1.00 82.69 860 CYS A O 1
ATOM 7051 N N . LYS 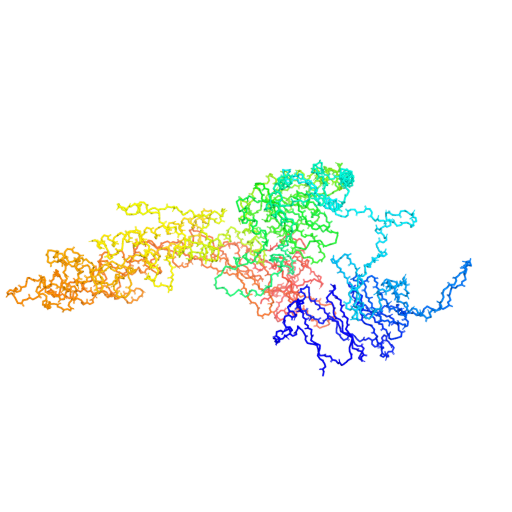A 1 861 ? -52.164 20.695 44.708 1.00 77.00 861 LYS A N 1
ATOM 7052 C CA . LYS A 1 861 ? -52.066 21.735 45.753 1.00 77.00 861 LYS A CA 1
ATOM 7053 C C . LYS A 1 861 ? -53.311 22.626 45.858 1.00 77.00 861 LYS A C 1
ATOM 7055 O O . LYS A 1 861 ? -53.495 23.293 46.869 1.00 77.00 861 LYS A O 1
ATOM 7060 N N . LYS A 1 862 ? -54.124 22.708 44.795 1.00 72.31 862 LYS A N 1
ATOM 7061 C CA . LYS A 1 862 ? -55.202 23.711 44.679 1.00 72.31 862 LYS A CA 1
ATOM 7062 C C . LYS A 1 862 ? -56.370 23.461 45.634 1.00 72.31 862 LYS A C 1
ATOM 7064 O O . LYS A 1 862 ? -57.034 24.416 46.017 1.00 72.31 862 LYS A O 1
ATOM 7069 N N . ILE A 1 863 ? -56.627 22.204 45.988 1.00 70.94 863 ILE A N 1
ATOM 7070 C CA . ILE A 1 863 ? -57.714 21.795 46.883 1.00 70.94 863 ILE A CA 1
ATOM 7071 C C . ILE A 1 863 ? -57.119 20.856 47.929 1.00 70.94 863 ILE A C 1
ATOM 7073 O O . ILE A 1 863 ? -56.283 20.014 47.600 1.00 70.94 863 ILE A O 1
ATOM 7077 N N . LYS A 1 864 ? -57.522 21.011 49.193 1.00 70.31 864 LYS A N 1
ATOM 7078 C CA . LYS A 1 864 ? -57.157 20.061 50.248 1.00 70.31 864 LYS A CA 1
ATOM 7079 C C . LYS A 1 864 ? -57.965 18.779 50.044 1.00 70.31 864 LYS A C 1
ATOM 7081 O O . LYS A 1 864 ? -59.129 18.729 50.419 1.00 70.31 864 LYS A O 1
ATOM 7086 N N . HIS A 1 865 ? -57.343 17.780 49.419 1.00 76.06 865 HIS A N 1
ATOM 7087 C CA . HIS A 1 865 ? -57.925 16.443 49.226 1.00 76.06 865 HIS A CA 1
ATOM 7088 C C . HIS A 1 865 ? -57.688 15.523 50.431 1.00 76.06 865 HIS A C 1
ATOM 7090 O O . HIS A 1 865 ? -58.496 14.645 50.706 1.00 76.06 865 HIS A O 1
ATOM 7096 N N . LEU A 1 866 ? -56.578 15.731 51.147 1.00 78.06 866 LEU A N 1
ATOM 7097 C CA . LEU A 1 866 ? -56.106 14.930 52.281 1.00 78.06 866 LEU A CA 1
ATOM 7098 C C . LEU A 1 866 ? -55.610 15.856 53.407 1.00 78.06 866 LEU A C 1
ATOM 7100 O O . LEU A 1 866 ? -55.543 17.076 53.230 1.00 78.06 866 LEU A O 1
ATOM 7104 N N . CYS A 1 867 ? -55.274 15.276 54.562 1.00 82.56 867 CYS A N 1
ATOM 7105 C CA . CYS A 1 867 ? -54.825 15.973 55.771 1.00 82.56 867 CYS A CA 1
ATOM 7106 C C . CYS A 1 867 ? -53.714 17.011 55.514 1.00 82.56 867 CYS A C 1
ATOM 7108 O O . CYS A 1 867 ? -53.825 18.135 56.000 1.00 82.56 867 CYS A O 1
ATOM 7110 N N . ASN A 1 868 ? -52.696 16.672 54.713 1.00 75.56 868 ASN A N 1
ATOM 7111 C CA . ASN A 1 868 ? -51.581 17.551 54.323 1.00 75.56 868 ASN A CA 1
ATOM 7112 C C . ASN A 1 868 ? -50.675 18.085 55.456 1.00 75.56 868 ASN A C 1
ATOM 7114 O O . ASN A 1 868 ? -49.769 18.865 55.166 1.00 75.56 868 ASN A O 1
ATOM 7118 N N . GLU A 1 869 ? -50.853 17.659 56.707 1.00 82.31 869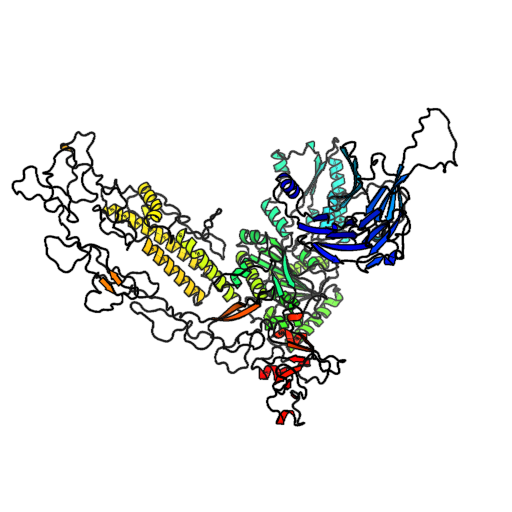 GLU A N 1
ATOM 7119 C CA . GLU A 1 869 ? -49.877 17.925 57.777 1.00 82.31 869 GLU A CA 1
ATOM 7120 C C . GLU A 1 869 ? -48.544 17.190 57.513 1.00 82.31 869 GLU A C 1
ATOM 7122 O O . GLU A 1 869 ? -48.554 16.160 56.824 1.00 82.31 869 GLU A O 1
ATOM 7127 N N . PRO A 1 870 ? -47.393 17.684 58.017 1.00 84.38 870 PRO A N 1
ATOM 7128 C CA . PRO A 1 870 ? -46.097 17.036 57.823 1.00 84.38 870 PRO A CA 1
ATOM 7129 C C . PRO A 1 870 ? -46.108 15.580 58.293 1.00 84.38 870 PRO A C 1
ATOM 7131 O O . PRO A 1 870 ? -46.624 15.268 59.362 1.00 84.38 870 PRO A O 1
ATOM 7134 N N . CYS A 1 871 ? -45.522 14.681 57.503 1.00 87.31 871 CYS A N 1
ATOM 7135 C CA . CYS A 1 871 ? -45.362 13.286 57.903 1.00 87.31 871 CYS A CA 1
ATOM 7136 C C . CYS A 1 871 ? -44.448 13.181 59.136 1.00 87.31 871 CYS A C 1
ATOM 7138 O O . CYS A 1 871 ? -43.365 13.767 59.153 1.00 87.31 871 CYS A O 1
ATOM 7140 N N . ASP A 1 872 ? -44.810 12.344 60.108 1.00 85.44 872 ASP A N 1
ATOM 7141 C CA . ASP A 1 872 ? -44.015 12.068 61.313 1.00 85.44 872 ASP A CA 1
ATOM 7142 C C . ASP A 1 872 ? -42.604 11.534 60.978 1.00 85.44 872 ASP A C 1
ATOM 7144 O O . ASP A 1 872 ? -41.677 11.615 61.784 1.00 85.44 872 ASP A O 1
ATOM 7148 N N . LEU A 1 873 ? -42.427 10.981 59.772 1.00 85.12 873 LEU A N 1
ATOM 7149 C CA . LEU A 1 873 ? -41.170 10.432 59.253 1.00 85.12 873 LEU A CA 1
ATOM 7150 C C . LEU A 1 873 ? -40.539 11.315 58.161 1.00 85.12 873 LEU A C 1
ATOM 7152 O O . LEU A 1 873 ? -39.782 10.827 57.313 1.00 85.12 873 LEU A O 1
ATOM 7156 N N . ILE A 1 874 ? -40.851 12.615 58.144 1.00 82.88 874 ILE A N 1
ATOM 7157 C CA . ILE A 1 874 ? -40.232 13.585 57.233 1.00 82.88 874 ILE A CA 1
ATOM 7158 C C . ILE A 1 874 ? -38.696 13.562 57.366 1.00 82.88 874 ILE A C 1
ATOM 7160 O O . ILE A 1 874 ? -38.141 13.454 58.458 1.00 82.88 874 ILE A O 1
ATOM 7164 N N . GLY A 1 875 ? -37.990 13.576 56.232 1.00 76.56 875 GLY A N 1
ATOM 7165 C CA . GLY A 1 875 ? -36.526 13.442 56.174 1.00 76.56 875 GLY A CA 1
ATOM 7166 C C . GLY A 1 875 ? -35.989 12.004 56.092 1.00 76.56 875 GLY A C 1
ATOM 7167 O O . GLY A 1 875 ? -34.813 11.817 55.777 1.00 76.56 875 GLY A O 1
ATOM 7168 N N . LYS A 1 876 ? -36.816 10.965 56.298 1.00 82.00 876 LYS A N 1
ATOM 7169 C CA . LYS A 1 876 ? -36.434 9.580 55.954 1.00 82.00 876 LYS A CA 1
ATOM 7170 C C . LYS A 1 876 ? -36.557 9.343 54.446 1.00 82.00 876 LYS A C 1
ATOM 7172 O O . LYS A 1 876 ? -37.463 9.858 53.790 1.00 82.00 876 LYS A O 1
ATOM 7177 N N . ARG A 1 877 ? -35.649 8.539 53.878 1.00 77.88 877 ARG A N 1
ATOM 7178 C CA . ARG A 1 877 ? -35.669 8.197 52.444 1.00 77.88 877 ARG A CA 1
ATOM 7179 C C . ARG A 1 877 ? -36.954 7.409 52.136 1.00 77.88 877 ARG A C 1
ATOM 7181 O O . ARG A 1 877 ? -37.336 6.549 52.928 1.00 77.88 877 ARG A O 1
ATOM 7188 N N . ASN A 1 878 ? -37.587 7.704 50.996 1.00 80.12 878 ASN A N 1
ATOM 7189 C CA . ASN A 1 878 ? -38.912 7.214 50.571 1.00 80.12 878 ASN A CA 1
ATOM 7190 C C . ASN A 1 878 ? -40.138 7.882 51.239 1.00 80.12 878 ASN A C 1
ATOM 7192 O O . ASN A 1 878 ? -41.256 7.433 51.009 1.00 80.12 878 ASN A O 1
ATOM 7196 N N . CYS A 1 879 ? -39.965 8.944 52.039 1.00 84.75 879 CYS A N 1
ATOM 7197 C CA . CYS A 1 879 ? -41.077 9.743 52.575 1.00 84.75 879 CYS A CA 1
ATOM 7198 C C . CYS A 1 879 ? -41.663 10.688 51.507 1.00 84.75 879 CYS A C 1
ATOM 7200 O O . CYS A 1 879 ? -40.905 11.355 50.804 1.00 84.75 879 CYS A O 1
ATOM 7202 N N . GLN A 1 880 ? -42.994 10.811 51.437 1.00 80.75 880 GLN A N 1
ATOM 7203 C CA . GLN A 1 880 ? -43.694 11.763 50.551 1.00 80.75 880 GLN A CA 1
ATOM 7204 C C . GLN A 1 880 ? -43.981 13.123 51.217 1.00 80.75 880 GLN A C 1
ATOM 7206 O O . GLN A 1 880 ? -44.761 13.917 50.694 1.00 80.75 880 GLN A O 1
ATOM 7211 N N . GLU A 1 881 ? -43.351 13.380 52.368 1.00 83.69 881 GLU A N 1
ATOM 7212 C CA . GLU A 1 881 ? -43.322 14.648 53.121 1.00 83.69 881 GLU A CA 1
ATOM 7213 C C . GLU A 1 881 ? -44.639 15.054 53.809 1.00 83.69 881 GLU A C 1
ATOM 7215 O O . GLU A 1 881 ? -44.584 15.601 54.909 1.00 83.69 881 GLU A O 1
ATOM 7220 N N . VAL A 1 882 ? -45.807 14.719 53.253 1.00 83.44 882 VAL A N 1
ATOM 7221 C CA . VAL A 1 882 ? -47.129 15.096 53.794 1.00 83.44 882 VAL A CA 1
ATOM 7222 C C . VAL A 1 882 ? -48.028 13.893 54.107 1.00 83.44 882 VAL A C 1
ATOM 7224 O O . VAL A 1 882 ? -47.881 12.815 53.528 1.00 83.44 882 VAL A O 1
ATOM 7227 N N . CYS A 1 883 ? -48.964 14.075 55.042 1.00 85.00 883 CYS A N 1
ATOM 7228 C CA . CYS A 1 883 ? -49.917 13.061 55.489 1.00 85.00 883 CYS A CA 1
ATOM 7229 C C . CYS A 1 883 ? -50.940 12.709 54.403 1.00 85.00 883 CYS A C 1
ATOM 7231 O O . CYS A 1 883 ? -51.580 13.586 53.819 1.00 85.00 883 CYS A O 1
ATOM 7233 N N . SER A 1 884 ? -51.147 11.407 54.205 1.00 79.19 884 SER A N 1
ATOM 7234 C CA . SER A 1 884 ? -52.047 10.847 53.191 1.00 79.19 884 SER A CA 1
ATOM 7235 C C . SER A 1 884 ? -53.423 10.417 53.720 1.00 79.19 884 SER A C 1
ATOM 7237 O O . SER A 1 884 ? -54.216 9.834 52.980 1.00 79.19 884 SER A O 1
ATOM 7239 N N . LYS A 1 885 ? -53.705 10.679 55.000 1.00 80.62 885 LYS A N 1
ATOM 7240 C CA . LYS A 1 885 ? -54.971 10.334 55.664 1.00 80.62 885 LYS A CA 1
ATOM 7241 C C . LYS A 1 885 ? -56.073 11.355 55.368 1.00 80.62 885 LYS A C 1
ATOM 7243 O O . LYS A 1 885 ? -55.796 12.474 54.928 1.00 80.62 885 LYS A O 1
ATOM 7248 N N . GLU A 1 886 ? -57.321 10.972 55.639 1.00 78.44 886 GLU A N 1
ATOM 7249 C CA . GLU A 1 886 ? -58.485 11.857 55.517 1.00 78.44 886 GLU A CA 1
ATOM 7250 C C . GLU A 1 886 ? -58.357 13.099 56.412 1.00 78.44 886 GLU A C 1
ATOM 7252 O O . GLU A 1 886 ? -57.697 13.092 57.455 1.00 78.44 886 GLU A O 1
ATOM 7257 N N . ILE A 1 887 ? -58.975 14.198 55.981 1.00 79.12 887 ILE A N 1
ATOM 7258 C CA . ILE A 1 887 ? -58.952 15.466 56.712 1.00 79.12 887 ILE A CA 1
ATOM 7259 C C . ILE A 1 887 ? -59.658 15.275 58.062 1.00 79.12 887 ILE A C 1
ATOM 7261 O O . ILE A 1 887 ? -60.822 14.892 58.099 1.00 79.12 887 ILE A O 1
ATOM 7265 N N . GLY A 1 888 ? -58.961 15.574 59.165 1.00 73.62 888 GLY A N 1
ATOM 7266 C CA . GLY A 1 888 ? -59.513 15.467 60.522 1.00 73.62 888 GLY A CA 1
ATOM 7267 C C . GLY A 1 888 ? -59.432 14.072 61.154 1.00 73.62 888 GLY A C 1
ATOM 7268 O O . GLY A 1 888 ? -60.201 13.786 62.069 1.00 73.62 888 GLY A O 1
ATOM 7269 N N . HIS A 1 889 ? -58.525 13.206 60.685 1.00 78.31 889 HIS A N 1
ATOM 7270 C CA . HIS A 1 889 ? -58.332 11.871 61.259 1.00 78.31 889 HIS A CA 1
ATOM 7271 C C . HIS A 1 889 ? -57.956 11.924 62.771 1.00 78.31 889 HIS A C 1
ATOM 7273 O O . HIS A 1 889 ? -57.136 12.754 63.174 1.00 78.31 889 HIS A O 1
ATOM 7279 N N . PRO A 1 890 ? -58.551 11.070 63.631 1.00 70.00 890 PRO A N 1
ATOM 7280 C CA . PRO A 1 890 ? -58.524 11.220 65.099 1.00 70.00 890 PRO A CA 1
ATOM 7281 C C . PRO A 1 890 ? -57.245 10.709 65.788 1.00 70.00 890 PRO A C 1
ATOM 7283 O O . PRO A 1 890 ? -57.047 10.900 66.983 1.00 70.00 890 PRO A O 1
ATOM 7286 N N . ASP A 1 891 ? -56.387 10.018 65.052 1.00 74.38 891 ASP A N 1
ATOM 7287 C CA . ASP A 1 891 ? -55.298 9.173 65.541 1.00 74.38 891 ASP A CA 1
ATOM 7288 C C . ASP A 1 891 ? -53.958 9.905 65.748 1.00 74.38 891 ASP A C 1
ATOM 7290 O O . ASP A 1 891 ? -52.985 9.280 66.169 1.00 74.38 891 ASP A O 1
ATOM 7294 N N . GLY A 1 892 ? -53.893 11.218 65.480 1.00 74.50 892 GLY A N 1
ATOM 7295 C CA . GLY A 1 892 ? -52.775 12.118 65.830 1.00 74.50 892 GLY A CA 1
ATOM 7296 C C . GLY A 1 892 ? -51.409 11.820 65.190 1.00 74.50 892 GLY A C 1
ATOM 7297 O O . GLY A 1 892 ? -50.497 12.628 65.307 1.00 74.50 892 GLY A O 1
ATOM 7298 N N . LYS A 1 893 ? -51.255 10.674 64.515 1.00 81.50 893 LYS A N 1
ATOM 7299 C CA . LYS A 1 893 ? -50.058 10.263 63.772 1.00 81.50 893 LYS A CA 1
ATOM 7300 C C . LYS A 1 893 ? -50.214 10.573 62.295 1.00 81.50 893 LYS A C 1
ATOM 7302 O O . LYS A 1 893 ? -51.084 9.991 61.631 1.00 81.50 893 LYS A O 1
ATOM 7307 N N . HIS A 1 894 ? -49.360 11.435 61.772 1.00 84.50 894 HIS A N 1
ATOM 7308 C CA . HIS A 1 894 ? -49.400 11.877 60.389 1.00 84.50 894 HIS A CA 1
ATOM 7309 C C . HIS A 1 894 ? -48.483 10.994 59.537 1.00 84.50 894 HIS A C 1
ATOM 7311 O O . HIS A 1 894 ? -47.262 11.074 59.617 1.00 84.50 894 HIS A O 1
ATOM 7317 N N . LEU A 1 895 ? -49.064 10.122 58.707 1.00 84.06 895 LEU A N 1
ATOM 7318 C CA . LEU A 1 895 ? -48.311 9.176 57.873 1.00 84.06 895 LEU A CA 1
ATOM 7319 C C . LEU A 1 895 ? -48.558 9.432 56.387 1.00 84.06 895 LEU A C 1
ATOM 7321 O O . LEU A 1 895 ? -49.699 9.577 55.935 1.00 84.06 895 LEU A O 1
ATOM 7325 N N . CYS A 1 896 ? -47.470 9.479 55.620 1.00 84.31 896 CYS A N 1
ATOM 7326 C CA . CYS A 1 896 ? -47.538 9.582 54.168 1.00 84.31 896 CYS A CA 1
ATOM 7327 C C . CYS A 1 896 ? -47.947 8.249 53.517 1.00 84.31 896 CYS A C 1
ATOM 7329 O O . CYS A 1 896 ? -48.046 7.226 54.192 1.00 84.31 896 CYS A O 1
ATOM 7331 N N . GLN A 1 897 ? -48.195 8.264 52.206 1.00 81.31 897 GLN A N 1
ATOM 7332 C CA . GLN A 1 897 ? -48.713 7.109 51.461 1.00 81.31 897 GLN A CA 1
ATOM 7333 C C . GLN A 1 897 ? -47.638 6.054 51.141 1.00 81.31 897 GLN A C 1
ATOM 7335 O O . GLN A 1 897 ? -47.943 5.017 50.559 1.00 81.31 897 GLN A O 1
ATOM 7340 N N . SER A 1 898 ? -46.387 6.310 51.532 1.00 81.44 898 SER A N 1
ATOM 7341 C CA . SER A 1 898 ? -45.266 5.391 51.350 1.00 81.44 898 SER A CA 1
ATOM 7342 C C . SER A 1 898 ? -45.427 4.138 52.201 1.00 81.44 898 SER A C 1
ATOM 7344 O O . SER A 1 898 ? -45.546 4.215 53.427 1.00 81.44 898 SER A O 1
ATOM 7346 N N . THR A 1 899 ? -45.357 2.970 51.565 1.00 76.75 899 THR A N 1
ATOM 7347 C CA . THR A 1 899 ? -45.458 1.682 52.264 1.00 76.75 899 THR A CA 1
ATOM 7348 C C . THR A 1 899 ? -44.252 1.383 53.160 1.00 76.75 899 THR A C 1
ATOM 7350 O O . THR A 1 899 ? -44.361 0.576 54.088 1.00 76.75 899 THR A O 1
ATOM 7353 N N . ARG A 1 900 ? -43.084 2.000 52.905 1.00 81.50 900 ARG A N 1
ATOM 7354 C CA . ARG A 1 900 ? -41.832 1.766 53.653 1.00 81.50 900 ARG A CA 1
ATOM 7355 C C . ARG A 1 900 ? -40.935 3.001 53.684 1.00 81.50 900 ARG A C 1
ATOM 7357 O O . ARG A 1 900 ? -40.586 3.531 52.639 1.00 81.50 900 ARG A O 1
ATOM 7364 N N . HIS A 1 901 ? -40.436 3.368 54.864 1.00 85.69 901 HIS A N 1
ATOM 7365 C CA . HIS A 1 901 ? -39.397 4.394 55.032 1.00 85.69 901 HIS A CA 1
ATOM 7366 C C . HIS A 1 901 ? -38.036 3.729 55.260 1.00 85.69 901 HIS A C 1
ATOM 7368 O O . HIS A 1 901 ? -37.909 2.877 56.141 1.00 85.69 901 HIS A O 1
ATOM 7374 N N . TYR A 1 902 ? -37.010 4.097 54.495 1.00 85.38 902 TYR A N 1
ATOM 7375 C CA . TYR A 1 902 ? -35.695 3.452 54.582 1.00 85.38 902 TYR A CA 1
ATOM 7376 C C . TYR A 1 902 ? -34.802 4.090 55.651 1.00 85.38 902 TYR A C 1
ATOM 7378 O O . TYR A 1 902 ? -34.849 5.301 55.874 1.00 85.38 902 TYR A O 1
ATOM 7386 N N . CYS A 1 903 ? -33.941 3.287 56.289 1.00 85.50 903 CYS A N 1
ATOM 7387 C CA . CYS A 1 903 ? -33.018 3.803 57.306 1.00 85.50 903 CYS A CA 1
ATOM 7388 C C . CYS A 1 903 ? -31.947 4.749 56.731 1.00 85.50 903 CYS A C 1
ATOM 7390 O O . CYS A 1 903 ? -31.511 5.659 57.431 1.00 85.50 903 CYS A O 1
ATOM 7392 N N . GLY A 1 904 ? -31.551 4.564 55.464 1.00 79.00 904 GLY A N 1
ATOM 7393 C CA . GLY A 1 904 ? -30.693 5.493 54.718 1.00 79.00 904 GLY A CA 1
ATOM 7394 C C . GLY A 1 904 ? -29.192 5.459 55.040 1.00 79.00 904 GLY A C 1
ATOM 7395 O O . GLY A 1 904 ? -28.448 6.218 54.425 1.00 79.00 904 GLY A O 1
ATOM 7396 N N . VAL A 1 905 ? -28.738 4.590 55.949 1.00 86.25 905 VAL A N 1
ATOM 7397 C CA . VAL A 1 905 ? -27.308 4.392 56.279 1.00 86.25 905 VAL A CA 1
ATOM 7398 C C . VAL A 1 905 ? -26.565 3.733 55.106 1.00 86.25 905 VAL A C 1
ATOM 7400 O O . VAL A 1 905 ? -27.177 2.974 54.353 1.00 86.25 905 VAL A O 1
ATOM 7403 N N . SER A 1 906 ? -25.268 4.009 54.930 1.00 86.62 906 SER A N 1
ATOM 7404 C CA . SER A 1 906 ? -24.430 3.406 53.878 1.00 86.62 906 SER A CA 1
ATOM 7405 C C . SER A 1 906 ? -24.443 1.873 53.915 1.00 86.62 906 SER A C 1
ATOM 7407 O O . SER A 1 906 ? -24.552 1.265 54.981 1.00 86.62 906 SER A O 1
ATOM 7409 N N . CYS A 1 907 ? -24.342 1.247 52.741 1.00 87.88 907 CYS A N 1
ATOM 7410 C CA . CYS A 1 907 ? -24.252 -0.204 52.604 1.00 87.88 907 CYS A CA 1
ATOM 7411 C C . CYS A 1 907 ? -23.061 -0.757 53.400 1.00 87.88 907 CYS A C 1
ATOM 7413 O O . CYS A 1 907 ? -21.978 -0.175 53.395 1.00 87.88 907 CYS A O 1
ATOM 7415 N N . SER A 1 908 ? -23.244 -1.909 54.045 1.00 88.19 908 SER A N 1
ATOM 7416 C CA . SER A 1 908 ? -22.188 -2.562 54.831 1.00 88.19 908 SER A CA 1
ATOM 7417 C C . SER A 1 908 ? -21.090 -3.214 53.977 1.00 88.19 908 SER A C 1
ATOM 7419 O O . SER A 1 908 ? -20.146 -3.762 54.539 1.00 88.19 908 SER A O 1
ATOM 7421 N N . LEU A 1 909 ? -21.204 -3.201 52.642 1.00 85.69 909 LEU A N 1
ATOM 7422 C CA . LEU A 1 909 ? -20.244 -3.848 51.750 1.00 85.69 909 LEU A CA 1
ATOM 7423 C C . LEU A 1 909 ? -18.971 -2.998 51.636 1.00 85.69 909 LEU A C 1
ATOM 7425 O O . LEU A 1 909 ? -18.960 -1.958 50.974 1.00 85.69 909 LEU A O 1
ATOM 7429 N N . SER A 1 910 ? -17.901 -3.482 52.260 1.00 83.19 910 SER A N 1
ATOM 7430 C CA . SER A 1 910 ? -16.541 -2.951 52.173 1.00 83.19 910 SER A CA 1
ATOM 7431 C C . SER A 1 910 ? -15.572 -4.129 52.125 1.00 83.19 910 SER A C 1
ATOM 7433 O O . SER A 1 910 ? -15.637 -4.988 53.001 1.00 83.19 910 SER A O 1
ATOM 7435 N N . THR A 1 911 ? -14.691 -4.189 51.127 1.00 82.12 911 THR A N 1
ATOM 7436 C CA . THR A 1 911 ? -13.701 -5.272 50.987 1.00 82.12 911 THR A CA 1
ATOM 7437 C C . THR A 1 911 ? -12.433 -4.784 50.294 1.00 82.12 911 THR A C 1
ATOM 7439 O O . THR A 1 911 ? -12.487 -3.866 49.476 1.00 82.12 911 THR A O 1
ATOM 7442 N N . HIS A 1 912 ? -11.299 -5.415 50.589 1.00 79.50 912 HIS A N 1
ATOM 7443 C CA . HIS A 1 912 ? -10.077 -5.254 49.803 1.00 79.50 912 HIS A CA 1
ATOM 7444 C C . HIS A 1 912 ? -10.154 -6.146 48.561 1.00 79.50 912 HIS A C 1
ATOM 7446 O O . HIS A 1 912 ? -10.579 -7.298 48.644 1.00 79.50 912 HIS A O 1
ATOM 7452 N N . THR A 1 913 ? -9.771 -5.610 47.404 1.00 76.25 913 THR A N 1
ATOM 7453 C CA . THR A 1 913 ? -9.708 -6.344 46.133 1.00 76.25 913 THR A CA 1
ATOM 7454 C C . THR A 1 913 ? -8.305 -6.237 45.541 1.00 76.25 913 THR A C 1
ATOM 7456 O O . THR A 1 913 ? -7.527 -5.366 45.926 1.00 76.25 913 THR A O 1
ATOM 7459 N N . VAL A 1 914 ? -7.992 -7.067 44.541 1.00 71.56 914 VAL A N 1
ATOM 7460 C CA . VAL A 1 914 ? -6.724 -6.987 43.783 1.00 71.56 914 VAL A CA 1
ATOM 7461 C C . VAL A 1 914 ? -6.523 -5.603 43.134 1.00 71.56 914 VAL A C 1
ATOM 7463 O O . VAL A 1 914 ? -5.395 -5.187 42.893 1.00 71.56 914 VAL A O 1
ATOM 7466 N N . LYS A 1 915 ? -7.611 -4.861 42.883 1.00 70.94 915 LYS A N 1
ATOM 7467 C CA . LYS A 1 915 ? -7.608 -3.512 42.294 1.00 70.94 915 LYS A CA 1
ATOM 7468 C C . LYS A 1 915 ? -7.689 -2.385 43.340 1.00 70.94 915 LYS A C 1
ATOM 7470 O O . LYS A 1 915 ? -7.839 -1.228 42.960 1.00 70.94 915 LYS A O 1
ATOM 7475 N N . GLY A 1 916 ? -7.594 -2.708 44.632 1.00 76.12 916 GLY A N 1
ATOM 7476 C CA . GLY A 1 916 ? -7.687 -1.760 45.746 1.00 76.12 916 GLY A CA 1
ATOM 7477 C C . GLY A 1 916 ? -8.961 -1.907 46.583 1.00 76.12 916 GLY A C 1
ATOM 7478 O O . GLY A 1 916 ? -9.735 -2.857 46.429 1.00 76.12 916 GLY A O 1
ATOM 7479 N N . ASP A 1 917 ? -9.160 -0.969 47.504 1.00 80.69 917 ASP A N 1
ATOM 7480 C CA . ASP A 1 917 ? -10.258 -0.980 48.471 1.00 80.69 917 ASP A CA 1
ATOM 7481 C C . ASP A 1 917 ? -11.575 -0.621 47.789 1.00 80.69 917 ASP A C 1
ATOM 7483 O O . ASP A 1 917 ? -11.713 0.449 47.198 1.00 80.69 917 ASP A O 1
ATOM 7487 N N . TYR A 1 918 ? -12.572 -1.492 47.913 1.00 81.75 918 TYR A N 1
ATOM 7488 C CA . TYR A 1 918 ? -13.908 -1.240 47.395 1.00 81.75 918 TYR A CA 1
ATOM 7489 C C . TYR A 1 918 ? -14.891 -0.987 48.536 1.00 81.75 918 TYR A C 1
ATOM 7491 O O . TYR A 1 918 ? -15.043 -1.811 49.441 1.00 81.75 918 TYR A O 1
ATOM 7499 N N . ARG A 1 919 ? -15.617 0.132 48.454 1.00 84.00 919 ARG A N 1
ATOM 7500 C CA . ARG A 1 919 ? -16.768 0.444 49.310 1.00 84.00 919 ARG A CA 1
ATOM 7501 C C . ARG A 1 919 ? -17.988 0.667 48.437 1.00 84.00 919 ARG A C 1
ATOM 7503 O O . ARG A 1 919 ? -17.936 1.444 47.490 1.00 84.00 919 ARG A O 1
ATOM 7510 N N . CYS A 1 920 ? -19.096 0.008 48.761 1.00 83.31 920 CYS A N 1
ATOM 7511 C CA . CYS A 1 920 ? -20.330 0.212 48.016 1.00 83.31 920 CYS A CA 1
ATOM 7512 C C . CYS A 1 920 ? -20.880 1.629 48.280 1.00 83.31 920 CYS A C 1
ATOM 7514 O O . CYS A 1 920 ? -21.173 1.945 49.437 1.00 83.31 920 CYS A O 1
ATOM 7516 N N . PRO A 1 921 ? -21.087 2.467 47.244 1.00 79.88 921 PRO A N 1
ATOM 7517 C CA . PRO A 1 921 ? -21.554 3.847 47.420 1.00 79.88 921 PRO A CA 1
ATOM 7518 C C . PRO A 1 921 ? -23.050 3.942 47.780 1.00 79.88 921 PRO A C 1
ATOM 7520 O O . PRO A 1 921 ? -23.561 5.008 48.116 1.00 79.88 921 PRO A O 1
ATOM 7523 N N . ASN A 1 922 ? -23.784 2.827 47.725 1.00 82.44 922 ASN A N 1
ATOM 7524 C CA . ASN A 1 922 ? -25.236 2.819 47.868 1.00 82.44 922 ASN A CA 1
ATOM 7525 C C . ASN A 1 922 ? -25.710 2.880 49.330 1.00 82.44 922 ASN A C 1
ATOM 7527 O O . ASN A 1 922 ? -25.032 2.445 50.259 1.00 82.44 922 ASN A O 1
ATOM 7531 N N . LYS A 1 923 ? -26.949 3.348 49.526 1.00 84.62 923 LYS A N 1
ATOM 7532 C CA . LYS A 1 923 ? -27.616 3.439 50.838 1.00 84.62 923 LYS A CA 1
ATOM 7533 C C . LYS A 1 923 ? -28.579 2.273 51.083 1.00 84.62 923 LYS A C 1
ATOM 7535 O O . LYS A 1 923 ? -29.139 1.698 50.149 1.00 84.62 923 LYS A O 1
ATOM 7540 N N . CYS A 1 924 ? -28.791 1.948 52.352 1.00 87.31 924 CYS A N 1
ATOM 7541 C CA . CYS A 1 924 ? -29.634 0.852 52.814 1.00 87.31 924 CYS A CA 1
ATOM 7542 C C . CYS A 1 924 ? -31.120 1.062 52.485 1.00 87.31 924 CYS A C 1
ATOM 7544 O O . CYS A 1 924 ? -31.653 2.156 52.693 1.00 87.31 924 CYS A O 1
ATOM 7546 N N . ILE A 1 925 ? -31.790 -0.015 52.059 1.00 85.06 925 ILE A N 1
ATOM 7547 C CA . ILE A 1 925 ? -33.234 -0.063 51.758 1.00 85.06 925 ILE A CA 1
ATOM 7548 C C . ILE A 1 925 ? -34.057 -0.840 52.800 1.00 85.06 925 ILE A C 1
ATOM 7550 O O . ILE A 1 925 ? -35.233 -1.137 52.593 1.00 85.06 925 ILE A O 1
ATOM 7554 N N . LYS A 1 926 ? -33.465 -1.220 53.936 1.00 84.81 926 LYS A N 1
ATOM 7555 C CA . LYS A 1 926 ? -34.232 -1.835 55.030 1.00 84.81 926 LYS A CA 1
ATOM 7556 C C . LYS A 1 926 ? -35.088 -0.780 55.738 1.00 84.81 926 LYS A C 1
ATOM 7558 O O . LYS A 1 926 ? -34.675 0.374 55.875 1.00 84.81 926 LYS A O 1
ATOM 7563 N N . SER A 1 927 ? -36.274 -1.200 56.195 1.00 84.00 927 SER A N 1
ATOM 7564 C CA . SER A 1 927 ? -37.210 -0.330 56.920 1.00 84.00 927 SER A CA 1
ATOM 7565 C C . SER A 1 927 ? -36.549 0.277 58.158 1.00 84.00 927 SER A C 1
ATOM 7567 O O . SER A 1 927 ? -35.883 -0.433 58.914 1.00 84.00 927 SER A O 1
ATOM 7569 N N . TYR A 1 928 ? -36.756 1.576 58.367 1.00 82.94 928 TYR A N 1
ATOM 7570 C CA . TYR A 1 928 ? -36.312 2.312 59.549 1.00 82.94 928 TYR A CA 1
ATOM 7571 C C . TYR A 1 928 ? -36.911 1.750 60.847 1.00 82.94 928 TYR A C 1
ATOM 7573 O O . TYR A 1 928 ? -36.249 1.747 61.878 1.00 82.94 928 TYR A O 1
ATOM 7581 N N . GLU A 1 929 ? -38.133 1.220 60.786 1.00 79.31 929 GLU A N 1
ATOM 7582 C CA . GLU A 1 929 ? -38.857 0.694 61.951 1.00 79.31 929 GLU A CA 1
ATOM 7583 C C . GLU A 1 929 ? -38.234 -0.590 62.519 1.00 79.31 929 GLU A C 1
ATOM 7585 O O . GLU A 1 929 ? -38.497 -0.954 63.663 1.00 79.31 929 GLU A O 1
ATOM 7590 N N . LYS A 1 930 ? -37.406 -1.290 61.729 1.00 81.25 930 LYS A N 1
ATOM 7591 C CA . LYS A 1 930 ? -36.734 -2.525 62.145 1.00 81.25 930 LYS A CA 1
ATOM 7592 C C . LYS A 1 930 ? -35.248 -2.248 62.406 1.00 81.25 930 LYS A C 1
ATOM 7594 O O . LYS A 1 930 ? -34.523 -2.018 61.434 1.00 81.25 930 LYS A O 1
ATOM 7599 N N . PRO A 1 931 ? -34.750 -2.318 63.655 1.00 79.50 931 PRO A N 1
ATOM 7600 C CA . PRO A 1 931 ? -33.318 -2.200 63.922 1.00 79.50 931 PRO A CA 1
ATOM 7601 C C . PRO A 1 931 ? -32.542 -3.325 63.221 1.00 79.50 931 PRO A C 1
ATOM 7603 O O . PRO A 1 931 ? -32.969 -4.479 63.207 1.00 79.50 931 PRO A O 1
ATOM 7606 N N . HIS A 1 932 ? -31.415 -2.986 62.595 1.00 84.06 932 HIS A N 1
ATOM 7607 C CA . HIS A 1 932 ? -30.559 -3.934 61.881 1.00 84.06 932 HIS A CA 1
ATOM 7608 C C . HIS A 1 932 ? -29.102 -3.460 61.876 1.00 84.06 932 HIS A C 1
ATOM 7610 O O . HIS A 1 932 ? -28.844 -2.276 61.692 1.00 84.06 932 HIS A O 1
ATOM 7616 N N . SER A 1 933 ? -28.163 -4.395 62.045 1.00 80.12 933 SER A N 1
ATOM 7617 C CA . SER A 1 933 ? -26.712 -4.142 62.042 1.00 80.12 933 SER A CA 1
ATOM 7618 C C . SER A 1 933 ? -26.064 -4.288 60.659 1.00 80.12 933 SER A C 1
ATOM 7620 O O . SER A 1 933 ? -25.066 -3.641 60.370 1.00 80.12 933 SER A O 1
ATOM 7622 N N . SER A 1 934 ? -26.642 -5.118 59.785 1.00 84.06 934 SER A N 1
ATOM 7623 C CA . SER A 1 934 ? -26.216 -5.275 58.389 1.00 84.06 934 SER A CA 1
ATOM 7624 C C . SER A 1 934 ? -27.108 -4.439 57.467 1.00 84.06 934 SER A C 1
ATOM 7626 O O . SER A 1 934 ? -28.311 -4.715 57.318 1.00 84.06 934 SER A O 1
ATOM 7628 N N . HIS A 1 935 ? -26.517 -3.413 56.857 1.00 87.44 935 HIS A N 1
ATOM 7629 C CA . HIS A 1 935 ? -27.160 -2.472 55.948 1.00 87.44 935 HIS A CA 1
ATOM 7630 C C . HIS A 1 935 ? -27.058 -2.970 54.504 1.00 87.44 935 HIS A C 1
ATOM 7632 O O . HIS A 1 935 ? -25.970 -3.045 53.940 1.00 87.44 935 HIS A O 1
ATOM 7638 N N . ARG A 1 936 ? -28.206 -3.298 53.899 1.00 87.00 936 ARG A N 1
ATOM 7639 C CA . ARG A 1 936 ? -28.312 -3.856 52.542 1.00 87.00 936 ARG A CA 1
ATOM 7640 C C . ARG A 1 936 ? -28.872 -2.816 51.581 1.00 87.00 936 ARG A C 1
ATOM 7642 O O . ARG A 1 936 ? -29.956 -2.285 51.829 1.00 87.00 936 ARG A O 1
ATOM 7649 N N . CYS A 1 937 ? -28.142 -2.540 50.504 1.00 86.69 937 CYS A N 1
ATOM 7650 C CA . CYS A 1 937 ? -28.621 -1.687 49.422 1.00 86.69 937 CYS A CA 1
ATOM 7651 C C . CYS A 1 937 ? -29.554 -2.440 48.455 1.00 86.69 937 CYS A C 1
ATOM 7653 O O . CYS A 1 937 ? -29.787 -3.638 48.609 1.00 86.69 937 CYS A O 1
ATOM 7655 N N . GLU A 1 938 ? -30.112 -1.721 47.479 1.00 84.88 938 GLU A N 1
ATOM 7656 C CA . GLU A 1 938 ? -31.016 -2.271 46.456 1.00 84.88 938 GLU A CA 1
ATOM 7657 C C . GLU A 1 938 ? -30.311 -3.241 45.487 1.00 84.88 938 GLU A C 1
ATOM 7659 O O . GLU A 1 938 ? -30.967 -4.091 44.892 1.00 84.88 938 GLU A O 1
ATOM 7664 N N . ASN A 1 939 ? -28.978 -3.190 45.371 1.00 81.19 939 ASN A N 1
ATOM 7665 C CA . ASN A 1 939 ? -28.240 -4.110 44.510 1.00 81.19 939 ASN A CA 1
ATOM 7666 C C . ASN A 1 939 ? -28.205 -5.530 45.108 1.00 81.19 939 ASN A C 1
ATOM 7668 O O . ASN A 1 939 ? -27.691 -5.752 46.206 1.00 81.19 939 ASN A O 1
ATOM 7672 N N . GLY A 1 940 ? -28.760 -6.496 44.374 1.00 78.75 940 GLY A N 1
ATOM 7673 C CA . GLY A 1 940 ? -28.797 -7.904 44.773 1.00 78.75 940 GLY A CA 1
ATOM 7674 C C . GLY A 1 940 ? -27.512 -8.678 44.472 1.00 78.75 940 GLY A C 1
ATOM 7675 O O . GLY A 1 940 ? -27.230 -9.645 45.168 1.00 78.75 940 GLY A O 1
ATOM 7676 N N . THR A 1 941 ? -26.730 -8.230 43.487 1.00 85.00 941 THR A N 1
ATOM 7677 C CA . THR A 1 941 ? -25.546 -8.934 42.963 1.00 85.00 941 THR A CA 1
ATOM 7678 C C . THR A 1 941 ? -24.247 -8.284 43.427 1.00 85.00 941 THR A C 1
ATOM 7680 O O . THR A 1 941 ? -24.240 -7.133 43.884 1.00 85.00 941 THR A O 1
ATOM 7683 N N . CYS A 1 942 ? -23.133 -9.008 43.310 1.00 84.38 942 CYS A N 1
ATOM 7684 C CA . CYS A 1 942 ? -21.821 -8.454 43.616 1.00 84.38 942 CYS A CA 1
ATOM 7685 C C . CYS A 1 942 ? -21.420 -7.367 42.591 1.00 84.38 942 CYS A C 1
ATOM 7687 O O . CYS A 1 942 ? -21.336 -7.650 41.394 1.00 84.38 942 CYS A O 1
ATOM 7689 N N . PRO A 1 943 ? -21.153 -6.118 43.023 1.00 78.56 943 PRO A N 1
ATOM 7690 C CA . PRO A 1 943 ? -20.786 -5.023 42.122 1.00 78.56 943 PRO A CA 1
ATOM 7691 C C . PRO A 1 943 ? -19.288 -4.988 41.778 1.00 78.56 943 PRO A C 1
ATOM 7693 O O . PRO A 1 943 ? -18.871 -4.130 40.999 1.00 78.56 943 PRO A O 1
ATOM 7696 N N . ILE A 1 944 ? -18.484 -5.872 42.377 1.00 82.94 944 ILE A N 1
ATOM 7697 C CA . ILE A 1 944 ? -17.023 -5.875 42.269 1.00 82.94 944 ILE A CA 1
ATOM 7698 C C . ILE A 1 944 ? -16.605 -6.482 40.928 1.00 82.94 944 ILE A C 1
ATOM 7700 O O . ILE A 1 944 ? -17.161 -7.487 40.477 1.00 82.94 944 ILE A O 1
ATOM 7704 N N . GLN A 1 945 ? -15.632 -5.845 40.276 1.00 83.00 945 GLN A N 1
ATOM 7705 C CA . GLN A 1 945 ? -15.082 -6.311 39.006 1.00 83.00 945 GLN A CA 1
ATOM 7706 C C . GLN A 1 945 ? -14.253 -7.582 39.171 1.00 83.00 945 GLN A C 1
ATOM 7708 O O . GLN A 1 945 ? -13.738 -7.882 40.245 1.00 83.00 945 GLN A O 1
ATOM 7713 N N . CYS A 1 946 ? -14.068 -8.289 38.062 1.00 85.75 946 CYS A N 1
ATOM 7714 C CA . CYS A 1 946 ? -13.266 -9.489 38.029 1.00 85.75 946 CYS A CA 1
ATOM 7715 C C . CYS A 1 946 ? -11.816 -9.227 38.483 1.00 85.75 946 CYS A C 1
ATOM 7717 O O . CYS A 1 946 ? -11.221 -8.210 38.103 1.00 85.75 946 CYS A O 1
ATOM 7719 N N . SER A 1 947 ? -11.259 -10.166 39.259 1.00 85.44 947 SER A N 1
ATOM 7720 C CA . SER A 1 947 ? -9.874 -10.176 39.743 1.00 85.44 947 SER A CA 1
ATOM 7721 C C . SER A 1 947 ? -8.841 -10.297 38.614 1.00 85.44 947 SER A C 1
ATOM 7723 O O . SER A 1 947 ? -7.686 -9.932 38.816 1.00 85.44 947 SER A O 1
ATOM 7725 N N . ILE A 1 948 ? -9.224 -10.777 37.422 1.00 83.12 948 ILE A N 1
ATOM 7726 C CA . ILE A 1 948 ? -8.318 -10.868 36.269 1.00 83.12 948 ILE A CA 1
ATOM 7727 C C . ILE A 1 948 ? -7.949 -9.466 35.768 1.00 83.12 948 ILE A C 1
ATOM 7729 O O . ILE A 1 948 ? -8.819 -8.620 35.524 1.00 83.12 948 ILE A O 1
ATOM 7733 N N . LEU A 1 949 ? -6.646 -9.228 35.583 1.00 73.62 949 LEU A N 1
ATOM 7734 C CA . LEU A 1 949 ? -6.113 -7.969 35.060 1.00 73.62 949 LEU A CA 1
ATOM 7735 C C . LEU A 1 949 ? -6.773 -7.631 33.709 1.00 73.62 949 LEU A C 1
ATOM 7737 O O . LEU A 1 949 ? -6.946 -8.500 32.858 1.00 73.62 949 LEU A O 1
ATOM 7741 N N . ASN A 1 950 ? -7.151 -6.365 33.513 1.00 70.94 950 ASN A N 1
ATOM 7742 C CA . ASN A 1 950 ? -7.861 -5.852 32.327 1.00 70.94 950 ASN A CA 1
ATOM 7743 C C . ASN A 1 950 ? -9.291 -6.382 32.088 1.00 70.94 950 ASN A C 1
ATOM 7745 O O . ASN A 1 950 ? -9.943 -5.928 31.148 1.00 70.94 950 ASN A O 1
ATOM 7749 N N . CYS A 1 951 ? -9.834 -7.256 32.943 1.00 76.75 951 CYS A N 1
ATOM 7750 C CA . CYS A 1 951 ? -11.246 -7.631 32.881 1.00 76.75 951 CYS A CA 1
ATOM 7751 C C . CYS A 1 951 ? -12.106 -6.606 33.634 1.00 76.75 951 CYS A C 1
ATOM 7753 O O . CYS A 1 951 ? -11.864 -6.326 34.809 1.00 76.75 951 CYS A O 1
ATOM 7755 N N . GLN A 1 952 ? -13.114 -6.043 32.963 1.00 73.88 952 GLN A N 1
ATOM 7756 C CA . GLN A 1 952 ? -14.058 -5.081 33.555 1.00 73.88 952 GLN A CA 1
ATOM 7757 C C . GLN A 1 952 ? -15.429 -5.696 33.879 1.00 73.88 952 GLN A C 1
ATOM 7759 O O . GLN A 1 952 ? -16.294 -5.020 34.433 1.00 73.88 952 GLN A O 1
ATOM 7764 N N . ARG A 1 953 ? -15.630 -6.986 33.575 1.00 76.62 953 ARG A N 1
ATOM 7765 C CA . ARG A 1 953 ? -16.867 -7.709 33.904 1.00 76.62 953 ARG A CA 1
ATOM 7766 C C . ARG A 1 953 ? -17.011 -7.864 35.424 1.00 76.62 953 ARG A C 1
ATOM 7768 O O . ARG A 1 953 ? -16.012 -7.919 36.139 1.00 76.62 953 ARG A O 1
ATOM 7775 N N . LYS A 1 954 ? -18.246 -7.953 35.922 1.00 78.25 954 LYS A N 1
ATOM 7776 C CA . LYS A 1 954 ? -18.534 -8.183 37.351 1.00 78.25 954 LYS A CA 1
ATOM 7777 C C . LYS A 1 954 ? -18.222 -9.607 37.778 1.00 78.25 954 LYS A C 1
ATOM 7779 O O . LYS A 1 954 ? -18.184 -10.516 36.953 1.00 78.25 954 LYS A O 1
ATOM 7784 N N . CYS A 1 955 ? -18.107 -9.799 39.083 1.00 85.12 955 CYS A N 1
ATOM 7785 C CA . CYS A 1 955 ? -18.246 -11.108 39.690 1.00 85.12 955 CYS A CA 1
ATOM 7786 C C . CYS A 1 955 ? -19.595 -11.750 39.317 1.00 85.12 955 CYS A C 1
ATOM 7788 O O . CYS A 1 955 ? -20.637 -11.103 39.394 1.00 85.12 955 CYS A O 1
ATOM 7790 N N . GLN A 1 956 ? -19.576 -13.036 38.964 1.00 86.81 956 GLN A N 1
ATOM 7791 C CA . GLN A 1 956 ? -20.774 -13.826 38.651 1.00 86.81 956 GLN A CA 1
ATOM 7792 C C . GLN A 1 956 ? -21.670 -14.098 39.876 1.00 86.81 956 GLN A C 1
ATOM 7794 O O . GLN A 1 956 ? -22.738 -14.689 39.745 1.00 86.81 956 GLN A O 1
ATOM 7799 N N . SER A 1 957 ? -21.219 -13.738 41.082 1.00 84.94 957 SER A N 1
ATOM 7800 C CA . SER A 1 957 ? -21.946 -14.026 42.314 1.00 84.94 957 SER A CA 1
ATOM 7801 C C . SER A 1 957 ? -23.251 -13.231 42.402 1.00 84.94 957 SER A C 1
ATOM 7803 O O . SER A 1 957 ? -23.266 -11.995 42.381 1.00 84.94 957 SER A O 1
ATOM 7805 N N . ASN A 1 958 ? -24.346 -13.965 42.600 1.00 83.94 958 ASN A N 1
ATOM 7806 C CA . ASN A 1 958 ? -25.674 -13.414 42.867 1.00 83.94 958 ASN A CA 1
ATOM 7807 C C . ASN A 1 958 ? -25.864 -12.964 44.324 1.00 83.94 958 ASN A C 1
ATOM 7809 O O . ASN A 1 958 ? -26.958 -12.543 44.690 1.00 83.94 958 ASN A O 1
ATOM 7813 N N . ASP A 1 959 ? -24.825 -13.057 45.155 1.00 84.50 959 ASP A N 1
ATOM 7814 C CA . ASP A 1 959 ? -24.846 -12.569 46.527 1.00 84.50 959 ASP A CA 1
ATOM 7815 C C . ASP A 1 959 ? -23.979 -11.311 46.663 1.00 84.50 959 ASP A C 1
ATOM 7817 O O . ASP A 1 959 ? -22.753 -11.364 46.570 1.00 84.50 959 ASP A O 1
ATOM 7821 N N . HIS A 1 960 ? -24.627 -10.171 46.916 1.00 85.56 960 HIS A N 1
ATOM 7822 C CA . HIS A 1 960 ? -23.983 -8.877 47.159 1.00 85.56 960 HIS A CA 1
ATOM 7823 C C . HIS A 1 960 ? -22.933 -8.904 48.285 1.00 85.56 960 HIS A C 1
ATOM 7825 O O . HIS A 1 960 ? -21.994 -8.115 48.247 1.00 85.56 960 HIS A O 1
ATOM 7831 N N . PHE A 1 961 ? -23.074 -9.792 49.276 1.00 85.25 961 PHE A N 1
ATOM 7832 C CA . PHE A 1 961 ? -22.199 -9.867 50.451 1.00 85.25 961 PHE A CA 1
ATOM 7833 C C . PHE A 1 961 ? -21.326 -11.129 50.484 1.00 85.25 961 PHE A C 1
ATOM 7835 O O . PHE A 1 961 ? -20.813 -11.478 51.545 1.00 85.25 961 PHE A O 1
ATOM 7842 N N . HIS A 1 962 ? -21.083 -11.790 49.347 1.00 82.56 962 HIS A N 1
ATOM 7843 C CA . HIS A 1 962 ? -20.284 -13.025 49.325 1.00 82.56 962 HIS A CA 1
ATOM 7844 C C . HIS A 1 962 ? -18.813 -12.842 49.760 1.00 82.56 962 HIS A C 1
ATOM 7846 O O . HIS A 1 962 ? -18.137 -13.819 50.068 1.00 82.56 962 HIS A O 1
ATOM 7852 N N . SER A 1 963 ? -18.306 -11.603 49.799 1.00 74.25 963 SER A N 1
ATOM 7853 C CA . SER A 1 963 ? -16.983 -11.260 50.345 1.00 74.25 963 SER A CA 1
ATOM 7854 C C . SER A 1 963 ? -16.993 -10.951 51.850 1.00 74.25 963 SER A C 1
ATOM 7856 O O . SER A 1 963 ? -15.942 -10.776 52.456 1.00 74.25 963 SER A O 1
ATOM 7858 N N . TYR A 1 964 ? -18.169 -10.886 52.480 1.00 67.06 964 TYR A N 1
ATOM 7859 C CA . TYR A 1 964 ? -18.347 -10.437 53.865 1.00 67.06 964 TYR A CA 1
ATOM 7860 C C . TYR A 1 964 ? -18.061 -11.540 54.908 1.00 67.06 964 TYR A C 1
ATOM 7862 O O . TYR A 1 964 ? -17.938 -11.259 56.098 1.00 67.06 964 TYR A O 1
ATOM 7870 N N . SER A 1 965 ? -17.930 -12.804 54.492 1.00 56.44 965 SER A N 1
ATOM 7871 C CA . SER A 1 965 ? -17.846 -13.985 55.368 1.00 56.44 965 SER A CA 1
ATOM 7872 C C . SER A 1 965 ? -16.434 -14.334 55.880 1.00 56.44 965 SER A C 1
ATOM 7874 O O . SER A 1 965 ? -16.072 -15.505 55.949 1.00 56.44 965 SER A O 1
ATOM 7876 N N . GLY A 1 966 ? -15.642 -13.335 56.285 1.00 55.09 966 GLY A N 1
ATOM 7877 C CA . GLY A 1 966 ? -14.465 -13.536 57.151 1.00 55.09 966 GLY A CA 1
ATOM 7878 C C . GLY A 1 966 ? -13.138 -13.922 56.481 1.00 55.09 966 GLY A C 1
ATOM 7879 O O . GLY A 1 966 ? -12.136 -14.047 57.183 1.00 55.09 966 GLY A O 1
ATOM 7880 N N . PHE A 1 967 ? -13.084 -14.057 55.154 1.00 56.47 967 PHE A N 1
ATOM 7881 C CA . PHE A 1 967 ? -11.825 -14.217 54.419 1.00 56.47 967 PHE A CA 1
ATOM 7882 C C . PHE A 1 967 ? -11.357 -12.854 53.898 1.00 56.47 967 PHE A C 1
ATOM 7884 O O . PHE A 1 967 ? -12.080 -12.188 53.166 1.00 56.47 967 PHE A O 1
ATOM 7891 N N . LEU A 1 968 ? -10.145 -12.433 54.275 1.00 55.78 968 LEU A N 1
ATOM 7892 C CA . LEU A 1 968 ? -9.568 -11.128 53.901 1.00 55.78 968 LEU A CA 1
ATOM 7893 C C . LEU A 1 968 ? -9.306 -10.970 52.389 1.00 55.78 968 LEU A C 1
ATOM 7895 O O . LEU A 1 968 ? -9.099 -9.850 51.933 1.00 55.78 968 LEU A O 1
ATOM 7899 N N . TYR A 1 969 ? -9.340 -12.066 51.624 1.00 61.59 969 TYR A N 1
ATOM 7900 C CA . TYR A 1 969 ? -9.167 -12.087 50.172 1.00 61.59 969 TYR A CA 1
ATOM 7901 C C . TYR A 1 969 ? -10.148 -13.089 49.558 1.00 61.59 969 TYR A C 1
ATOM 7903 O O . TYR A 1 969 ? -9.951 -14.298 49.664 1.00 61.59 969 TYR A O 1
ATOM 7911 N N . VAL A 1 970 ? -11.218 -12.588 48.938 1.00 72.50 970 VAL A N 1
ATOM 7912 C CA . VAL A 1 970 ? -12.135 -13.397 48.124 1.00 72.50 970 VAL A CA 1
ATOM 7913 C C . VAL A 1 970 ? -11.932 -13.006 46.669 1.00 72.50 970 VAL A C 1
ATOM 7915 O O . VAL A 1 970 ? -12.067 -11.835 46.317 1.00 72.50 970 VAL A O 1
ATOM 7918 N N . ASP A 1 971 ? -11.602 -13.979 45.823 1.00 78.19 971 ASP A N 1
ATOM 7919 C CA . ASP A 1 971 ? -11.464 -13.729 44.395 1.00 78.19 971 ASP A CA 1
ATOM 7920 C C . ASP A 1 971 ? -12.829 -13.521 43.735 1.00 78.19 971 ASP A C 1
ATOM 7922 O O . ASP A 1 971 ? -13.779 -14.289 43.908 1.00 78.19 971 ASP A O 1
ATOM 7926 N N . HIS A 1 972 ? -12.917 -12.463 42.938 1.00 85.50 972 HIS A N 1
ATOM 7927 C CA . HIS A 1 972 ? -14.115 -12.096 42.208 1.00 85.50 972 HIS A CA 1
ATOM 7928 C C . HIS A 1 972 ? -13.961 -12.563 40.762 1.00 85.50 972 HIS A C 1
ATOM 7930 O O . HIS A 1 972 ? -13.305 -11.911 39.959 1.00 85.50 972 HIS A O 1
ATOM 7936 N N . PHE A 1 973 ? -14.558 -13.691 40.385 1.00 86.88 973 PHE A N 1
ATOM 7937 C CA . PHE A 1 973 ? -14.499 -14.180 39.002 1.00 86.88 973 PHE A CA 1
ATOM 7938 C C . PHE A 1 973 ? -15.788 -13.892 38.238 1.00 86.88 973 PHE A C 1
ATOM 7940 O O . PHE A 1 973 ? -16.882 -14.016 38.788 1.00 86.88 973 PHE A O 1
ATOM 7947 N N . CYS A 1 974 ? -15.669 -13.510 36.964 1.00 86.25 974 CYS A N 1
ATOM 7948 C CA . CYS A 1 974 ? -16.819 -13.253 36.091 1.00 86.25 974 CYS A CA 1
ATOM 7949 C C . CYS A 1 974 ? -17.399 -14.514 35.432 1.00 86.25 974 CYS A C 1
ATOM 7951 O O . CYS A 1 974 ? -18.318 -14.393 34.627 1.00 86.25 974 CYS A O 1
ATOM 7953 N N . GLY A 1 975 ? -16.843 -15.697 35.718 1.00 83.62 975 GLY A N 1
ATOM 7954 C CA . GLY A 1 975 ? -17.308 -16.969 35.155 1.00 83.62 975 GLY A CA 1
ATOM 7955 C C . GLY A 1 975 ? -16.907 -17.245 33.706 1.00 83.62 975 GLY A C 1
ATOM 7956 O O . GLY A 1 975 ? -17.340 -18.246 33.150 1.00 83.62 975 GLY A O 1
ATOM 7957 N N . ASN A 1 976 ? -16.089 -16.389 33.085 1.00 83.25 976 ASN A N 1
ATOM 7958 C CA . ASN A 1 976 ? -15.646 -16.556 31.699 1.00 83.25 976 ASN A CA 1
ATOM 7959 C C . ASN A 1 976 ? -14.165 -16.941 31.608 1.00 83.25 976 ASN A C 1
ATOM 7961 O O . ASN A 1 976 ? -13.386 -16.668 32.522 1.00 83.25 976 ASN A O 1
ATOM 7965 N N . GLU A 1 977 ? -13.783 -17.538 30.479 1.00 84.69 977 GLU A N 1
ATOM 7966 C CA . GLU A 1 977 ? -12.381 -17.743 30.104 1.00 84.69 977 GLU A CA 1
ATOM 7967 C C . GLU A 1 977 ? -11.685 -16.405 29.816 1.00 84.69 977 GLU A C 1
ATOM 7969 O O . GLU A 1 977 ? -12.297 -15.476 29.283 1.00 84.69 977 GLU A O 1
ATOM 7974 N N . HIS A 1 978 ? -10.387 -16.325 30.110 1.00 81.94 978 HIS A N 1
ATOM 7975 C CA . HIS A 1 978 ? -9.553 -15.157 29.802 1.00 81.94 978 HIS A CA 1
ATOM 7976 C C . HIS A 1 978 ? -8.292 -15.586 29.055 1.00 81.94 978 HIS A C 1
ATOM 7978 O O . HIS A 1 978 ? -7.835 -16.711 29.213 1.00 81.94 978 HIS A O 1
ATOM 7984 N N . HIS A 1 979 ? -7.681 -14.707 28.263 1.00 78.38 979 HIS A N 1
ATOM 7985 C CA . HIS A 1 979 ? -6.367 -15.008 27.689 1.00 78.38 979 HIS A CA 1
ATOM 7986 C C . HIS A 1 979 ? -5.254 -14.783 28.713 1.00 78.38 979 HIS A C 1
ATOM 7988 O O . HIS A 1 979 ? -5.309 -13.853 29.525 1.00 78.38 979 HIS A O 1
ATOM 7994 N N . CYS A 1 980 ? -4.235 -15.638 28.667 1.00 84.81 980 CYS A N 1
ATOM 7995 C CA . CYS A 1 980 ? -3.021 -15.436 29.438 1.00 84.81 980 CYS A CA 1
ATOM 7996 C C . CYS A 1 980 ? -2.262 -14.199 28.926 1.00 84.81 980 CYS A C 1
ATOM 7998 O O . CYS A 1 980 ? -2.148 -13.991 27.721 1.00 84.81 980 CYS A O 1
ATOM 8000 N N . HIS A 1 981 ? -1.750 -13.374 29.842 1.00 80.00 981 HIS A N 1
ATOM 8001 C CA . HIS A 1 981 ? -0.979 -12.169 29.504 1.00 80.00 981 HIS A CA 1
ATOM 8002 C C . HIS A 1 981 ? 0.531 -12.347 29.716 1.00 80.00 981 HIS A C 1
ATOM 8004 O O . HIS A 1 981 ? 1.292 -11.427 29.420 1.00 80.00 981 HIS A O 1
ATOM 8010 N N . GLU A 1 982 ? 0.952 -13.509 30.214 1.00 87.44 982 GLU A N 1
ATOM 8011 C CA . GLU A 1 982 ? 2.358 -13.839 30.431 1.00 87.44 982 GLU A CA 1
ATOM 8012 C C . GLU A 1 982 ? 3.079 -14.059 29.092 1.00 87.44 982 GLU A C 1
ATOM 8014 O O . GLU A 1 982 ? 2.463 -14.379 28.066 1.00 87.44 982 GLU A O 1
ATOM 8019 N N . LEU A 1 983 ? 4.395 -13.858 29.097 1.00 88.75 983 LEU A N 1
ATOM 8020 C CA . LEU A 1 983 ? 5.255 -14.093 27.937 1.00 88.75 983 LEU A CA 1
ATOM 8021 C C . LEU A 1 983 ? 5.609 -15.579 27.812 1.00 88.75 983 LEU A C 1
ATOM 8023 O O . LEU A 1 983 ? 5.516 -16.332 28.778 1.00 88.75 983 LEU A O 1
ATOM 8027 N N . CYS A 1 984 ? 6.001 -15.997 26.609 1.00 89.12 984 CYS A N 1
ATOM 8028 C CA . CYS A 1 984 ? 6.486 -17.348 26.355 1.00 89.12 984 CYS A CA 1
ATOM 8029 C C . CYS A 1 984 ? 7.709 -17.676 27.228 1.00 89.12 984 CYS A C 1
ATOM 8031 O O . CYS A 1 984 ? 8.644 -16.878 27.313 1.00 89.12 984 CYS A O 1
ATOM 8033 N N . GLU A 1 985 ? 7.693 -18.863 27.831 1.00 91.00 985 GLU A N 1
ATOM 8034 C CA . GLU A 1 985 ? 8.744 -19.417 28.692 1.00 91.00 985 GLU A CA 1
ATOM 8035 C C . GLU A 1 985 ? 9.643 -20.439 27.975 1.00 91.00 985 GLU A C 1
ATOM 8037 O O . GLU A 1 985 ? 10.562 -20.974 28.595 1.00 91.00 985 GLU A O 1
ATOM 8042 N N . ASP A 1 986 ? 9.379 -20.755 26.704 1.00 89.12 986 ASP A N 1
ATOM 8043 C CA . ASP A 1 986 ? 10.216 -21.677 25.925 1.00 89.12 986 ASP A CA 1
ATOM 8044 C C . ASP A 1 986 ? 11.585 -21.048 25.605 1.00 89.12 986 ASP A C 1
ATOM 8046 O O . ASP A 1 986 ? 11.711 -19.827 25.512 1.00 89.12 986 ASP A O 1
ATOM 8050 N N . ASP A 1 987 ? 12.630 -21.857 25.434 1.00 89.44 987 ASP A N 1
ATOM 8051 C CA . ASP A 1 987 ? 13.972 -21.364 25.098 1.00 89.44 987 ASP A CA 1
ATOM 8052 C C . ASP A 1 987 ? 14.071 -20.907 23.627 1.00 89.44 987 ASP A C 1
ATOM 8054 O O . ASP A 1 987 ? 13.321 -21.358 22.759 1.00 89.44 987 ASP A O 1
ATOM 8058 N N . GLY A 1 988 ? 15.003 -19.994 23.330 1.00 88.88 988 GLY A N 1
ATOM 8059 C CA . GLY A 1 988 ? 15.170 -19.416 21.993 1.00 88.88 988 GLY A CA 1
ATOM 8060 C C . GLY A 1 988 ? 14.256 -18.225 21.699 1.00 88.88 988 GLY A C 1
ATOM 8061 O O . GLY A 1 988 ? 13.457 -17.791 22.524 1.00 88.88 988 GLY A O 1
ATOM 8062 N N . ILE A 1 989 ? 14.372 -17.641 20.511 1.00 89.69 989 ILE A N 1
ATOM 8063 C CA . ILE A 1 989 ? 13.686 -16.390 20.159 1.00 89.69 989 ILE A CA 1
ATOM 8064 C C . ILE A 1 989 ? 12.328 -16.699 19.522 1.00 89.69 989 ILE A C 1
ATOM 8066 O O . ILE A 1 989 ? 12.261 -17.384 18.507 1.00 89.69 989 ILE A O 1
ATOM 8070 N N . CYS A 1 990 ? 11.239 -16.155 20.073 1.00 87.31 990 CYS A N 1
ATOM 8071 C CA . CYS A 1 990 ? 9.894 -16.359 19.517 1.00 87.31 990 CYS A CA 1
ATOM 8072 C C . CYS A 1 990 ? 9.711 -15.644 18.173 1.00 87.31 990 CYS A C 1
ATOM 8074 O O . CYS A 1 990 ? 9.060 -16.157 17.266 1.00 87.31 990 CYS A O 1
ATOM 8076 N N . LYS A 1 991 ? 10.250 -14.426 18.059 1.00 84.38 991 LYS A N 1
ATOM 8077 C CA . LYS A 1 991 ? 10.123 -13.591 16.868 1.00 84.38 991 LYS A CA 1
ATOM 8078 C C . LYS A 1 991 ? 11.311 -12.646 16.739 1.00 84.38 991 LYS A C 1
ATOM 8080 O O . LYS A 1 991 ? 11.773 -12.087 17.729 1.00 84.38 991 LYS A O 1
ATOM 8085 N N . VAL A 1 992 ? 11.775 -12.444 15.513 1.00 84.56 992 VAL A N 1
ATOM 8086 C CA . VAL A 1 992 ? 12.766 -11.421 15.177 1.00 84.56 992 VAL A CA 1
ATOM 8087 C C . VAL A 1 992 ? 12.035 -10.223 14.569 1.00 84.56 992 VAL A C 1
ATOM 8089 O O . VAL A 1 992 ? 11.148 -10.393 13.735 1.00 84.56 992 VAL A O 1
ATOM 8092 N N . VAL A 1 993 ? 12.361 -9.013 15.018 1.00 80.31 993 VAL A N 1
ATOM 8093 C CA . VAL A 1 993 ? 11.790 -7.757 14.510 1.00 80.31 993 VAL A CA 1
ATOM 8094 C C . VAL A 1 993 ? 12.891 -6.819 14.045 1.00 80.31 993 VAL A C 1
ATOM 8096 O O . VAL A 1 993 ? 13.985 -6.808 14.605 1.00 80.31 993 VAL A O 1
ATOM 8099 N N . ILE A 1 994 ? 12.610 -6.028 13.009 1.00 80.38 994 ILE A N 1
ATOM 8100 C CA . ILE A 1 994 ? 13.565 -5.071 12.447 1.00 80.38 994 ILE A CA 1
ATOM 8101 C C . ILE A 1 994 ? 13.205 -3.655 12.901 1.00 80.38 994 ILE A C 1
ATOM 8103 O O . ILE A 1 994 ? 12.117 -3.155 12.606 1.00 80.38 994 ILE A O 1
ATOM 8107 N N . GLU A 1 995 ? 14.144 -2.987 13.572 1.00 76.00 995 GLU A N 1
ATOM 8108 C CA . GLU A 1 995 ? 13.967 -1.637 14.112 1.00 76.00 995 GLU A CA 1
ATOM 8109 C C . GLU A 1 995 ? 15.045 -0.649 13.632 1.00 76.00 995 GLU A C 1
ATOM 8111 O O . GLU A 1 995 ? 16.199 -1.031 13.407 1.00 76.00 995 GLU A O 1
ATOM 8116 N N . PRO A 1 996 ? 14.698 0.643 13.478 1.00 73.69 996 PRO A N 1
ATOM 8117 C CA . PRO A 1 996 ? 15.642 1.692 13.133 1.00 73.69 996 PRO A CA 1
ATOM 8118 C C . PRO A 1 996 ? 16.555 2.053 14.316 1.00 73.69 996 PRO A C 1
ATOM 8120 O O . PRO A 1 996 ? 16.108 2.500 15.369 1.00 73.69 996 PRO A O 1
ATOM 8123 N N . LYS A 1 997 ? 17.869 1.975 14.110 1.00 70.88 997 LYS A N 1
ATOM 8124 C CA . LYS A 1 997 ? 18.906 2.484 15.009 1.00 70.88 997 LYS A CA 1
ATOM 8125 C C . LYS A 1 997 ? 19.389 3.853 14.523 1.00 70.88 997 LYS A C 1
ATOM 8127 O O . LYS A 1 997 ? 20.111 3.951 13.530 1.00 70.88 997 LYS A O 1
ATOM 8132 N N . LYS A 1 998 ? 19.027 4.920 15.247 1.00 58.34 998 LYS A N 1
ATOM 8133 C CA . LYS A 1 998 ? 19.552 6.276 14.995 1.00 58.34 998 LYS A CA 1
ATOM 8134 C C . LYS A 1 998 ? 21.049 6.330 15.322 1.00 58.34 998 LYS A C 1
ATOM 8136 O O . LYS A 1 998 ? 21.447 5.986 16.434 1.00 58.34 998 LYS A O 1
ATOM 8141 N N . GLN A 1 999 ? 21.864 6.809 14.386 1.00 56.72 999 GLN A N 1
ATOM 8142 C CA . GLN A 1 999 ? 23.241 7.225 14.657 1.00 56.72 999 GLN A CA 1
ATOM 8143 C C . GLN A 1 999 ? 23.315 8.753 14.669 1.00 56.72 999 GLN A C 1
ATOM 8145 O O . GLN A 1 999 ? 22.798 9.417 13.779 1.00 56.72 999 GLN A O 1
ATOM 8150 N N . LEU A 1 1000 ? 23.960 9.318 15.691 1.00 43.84 1000 LEU A N 1
ATOM 8151 C CA . LEU A 1 1000 ? 24.026 10.766 15.942 1.00 43.84 1000 LEU A CA 1
ATOM 8152 C C . LEU A 1 1000 ? 24.845 11.561 14.901 1.00 43.84 1000 LEU A C 1
ATOM 8154 O O . LEU A 1 1000 ? 24.909 12.782 15.006 1.00 43.84 1000 LEU A O 1
ATOM 8158 N N . GLN A 1 1001 ? 25.477 10.900 13.923 1.00 43.66 1001 GLN A N 1
ATOM 8159 C CA . GLN A 1 1001 ? 26.429 11.523 12.990 1.00 43.66 1001 GLN A CA 1
ATOM 8160 C C . GLN A 1 1001 ? 26.190 11.197 11.504 1.00 43.66 1001 GLN A C 1
ATOM 8162 O O . GLN A 1 1001 ? 26.907 11.732 10.660 1.00 43.66 1001 GLN A O 1
ATOM 8167 N N . GLU A 1 1002 ? 25.176 10.395 11.155 1.00 47.97 1002 GLU A N 1
ATOM 8168 C CA . GLU A 1 1002 ? 24.899 10.017 9.760 1.00 47.97 1002 GLU A CA 1
ATOM 8169 C C . GLU A 1 1002 ? 23.521 10.504 9.278 1.00 47.97 1002 GLU A C 1
ATOM 8171 O O . GLU A 1 1002 ? 22.566 10.515 10.055 1.00 47.97 1002 GLU A O 1
ATOM 8176 N N . PRO A 1 1003 ? 23.380 10.896 7.995 1.00 50.12 1003 PRO A N 1
ATOM 8177 C CA . PRO A 1 1003 ? 22.108 11.353 7.428 1.00 50.12 1003 PRO A CA 1
ATOM 8178 C C . PRO A 1 1003 ? 21.071 10.231 7.218 1.00 50.12 1003 PRO A C 1
ATOM 8180 O O . PRO A 1 1003 ? 19.943 10.531 6.840 1.00 50.12 1003 PRO A O 1
ATOM 8183 N N . PHE A 1 1004 ? 21.423 8.965 7.465 1.00 58.28 1004 PHE A N 1
ATOM 8184 C CA . PHE A 1 1004 ? 20.602 7.787 7.169 1.00 58.28 1004 PHE A CA 1
ATOM 8185 C C . PHE A 1 1004 ? 20.224 6.993 8.434 1.00 58.28 1004 PHE A C 1
ATOM 8187 O O . PHE A 1 1004 ? 20.943 6.974 9.432 1.00 58.28 1004 PHE A O 1
ATOM 8194 N N . THR A 1 1005 ? 19.076 6.305 8.387 1.00 65.50 1005 THR A N 1
ATOM 8195 C CA . THR A 1 1005 ? 18.588 5.433 9.468 1.00 65.50 1005 THR A CA 1
ATOM 8196 C C . THR A 1 1005 ? 18.950 3.976 9.196 1.00 65.50 1005 THR A C 1
ATOM 8198 O O . THR A 1 1005 ? 18.350 3.340 8.332 1.00 65.50 1005 THR A O 1
ATOM 8201 N N . LYS A 1 1006 ? 19.888 3.425 9.970 1.00 70.50 1006 LYS A N 1
ATOM 8202 C CA . LYS A 1 1006 ? 20.255 2.004 9.904 1.00 70.50 1006 LYS A CA 1
ATOM 8203 C C . LYS A 1 1006 ? 19.165 1.130 10.527 1.00 70.50 1006 LYS A C 1
ATOM 8205 O O . LYS A 1 1006 ? 18.620 1.505 11.555 1.00 70.50 1006 LYS A O 1
ATOM 8210 N N . TYR A 1 1007 ? 18.899 -0.052 9.973 1.00 75.50 1007 TYR A N 1
ATOM 8211 C CA . TYR A 1 1007 ? 17.960 -1.028 10.541 1.00 75.50 1007 TYR A CA 1
ATOM 8212 C C . TYR A 1 1007 ? 18.708 -2.223 11.153 1.00 75.50 1007 TYR A C 1
ATOM 8214 O O . TYR A 1 1007 ? 19.687 -2.698 10.576 1.00 75.50 1007 TYR A O 1
ATOM 8222 N N . ILE A 1 1008 ? 18.277 -2.680 12.330 1.00 79.50 1008 ILE A N 1
ATOM 8223 C CA . ILE A 1 1008 ? 18.866 -3.804 13.078 1.00 79.50 1008 ILE A CA 1
ATOM 8224 C C . ILE A 1 1008 ? 17.794 -4.826 13.454 1.00 79.50 1008 ILE A C 1
ATOM 8226 O O . ILE A 1 1008 ? 16.626 -4.468 13.564 1.00 79.50 1008 ILE A O 1
ATOM 8230 N N . GLN A 1 1009 ? 18.196 -6.076 13.685 1.00 85.75 1009 GLN A N 1
ATOM 8231 C CA . GLN A 1 1009 ? 17.305 -7.103 14.219 1.00 85.75 1009 GLN A CA 1
ATOM 8232 C C . GLN A 1 1009 ? 17.315 -7.105 15.753 1.00 85.75 1009 GLN A C 1
ATOM 8234 O O . GLN A 1 1009 ? 18.373 -7.019 16.377 1.00 85.75 1009 GLN A O 1
ATOM 8239 N N . LEU A 1 1010 ? 16.133 -7.236 16.349 1.00 84.88 1010 LEU A N 1
ATOM 8240 C CA . LEU A 1 1010 ? 15.907 -7.425 17.779 1.00 84.88 1010 LEU A CA 1
ATOM 8241 C C . LEU A 1 1010 ? 15.057 -8.678 18.007 1.00 84.88 1010 LEU A C 1
ATOM 8243 O O . LEU A 1 1010 ? 14.255 -9.064 17.159 1.00 84.88 1010 LEU A O 1
ATOM 8247 N N . SER A 1 1011 ? 15.240 -9.317 19.157 1.00 88.06 1011 SER A N 1
ATOM 8248 C CA . SER A 1 1011 ? 14.450 -10.472 19.581 1.00 88.06 1011 SER A CA 1
ATOM 8249 C C . SER A 1 1011 ? 13.231 -10.024 20.387 1.00 88.06 1011 SER A C 1
ATOM 8251 O O . SER A 1 1011 ? 13.371 -9.255 21.339 1.00 88.06 1011 SER A O 1
ATOM 8253 N N . GLU A 1 1012 ? 12.061 -10.564 20.066 1.00 86.62 1012 GLU A N 1
ATOM 8254 C CA . GLU A 1 1012 ? 10.803 -10.347 20.778 1.00 86.62 1012 GLU A CA 1
ATOM 8255 C C . GLU A 1 1012 ? 10.276 -11.674 21.355 1.00 86.62 1012 GLU A C 1
ATOM 8257 O O . GLU A 1 1012 ? 10.300 -12.720 20.698 1.00 86.62 1012 GLU A O 1
ATOM 8262 N N . ARG A 1 1013 ? 9.776 -11.626 22.598 1.00 87.94 1013 ARG A N 1
ATOM 8263 C CA . ARG A 1 1013 ? 9.058 -12.732 23.249 1.00 87.94 1013 ARG A CA 1
ATOM 8264 C C . ARG A 1 1013 ? 7.556 -12.548 23.045 1.00 87.94 1013 ARG A C 1
ATOM 8266 O O . ARG A 1 1013 ? 7.001 -11.520 23.424 1.00 87.94 1013 ARG A O 1
ATOM 8273 N N . LEU A 1 1014 ? 6.896 -13.544 22.455 1.00 85.00 1014 LEU A N 1
ATOM 8274 C CA . LEU A 1 1014 ? 5.454 -13.497 22.200 1.00 85.00 1014 LEU A CA 1
ATOM 8275 C C . LEU A 1 1014 ? 4.645 -13.827 23.463 1.00 85.00 1014 LEU A C 1
ATOM 8277 O O . LEU A 1 1014 ? 5.133 -14.496 24.372 1.00 85.00 1014 LEU A O 1
ATOM 8281 N N . ARG A 1 1015 ? 3.389 -13.368 23.509 1.00 84.81 1015 ARG A N 1
ATOM 8282 C CA . ARG A 1 1015 ? 2.445 -13.693 24.591 1.00 84.81 1015 ARG A CA 1
ATOM 8283 C C . ARG A 1 1015 ? 1.974 -15.142 24.504 1.00 84.81 1015 ARG A C 1
ATOM 8285 O O . ARG A 1 1015 ? 1.831 -15.686 23.409 1.00 84.81 1015 ARG A O 1
ATOM 8292 N N . CYS A 1 1016 ? 1.683 -15.728 25.659 1.00 85.19 1016 CYS A N 1
ATOM 8293 C CA . CYS A 1 1016 ? 1.110 -17.062 25.774 1.00 85.19 1016 CYS A CA 1
ATOM 8294 C C . CYS A 1 1016 ? -0.215 -17.176 24.996 1.00 85.19 1016 CYS A C 1
ATOM 8296 O O . CYS A 1 1016 ? -1.089 -16.316 25.113 1.00 85.19 1016 CYS A O 1
ATOM 8298 N N . SER A 1 1017 ? -0.387 -18.253 24.223 1.00 79.50 1017 SER A N 1
ATOM 8299 C CA . SER A 1 1017 ? -1.610 -18.508 23.446 1.00 79.50 1017 SER A CA 1
ATOM 8300 C C . SER A 1 1017 ? -2.699 -19.228 24.249 1.00 79.50 1017 SER A C 1
ATOM 8302 O O . SER A 1 1017 ? -3.853 -19.285 23.817 1.00 79.50 1017 SER A O 1
ATOM 8304 N N . LYS A 1 1018 ? -2.368 -19.746 25.439 1.00 83.50 1018 LYS A N 1
ATOM 8305 C CA . LYS A 1 1018 ? -3.299 -20.481 26.304 1.00 83.50 1018 LYS A CA 1
ATOM 8306 C C . LYS A 1 1018 ? -4.304 -19.560 26.994 1.00 83.50 1018 LYS A C 1
ATOM 8308 O O . LYS A 1 1018 ? -4.039 -18.392 27.298 1.00 83.50 1018 LYS A O 1
ATOM 8313 N N . LYS A 1 1019 ? -5.471 -20.128 27.293 1.00 84.75 1019 LYS A N 1
ATOM 8314 C CA . LYS A 1 1019 ? -6.538 -19.472 28.049 1.00 84.75 1019 LYS A CA 1
ATOM 8315 C C . LYS A 1 1019 ? -6.513 -19.885 29.514 1.00 84.75 1019 LYS A C 1
ATOM 8317 O O . LYS A 1 1019 ? -6.277 -21.044 29.834 1.00 84.75 1019 LYS A O 1
ATOM 8322 N N . ILE A 1 1020 ? -6.795 -18.925 30.382 1.00 87.38 1020 ILE A N 1
ATOM 8323 C CA . ILE A 1 1020 ? -7.102 -19.103 31.795 1.00 87.38 1020 ILE A CA 1
ATOM 8324 C C . ILE A 1 1020 ? -8.544 -19.634 31.894 1.00 87.38 1020 ILE A C 1
ATOM 8326 O O . ILE A 1 1020 ? -9.457 -18.962 31.390 1.00 87.38 1020 ILE A O 1
ATOM 8330 N N . PRO A 1 1021 ? -8.758 -20.812 32.507 1.00 87.88 1021 PRO A N 1
ATOM 8331 C CA . PRO A 1 1021 ? -10.087 -21.384 32.697 1.00 87.88 1021 PRO A CA 1
ATOM 8332 C C . PRO A 1 1021 ? -11.023 -20.482 33.519 1.00 87.88 1021 PRO A C 1
ATOM 8334 O O . PRO A 1 1021 ? -10.565 -19.614 34.272 1.00 87.88 1021 PRO A O 1
ATOM 8337 N N . PRO A 1 1022 ? -12.350 -20.674 33.416 1.00 87.50 1022 PRO A N 1
ATOM 8338 C CA . PRO A 1 1022 ? -13.305 -19.947 34.240 1.00 87.50 1022 PRO A CA 1
ATOM 8339 C C . PRO A 1 1022 ? -13.030 -20.150 35.731 1.00 87.50 1022 PRO A C 1
ATOM 8341 O O . PRO A 1 1022 ? -12.860 -21.274 36.190 1.00 87.50 1022 PRO A O 1
ATOM 8344 N N . ASN A 1 1023 ? -13.083 -19.061 36.498 1.00 85.94 1023 ASN A N 1
ATOM 8345 C CA . ASN A 1 1023 ? -12.872 -19.056 37.952 1.00 85.94 1023 ASN A CA 1
ATOM 8346 C C . ASN A 1 1023 ? -11.453 -19.419 38.420 1.00 85.94 1023 ASN A C 1
ATOM 8348 O O . ASN A 1 1023 ? -11.256 -19.697 39.600 1.00 85.94 1023 ASN A O 1
ATOM 8352 N N . GLU A 1 1024 ? -10.470 -19.370 37.522 1.00 86.69 1024 GLU A N 1
ATOM 8353 C CA . GLU A 1 1024 ? -9.053 -19.511 37.850 1.00 86.69 1024 GLU A CA 1
ATOM 8354 C C . GLU A 1 1024 ? -8.302 -18.201 37.578 1.00 86.69 1024 GLU A C 1
ATOM 8356 O O . GLU A 1 1024 ? -8.734 -17.374 36.775 1.00 86.69 1024 GLU A O 1
ATOM 8361 N N . SER A 1 1025 ? -7.169 -17.992 38.255 1.00 83.69 1025 SER A N 1
ATOM 8362 C CA . SER A 1 1025 ? -6.310 -16.812 38.063 1.00 83.69 1025 SER A CA 1
ATOM 8363 C C . SER A 1 1025 ? -5.192 -17.028 37.036 1.00 83.69 1025 SER A C 1
ATOM 8365 O O . SER A 1 1025 ? -4.662 -16.053 36.501 1.00 83.69 1025 SER A O 1
ATOM 8367 N N . LYS A 1 1026 ? -4.836 -18.288 36.744 1.00 87.75 1026 LYS A N 1
ATOM 8368 C CA . LYS A 1 1026 ? -3.794 -18.719 35.793 1.00 87.75 1026 LYS A CA 1
ATOM 8369 C C . LYS A 1 1026 ? -4.182 -20.068 35.177 1.00 87.75 1026 LYS A C 1
ATOM 8371 O O . LYS A 1 1026 ? -4.941 -20.802 35.791 1.00 87.75 1026 LYS A O 1
ATOM 8376 N N . HIS A 1 1027 ? -3.656 -20.402 33.997 1.00 88.62 1027 HIS A N 1
ATOM 8377 C CA . HIS A 1 1027 ? -3.775 -21.758 33.440 1.00 88.62 1027 HIS A CA 1
ATOM 8378 C C . HIS A 1 1027 ? -2.657 -22.673 33.961 1.00 88.62 1027 HIS A C 1
ATOM 8380 O O . HIS A 1 1027 ? -1.634 -22.199 34.455 1.00 88.62 1027 HIS A O 1
ATOM 8386 N N . ILE A 1 1028 ? -2.820 -23.988 33.797 1.00 85.75 1028 ILE A N 1
ATOM 8387 C CA . ILE A 1 1028 ? -1.835 -24.997 34.213 1.00 85.75 1028 ILE A CA 1
ATOM 8388 C C . ILE A 1 1028 ? -0.773 -25.208 33.112 1.00 85.75 1028 ILE A C 1
ATOM 8390 O O . ILE A 1 1028 ? -1.080 -25.165 31.917 1.00 85.75 1028 ILE A O 1
ATOM 8394 N N . GLY A 1 1029 ? 0.479 -25.455 33.513 1.00 85.75 1029 GLY A N 1
ATOM 8395 C CA . GLY A 1 1029 ? 1.615 -25.738 32.622 1.00 85.75 1029 GLY A CA 1
ATOM 8396 C C . GLY A 1 1029 ? 2.361 -24.491 32.127 1.00 85.75 1029 GLY A C 1
ATOM 8397 O O . GLY A 1 1029 ? 1.921 -23.372 32.369 1.00 85.75 1029 GLY A O 1
ATOM 8398 N N . LYS A 1 1030 ? 3.484 -24.698 31.420 1.00 87.94 1030 LYS A N 1
ATOM 8399 C CA . LYS A 1 1030 ? 4.339 -23.617 30.889 1.00 87.94 1030 LYS A CA 1
ATOM 8400 C C . LYS A 1 1030 ? 3.583 -22.659 29.965 1.00 87.94 1030 LYS A C 1
ATOM 8402 O O . LYS A 1 1030 ? 2.676 -23.084 29.231 1.00 87.94 1030 LYS A O 1
ATOM 8407 N N . HIS A 1 1031 ? 3.985 -21.393 29.973 1.00 88.75 1031 HIS A N 1
ATOM 8408 C CA . HIS A 1 1031 ? 3.481 -20.374 29.058 1.00 88.75 1031 HIS A CA 1
ATOM 8409 C C . HIS A 1 1031 ? 4.122 -20.543 27.675 1.00 88.75 1031 HIS A C 1
ATOM 8411 O O . HIS A 1 1031 ? 5.326 -20.382 27.517 1.00 88.75 1031 HIS A O 1
ATOM 8417 N N . THR A 1 1032 ? 3.319 -20.864 26.661 1.00 84.75 1032 THR A N 1
ATOM 8418 C CA . THR A 1 1032 ? 3.790 -21.136 25.292 1.00 84.75 1032 THR A CA 1
ATOM 8419 C C . THR A 1 1032 ? 2.949 -20.337 24.302 1.00 84.75 1032 THR A C 1
ATOM 8421 O O . THR A 1 1032 ? 1.740 -20.203 24.497 1.00 84.75 1032 THR A O 1
ATOM 8424 N N . HIS A 1 1033 ? 3.550 -19.796 23.239 1.00 80.06 1033 HIS A N 1
ATOM 8425 C CA . HIS A 1 1033 ? 2.804 -19.042 22.217 1.00 80.06 1033 HIS A CA 1
ATOM 8426 C C . HIS A 1 1033 ? 2.303 -19.909 21.048 1.00 80.06 1033 HIS A C 1
ATOM 8428 O O . HIS A 1 1033 ? 1.544 -19.415 20.221 1.00 80.06 1033 HIS A O 1
ATOM 8434 N N . ASN A 1 1034 ? 2.713 -21.181 20.980 1.00 72.88 1034 ASN A N 1
ATOM 8435 C CA . ASN A 1 1034 ? 2.195 -22.219 20.084 1.00 72.88 1034 ASN A CA 1
ATOM 8436 C C . ASN A 1 1034 ? 2.506 -23.604 20.668 1.00 72.88 1034 ASN A C 1
ATOM 8438 O O . ASN A 1 1034 ? 3.551 -23.786 21.290 1.00 72.88 1034 ASN A O 1
ATOM 8442 N N . GLU A 1 1035 ? 1.628 -24.586 20.460 1.00 61.28 1035 GLU A N 1
ATOM 8443 C CA . GLU A 1 1035 ? 1.931 -25.985 20.788 1.00 61.28 1035 GLU A CA 1
ATOM 8444 C C . GLU A 1 1035 ? 3.000 -26.487 19.796 1.00 61.28 1035 GLU A C 1
ATOM 8446 O O . GLU A 1 1035 ? 2.729 -26.587 18.603 1.00 61.28 1035 GLU A O 1
ATOM 8451 N N . ASN A 1 1036 ? 4.232 -26.729 20.268 1.00 63.12 1036 ASN A N 1
ATOM 8452 C CA . ASN A 1 1036 ? 5.429 -27.025 19.452 1.00 63.12 1036 ASN A CA 1
ATOM 8453 C C . ASN A 1 1036 ? 5.886 -25.877 18.525 1.00 63.12 1036 ASN A C 1
ATOM 8455 O O . ASN A 1 1036 ? 6.341 -26.110 17.405 1.00 63.12 1036 ASN A O 1
ATOM 8459 N N . GLY A 1 1037 ? 5.754 -24.626 18.979 1.00 67.81 1037 GLY A N 1
ATOM 8460 C CA . GLY A 1 1037 ? 6.156 -23.450 18.205 1.00 67.81 1037 GLY A CA 1
ATOM 8461 C C . GLY A 1 1037 ? 7.639 -23.446 17.811 1.00 67.81 1037 GLY A C 1
ATOM 8462 O O . GLY A 1 1037 ? 8.516 -23.742 18.622 1.00 67.81 1037 GLY A O 1
ATOM 8463 N N . PHE A 1 1038 ? 7.917 -23.065 16.562 1.00 81.81 1038 PHE A N 1
ATOM 8464 C CA . PHE A 1 1038 ? 9.272 -22.788 16.094 1.00 81.81 1038 PHE A CA 1
ATOM 8465 C C . PHE A 1 1038 ? 9.852 -21.579 16.843 1.00 81.81 1038 PHE A C 1
ATOM 8467 O O . PHE A 1 1038 ? 9.235 -20.514 16.865 1.00 81.81 1038 PHE A O 1
ATOM 8474 N N . HIS A 1 1039 ? 11.040 -21.750 17.420 1.00 89.31 1039 HIS A N 1
ATOM 8475 C CA . HIS A 1 1039 ? 11.819 -20.691 18.058 1.00 89.31 1039 HIS A CA 1
ATOM 8476 C C . HIS A 1 1039 ? 13.167 -20.582 17.350 1.00 89.31 1039 HIS A C 1
ATOM 8478 O O . HIS A 1 1039 ? 13.810 -21.599 17.091 1.00 89.31 1039 HIS A O 1
ATOM 8484 N N . PHE A 1 1040 ? 13.599 -19.364 17.036 1.00 89.12 1040 PHE A N 1
ATOM 8485 C CA . PHE A 1 1040 ? 14.878 -19.111 16.379 1.00 89.12 1040 PHE A CA 1
ATOM 8486 C C . PHE A 1 1040 ? 16.045 -19.300 17.355 1.00 89.12 1040 PHE A C 1
ATOM 8488 O O . PHE A 1 1040 ? 15.934 -19.050 18.559 1.00 89.12 1040 PHE A O 1
ATOM 8495 N N . CYS A 1 1041 ? 17.191 -19.708 16.821 1.00 92.62 1041 CYS A N 1
ATOM 8496 C CA . CYS A 1 1041 ? 18.452 -19.729 17.549 1.00 92.62 1041 CYS A CA 1
ATOM 8497 C C . CYS A 1 1041 ? 18.892 -18.308 17.967 1.00 92.62 1041 CYS A C 1
ATOM 8499 O O . CYS A 1 1041 ? 18.715 -17.338 17.234 1.00 92.62 1041 CYS A O 1
ATOM 8501 N N . GLU A 1 1042 ? 19.505 -18.194 19.147 1.00 92.56 1042 GLU A N 1
ATOM 8502 C CA . GLU A 1 1042 ? 19.947 -16.917 19.735 1.00 92.56 1042 GLU A CA 1
ATOM 8503 C C . GLU A 1 1042 ? 21.274 -16.394 19.159 1.00 92.56 1042 GLU A C 1
ATOM 8505 O O . GLU A 1 1042 ? 21.660 -15.253 19.419 1.00 92.56 1042 GLU A O 1
ATOM 8510 N N . ALA A 1 1043 ? 21.976 -17.205 18.363 1.00 90.56 1043 ALA A N 1
ATOM 8511 C CA . ALA A 1 1043 ? 23.244 -16.820 17.757 1.00 90.56 1043 ALA A CA 1
ATOM 8512 C C . ALA A 1 1043 ? 23.063 -15.673 16.750 1.00 90.56 1043 ALA A C 1
ATOM 8514 O O . ALA A 1 1043 ? 22.150 -15.688 15.922 1.00 90.56 1043 ALA A O 1
ATOM 8515 N N . GLN A 1 1044 ? 23.977 -14.701 16.782 1.00 90.19 1044 GLN A N 1
ATOM 8516 C CA . GLN A 1 1044 ? 24.004 -13.561 15.865 1.00 90.19 1044 GLN A CA 1
ATOM 8517 C C . GLN A 1 1044 ? 25.260 -13.567 14.998 1.00 90.19 1044 GLN A C 1
ATOM 8519 O O . GLN A 1 1044 ? 26.365 -13.844 15.467 1.00 90.19 1044 GLN A O 1
ATOM 8524 N N . CYS A 1 1045 ? 25.101 -13.161 13.741 1.00 85.94 1045 CYS A N 1
ATOM 8525 C CA . CYS A 1 1045 ? 26.217 -12.883 12.854 1.00 85.94 1045 CYS A CA 1
ATOM 8526 C C . CYS A 1 1045 ? 27.014 -11.685 13.386 1.00 85.94 1045 CYS A C 1
ATOM 8528 O O . CYS A 1 1045 ? 26.477 -10.591 13.571 1.00 85.94 1045 CYS A O 1
ATOM 8530 N N . GLN A 1 1046 ? 28.319 -11.863 13.587 1.00 78.88 1046 GLN A N 1
ATOM 8531 C CA . GLN A 1 1046 ? 29.168 -10.853 14.225 1.00 78.88 1046 GLN A CA 1
ATOM 8532 C C . GLN A 1 1046 ? 29.352 -9.571 13.386 1.00 78.88 1046 GLN A C 1
ATOM 8534 O O . GLN A 1 1046 ? 29.725 -8.538 13.948 1.00 78.88 1046 GLN A O 1
ATOM 8539 N N . PHE A 1 1047 ? 29.046 -9.616 12.082 1.00 76.75 1047 PHE A N 1
ATOM 8540 C CA . PHE A 1 1047 ? 29.225 -8.513 11.125 1.00 76.75 1047 PHE A CA 1
ATOM 8541 C C . PHE A 1 1047 ? 27.979 -7.626 10.984 1.00 76.75 1047 PHE A C 1
ATOM 8543 O O . PHE A 1 1047 ? 28.035 -6.410 11.179 1.00 76.75 1047 PHE A O 1
ATOM 8550 N N . CYS A 1 1048 ? 26.834 -8.244 10.676 1.00 80.44 1048 CYS A N 1
ATOM 8551 C CA . CYS A 1 1048 ? 25.570 -7.537 10.444 1.00 80.44 1048 CYS A CA 1
ATOM 8552 C C . CYS A 1 1048 ? 24.616 -7.557 11.651 1.00 80.44 1048 CYS A C 1
ATOM 8554 O O . CYS A 1 1048 ? 23.652 -6.795 11.678 1.00 80.44 1048 CYS A O 1
ATOM 8556 N N . GLY A 1 1049 ? 24.867 -8.405 12.656 1.00 84.31 1049 GLY A N 1
ATOM 8557 C CA . GLY A 1 1049 ? 24.021 -8.548 13.847 1.00 84.31 1049 GLY A CA 1
ATOM 8558 C C . GLY A 1 1049 ? 22.712 -9.309 13.617 1.00 84.31 1049 GLY A C 1
ATOM 8559 O O . GLY A 1 1049 ? 21.860 -9.305 14.498 1.00 84.31 1049 GLY A O 1
ATOM 8560 N N . TYR A 1 1050 ? 22.526 -9.931 12.449 1.00 87.12 1050 TYR A N 1
ATOM 8561 C CA . TYR A 1 1050 ? 21.320 -10.709 12.159 1.00 87.12 1050 TYR A CA 1
ATOM 8562 C C . TYR A 1 1050 ? 21.347 -12.052 12.891 1.00 87.12 1050 TYR A C 1
ATOM 8564 O O . TYR A 1 1050 ? 22.404 -12.678 13.005 1.00 87.12 1050 TYR A O 1
ATOM 8572 N N . PHE A 1 1051 ? 20.185 -12.492 13.368 1.00 90.69 1051 PHE A N 1
ATOM 8573 C CA . PHE A 1 1051 ? 20.018 -13.758 14.074 1.00 90.69 1051 PHE A CA 1
ATOM 8574 C C . PHE A 1 1051 ? 20.078 -14.955 13.125 1.00 90.69 1051 PHE A C 1
ATOM 8576 O O . PHE A 1 1051 ? 19.788 -14.856 11.927 1.00 90.69 1051 PHE A O 1
ATOM 8583 N N . CYS A 1 1052 ? 20.456 -16.102 13.679 1.00 90.56 1052 CYS A N 1
ATOM 8584 C CA . CYS A 1 1052 ? 20.383 -17.380 12.999 1.00 90.56 1052 CYS A CA 1
ATOM 8585 C C . CYS A 1 1052 ? 18.917 -17.744 12.694 1.00 90.56 1052 CYS A C 1
ATOM 8587 O O . CYS A 1 1052 ? 18.045 -17.653 13.556 1.00 90.56 1052 CYS A O 1
ATOM 8589 N N . THR A 1 1053 ? 18.641 -18.181 11.464 1.00 87.50 1053 THR A N 1
ATOM 8590 C CA . THR A 1 1053 ? 17.291 -18.531 10.993 1.00 87.50 1053 THR A CA 1
ATOM 8591 C C . THR A 1 1053 ? 16.902 -19.984 11.284 1.00 87.50 1053 THR A C 1
ATOM 8593 O O . THR A 1 1053 ? 15.820 -20.413 10.898 1.00 87.50 1053 THR A O 1
ATOM 8596 N N . LEU A 1 1054 ? 17.784 -20.764 11.913 1.00 89.50 1054 LEU A N 1
ATOM 8597 C CA . LEU A 1 1054 ? 17.569 -22.175 12.252 1.00 89.50 1054 LEU A CA 1
ATOM 8598 C C . LEU A 1 1054 ? 16.865 -22.331 13.615 1.00 89.50 1054 LEU A C 1
ATOM 8600 O O . LEU A 1 1054 ? 16.941 -21.416 14.444 1.00 89.50 1054 LEU A O 1
ATOM 8604 N N . PRO A 1 1055 ? 16.195 -23.476 13.871 1.00 89.88 1055 PRO A N 1
ATOM 8605 C CA . PRO A 1 1055 ? 15.507 -23.710 15.138 1.00 89.88 1055 PRO A CA 1
ATOM 8606 C C . PRO A 1 1055 ? 16.484 -23.731 16.316 1.00 89.88 1055 PRO A C 1
ATOM 8608 O O . PRO A 1 1055 ? 17.619 -24.193 16.191 1.00 89.88 1055 PRO A O 1
ATOM 8611 N N . TYR A 1 1056 ? 16.037 -23.260 17.477 1.00 90.94 1056 TYR A N 1
ATOM 8612 C CA . TYR A 1 1056 ? 16.803 -23.333 18.716 1.00 90.94 1056 TYR A CA 1
ATOM 8613 C C . TYR A 1 1056 ? 17.278 -24.771 18.996 1.00 90.94 1056 TYR A C 1
ATOM 8615 O O . TYR A 1 1056 ? 16.524 -25.729 18.827 1.00 90.94 1056 TYR A O 1
ATOM 8623 N N . GLY A 1 1057 ? 18.543 -24.919 19.406 1.00 87.75 1057 GLY A N 1
ATOM 8624 C CA . GLY A 1 1057 ? 19.164 -26.222 19.673 1.00 87.75 1057 GLY A CA 1
ATOM 8625 C C . GLY A 1 1057 ? 19.660 -26.990 18.439 1.00 87.75 1057 GLY A C 1
ATOM 8626 O O . GLY A 1 1057 ? 19.980 -28.168 18.565 1.00 87.75 1057 GLY A O 1
ATOM 8627 N N . HIS A 1 1058 ? 19.728 -26.369 17.253 1.00 89.94 1058 HIS A N 1
ATOM 8628 C CA . HIS A 1 1058 ? 20.293 -27.018 16.063 1.00 89.94 1058 HIS A CA 1
ATOM 8629 C C . HIS A 1 1058 ? 21.803 -27.317 16.202 1.00 89.94 1058 HIS A C 1
ATOM 8631 O O . HIS A 1 1058 ? 22.552 -26.521 16.761 1.00 89.94 1058 HIS A O 1
ATOM 8637 N N . GLU A 1 1059 ? 22.264 -28.429 15.615 1.00 88.06 1059 GLU A N 1
ATOM 8638 C CA . GLU A 1 1059 ? 23.683 -28.852 15.641 1.00 88.06 1059 GLU A CA 1
ATOM 8639 C C . GLU A 1 1059 ? 24.499 -28.385 14.417 1.00 88.06 1059 GLU A C 1
ATOM 8641 O O . GLU A 1 1059 ? 25.725 -28.446 14.413 1.00 88.06 1059 GLU A O 1
ATOM 8646 N N . GLN A 1 1060 ? 23.828 -27.936 13.351 1.00 87.69 1060 GLN A N 1
ATOM 8647 C CA . GLN A 1 1060 ? 24.473 -27.460 12.117 1.00 87.69 1060 GLN A CA 1
ATOM 8648 C C . GLN A 1 1060 ? 25.179 -26.107 12.324 1.00 87.69 1060 GLN A C 1
ATOM 8650 O O . GLN A 1 1060 ? 24.867 -25.394 13.276 1.00 87.69 1060 GLN A O 1
ATOM 8655 N N . LEU A 1 1061 ? 26.062 -25.708 11.396 1.00 87.38 1061 LEU A N 1
ATOM 8656 C CA . LEU A 1 1061 ? 26.577 -24.330 11.346 1.00 87.38 1061 LEU A CA 1
ATOM 8657 C C . LEU A 1 1061 ? 25.417 -23.326 11.300 1.00 87.38 1061 LEU A C 1
ATOM 8659 O O . LEU A 1 1061 ? 24.410 -23.556 10.623 1.00 87.38 1061 LEU A O 1
ATOM 8663 N N . HIS A 1 1062 ? 25.566 -22.203 12.001 1.00 89.12 1062 HIS A N 1
ATOM 8664 C CA . HIS A 1 1062 ? 24.549 -21.157 12.019 1.00 89.12 1062 HIS A CA 1
ATOM 8665 C C . HIS A 1 1062 ? 24.340 -20.590 10.613 1.00 89.12 1062 HIS A C 1
ATOM 8667 O O . HIS A 1 1062 ? 25.276 -20.447 9.831 1.00 89.12 1062 HIS A O 1
ATOM 8673 N N . ASN A 1 1063 ? 23.102 -20.248 10.274 1.00 86.75 1063 ASN A N 1
ATOM 8674 C CA . ASN A 1 1063 ? 22.759 -19.719 8.960 1.00 86.75 1063 ASN A CA 1
ATOM 8675 C C . ASN A 1 1063 ? 21.890 -18.474 9.119 1.00 86.75 1063 ASN A C 1
ATOM 8677 O O . ASN A 1 1063 ? 21.025 -18.437 9.989 1.00 86.75 1063 ASN A O 1
ATOM 8681 N N . THR A 1 1064 ? 22.114 -17.446 8.305 1.00 85.69 1064 THR A N 1
ATOM 8682 C CA . THR A 1 1064 ? 21.316 -16.217 8.335 1.00 85.69 1064 THR A CA 1
ATOM 8683 C C . THR A 1 1064 ? 21.242 -15.572 6.954 1.00 85.69 1064 THR A C 1
ATOM 8685 O O . THR A 1 1064 ? 22.037 -15.868 6.068 1.00 85.69 1064 THR A O 1
ATOM 8688 N N . ARG A 1 1065 ? 20.291 -14.654 6.763 1.00 79.19 1065 ARG A N 1
ATOM 8689 C CA . ARG A 1 1065 ? 20.057 -13.944 5.491 1.00 79.19 1065 ARG A CA 1
ATOM 8690 C C . ARG A 1 1065 ? 20.814 -12.615 5.381 1.00 79.19 1065 ARG A C 1
ATOM 8692 O O . ARG A 1 1065 ? 20.429 -11.779 4.581 1.00 79.19 1065 ARG A O 1
ATOM 8699 N N . HIS A 1 1066 ? 21.850 -12.430 6.203 1.00 79.69 1066 HIS A N 1
ATOM 8700 C CA . HIS A 1 1066 ? 22.820 -11.323 6.224 1.00 79.69 1066 HIS A CA 1
ATOM 8701 C C . HIS A 1 1066 ? 22.285 -9.922 5.840 1.00 79.69 1066 HIS A C 1
ATOM 8703 O O . HIS A 1 1066 ? 22.048 -9.607 4.677 1.00 79.69 1066 HIS A O 1
ATOM 8709 N N . GLY A 1 1067 ? 22.193 -9.024 6.824 1.00 78.69 1067 GLY A N 1
ATOM 8710 C CA . GLY A 1 1067 ? 21.866 -7.612 6.599 1.00 78.69 1067 GLY A CA 1
ATOM 8711 C C . GLY A 1 1067 ? 23.041 -6.769 6.096 1.00 78.69 1067 GLY A C 1
ATOM 8712 O O . GLY A 1 1067 ? 24.070 -7.285 5.657 1.00 78.69 1067 GLY A O 1
ATOM 8713 N N . PHE A 1 1068 ? 22.909 -5.445 6.207 1.00 78.25 1068 PHE A N 1
ATOM 8714 C CA . PHE A 1 1068 ? 24.019 -4.525 5.943 1.00 78.25 1068 PHE A CA 1
ATOM 8715 C C . PHE A 1 1068 ? 25.203 -4.813 6.867 1.00 78.25 1068 PHE A C 1
ATOM 8717 O O . PHE A 1 1068 ? 25.035 -4.965 8.082 1.00 78.25 1068 PHE A O 1
ATOM 8724 N N . ASP A 1 1069 ? 26.395 -4.880 6.280 1.00 71.69 1069 ASP A N 1
ATOM 8725 C CA . ASP A 1 1069 ? 27.632 -4.937 7.042 1.00 71.69 1069 ASP A CA 1
ATOM 8726 C C . ASP A 1 1069 ? 27.796 -3.650 7.848 1.00 71.69 1069 ASP A C 1
ATOM 8728 O O . ASP A 1 1069 ? 27.408 -2.563 7.421 1.00 71.69 1069 ASP A O 1
ATOM 8732 N N . SER A 1 1070 ? 28.331 -3.788 9.050 1.00 63.38 1070 SER A N 1
ATOM 8733 C CA . SER A 1 1070 ? 28.577 -2.651 9.920 1.00 63.38 1070 SER A CA 1
ATOM 8734 C C . SER A 1 1070 ? 29.817 -2.741 10.778 1.00 63.38 1070 SER A C 1
ATOM 8736 O O . SER A 1 1070 ? 30.088 -1.803 11.525 1.00 63.38 1070 SER A O 1
ATOM 8738 N N . ASN A 1 1071 ? 30.537 -3.858 10.697 1.00 60.16 1071 ASN A N 1
ATOM 8739 C CA . ASN A 1 1071 ? 31.672 -4.118 11.567 1.00 60.16 1071 ASN A CA 1
ATOM 8740 C C . ASN A 1 1071 ? 32.942 -4.495 10.785 1.00 60.16 1071 ASN A C 1
ATOM 8742 O O . ASN A 1 1071 ? 34.010 -4.441 11.389 1.00 60.16 1071 ASN A O 1
ATOM 8746 N N . MET A 1 1072 ? 32.883 -4.832 9.484 1.00 61.59 1072 MET A N 1
ATOM 8747 C CA . MET A 1 1072 ? 34.115 -5.102 8.726 1.00 61.59 1072 MET A CA 1
ATOM 8748 C C . MET A 1 1072 ? 34.880 -3.822 8.369 1.00 61.59 1072 MET A C 1
ATOM 8750 O O . MET A 1 1072 ? 34.313 -2.820 7.928 1.00 61.59 1072 MET A O 1
ATOM 8754 N N . MET A 1 1073 ? 36.205 -3.883 8.517 1.00 58.28 1073 MET A N 1
ATOM 8755 C CA . MET A 1 1073 ? 37.140 -2.842 8.091 1.00 58.28 1073 MET A CA 1
ATOM 8756 C C . MET A 1 1073 ? 38.036 -3.363 6.962 1.00 58.28 1073 MET A C 1
ATOM 8758 O O . MET A 1 1073 ? 38.387 -4.545 6.930 1.00 58.28 1073 MET A O 1
ATOM 8762 N N . GLN A 1 1074 ? 38.403 -2.483 6.026 1.00 60.53 1074 GLN A N 1
ATOM 8763 C CA . GLN A 1 1074 ? 39.341 -2.801 4.948 1.00 60.53 1074 GLN A CA 1
ATOM 8764 C C . GLN A 1 1074 ? 40.696 -2.154 5.228 1.00 60.53 1074 GLN A C 1
ATOM 8766 O O . GLN A 1 1074 ? 40.768 -1.006 5.671 1.00 60.53 1074 GLN A O 1
ATOM 8771 N N . ILE A 1 1075 ? 41.762 -2.899 4.944 1.00 59.03 1075 ILE A N 1
ATOM 8772 C CA . ILE A 1 1075 ? 43.142 -2.431 5.037 1.00 59.03 1075 ILE A CA 1
ATOM 8773 C C . ILE A 1 1075 ? 43.773 -2.554 3.654 1.00 59.03 1075 ILE A C 1
ATOM 8775 O O . ILE A 1 1075 ? 43.749 -3.625 3.036 1.00 59.03 1075 ILE A O 1
ATOM 8779 N N . LYS A 1 1076 ? 44.338 -1.445 3.173 1.00 57.94 1076 LYS A N 1
ATOM 8780 C CA . LYS A 1 1076 ? 45.230 -1.426 2.014 1.00 57.94 1076 LYS A CA 1
ATOM 8781 C C . LYS A 1 1076 ? 46.650 -1.158 2.491 1.00 57.94 1076 LYS A C 1
ATOM 8783 O O . LYS A 1 1076 ? 46.876 -0.247 3.282 1.00 57.94 1076 LYS A O 1
ATOM 8788 N N . PHE A 1 1077 ? 47.580 -1.961 1.996 1.00 56.88 1077 PHE A N 1
ATOM 8789 C CA . PHE A 1 1077 ? 49.010 -1.769 2.197 1.00 56.88 1077 PHE A CA 1
ATOM 8790 C C . PHE A 1 1077 ? 49.541 -0.939 1.015 1.00 56.88 1077 PHE A C 1
ATOM 8792 O O . PHE A 1 1077 ? 49.326 -1.324 -0.135 1.00 56.88 1077 PHE A O 1
ATOM 8799 N N . SER A 1 1078 ? 50.142 0.224 1.280 1.00 48.50 1078 SER A N 1
ATOM 8800 C CA . SER A 1 1078 ? 50.771 1.099 0.276 1.00 48.50 1078 SER A CA 1
ATOM 8801 C C . SER A 1 1078 ? 52.171 0.594 -0.100 1.00 48.50 1078 SER A C 1
ATOM 8803 O O . SER A 1 1078 ? 52.862 0.012 0.731 1.00 48.50 1078 SER A O 1
ATOM 8805 N N . GLU A 1 1079 ? 52.591 0.813 -1.352 1.00 45.62 1079 GLU A N 1
ATOM 8806 C CA . GLU A 1 1079 ? 53.901 0.364 -1.864 1.00 45.62 1079 GLU A CA 1
ATOM 8807 C C . GLU A 1 1079 ? 55.080 1.277 -1.473 1.00 45.62 1079 GLU A C 1
ATOM 8809 O O . GLU A 1 1079 ? 56.218 0.822 -1.536 1.00 45.62 1079 GLU A O 1
ATOM 8814 N N . ASP A 1 1080 ? 54.827 2.517 -1.034 1.00 46.44 1080 ASP A N 1
ATOM 8815 C CA . ASP A 1 1080 ? 55.846 3.585 -1.036 1.00 46.44 1080 ASP A CA 1
ATOM 8816 C C . ASP A 1 1080 ? 56.209 4.197 0.335 1.00 46.44 1080 ASP A C 1
ATOM 8818 O O . ASP A 1 1080 ? 56.995 5.142 0.377 1.00 46.44 1080 ASP A O 1
ATOM 8822 N N . ASP A 1 1081 ? 55.710 3.677 1.462 1.00 42.94 1081 ASP A N 1
ATOM 8823 C CA . ASP A 1 1081 ? 56.019 4.249 2.783 1.00 42.94 1081 ASP A CA 1
ATOM 8824 C C . ASP A 1 1081 ? 56.930 3.327 3.611 1.00 42.94 1081 ASP A C 1
ATOM 8826 O O . ASP A 1 1081 ? 56.497 2.291 4.119 1.00 42.94 1081 ASP A O 1
ATOM 8830 N N . GLU A 1 1082 ? 58.186 3.749 3.821 1.00 44.97 1082 GLU A N 1
ATOM 8831 C CA . GLU A 1 1082 ? 59.162 3.122 4.741 1.00 44.97 1082 GLU A CA 1
ATOM 8832 C C . GLU A 1 1082 ? 58.667 3.051 6.208 1.00 44.97 1082 GLU A C 1
ATOM 8834 O O . GLU A 1 1082 ? 59.273 2.365 7.030 1.00 44.97 1082 GLU A O 1
ATOM 8839 N N . ASP A 1 1083 ? 57.538 3.698 6.525 1.00 44.00 1083 ASP A N 1
ATOM 8840 C CA . ASP A 1 1083 ? 56.946 3.795 7.864 1.00 44.00 1083 ASP A CA 1
ATOM 8841 C C . ASP A 1 1083 ? 55.768 2.828 8.134 1.00 44.00 1083 ASP A C 1
ATOM 8843 O O . ASP A 1 1083 ? 55.145 2.921 9.194 1.00 44.00 1083 ASP A O 1
ATOM 8847 N N . ASN A 1 1084 ? 55.439 1.880 7.239 1.00 47.31 1084 ASN A N 1
ATOM 8848 C CA . ASN A 1 1084 ? 54.365 0.888 7.471 1.00 47.31 1084 ASN A CA 1
ATOM 8849 C C . ASN A 1 1084 ? 53.020 1.524 7.913 1.00 47.31 1084 ASN A C 1
ATOM 8851 O O . ASN A 1 1084 ? 52.290 0.985 8.752 1.00 47.31 1084 ASN A O 1
ATOM 8855 N N . ILE A 1 1085 ? 52.659 2.692 7.367 1.00 43.72 1085 ILE A N 1
ATOM 8856 C CA . ILE A 1 1085 ? 51.389 3.350 7.699 1.00 43.72 1085 ILE A CA 1
ATOM 8857 C C . ILE A 1 1085 ? 50.268 2.692 6.885 1.00 43.72 1085 ILE A C 1
ATOM 8859 O O . ILE A 1 1085 ? 49.927 3.112 5.786 1.00 43.72 1085 ILE A O 1
ATOM 8863 N N . SER A 1 1086 ? 49.673 1.635 7.438 1.00 50.38 1086 SER A N 1
ATOM 8864 C CA . SER A 1 1086 ? 48.458 1.019 6.895 1.00 50.38 1086 SER A CA 1
ATOM 8865 C C . SER A 1 1086 ? 47.288 2.014 6.946 1.00 50.38 1086 SER A C 1
ATOM 8867 O O . SER A 1 1086 ? 46.893 2.445 8.035 1.00 50.38 1086 SER A O 1
ATOM 8869 N N . GLU A 1 1087 ? 46.703 2.369 5.799 1.00 50.50 1087 GLU A N 1
ATOM 8870 C CA . GLU A 1 1087 ? 45.544 3.266 5.749 1.00 50.50 1087 GLU A CA 1
ATOM 8871 C C . GLU A 1 1087 ? 44.268 2.486 6.120 1.00 50.50 1087 GLU A C 1
ATOM 8873 O O . GLU A 1 1087 ? 43.736 1.691 5.340 1.00 50.50 1087 GLU A O 1
ATOM 8878 N N . TYR A 1 1088 ? 43.772 2.689 7.345 1.00 53.44 1088 TYR A N 1
ATOM 8879 C CA . TYR A 1 1088 ? 42.520 2.089 7.811 1.00 53.44 1088 TYR A CA 1
ATOM 8880 C C . TYR A 1 1088 ? 41.339 2.848 7.218 1.00 53.44 1088 TYR A C 1
ATOM 8882 O O . TYR A 1 1088 ? 40.973 3.924 7.696 1.00 53.44 1088 TYR A O 1
ATOM 8890 N N . THR A 1 1089 ? 40.694 2.278 6.205 1.00 51.09 1089 THR A N 1
ATOM 8891 C CA . THR A 1 1089 ? 39.436 2.829 5.702 1.00 51.09 1089 THR A CA 1
ATOM 8892 C C . THR A 1 1089 ? 38.270 2.039 6.284 1.00 51.09 1089 THR A C 1
ATOM 8894 O O . THR A 1 1089 ? 38.067 0.862 5.977 1.00 51.09 1089 THR A O 1
ATOM 8897 N N . ARG A 1 1090 ? 37.444 2.695 7.112 1.00 47.59 1090 ARG A N 1
ATOM 8898 C CA . ARG A 1 1090 ? 36.076 2.202 7.316 1.00 47.59 1090 ARG A CA 1
ATOM 8899 C C . ARG A 1 1090 ? 35.378 2.227 5.964 1.00 47.59 1090 ARG A C 1
ATOM 8901 O O . ARG A 1 1090 ? 35.427 3.242 5.270 1.00 47.59 1090 ARG A O 1
ATOM 8908 N N . VAL A 1 1091 ? 34.711 1.133 5.614 1.00 46.78 1091 VAL A N 1
ATOM 8909 C CA . VAL A 1 1091 ? 33.942 1.014 4.365 1.00 46.78 1091 VAL A CA 1
ATOM 8910 C C . VAL A 1 1091 ? 32.893 2.140 4.259 1.00 46.78 1091 VAL A C 1
ATOM 8912 O O . VAL A 1 1091 ? 32.673 2.689 3.179 1.00 46.78 1091 VAL A O 1
ATOM 8915 N N . ASP A 1 1092 ? 32.371 2.602 5.402 1.00 42.94 1092 ASP A N 1
ATOM 8916 C CA . ASP A 1 1092 ? 31.445 3.741 5.524 1.00 42.94 1092 ASP A CA 1
ATOM 8917 C C . ASP A 1 1092 ? 32.031 5.087 5.047 1.00 42.94 1092 ASP A C 1
ATOM 8919 O O . ASP A 1 1092 ? 31.287 6.002 4.683 1.00 42.94 1092 ASP A O 1
ATOM 8923 N N . GLY A 1 1093 ? 33.362 5.213 4.952 1.00 39.91 1093 GLY A N 1
ATOM 8924 C CA . GLY A 1 1093 ? 34.043 6.400 4.423 1.00 39.91 1093 GLY A CA 1
ATOM 8925 C C . GLY A 1 1093 ? 33.689 6.724 2.964 1.00 39.91 1093 GLY A C 1
ATOM 8926 O O . GLY A 1 1093 ? 33.879 7.858 2.526 1.00 39.91 1093 GLY A O 1
ATOM 8927 N N . GLN A 1 1094 ? 33.113 5.765 2.222 1.00 45.47 1094 GLN A N 1
ATOM 8928 C CA . GLN A 1 1094 ? 32.641 5.942 0.842 1.00 45.47 1094 GLN A CA 1
ATOM 8929 C C . GLN A 1 1094 ? 31.127 6.213 0.711 1.00 45.47 1094 GLN A C 1
ATOM 8931 O O . GLN A 1 1094 ? 30.639 6.334 -0.414 1.00 45.47 1094 GLN A O 1
ATOM 8936 N N . ARG A 1 1095 ? 30.364 6.320 1.814 1.00 56.47 1095 ARG A N 1
ATOM 8937 C CA . ARG A 1 1095 ? 28.889 6.495 1.810 1.00 56.47 1095 ARG A CA 1
ATOM 8938 C C . ARG A 1 1095 ? 28.107 5.423 1.011 1.00 56.47 1095 ARG A C 1
ATOM 8940 O O . ARG A 1 1095 ? 27.020 5.716 0.511 1.00 56.47 1095 ARG A O 1
ATOM 8947 N N . LYS A 1 1096 ? 28.632 4.197 0.858 1.00 64.50 1096 LYS A N 1
ATOM 8948 C CA . LYS A 1 1096 ? 27.975 3.077 0.144 1.00 64.50 1096 LYS A CA 1
ATOM 8949 C C . LYS A 1 1096 ? 27.676 1.910 1.091 1.00 64.50 1096 LYS A C 1
ATOM 8951 O O . LYS A 1 1096 ? 28.585 1.397 1.733 1.00 64.50 1096 LYS A O 1
ATOM 8956 N N . PHE A 1 1097 ? 26.423 1.449 1.124 1.00 74.44 1097 PHE A N 1
ATOM 8957 C CA . PHE A 1 1097 ? 25.953 0.410 2.052 1.00 74.44 1097 PHE A CA 1
ATOM 8958 C C . PHE A 1 1097 ? 26.058 -0.994 1.447 1.00 74.44 1097 PHE A C 1
ATOM 8960 O O . PHE A 1 1097 ? 25.320 -1.337 0.529 1.00 74.44 1097 PHE A O 1
ATOM 8967 N N . THR A 1 1098 ? 26.941 -1.849 1.951 1.00 77.12 1098 THR A N 1
ATOM 8968 C CA . THR A 1 1098 ? 27.142 -3.189 1.367 1.00 77.12 1098 THR A CA 1
ATOM 8969 C C . THR A 1 1098 ? 26.506 -4.262 2.246 1.00 77.12 1098 THR A C 1
ATOM 8971 O O . THR A 1 1098 ? 26.655 -4.234 3.466 1.00 77.12 1098 THR A O 1
ATOM 8974 N N . LEU A 1 1099 ? 25.762 -5.198 1.651 1.00 79.12 1099 LEU A N 1
ATOM 8975 C CA . LEU A 1 1099 ? 25.263 -6.368 2.376 1.00 79.12 1099 LEU A CA 1
ATOM 8976 C C . LEU A 1 1099 ? 26.438 -7.243 2.826 1.00 79.12 1099 LEU A C 1
ATOM 8978 O O . LEU A 1 1099 ? 27.400 -7.426 2.082 1.00 79.12 1099 LEU A O 1
ATOM 8982 N N . CYS A 1 1100 ? 26.348 -7.802 4.032 1.00 79.56 1100 CYS A N 1
ATOM 8983 C CA . CYS A 1 1100 ? 27.411 -8.604 4.638 1.00 79.56 1100 CYS A CA 1
ATOM 8984 C C . CYS A 1 1100 ? 27.768 -9.829 3.794 1.00 79.56 1100 CYS A C 1
ATOM 8986 O O . CYS A 1 1100 ? 28.949 -10.137 3.646 1.00 79.56 1100 CYS A O 1
ATOM 8988 N N . ASN A 1 1101 ? 26.781 -10.470 3.162 1.00 76.31 1101 ASN A N 1
ATOM 8989 C CA . ASN A 1 1101 ? 27.087 -11.477 2.162 1.00 76.31 1101 ASN A CA 1
ATOM 8990 C C . ASN A 1 1101 ? 27.821 -10.818 0.983 1.00 76.31 1101 ASN A C 1
ATOM 8992 O O . ASN A 1 1101 ? 28.927 -11.220 0.667 1.00 76.31 1101 ASN A O 1
ATOM 8996 N N . MET A 1 1102 ? 27.313 -9.777 0.330 1.00 75.00 1102 MET A N 1
ATOM 8997 C CA . MET A 1 1102 ? 27.932 -9.219 -0.890 1.00 75.00 1102 MET A CA 1
ATOM 8998 C C . MET A 1 1102 ? 29.329 -8.594 -0.697 1.00 75.00 1102 MET A C 1
ATOM 9000 O O . MET A 1 1102 ? 30.040 -8.409 -1.686 1.00 75.00 1102 MET A O 1
ATOM 9004 N N . HIS A 1 1103 ? 29.745 -8.292 0.538 1.00 74.56 1103 HIS A N 1
ATOM 9005 C CA . HIS A 1 1103 ? 31.015 -7.622 0.832 1.00 74.56 1103 HIS A CA 1
ATOM 9006 C C . HIS A 1 1103 ? 32.228 -8.380 0.276 1.00 74.56 1103 HIS A C 1
ATOM 9008 O O . HIS A 1 1103 ? 32.920 -7.871 -0.604 1.00 74.56 1103 HIS A O 1
ATOM 9014 N N . CYS A 1 1104 ? 32.444 -9.620 0.723 1.00 74.19 1104 CYS A N 1
ATOM 9015 C CA . CYS A 1 1104 ? 33.597 -10.420 0.301 1.00 74.19 1104 CYS A CA 1
ATOM 9016 C C . CYS A 1 1104 ? 33.558 -10.762 -1.195 1.00 74.19 1104 CYS A C 1
ATOM 9018 O O . CYS A 1 1104 ? 34.591 -10.795 -1.856 1.00 74.19 1104 CYS A O 1
ATOM 9020 N N . LYS A 1 1105 ? 32.356 -10.939 -1.757 1.00 71.88 1105 LYS A N 1
ATOM 9021 C CA . LYS A 1 1105 ? 32.176 -11.216 -3.185 1.00 71.88 1105 LYS A CA 1
ATOM 9022 C C . LYS A 1 1105 ? 32.627 -10.057 -4.074 1.00 71.88 1105 LYS A C 1
ATOM 9024 O O . LYS A 1 1105 ? 33.250 -10.282 -5.107 1.00 71.88 1105 LYS A O 1
ATOM 9029 N N . ASN A 1 1106 ? 32.322 -8.821 -3.681 1.00 67.38 1106 ASN A N 1
ATOM 9030 C CA . ASN A 1 1106 ? 32.693 -7.633 -4.452 1.00 67.38 1106 ASN A CA 1
ATOM 9031 C C . ASN A 1 1106 ? 34.207 -7.367 -4.454 1.00 67.38 1106 ASN A C 1
ATOM 9033 O O . ASN A 1 1106 ? 34.685 -6.640 -5.323 1.00 67.38 1106 ASN A O 1
ATOM 9037 N N . LEU A 1 1107 ? 34.948 -7.935 -3.499 1.00 67.19 1107 LEU A N 1
ATOM 9038 C CA . LEU A 1 1107 ? 36.397 -7.775 -3.392 1.00 67.19 1107 LEU A CA 1
ATOM 9039 C C . LEU A 1 1107 ? 37.182 -8.686 -4.345 1.00 67.19 1107 LEU A C 1
ATOM 9041 O O . LEU A 1 1107 ? 38.354 -8.416 -4.591 1.00 67.19 1107 LEU A O 1
ATOM 9045 N N . GLY A 1 1108 ? 36.558 -9.728 -4.909 1.00 68.75 1108 GLY A N 1
ATOM 9046 C CA . GLY A 1 1108 ? 37.290 -10.753 -5.657 1.00 68.75 1108 GLY A CA 1
ATOM 9047 C C . GLY A 1 1108 ? 38.293 -11.471 -4.750 1.00 68.75 1108 GLY A C 1
ATOM 9048 O O . GLY A 1 1108 ? 38.019 -11.646 -3.565 1.00 68.75 1108 GLY A O 1
ATOM 9049 N N . ARG A 1 1109 ? 39.453 -11.886 -5.268 1.00 70.00 1109 ARG A N 1
ATOM 9050 C CA . ARG A 1 1109 ? 40.495 -12.548 -4.458 1.00 70.00 1109 ARG A CA 1
ATOM 9051 C C . ARG A 1 1109 ? 40.940 -11.644 -3.299 1.00 70.00 1109 ARG A C 1
ATOM 9053 O O . ARG A 1 1109 ? 41.374 -10.516 -3.518 1.00 70.00 1109 ARG A O 1
ATOM 9060 N N . HIS A 1 1110 ? 40.783 -12.132 -2.070 1.00 74.81 1110 HIS A N 1
ATOM 9061 C CA . HIS A 1 1110 ? 41.076 -11.406 -0.832 1.00 74.81 1110 HIS A CA 1
ATOM 9062 C C . HIS A 1 1110 ? 41.480 -12.375 0.282 1.00 74.81 1110 HIS A C 1
ATOM 9064 O O . HIS A 1 1110 ? 41.231 -13.577 0.196 1.00 74.81 1110 HIS A O 1
ATOM 9070 N N . ARG A 1 1111 ? 42.071 -11.838 1.353 1.00 75.00 1111 ARG A N 1
ATOM 9071 C CA . ARG A 1 1111 ? 42.430 -12.589 2.567 1.00 75.00 1111 ARG A CA 1
ATOM 9072 C C . ARG A 1 1111 ? 41.898 -11.904 3.823 1.00 75.00 1111 ARG A C 1
ATOM 9074 O O . ARG A 1 1111 ? 41.674 -10.690 3.823 1.00 75.00 1111 ARG A O 1
ATOM 9081 N N . HIS A 1 1112 ? 41.709 -12.679 4.887 1.00 79.25 1112 HIS A N 1
ATOM 9082 C CA . HIS A 1 1112 ? 41.207 -12.190 6.176 1.00 79.25 1112 HIS A CA 1
ATOM 9083 C C . HIS A 1 1112 ? 42.315 -12.158 7.222 1.00 79.25 1112 HIS A C 1
ATOM 9085 O O . HIS A 1 1112 ? 43.258 -12.941 7.142 1.00 79.25 1112 HIS A O 1
ATOM 9091 N N . ILE A 1 1113 ? 42.193 -11.269 8.207 1.00 78.31 1113 ILE A N 1
ATOM 9092 C CA . ILE A 1 1113 ? 43.036 -11.251 9.409 1.00 78.31 1113 ILE A CA 1
ATOM 9093 C C . ILE A 1 1113 ? 42.201 -11.679 10.615 1.00 78.31 1113 ILE A C 1
ATOM 9095 O O . ILE A 1 1113 ? 41.141 -11.100 10.867 1.00 78.31 1113 ILE A O 1
ATOM 9099 N N . ASP A 1 1114 ? 42.725 -12.628 11.390 1.00 79.25 1114 ASP A N 1
ATOM 9100 C CA . ASP A 1 1114 ? 42.171 -13.046 12.681 1.00 79.25 1114 ASP A CA 1
ATOM 9101 C C . ASP A 1 1114 ? 43.282 -13.198 13.741 1.00 79.25 1114 ASP A C 1
ATOM 9103 O O . ASP A 1 1114 ? 44.472 -13.220 13.418 1.00 79.25 1114 ASP A O 1
ATOM 9107 N N . TYR A 1 1115 ? 42.919 -13.278 15.022 1.00 83.00 1115 TYR A N 1
ATOM 9108 C CA . TYR A 1 1115 ? 43.884 -13.512 16.092 1.00 83.00 1115 TYR A CA 1
ATOM 9109 C C . TYR A 1 1115 ? 44.500 -14.909 15.981 1.00 83.00 1115 TYR A C 1
ATOM 9111 O O . TYR A 1 1115 ? 43.816 -15.898 15.689 1.00 83.00 1115 TYR A O 1
ATOM 9119 N N . CYS A 1 1116 ? 45.803 -14.986 16.257 1.00 82.00 1116 CYS A N 1
ATOM 9120 C CA . CYS A 1 1116 ? 46.512 -16.255 16.288 1.00 82.00 1116 CYS A CA 1
ATOM 9121 C C . CYS A 1 1116 ? 45.996 -17.111 17.454 1.00 82.00 1116 CYS A C 1
ATOM 9123 O O . CYS A 1 1116 ? 45.875 -16.625 18.582 1.00 82.00 1116 CYS A O 1
ATOM 9125 N N . GLN A 1 1117 ? 45.653 -18.372 17.176 1.00 77.69 1117 GLN A N 1
ATOM 9126 C CA . GLN A 1 1117 ? 45.168 -19.318 18.192 1.00 77.69 1117 GLN A CA 1
ATOM 9127 C C . GLN A 1 1117 ? 46.304 -20.138 18.822 1.00 77.69 1117 GLN A C 1
ATOM 9129 O O . GLN A 1 1117 ? 46.178 -20.546 19.974 1.00 77.69 1117 GLN A O 1
ATOM 9134 N N . ASP A 1 1118 ? 47.400 -20.364 18.089 1.00 72.81 1118 ASP A N 1
ATOM 9135 C CA . ASP A 1 1118 ? 48.571 -21.111 18.562 1.00 72.81 1118 ASP A CA 1
ATOM 9136 C C . ASP A 1 1118 ? 49.848 -20.624 17.856 1.00 72.81 1118 ASP A C 1
ATOM 9138 O O . ASP A 1 1118 ? 50.116 -20.965 16.700 1.00 72.81 1118 ASP A O 1
ATOM 9142 N N . GLU A 1 1119 ? 50.653 -19.829 18.562 1.00 64.44 1119 GLU A N 1
ATOM 9143 C CA . GLU A 1 1119 ? 51.894 -19.263 18.023 1.00 64.44 1119 GLU A CA 1
ATOM 9144 C C . GLU A 1 1119 ? 52.962 -20.320 17.700 1.00 64.44 1119 GLU A C 1
ATOM 9146 O O . GLU A 1 1119 ? 53.806 -20.089 16.835 1.00 64.44 1119 GLU A O 1
ATOM 9151 N N . VAL A 1 1120 ? 52.955 -21.468 18.384 1.00 63.75 1120 VAL A N 1
ATOM 9152 C CA . VAL A 1 1120 ? 53.978 -22.514 18.221 1.00 63.75 1120 VAL A CA 1
ATOM 9153 C C . VAL A 1 1120 ? 53.706 -23.312 16.950 1.00 63.75 1120 VAL A C 1
ATOM 9155 O O . VAL A 1 1120 ? 54.631 -23.609 16.193 1.00 63.75 1120 VAL A O 1
ATOM 9158 N N . ILE A 1 1121 ? 52.433 -23.612 16.681 1.00 62.78 1121 ILE A N 1
ATOM 9159 C CA . ILE A 1 1121 ? 52.007 -24.313 15.465 1.00 62.78 1121 ILE A CA 1
ATOM 9160 C C . ILE A 1 1121 ? 52.139 -23.400 14.239 1.00 62.78 1121 ILE A C 1
ATOM 9162 O O . ILE A 1 1121 ? 52.647 -23.847 13.211 1.00 62.78 1121 ILE A O 1
ATOM 9166 N N . CYS A 1 1122 ? 51.752 -22.123 14.342 1.00 62.78 1122 CYS A N 1
ATOM 9167 C CA . CYS A 1 1122 ? 51.755 -21.195 13.201 1.00 62.78 1122 CYS A CA 1
ATOM 9168 C C . CYS A 1 1122 ? 53.163 -20.778 12.741 1.00 62.78 1122 CYS A C 1
ATOM 9170 O O . CYS A 1 1122 ? 53.342 -20.443 11.572 1.00 62.78 1122 CYS A O 1
ATOM 9172 N N . LYS A 1 1123 ? 54.164 -20.830 13.634 1.00 61.66 1123 LYS A N 1
ATOM 9173 C CA . LYS A 1 1123 ? 55.582 -20.567 13.318 1.00 61.66 1123 LYS A CA 1
ATOM 9174 C C . LYS A 1 1123 ? 56.337 -21.804 12.814 1.00 61.66 1123 LYS A C 1
ATOM 9176 O O . LYS A 1 1123 ? 57.469 -21.682 12.354 1.00 61.66 1123 LYS A O 1
ATOM 9181 N N . SER A 1 1124 ? 55.743 -22.997 12.904 1.00 57.47 1124 SER A N 1
ATOM 9182 C CA . SER A 1 1124 ? 56.337 -24.222 12.364 1.00 57.47 1124 SER A CA 1
ATOM 9183 C C . SER A 1 1124 ? 56.042 -24.333 10.861 1.00 57.47 1124 SER A C 1
ATOM 9185 O O . SER A 1 1124 ? 54.890 -24.234 10.453 1.00 57.47 1124 SER A O 1
ATOM 9187 N N . GLU A 1 1125 ? 57.062 -24.557 10.023 1.00 51.59 1125 GLU A N 1
ATOM 9188 C CA . GLU A 1 1125 ? 56.965 -24.642 8.546 1.00 51.59 1125 GLU A CA 1
ATOM 9189 C C . GLU A 1 1125 ? 56.124 -25.834 8.010 1.00 51.59 1125 GLU A C 1
ATOM 9191 O O . GLU A 1 1125 ? 56.206 -26.193 6.835 1.00 51.59 1125 GLU A O 1
ATOM 9196 N N . ASN A 1 1126 ? 55.268 -26.448 8.832 1.00 47.91 1126 ASN A N 1
ATOM 9197 C CA . ASN A 1 1126 ? 54.354 -27.512 8.422 1.00 47.91 1126 ASN A CA 1
ATOM 9198 C C . ASN A 1 1126 ? 52.989 -26.944 7.995 1.00 47.91 1126 ASN A C 1
ATOM 9200 O O . ASN A 1 1126 ? 51.989 -27.034 8.703 1.00 47.91 1126 ASN A O 1
ATOM 9204 N N . GLN A 1 1127 ? 52.995 -26.361 6.795 1.00 53.28 1127 GLN A N 1
ATOM 9205 C CA . GLN A 1 1127 ? 51.928 -26.338 5.781 1.00 53.28 1127 GLN A CA 1
ATOM 9206 C C . GLN A 1 1127 ? 50.488 -26.640 6.259 1.00 53.28 1127 GLN A C 1
ATOM 9208 O O . GLN A 1 1127 ? 49.953 -27.726 6.028 1.00 53.28 1127 GLN A O 1
ATOM 9213 N N . ARG A 1 1128 ? 49.789 -25.638 6.805 1.00 57.22 1128 ARG A N 1
ATOM 9214 C CA . ARG A 1 1128 ? 48.341 -25.511 6.569 1.00 57.22 1128 ARG A CA 1
ATOM 9215 C C . ARG A 1 1128 ? 48.144 -24.489 5.456 1.00 57.22 1128 ARG A C 1
ATOM 9217 O O . ARG A 1 1128 ? 48.529 -23.340 5.619 1.00 57.22 1128 ARG A O 1
ATOM 9224 N N . HIS A 1 1129 ? 47.536 -24.898 4.344 1.00 64.38 1129 HIS A N 1
ATOM 9225 C CA . HIS A 1 1129 ? 47.277 -24.026 3.187 1.00 64.38 1129 HIS A CA 1
ATOM 9226 C C . HIS A 1 1129 ? 46.348 -22.834 3.496 1.00 64.38 1129 HIS A C 1
ATOM 9228 O O . HIS A 1 1129 ? 46.234 -21.937 2.672 1.00 64.38 1129 HIS A O 1
ATOM 9234 N N . ASP A 1 1130 ? 45.724 -22.804 4.677 1.00 69.75 1130 ASP A N 1
ATOM 9235 C CA . ASP A 1 1130 ? 44.696 -21.837 5.069 1.00 69.75 1130 ASP A CA 1
ATOM 9236 C C . ASP A 1 1130 ? 45.154 -20.761 6.076 1.00 69.75 1130 ASP A C 1
ATOM 9238 O O . ASP A 1 1130 ? 44.344 -19.903 6.426 1.00 69.75 1130 ASP A O 1
ATOM 9242 N N . ILE A 1 1131 ? 46.395 -20.802 6.591 1.00 76.88 1131 ILE A N 1
ATOM 9243 C CA . ILE A 1 1131 ? 46.879 -19.909 7.670 1.00 76.88 1131 ILE A CA 1
ATOM 9244 C C . ILE A 1 1131 ? 48.321 -19.461 7.401 1.00 76.88 1131 ILE A C 1
ATOM 9246 O O . ILE A 1 1131 ? 49.172 -20.285 7.072 1.00 76.88 1131 ILE A O 1
ATOM 9250 N N . LYS A 1 1132 ? 48.623 -18.179 7.629 1.00 76.38 1132 LYS A N 1
ATOM 9251 C CA . LYS A 1 1132 ? 49.988 -17.634 7.639 1.00 76.38 1132 LYS A CA 1
ATOM 9252 C C . LYS A 1 1132 ? 50.151 -16.608 8.756 1.00 76.38 1132 LYS A C 1
ATOM 9254 O O . LYS A 1 1132 ? 49.405 -15.635 8.797 1.00 76.38 1132 LYS A O 1
ATOM 9259 N N . HIS A 1 1133 ? 51.138 -16.805 9.625 1.00 80.50 1133 HIS A N 1
ATOM 9260 C CA . HIS A 1 1133 ? 51.405 -15.881 10.726 1.00 80.50 1133 HIS A CA 1
ATOM 9261 C C . HIS A 1 1133 ? 51.830 -14.494 10.228 1.00 80.50 1133 HIS A C 1
ATOM 9263 O O . HIS A 1 1133 ? 52.492 -14.378 9.193 1.00 80.50 1133 HIS A O 1
ATOM 9269 N N . ILE A 1 1134 ? 51.443 -13.452 10.965 1.00 77.19 1134 ILE A N 1
ATOM 9270 C CA . ILE A 1 1134 ? 51.844 -12.071 10.703 1.00 77.19 1134 ILE A CA 1
ATOM 9271 C C . ILE A 1 1134 ? 52.863 -11.649 11.759 1.00 77.19 1134 ILE A C 1
ATOM 9273 O O . ILE A 1 1134 ? 52.511 -11.450 12.919 1.00 77.19 1134 ILE A O 1
ATOM 9277 N N . ASP A 1 1135 ? 54.115 -11.477 11.337 1.00 72.75 1135 ASP A N 1
ATOM 9278 C CA . ASP A 1 1135 ? 55.207 -11.038 12.218 1.00 72.75 1135 ASP A CA 1
ATOM 9279 C C . ASP A 1 1135 ? 55.177 -9.517 12.502 1.00 72.75 1135 ASP A C 1
ATOM 9281 O O . ASP A 1 1135 ? 55.884 -9.024 13.380 1.00 72.75 1135 ASP A O 1
ATOM 9285 N N . GLU A 1 1136 ? 54.352 -8.761 11.771 1.00 72.81 1136 GLU A N 1
ATOM 9286 C CA . GLU A 1 1136 ? 54.216 -7.304 11.884 1.00 72.81 1136 GLU A CA 1
ATOM 9287 C C . GLU A 1 1136 ? 53.167 -6.878 12.930 1.00 72.81 1136 GLU A C 1
ATOM 9289 O O . GLU A 1 1136 ? 52.121 -7.507 13.114 1.00 72.81 1136 GLU A O 1
ATOM 9294 N N . GLN A 1 1137 ? 53.409 -5.742 13.590 1.00 73.81 1137 GLN A N 1
ATOM 9295 C CA . GLN A 1 1137 ? 52.497 -5.156 14.578 1.00 73.81 1137 GLN A CA 1
ATOM 9296 C C . GLN A 1 1137 ? 51.330 -4.407 13.909 1.00 73.81 1137 GLN A C 1
ATOM 9298 O O . GLN A 1 1137 ? 51.373 -3.194 13.715 1.00 73.81 1137 GLN A O 1
ATOM 9303 N N . ILE A 1 1138 ? 50.258 -5.129 13.578 1.00 69.44 1138 ILE A N 1
ATOM 9304 C CA . ILE A 1 1138 ? 49.070 -4.577 12.896 1.00 69.44 1138 ILE A CA 1
ATOM 9305 C C . ILE A 1 1138 ? 47.959 -4.217 13.904 1.00 69.44 1138 ILE A C 1
ATOM 9307 O O . ILE A 1 1138 ? 47.704 -4.976 14.840 1.00 69.44 1138 ILE A O 1
ATOM 9311 N N . GLN A 1 1139 ? 47.256 -3.091 13.725 1.00 62.84 1139 GLN A N 1
ATOM 9312 C CA . GLN A 1 1139 ? 46.080 -2.726 14.541 1.00 62.84 1139 GLN A CA 1
ATOM 9313 C C . GLN A 1 1139 ? 44.817 -3.497 14.105 1.00 62.84 1139 GLN A C 1
ATOM 9315 O O . GLN A 1 1139 ? 44.716 -3.899 12.948 1.00 62.84 1139 GLN A O 1
ATOM 9320 N N . PRO A 1 1140 ? 43.802 -3.668 14.977 1.00 60.16 1140 PRO A N 1
ATOM 9321 C CA . PRO A 1 1140 ? 43.731 -3.288 16.386 1.00 60.16 1140 PRO A CA 1
ATOM 9322 C C . PRO A 1 1140 ? 44.524 -4.250 17.282 1.00 60.16 1140 PRO A C 1
ATOM 9324 O O . PRO A 1 1140 ? 44.632 -5.446 16.998 1.00 60.16 1140 PRO A O 1
ATOM 9327 N N . ASN A 1 1141 ? 45.040 -3.728 18.398 1.00 70.12 1141 ASN A N 1
ATOM 9328 C CA . ASN A 1 1141 ? 45.836 -4.458 19.396 1.00 70.12 1141 ASN A CA 1
ATOM 9329 C C . ASN A 1 1141 ? 47.144 -5.028 18.805 1.00 70.12 1141 ASN A C 1
ATOM 9331 O O . ASN A 1 1141 ? 47.222 -6.238 18.582 1.00 70.12 1141 ASN A O 1
ATOM 9335 N N . PRO A 1 1142 ? 48.156 -4.186 18.524 1.00 73.75 1142 PRO A N 1
ATOM 9336 C CA . PRO A 1 1142 ? 49.398 -4.577 17.843 1.00 73.75 1142 PRO A CA 1
ATOM 9337 C C . PRO A 1 1142 ? 50.198 -5.639 18.604 1.00 73.75 1142 PRO A C 1
ATOM 9339 O O . PRO A 1 1142 ? 50.868 -6.453 17.980 1.00 73.75 1142 PRO A O 1
ATOM 9342 N N . ASP A 1 1143 ? 50.057 -5.680 19.930 1.00 78.25 1143 ASP A N 1
ATOM 9343 C CA . ASP A 1 1143 ? 50.746 -6.635 20.805 1.00 78.25 1143 ASP A CA 1
ATOM 9344 C C . ASP A 1 1143 ? 50.132 -8.040 20.780 1.00 78.25 1143 ASP A C 1
ATOM 9346 O O . ASP A 1 1143 ? 50.718 -8.985 21.304 1.00 78.25 1143 ASP A O 1
ATOM 9350 N N . ARG A 1 1144 ? 48.931 -8.193 20.203 1.00 81.50 1144 ARG A N 1
ATOM 9351 C CA . ARG A 1 1144 ? 48.280 -9.496 20.071 1.00 81.50 1144 ARG A CA 1
ATOM 9352 C C . ARG A 1 1144 ? 48.629 -10.099 18.703 1.00 81.50 1144 ARG A C 1
ATOM 9354 O O . ARG A 1 1144 ? 48.256 -9.483 17.694 1.00 81.50 1144 ARG A O 1
ATOM 9361 N N . PRO A 1 1145 ? 49.280 -11.279 18.657 1.00 79.75 1145 PRO A N 1
ATOM 9362 C CA . PRO A 1 1145 ? 49.663 -11.927 17.407 1.00 79.75 1145 PRO A CA 1
ATOM 9363 C C . PRO A 1 1145 ? 48.447 -12.260 16.539 1.00 79.75 1145 PRO A C 1
ATOM 9365 O O . PRO A 1 1145 ? 47.371 -12.609 17.042 1.00 79.75 1145 PRO A O 1
ATOM 9368 N N . LYS A 1 1146 ? 48.620 -12.139 15.223 1.00 82.75 1146 LYS A N 1
ATOM 9369 C CA . LYS A 1 1146 ? 47.564 -12.295 14.216 1.00 82.75 1146 LYS A CA 1
ATOM 9370 C C . LYS A 1 1146 ? 48.040 -13.199 13.093 1.00 82.75 1146 LYS A C 1
ATOM 9372 O O . LYS A 1 1146 ? 49.234 -13.268 12.818 1.00 82.75 1146 LYS A O 1
ATOM 9377 N N . ASP A 1 1147 ? 47.089 -13.827 12.421 1.00 80.81 1147 ASP A N 1
ATOM 9378 C CA . ASP A 1 1147 ? 47.333 -14.635 11.237 1.00 80.81 1147 ASP A CA 1
ATOM 9379 C C . ASP A 1 1147 ? 46.505 -14.097 10.067 1.00 80.81 1147 ASP A C 1
ATOM 9381 O O . ASP A 1 1147 ? 45.354 -13.680 10.234 1.00 80.81 1147 ASP A O 1
ATOM 9385 N N . PHE A 1 1148 ? 47.071 -14.160 8.865 1.00 79.50 1148 PHE A N 1
ATOM 9386 C CA . PHE A 1 1148 ? 46.276 -14.186 7.650 1.00 79.50 1148 PHE A CA 1
ATOM 9387 C C . PHE A 1 1148 ? 45.610 -15.557 7.539 1.00 79.50 1148 PHE A C 1
ATOM 9389 O O . PHE A 1 1148 ? 46.277 -16.585 7.671 1.00 79.50 1148 PHE A O 1
ATOM 9396 N N . ILE A 1 1149 ? 44.314 -15.576 7.252 1.00 79.38 1149 ILE A N 1
ATOM 9397 C CA . ILE A 1 1149 ? 43.539 -16.804 7.078 1.00 79.38 1149 ILE A CA 1
ATOM 9398 C C . ILE A 1 1149 ? 42.763 -16.798 5.758 1.00 79.38 1149 ILE A C 1
ATOM 9400 O O . ILE A 1 1149 ? 42.392 -15.736 5.239 1.00 79.38 1149 ILE A O 1
ATOM 9404 N N . SER A 1 1150 ? 42.523 -17.992 5.212 1.00 77.19 1150 SER A N 1
ATOM 9405 C CA . SER A 1 1150 ? 41.699 -18.183 4.014 1.00 77.19 1150 SER A CA 1
ATOM 9406 C C . SER A 1 1150 ? 40.229 -17.831 4.271 1.00 77.19 1150 SER A C 1
ATOM 9408 O O . SER A 1 1150 ? 39.755 -17.834 5.411 1.00 77.19 1150 SER A O 1
ATOM 9410 N N . HIS A 1 1151 ? 39.485 -17.534 3.200 1.00 78.69 1151 HIS A N 1
ATOM 9411 C CA . HIS A 1 1151 ? 38.057 -17.197 3.273 1.00 78.69 1151 HIS A CA 1
ATOM 9412 C C . HIS A 1 1151 ? 37.226 -18.310 3.927 1.00 78.69 1151 HIS A C 1
ATOM 9414 O O . HIS A 1 1151 ? 36.367 -18.054 4.769 1.00 78.69 1151 HIS A O 1
ATOM 9420 N N . LYS A 1 1152 ? 37.532 -19.559 3.571 1.00 78.38 1152 LYS A N 1
ATOM 9421 C CA . LYS A 1 1152 ? 36.874 -20.743 4.118 1.00 78.38 1152 LYS A CA 1
ATOM 9422 C C . LYS A 1 1152 ? 37.102 -20.862 5.625 1.00 78.38 1152 LYS A C 1
ATOM 9424 O O . LYS A 1 1152 ? 36.143 -20.966 6.388 1.00 78.38 1152 LYS A O 1
ATOM 9429 N N . LEU A 1 1153 ? 38.365 -20.802 6.057 1.00 78.75 1153 LEU A N 1
ATOM 9430 C CA . LEU A 1 1153 ? 38.713 -20.928 7.471 1.00 78.75 1153 LEU A CA 1
ATOM 9431 C C . LEU A 1 1153 ? 38.143 -19.774 8.304 1.00 78.75 1153 LEU A C 1
ATOM 9433 O O . LEU A 1 1153 ? 37.739 -19.973 9.449 1.00 78.75 1153 LEU A O 1
ATOM 9437 N N . PHE A 1 1154 ? 38.081 -18.574 7.727 1.00 80.88 1154 PHE A N 1
ATOM 9438 C CA . PHE A 1 1154 ? 37.430 -17.428 8.346 1.00 80.88 1154 PHE A CA 1
ATOM 9439 C C . PHE A 1 1154 ? 35.973 -17.732 8.719 1.00 80.88 1154 PHE A C 1
ATOM 9441 O O . PHE A 1 1154 ? 35.616 -17.596 9.890 1.00 80.88 1154 PHE A O 1
ATOM 9448 N N . TRP A 1 1155 ? 35.148 -18.217 7.785 1.00 80.31 1155 TRP A N 1
ATOM 9449 C CA . TRP A 1 1155 ? 33.752 -18.557 8.086 1.00 80.31 1155 TRP A CA 1
ATOM 9450 C C . TRP A 1 1155 ? 33.617 -19.747 9.039 1.00 80.31 1155 TRP A C 1
ATOM 9452 O O . TRP A 1 1155 ? 32.805 -19.675 9.963 1.00 80.31 1155 TRP A O 1
ATOM 9462 N N . GLU A 1 1156 ? 34.456 -20.780 8.906 1.00 81.94 1156 GLU A N 1
ATOM 9463 C CA . GLU A 1 1156 ? 34.498 -21.906 9.854 1.00 81.94 1156 GLU A CA 1
ATOM 9464 C C . GLU A 1 1156 ? 34.719 -21.425 11.298 1.00 81.94 1156 GLU A C 1
ATOM 9466 O O . GLU A 1 1156 ? 34.012 -21.862 12.208 1.00 81.94 1156 GLU A O 1
ATOM 9471 N N . ARG A 1 1157 ? 35.629 -20.463 11.512 1.00 83.50 1157 ARG A N 1
ATOM 9472 C CA . ARG A 1 1157 ? 35.880 -19.869 12.838 1.00 83.50 1157 ARG A CA 1
ATOM 9473 C C . ARG A 1 1157 ? 34.707 -19.048 13.372 1.00 83.50 1157 ARG A C 1
ATOM 9475 O O . ARG A 1 1157 ? 34.535 -18.970 14.586 1.00 83.50 1157 ARG A O 1
ATOM 9482 N N . THR A 1 1158 ? 33.887 -18.449 12.506 1.00 81.94 1158 THR A N 1
ATOM 9483 C CA . THR A 1 1158 ? 32.690 -17.712 12.954 1.00 81.94 1158 THR A CA 1
ATOM 9484 C C . THR A 1 1158 ? 31.556 -18.619 13.433 1.00 81.94 1158 THR A C 1
ATOM 9486 O O . THR A 1 1158 ? 30.640 -18.137 14.102 1.00 81.94 1158 THR A O 1
ATOM 9489 N N . GLY A 1 1159 ? 31.577 -19.907 13.069 1.00 85.25 1159 GLY A N 1
ATOM 9490 C CA . GLY A 1 1159 ? 30.472 -20.839 13.305 1.00 85.25 1159 GLY A CA 1
ATOM 9491 C C . GLY A 1 1159 ? 29.250 -20.610 12.404 1.00 85.25 1159 GLY A C 1
ATOM 9492 O O . GLY A 1 1159 ? 28.232 -21.277 12.590 1.00 85.25 1159 GLY A O 1
ATOM 9493 N N . PHE A 1 1160 ? 29.330 -19.690 11.434 1.00 85.81 1160 PHE A N 1
ATOM 9494 C CA . PHE A 1 1160 ? 28.299 -19.458 10.422 1.00 85.81 1160 PHE A CA 1
ATOM 9495 C C . PHE A 1 1160 ? 28.655 -20.134 9.094 1.00 85.81 1160 PHE A C 1
ATOM 9497 O O . PHE A 1 1160 ? 29.821 -20.248 8.724 1.00 85.81 1160 PHE A O 1
ATOM 9504 N N . LYS A 1 1161 ? 27.630 -20.565 8.356 1.00 84.56 1161 LYS A N 1
ATOM 9505 C CA . LYS A 1 1161 ? 27.769 -21.089 6.998 1.00 84.56 1161 LYS A CA 1
ATOM 9506 C C . LYS A 1 1161 ? 28.300 -19.988 6.077 1.00 84.56 1161 LYS A C 1
ATOM 9508 O O . LYS A 1 1161 ? 27.726 -18.903 6.021 1.00 84.56 1161 LYS A O 1
ATOM 9513 N N . ASP A 1 1162 ? 29.355 -20.302 5.330 1.00 78.88 1162 ASP A N 1
ATOM 9514 C CA . ASP A 1 1162 ? 29.893 -19.425 4.291 1.00 78.88 1162 ASP A CA 1
ATOM 9515 C C . ASP A 1 1162 ? 28.810 -19.127 3.226 1.00 78.88 1162 ASP A C 1
ATOM 9517 O O . ASP A 1 1162 ? 28.206 -20.067 2.691 1.00 78.88 1162 ASP A O 1
ATOM 9521 N N . PRO A 1 1163 ? 28.533 -17.851 2.896 1.00 71.44 1163 PRO A N 1
ATOM 9522 C CA . PRO A 1 1163 ? 27.658 -17.484 1.783 1.00 71.44 1163 PRO A CA 1
ATOM 9523 C C . PRO A 1 1163 ? 28.197 -17.869 0.380 1.00 71.44 1163 PRO A C 1
ATOM 9525 O O . PRO A 1 1163 ? 27.410 -17.910 -0.579 1.00 71.44 1163 PRO A O 1
ATOM 9528 N N . TYR A 1 1164 ? 29.500 -18.167 0.238 1.00 69.88 1164 TYR A N 1
ATOM 9529 C CA . TYR A 1 1164 ? 30.210 -18.434 -1.031 1.00 69.88 1164 TYR A CA 1
ATOM 9530 C C . TYR A 1 1164 ? 31.098 -19.695 -1.057 1.00 69.88 1164 TYR A C 1
ATOM 9532 O O . TYR A 1 1164 ? 32.217 -19.639 -1.570 1.00 69.88 1164 TYR A O 1
ATOM 9540 N N . PRO A 1 1165 ? 30.604 -20.869 -0.635 1.00 58.06 1165 PRO A N 1
ATOM 9541 C CA . PRO A 1 1165 ? 31.447 -22.053 -0.460 1.00 58.06 1165 PRO A CA 1
ATOM 9542 C C . PRO A 1 1165 ? 32.008 -22.628 -1.778 1.00 58.06 1165 PRO A C 1
ATOM 9544 O O . PRO A 1 1165 ? 32.941 -23.424 -1.751 1.00 58.06 1165 PRO A O 1
ATOM 9547 N N . GLU A 1 1166 ? 31.437 -22.254 -2.929 1.00 55.34 1166 GLU A N 1
ATOM 9548 C CA . GLU A 1 1166 ? 31.696 -22.870 -4.242 1.00 55.34 1166 GLU A CA 1
ATOM 9549 C C . GLU A 1 1166 ? 32.582 -22.031 -5.179 1.00 55.34 1166 GLU A C 1
ATOM 9551 O O . GLU A 1 1166 ? 32.925 -22.482 -6.273 1.00 55.34 1166 GLU A O 1
ATOM 9556 N N . GLN A 1 1167 ? 32.976 -20.811 -4.796 1.00 58.28 1167 GLN A N 1
ATOM 9557 C CA . GLN A 1 1167 ? 33.849 -19.997 -5.649 1.00 58.28 1167 GLN A CA 1
ATOM 9558 C C . GLN A 1 1167 ? 35.308 -20.442 -5.490 1.00 58.28 1167 GLN A C 1
ATOM 9560 O O . GLN A 1 1167 ? 35.954 -20.148 -4.488 1.00 58.28 1167 GLN A O 1
ATOM 9565 N N . GLN A 1 1168 ? 35.831 -21.130 -6.514 1.00 49.62 1168 GLN A N 1
ATOM 9566 C CA . GLN A 1 1168 ? 37.221 -21.615 -6.573 1.00 49.62 1168 GLN A CA 1
ATOM 9567 C C . GLN A 1 1168 ? 38.260 -20.505 -6.326 1.00 49.62 1168 GLN A C 1
ATOM 9569 O O . GLN A 1 1168 ? 39.320 -20.781 -5.775 1.00 49.62 1168 GLN A O 1
ATOM 9574 N N . ASP A 1 1169 ? 37.935 -19.249 -6.652 1.00 52.25 1169 ASP A N 1
ATOM 9575 C CA . ASP A 1 1169 ? 38.795 -18.080 -6.422 1.00 52.25 1169 ASP A CA 1
ATOM 9576 C C . ASP A 1 1169 ? 39.001 -17.712 -4.936 1.00 52.25 1169 ASP A C 1
ATOM 9578 O O . ASP A 1 1169 ? 39.859 -16.885 -4.638 1.00 52.25 1169 ASP A O 1
ATOM 9582 N N . PHE A 1 1170 ? 38.245 -18.303 -4.000 1.00 53.91 1170 PHE A N 1
ATOM 9583 C CA . PHE A 1 1170 ? 38.376 -18.060 -2.552 1.00 53.91 1170 PHE A CA 1
ATOM 9584 C C . PHE A 1 1170 ? 39.075 -19.188 -1.782 1.00 53.91 1170 PHE A C 1
ATOM 9586 O O . PHE A 1 1170 ? 39.281 -19.067 -0.571 1.00 53.91 1170 PHE A O 1
ATOM 9593 N N . ALA A 1 1171 ? 39.401 -20.295 -2.455 1.00 48.25 1171 ALA A N 1
ATOM 9594 C CA . ALA A 1 1171 ? 39.855 -21.527 -1.813 1.00 48.25 1171 ALA A CA 1
ATOM 9595 C C . ALA A 1 1171 ? 41.365 -21.566 -1.512 1.00 48.25 1171 ALA A C 1
ATOM 9597 O O . ALA A 1 1171 ? 41.797 -22.414 -0.737 1.00 48.25 1171 ALA A O 1
ATOM 9598 N N . GLU A 1 1172 ? 42.163 -20.669 -2.097 1.00 54.62 1172 GLU A N 1
ATOM 9599 C CA . GLU A 1 1172 ? 43.619 -20.649 -1.935 1.00 54.62 1172 GLU A CA 1
ATOM 9600 C C . GLU A 1 1172 ? 44.089 -19.382 -1.213 1.00 54.62 1172 GLU A C 1
ATOM 9602 O O . GLU A 1 1172 ? 43.599 -18.277 -1.449 1.00 54.62 1172 GLU A O 1
ATOM 9607 N N . PHE A 1 1173 ? 45.061 -19.547 -0.315 1.00 56.62 1173 PHE A N 1
ATOM 9608 C CA . PHE A 1 1173 ? 45.743 -18.439 0.339 1.00 56.62 1173 PHE A CA 1
ATOM 9609 C C . PHE A 1 1173 ? 46.560 -17.635 -0.683 1.00 56.62 1173 PHE A C 1
ATOM 9611 O O . PHE A 1 1173 ? 47.571 -18.125 -1.193 1.00 56.62 1173 PHE A O 1
ATOM 9618 N N . ASP A 1 1174 ? 46.144 -16.396 -0.968 1.00 58.09 1174 ASP A N 1
ATOM 9619 C CA . ASP A 1 1174 ? 46.856 -15.525 -1.907 1.00 58.09 1174 ASP A CA 1
ATOM 9620 C C . ASP A 1 1174 ? 48.088 -14.880 -1.243 1.00 58.09 1174 ASP A C 1
ATOM 9622 O O . ASP A 1 1174 ? 47.998 -14.087 -0.291 1.00 58.09 1174 ASP A O 1
ATOM 9626 N N . ASN A 1 1175 ? 49.270 -15.255 -1.739 1.00 55.31 1175 ASN A N 1
ATOM 9627 C CA . ASN A 1 1175 ? 50.555 -14.742 -1.267 1.00 55.31 1175 ASN A CA 1
ATOM 9628 C C . ASN A 1 1175 ? 50.879 -13.347 -1.823 1.00 55.31 1175 ASN A C 1
ATOM 9630 O O . ASN A 1 1175 ? 51.889 -12.771 -1.406 1.00 55.31 1175 ASN A O 1
ATOM 9634 N N . ASP A 1 1176 ? 50.053 -12.790 -2.714 1.00 55.97 1176 ASP A N 1
ATOM 9635 C CA . ASP A 1 1176 ? 50.336 -11.497 -3.322 1.00 55.97 1176 ASP A CA 1
ATOM 9636 C C . ASP A 1 1176 ? 50.217 -10.347 -2.307 1.00 55.97 1176 ASP A C 1
ATOM 9638 O O . ASP A 1 1176 ? 49.273 -10.262 -1.506 1.00 55.97 1176 ASP A O 1
ATOM 9642 N N . ARG A 1 1177 ? 51.199 -9.435 -2.316 1.00 51.09 1177 ARG A N 1
ATOM 9643 C CA . ARG A 1 1177 ? 51.219 -8.257 -1.421 1.00 51.09 1177 ARG A CA 1
ATOM 9644 C C . ARG A 1 1177 ? 50.157 -7.220 -1.797 1.00 51.09 1177 ARG A C 1
ATOM 9646 O O . ARG A 1 1177 ? 49.809 -6.393 -0.963 1.00 51.09 1177 ARG A O 1
ATOM 9653 N N . HIS A 1 1178 ? 49.605 -7.305 -3.006 1.00 50.91 1178 HIS A N 1
ATOM 9654 C CA . HIS A 1 1178 ? 48.622 -6.364 -3.554 1.00 50.91 1178 HIS A CA 1
ATOM 9655 C C . HIS A 1 1178 ? 47.162 -6.723 -3.224 1.00 50.91 1178 HIS A C 1
ATOM 9657 O O . HIS A 1 1178 ? 46.232 -6.046 -3.665 1.00 50.91 1178 HIS A O 1
ATOM 9663 N N . THR A 1 1179 ? 46.942 -7.789 -2.452 1.00 57.19 1179 THR A N 1
ATOM 9664 C CA . THR A 1 1179 ? 45.604 -8.312 -2.165 1.00 57.19 1179 THR A CA 1
ATOM 9665 C C . THR A 1 1179 ? 44.894 -7.489 -1.080 1.00 57.19 1179 THR A C 1
ATOM 9667 O O . THR A 1 1179 ? 45.443 -7.257 0.002 1.00 57.19 1179 THR A O 1
ATOM 9670 N N . ILE A 1 1180 ? 43.647 -7.071 -1.339 1.00 58.75 1180 ILE A N 1
ATOM 9671 C CA . ILE A 1 1180 ? 42.814 -6.356 -0.357 1.00 58.75 1180 ILE A CA 1
ATOM 9672 C C . ILE A 1 1180 ? 42.639 -7.244 0.879 1.00 58.75 1180 ILE A C 1
ATOM 9674 O O . ILE A 1 1180 ? 42.261 -8.411 0.770 1.00 58.75 1180 ILE A O 1
ATOM 9678 N N . THR A 1 1181 ? 42.927 -6.691 2.058 1.00 61.31 1181 THR A N 1
ATOM 9679 C CA . THR A 1 1181 ? 42.879 -7.436 3.315 1.00 61.31 1181 THR A CA 1
ATOM 9680 C C . THR A 1 1181 ? 41.705 -6.961 4.166 1.00 61.31 1181 THR A C 1
ATOM 9682 O O . THR A 1 1181 ? 41.564 -5.769 4.449 1.00 61.31 1181 THR A O 1
ATOM 9685 N N . CYS A 1 1182 ? 40.845 -7.896 4.568 1.00 61.62 1182 CYS A N 1
ATOM 9686 C CA . CYS A 1 1182 ? 39.724 -7.621 5.461 1.00 61.62 1182 CYS A CA 1
ATOM 9687 C C . CYS A 1 1182 ? 40.125 -7.889 6.907 1.00 61.62 1182 CYS A C 1
ATOM 9689 O O . CYS A 1 1182 ? 40.675 -8.944 7.223 1.00 61.62 1182 CYS A O 1
ATOM 9691 N N . LEU A 1 1183 ? 39.820 -6.943 7.791 1.00 60.66 1183 LEU A N 1
ATOM 9692 C CA . LEU A 1 1183 ? 40.076 -7.084 9.212 1.00 60.66 1183 LEU A CA 1
ATOM 9693 C C . LEU A 1 1183 ? 38.758 -7.075 9.985 1.00 60.66 1183 LEU A C 1
ATOM 9695 O O . LEU A 1 1183 ? 37.964 -6.135 9.889 1.00 60.66 1183 LEU A O 1
ATOM 9699 N N . ASN A 1 1184 ? 38.548 -8.133 10.767 1.00 59.47 1184 ASN A N 1
ATOM 9700 C CA . ASN A 1 1184 ? 37.435 -8.235 11.699 1.00 59.47 1184 ASN A CA 1
ATOM 9701 C C . ASN A 1 1184 ? 37.922 -8.777 13.042 1.00 59.47 1184 ASN A C 1
ATOM 9703 O O . ASN A 1 1184 ? 37.711 -9.935 13.393 1.00 59.47 1184 ASN A O 1
ATOM 9707 N N . LEU A 1 1185 ? 38.580 -7.900 13.789 1.00 55.47 1185 LEU A N 1
ATOM 9708 C CA . LEU A 1 1185 ? 38.979 -8.149 15.162 1.00 55.47 1185 LEU A CA 1
ATOM 9709 C C . LEU A 1 1185 ? 38.131 -7.233 16.041 1.00 55.47 1185 LEU A C 1
ATOM 9711 O O . LEU A 1 1185 ? 38.279 -6.012 15.973 1.00 55.47 1185 LEU A O 1
ATOM 9715 N N . LYS A 1 1186 ? 37.192 -7.820 16.788 1.00 48.34 1186 LYS A N 1
ATOM 9716 C CA . LYS A 1 1186 ? 36.467 -7.110 17.848 1.00 48.34 1186 LYS A CA 1
ATOM 9717 C C . LYS A 1 1186 ? 37.351 -6.896 19.066 1.00 48.34 1186 LYS A C 1
ATOM 9719 O O . LYS A 1 1186 ? 38.103 -7.836 19.414 1.00 48.34 1186 LYS A O 1
#

Organism: Rhizophagus irregularis (strain DAOM 197198w) (NCBI:txid1432141)

pLDDT: mean 78.18, std 13.8, range [28.44, 96.31]

InterPro domains:
  IPR027417 P-loop containing nucleoside triphosphate hydrolase [G3DSA:3.40.50.300] (403-529)
  IPR027417 P-loop containing nucleoside triphosphate hydrolase [SSF52540] (421-528)

Secondary structure (DSSP, 8-state):
-EEEEE--S-HHHHHHHHHS------SEEEEE-S-EEEEEETTTTEEEEEETTTTEEEEEEE-TTS--EEEEEEEEE-GGGGTT----EEEEEEETTTTEEEEEETTSEEEEEETTTTEEEEEEEE--TTEEEEEE-TTSSEEEEEEEE---S----S---------------PEEEEEEEEGGGTTS-SEEEEPPTT---GGGEEEEEETTTEEEEEEEETTTTEEEEEEE----HHHHHHHTTS--------------HHHHHHHHHHHHS-SS-SS-GGG-PPPEEEEEE--S-S-HHHHHHHHHHHHHHHHHHHHHHH----TTGGG-EEEEEEGGG--SS-HHHHHHT--SS-HHHHHHHHHHTS-EEEEEEETTEEEE-BTTBPPPS------SSS-HHHHHHHH-B-THHHHHHHHTTTSEEEEEEEEEBTTSSHHHHHHHHH-------SSS---SEEEEEEE-SSEEEEEEEEPPB--TT--HHHHHHHHHHHHHH-SEEEEE--TTTHHHHHHHHTTS---TTT---EEEEEE-S--GGGHHHHHHHHHHHHHHHHHHHGGG-HHHHHHTT-EEEEEPPPTTSHHHHHHHHHHHHHHHHSPPSBSSHHHHHHHHHHHHHHHHHT--S-HHHHHHHHHHHHHHHHHHHHHHHSEEE-SSS-EE-B-TTT-PBPP----BGGGTSTT----BPPPSTT-----SSS-HHHHTHHHHHHHHHHT--TTT-S-HHHHHHHHHHHHHHHHHHHHHHHHHHHHHHHTTS-TT-HHHHHHHHHHHHHHHHHHHHTSB--SBPSSSSSBP-SBTT-SSPP--SS--B--PBPS-GGGS-TT-PPBPSSBTT-SS----SSS--S--PBPTTTTSBT--SB--SPTT-TT-----S-S--B--PBPS-EEEETTEEEE--PBP-SBTTS--SS---S--S--PBPSSTT--PBP--S-TTTT-SS-S------SS-EE--SBP-SSSBSEEEEEEE--TT-SS-EEEEEEEPPBP-PEEPTT-SS-SS---SSTT---B---B-TTT-PBP-SBTT--SPB-----B--S-EEEE--SS-TT---EEEEGGGGT---BHHHHHHHT-S-EEEEE-S-HHHHTSS---TTEEEE-S-PSSSTTS-EEEE-HHHHHHHHTBPPS-TT-GGGSS----TTS-EEE---